Protein AF-A0A9Q0NGU9-F1 (afdb_monomer_lite)

Structure (mmCIF, N/CA/C/O backbone):
data_AF-A0A9Q0NGU9-F1
#
_entry.id   AF-A0A9Q0NGU9-F1
#
loop_
_atom_site.group_PDB
_atom_site.id
_atom_site.type_symbol
_atom_site.label_atom_id
_atom_site.label_alt_id
_atom_site.label_comp_id
_atom_site.label_asym_id
_atom_site.label_entity_id
_atom_site.label_seq_id
_atom_site.pdbx_PDB_ins_code
_atom_site.Cartn_x
_atom_site.Cartn_y
_atom_site.Cartn_z
_atom_site.occupancy
_atom_site.B_iso_or_equiv
_atom_site.auth_seq_id
_atom_site.auth_comp_id
_atom_site.auth_asym_id
_atom_site.auth_atom_id
_atom_site.pdbx_PDB_model_num
ATOM 1 N N . MET A 1 1 ? -22.681 -22.198 -25.451 1.00 46.09 1 MET A N 1
ATOM 2 C CA . MET A 1 1 ? -22.386 -21.420 -26.680 1.00 46.09 1 MET A CA 1
ATOM 3 C C . MET A 1 1 ? -23.652 -20.900 -27.349 1.00 46.09 1 MET A C 1
ATOM 5 O O . MET A 1 1 ? -23.731 -19.697 -27.531 1.00 46.09 1 MET A O 1
ATOM 9 N N . GLN A 1 2 ? -24.654 -21.738 -27.660 1.00 40.50 2 GLN A N 1
ATOM 10 C CA . GLN A 1 2 ? -25.951 -21.240 -28.163 1.00 40.50 2 GLN A CA 1
ATOM 11 C C . GLN A 1 2 ? -26.695 -20.353 -27.147 1.00 40.50 2 GLN A C 1
ATOM 13 O O . GLN A 1 2 ? -27.311 -19.376 -27.547 1.00 40.50 2 GLN A O 1
ATOM 18 N N . GLU A 1 3 ? -26.565 -20.626 -25.846 1.00 44.28 3 GLU A N 1
ATOM 19 C CA . GLU A 1 3 ? -27.176 -19.805 -24.784 1.00 44.28 3 GLU A CA 1
ATOM 20 C C . GLU A 1 3 ? -26.419 -18.503 -24.468 1.00 44.28 3 GLU A C 1
ATOM 22 O O . GLU A 1 3 ? -27.002 -17.581 -23.911 1.00 44.28 3 GLU A O 1
ATOM 27 N N . SER A 1 4 ? -25.127 -18.405 -24.807 1.00 54.16 4 SER A N 1
ATOM 28 C CA . SER A 1 4 ? -24.261 -17.293 -24.380 1.00 54.16 4 SER A CA 1
ATOM 29 C C . SER A 1 4 ? -24.007 -16.238 -25.459 1.00 54.16 4 SER A C 1
ATOM 31 O O . SER A 1 4 ? -23.442 -15.196 -25.155 1.00 54.16 4 SER A O 1
ATOM 33 N N . GLY A 1 5 ? -24.340 -16.505 -26.727 1.00 57.91 5 GLY A N 1
ATOM 34 C CA . GLY A 1 5 ? -24.099 -15.587 -27.853 1.00 57.91 5 GLY A CA 1
ATOM 35 C C . GLY A 1 5 ? -22.622 -15.343 -28.222 1.00 57.91 5 GLY A C 1
ATOM 36 O O . GLY A 1 5 ? -22.349 -14.724 -29.247 1.00 57.91 5 GLY A O 1
ATOM 37 N N . CYS A 1 6 ? -21.665 -15.834 -27.427 1.00 54.31 6 CYS A N 1
ATOM 38 C CA . CYS A 1 6 ? -20.228 -15.698 -27.678 1.00 54.31 6 CYS A CA 1
ATOM 39 C C . CYS A 1 6 ? -19.717 -16.714 -28.714 1.00 54.31 6 CYS A C 1
ATOM 41 O O . CYS A 1 6 ? -19.937 -17.923 -28.575 1.00 54.31 6 CYS A O 1
ATOM 43 N N . ASN A 1 7 ? -18.967 -16.228 -29.707 1.00 62.22 7 ASN A N 1
ATOM 44 C CA . ASN A 1 7 ? -18.248 -17.058 -30.676 1.00 62.22 7 ASN A CA 1
ATOM 45 C C . ASN A 1 7 ? -16.872 -17.453 -30.113 1.00 62.22 7 ASN A C 1
ATOM 47 O O . ASN A 1 7 ? -16.167 -16.608 -29.574 1.00 62.22 7 ASN A O 1
ATOM 51 N N . LEU A 1 8 ? -16.489 -18.730 -30.243 1.00 65.06 8 LEU A N 1
ATOM 52 C CA . LEU A 1 8 ? -15.233 -19.277 -29.694 1.00 65.06 8 LEU A CA 1
ATOM 53 C C . LEU A 1 8 ? -13.982 -18.740 -30.414 1.00 65.06 8 LEU A C 1
ATOM 55 O O . LEU A 1 8 ? -12.884 -18.754 -29.868 1.00 65.06 8 LEU A O 1
ATOM 59 N N . GLU A 1 9 ? -14.154 -18.338 -31.671 1.00 75.38 9 GLU A N 1
ATOM 60 C CA . GLU A 1 9 ? -13.113 -17.900 -32.596 1.00 75.38 9 GLU A CA 1
ATOM 61 C C . GLU A 1 9 ? -13.674 -16.748 -33.439 1.00 75.38 9 GLU A C 1
ATOM 63 O O . GLU A 1 9 ? -14.888 -16.656 -33.664 1.00 75.38 9 GLU A O 1
ATOM 68 N N . HIS A 1 10 ? -12.796 -15.881 -33.942 1.00 82.94 10 HIS A N 1
ATOM 69 C CA . HIS A 1 10 ? -13.198 -14.856 -34.900 1.00 82.94 10 HIS A CA 1
ATOM 70 C C . HIS A 1 10 ? -13.767 -15.515 -36.177 1.00 82.94 10 HIS A C 1
ATOM 72 O O . HIS A 1 10 ? -13.196 -16.505 -36.643 1.00 82.94 10 HIS A O 1
ATOM 78 N N . PRO A 1 11 ? -14.824 -14.976 -36.820 1.00 84.06 11 PRO A N 1
ATOM 79 C CA . PRO A 1 11 ? -15.431 -15.599 -38.002 1.00 84.06 11 PRO A CA 1
ATOM 80 C C . PRO A 1 11 ? -14.443 -15.905 -39.139 1.00 84.06 11 PRO A C 1
ATOM 82 O O . PRO A 1 11 ? -14.571 -16.929 -39.811 1.00 84.06 11 PRO A O 1
ATOM 85 N N . PHE A 1 12 ? -13.436 -15.048 -39.346 1.00 86.00 12 PHE A N 1
ATOM 86 C CA . PHE A 1 12 ? -12.368 -15.299 -40.325 1.00 86.00 12 PHE A CA 1
ATOM 87 C C . PHE A 1 12 ? -11.402 -16.403 -39.889 1.00 86.00 12 PHE A C 1
ATOM 89 O O . PHE A 1 12 ? -10.999 -17.200 -40.728 1.00 86.00 12 PHE A O 1
ATOM 96 N N . ALA A 1 13 ? -11.103 -16.525 -38.593 1.00 85.88 13 ALA A N 1
ATOM 97 C CA . ALA A 1 13 ? -10.278 -17.608 -38.060 1.00 85.88 13 ALA A CA 1
ATOM 98 C C . ALA A 1 13 ? -10.989 -18.967 -38.159 1.00 85.88 13 ALA A C 1
ATOM 100 O O . ALA A 1 13 ? -10.369 -19.967 -38.518 1.00 85.88 13 ALA A O 1
ATOM 101 N N . THR A 1 14 ? -12.310 -19.003 -37.947 1.00 85.81 14 THR A N 1
ATOM 102 C CA . THR A 1 14 ? -13.115 -20.219 -38.139 1.00 85.81 14 THR A CA 1
ATOM 103 C C . THR A 1 14 ? -13.104 -20.674 -39.597 1.00 85.81 14 THR A C 1
ATOM 105 O O . THR A 1 14 ? -12.897 -21.858 -39.872 1.00 85.81 14 THR A O 1
ATOM 108 N N . LYS A 1 15 ? -13.283 -19.741 -40.542 1.00 88.50 15 LYS A N 1
ATOM 109 C CA . LYS A 1 15 ? -13.199 -20.037 -41.981 1.00 88.50 15 LYS A CA 1
ATOM 110 C C . LYS A 1 15 ? -11.786 -20.454 -42.385 1.00 88.50 15 LYS A C 1
ATOM 112 O O . LYS A 1 15 ? -11.634 -21.449 -43.086 1.00 88.50 15 LYS A O 1
ATOM 117 N N . PHE A 1 16 ? -10.763 -19.763 -41.888 1.00 90.50 16 PHE A N 1
ATOM 118 C CA . PHE A 1 16 ? -9.361 -20.110 -42.106 1.00 90.50 16 PHE A CA 1
ATOM 119 C C . PHE A 1 16 ? -9.051 -21.539 -41.639 1.00 90.50 16 PHE A C 1
ATOM 121 O O . PHE A 1 16 ? -8.619 -22.355 -42.452 1.00 90.50 16 PHE A O 1
ATOM 128 N N . ARG A 1 17 ? -9.376 -21.899 -40.385 1.00 88.19 17 ARG A N 1
ATOM 129 C CA . ARG A 1 17 ? -9.207 -23.273 -39.879 1.00 88.19 17 ARG A CA 1
ATOM 130 C C . ARG A 1 17 ? -9.962 -24.280 -40.738 1.00 88.19 17 ARG A C 1
ATOM 132 O O . ARG A 1 17 ? -9.414 -25.330 -41.058 1.00 88.19 17 ARG A O 1
ATOM 139 N N . HIS A 1 18 ? -11.210 -23.985 -41.096 1.00 89.06 18 HIS A N 1
ATOM 140 C CA . HIS A 1 18 ? -12.007 -24.887 -41.922 1.00 89.06 18 HIS A CA 1
ATOM 141 C C . HIS A 1 18 ? -11.322 -25.170 -43.267 1.00 89.06 18 HIS A C 1
ATOM 143 O O . HIS A 1 18 ? -11.208 -26.329 -43.656 1.00 89.06 18 HIS A O 1
ATOM 149 N N . HIS A 1 19 ? -10.801 -24.138 -43.937 1.00 91.81 19 HIS A N 1
ATOM 150 C CA . HIS A 1 19 ? -10.110 -24.289 -45.217 1.00 91.81 19 HIS A CA 1
ATOM 151 C C . HIS A 1 19 ? -8.754 -24.993 -45.097 1.00 91.81 19 HIS A C 1
ATOM 153 O O . HIS A 1 19 ? -8.458 -25.835 -45.942 1.00 91.81 19 HIS A O 1
ATOM 159 N N . VAL A 1 20 ? -7.976 -24.743 -44.037 1.00 90.69 20 VAL A N 1
ATOM 160 C CA . VAL A 1 20 ? -6.721 -25.479 -43.787 1.00 90.69 20 VAL A CA 1
ATOM 161 C C . VAL A 1 20 ? -6.994 -26.959 -43.512 1.00 90.69 20 VAL A C 1
ATOM 163 O O . VAL A 1 20 ? -6.337 -27.825 -44.083 1.00 90.69 20 VAL A O 1
ATOM 166 N N . MET A 1 21 ? -8.010 -27.278 -42.707 1.00 89.12 21 MET A N 1
ATOM 167 C CA . MET A 1 21 ? -8.384 -28.670 -42.427 1.00 89.12 21 MET A CA 1
ATOM 168 C C . MET A 1 21 ? -8.962 -29.373 -43.667 1.00 89.12 21 MET A C 1
ATOM 170 O O . MET A 1 21 ? -8.678 -30.551 -43.896 1.00 89.12 21 MET A O 1
ATOM 174 N N . ALA A 1 22 ? -9.715 -28.652 -44.506 1.00 88.69 22 ALA A N 1
ATOM 175 C CA . ALA A 1 22 ? -10.231 -29.155 -45.780 1.00 88.69 22 ALA A CA 1
ATOM 176 C C . ALA A 1 22 ? -9.141 -29.301 -46.864 1.00 88.69 22 ALA A C 1
ATOM 178 O O . ALA A 1 22 ? -9.297 -30.119 -47.771 1.00 88.69 22 ALA A O 1
ATOM 179 N N . GLY A 1 23 ? -8.018 -28.583 -46.750 1.00 87.06 23 GLY A N 1
ATOM 180 C CA . GLY A 1 23 ? -6.944 -28.554 -47.751 1.00 87.06 23 GLY A CA 1
ATOM 181 C C . GLY A 1 23 ? -7.208 -27.611 -48.928 1.00 87.06 23 GLY A C 1
ATOM 182 O O . GLY A 1 23 ? -6.648 -27.800 -50.004 1.00 87.06 23 GLY A O 1
ATOM 183 N N . ASP A 1 24 ? -8.080 -26.613 -48.757 1.00 90.50 24 ASP A N 1
ATOM 184 C CA . ASP A 1 24 ? -8.319 -25.565 -49.757 1.00 90.50 24 ASP A CA 1
ATOM 185 C C . ASP A 1 24 ? -7.318 -24.421 -49.545 1.00 90.50 24 ASP A C 1
ATOM 187 O O . ASP A 1 24 ? -7.611 -23.401 -48.914 1.00 90.50 24 ASP A O 1
ATOM 191 N N . TRP A 1 25 ? -6.099 -24.622 -50.049 1.00 91.06 25 TRP A N 1
ATOM 192 C CA . TRP A 1 25 ? -4.962 -23.727 -49.820 1.00 91.06 25 TRP A CA 1
ATOM 193 C C . TRP A 1 25 ? -5.155 -22.327 -50.412 1.00 91.06 25 TRP A C 1
ATOM 195 O O . TRP A 1 25 ? -4.664 -21.348 -49.856 1.00 91.06 25 TRP A O 1
ATOM 205 N N . THR A 1 26 ? -5.906 -22.209 -51.510 1.00 88.38 26 THR A N 1
ATOM 206 C CA . THR A 1 26 ? -6.222 -20.919 -52.139 1.00 88.38 26 THR A CA 1
ATOM 207 C C . THR A 1 26 ? -7.123 -20.056 -51.265 1.00 88.38 26 THR A C 1
ATOM 209 O O . THR A 1 26 ? -6.852 -18.870 -51.079 1.00 88.38 26 THR A O 1
ATOM 212 N N . LYS A 1 27 ? -8.172 -20.644 -50.676 1.00 89.38 27 LYS A N 1
ATOM 213 C CA . LYS A 1 27 ? -9.037 -19.915 -49.739 1.00 89.38 27 LYS A CA 1
ATOM 214 C C . LYS A 1 27 ? -8.357 -19.703 -48.390 1.00 89.38 27 LYS A C 1
ATOM 216 O O . LYS A 1 27 ? -8.601 -18.681 -47.755 1.00 89.38 27 LYS A O 1
ATOM 221 N N . ALA A 1 28 ? -7.489 -20.625 -47.968 1.00 90.50 28 ALA A N 1
ATOM 222 C CA . ALA A 1 28 ? -6.679 -20.450 -46.768 1.00 90.50 28 ALA A CA 1
ATOM 223 C C . ALA A 1 28 ? -5.731 -19.240 -46.885 1.00 90.50 28 ALA A C 1
ATOM 225 O O . ALA A 1 28 ? -5.693 -18.441 -45.954 1.00 90.50 28 ALA A O 1
ATOM 226 N N . ASP A 1 29 ? -5.041 -19.037 -48.018 1.00 89.88 29 ASP A N 1
ATOM 227 C CA . ASP A 1 29 ? -4.191 -17.844 -48.222 1.00 89.88 29 ASP A CA 1
ATOM 228 C C . ASP A 1 29 ? -5.018 -16.549 -48.245 1.00 89.88 29 ASP A C 1
ATOM 230 O O . ASP A 1 29 ? -4.626 -15.564 -47.625 1.00 89.88 29 ASP A O 1
ATOM 234 N N . HIS A 1 30 ? -6.203 -16.555 -48.868 1.00 91.12 30 HIS A N 1
ATOM 235 C CA . HIS A 1 30 ? -7.101 -15.394 -48.843 1.00 91.12 30 HIS A CA 1
ATOM 236 C C . HIS A 1 30 ? -7.504 -15.010 -47.410 1.00 91.12 30 HIS A C 1
ATOM 238 O O . HIS A 1 30 ? -7.351 -13.859 -47.012 1.00 91.12 30 HIS A O 1
ATOM 244 N N . TYR A 1 31 ? -7.953 -15.972 -46.598 1.00 89.00 31 TYR A N 1
ATOM 245 C CA . TYR A 1 31 ? -8.304 -15.684 -45.205 1.00 89.00 31 TYR A CA 1
ATOM 246 C C . TYR A 1 31 ? -7.084 -15.391 -44.319 1.00 89.00 31 TYR A C 1
ATOM 248 O O . TYR A 1 31 ? -7.238 -14.693 -43.321 1.00 89.00 31 TYR A O 1
ATOM 256 N N . LEU A 1 32 ? -5.878 -15.850 -44.676 1.00 88.25 32 LEU A N 1
ATOM 257 C CA . LEU A 1 32 ? -4.644 -15.423 -44.010 1.00 88.25 32 LEU A CA 1
ATOM 258 C C . LEU A 1 32 ? -4.360 -13.932 -44.260 1.00 88.25 32 LEU A C 1
ATOM 260 O O . LEU A 1 32 ? -3.956 -13.234 -43.333 1.00 88.25 32 LEU A O 1
ATOM 264 N N . GLN A 1 33 ? -4.602 -13.433 -45.476 1.00 87.19 33 GLN A N 1
ATOM 265 C CA . GLN A 1 33 ? -4.463 -12.006 -45.800 1.00 87.19 33 GLN A CA 1
ATOM 266 C C . GLN A 1 33 ? -5.472 -11.151 -45.016 1.00 87.19 33 GLN A C 1
ATOM 268 O O . GLN A 1 33 ? -5.101 -10.120 -44.463 1.00 87.19 33 GLN A O 1
ATOM 273 N N . GLU A 1 34 ? -6.713 -11.619 -44.872 1.00 87.69 34 GLU A N 1
ATOM 274 C CA . GLU A 1 34 ? -7.736 -10.955 -44.045 1.00 87.69 34 GLU A CA 1
ATOM 275 C C . GLU A 1 34 ? -7.397 -10.969 -42.541 1.00 87.69 34 GLU A C 1
ATOM 277 O O . GLU A 1 34 ? -7.790 -10.070 -41.798 1.00 87.69 34 GLU A O 1
ATOM 282 N N . LEU A 1 35 ? -6.649 -11.976 -42.073 1.00 86.19 35 LEU A N 1
ATOM 283 C CA . LEU A 1 35 ? -6.177 -12.075 -40.686 1.00 86.19 35 LEU A CA 1
ATOM 284 C C . LEU A 1 35 ? -4.886 -11.285 -40.428 1.00 86.19 35 LEU A C 1
ATOM 286 O O . LEU A 1 35 ? -4.569 -11.017 -39.271 1.00 86.19 35 LEU A O 1
ATOM 290 N N . GLN A 1 36 ? -4.164 -10.865 -41.470 1.00 83.25 36 GLN A N 1
ATOM 291 C CA . GLN A 1 36 ? -2.899 -10.135 -41.377 1.00 83.25 36 GLN A CA 1
ATOM 292 C C . GLN A 1 36 ? -2.913 -8.901 -40.449 1.00 83.25 36 GLN A C 1
ATOM 294 O O . GLN A 1 36 ? -1.958 -8.761 -39.682 1.00 83.25 36 GLN A O 1
ATOM 299 N N . PRO A 1 37 ? -3.945 -8.026 -40.430 1.00 81.81 37 PRO A N 1
ATOM 300 C CA . PRO A 1 37 ? -3.982 -6.894 -39.497 1.00 81.81 37 PRO A CA 1
ATOM 301 C C . PRO A 1 37 ? -4.124 -7.307 -38.022 1.00 81.81 37 PRO A C 1
ATOM 303 O O . PRO A 1 37 ? -3.936 -6.475 -37.141 1.00 81.81 37 PRO A O 1
ATOM 306 N N . MET A 1 38 ? -4.457 -8.572 -37.745 1.00 81.44 38 MET A N 1
ATOM 307 C CA . MET A 1 38 ? -4.648 -9.118 -36.399 1.00 81.44 38 MET A CA 1
ATOM 308 C C . MET A 1 38 ? -3.454 -9.960 -35.910 1.00 81.44 38 MET A C 1
ATOM 310 O O . MET A 1 38 ? -3.497 -10.465 -34.790 1.00 81.44 38 MET A O 1
ATOM 314 N N . VAL A 1 39 ? -2.413 -10.142 -36.733 1.00 81.06 39 VAL A N 1
ATOM 315 C CA . VAL A 1 39 ? -1.198 -10.905 -36.395 1.00 81.06 39 VAL A CA 1
ATOM 316 C C . VAL A 1 39 ? -0.128 -9.962 -35.846 1.00 81.06 39 VAL A C 1
ATOM 318 O O . VAL A 1 39 ? 0.182 -8.933 -36.449 1.00 81.06 39 VAL A O 1
ATOM 321 N N . GLU A 1 40 ? 0.481 -10.325 -34.718 1.00 69.81 40 GLU A N 1
ATOM 322 C CA . GLU A 1 40 ? 1.567 -9.550 -34.117 1.00 69.81 40 GLU A CA 1
ATOM 323 C C . GLU A 1 40 ? 2.872 -9.728 -34.918 1.00 69.81 40 GLU A C 1
ATOM 325 O O . GLU A 1 40 ? 3.523 -10.774 -34.890 1.00 69.81 40 GLU A O 1
ATOM 330 N N . GLY A 1 41 ? 3.258 -8.680 -35.654 1.00 73.38 41 GLY A N 1
ATOM 331 C CA . GLY A 1 41 ? 4.533 -8.588 -36.371 1.00 73.38 41 GLY A CA 1
ATOM 332 C C . GLY A 1 41 ? 4.500 -9.071 -37.829 1.00 73.38 41 GLY A C 1
ATOM 333 O O . GLY A 1 41 ? 3.949 -10.116 -38.171 1.00 73.38 41 GLY A O 1
ATOM 334 N N . LYS A 1 42 ? 5.171 -8.322 -38.721 1.00 76.50 42 LYS A N 1
ATOM 335 C CA . LYS A 1 42 ? 5.285 -8.671 -40.155 1.00 76.50 42 LYS A CA 1
ATOM 336 C C . LYS A 1 42 ? 5.975 -10.019 -40.391 1.00 76.50 42 LYS A C 1
ATOM 338 O O . LYS A 1 42 ? 5.623 -10.720 -41.333 1.00 76.50 42 LYS A O 1
ATOM 343 N N . GLN A 1 43 ? 6.931 -10.386 -39.540 1.00 80.88 43 GLN A N 1
ATOM 344 C CA . GLN A 1 43 ? 7.712 -11.617 -39.682 1.00 80.88 43 GLN A CA 1
ATOM 345 C C . GLN A 1 43 ? 6.886 -12.871 -39.351 1.00 80.88 43 GLN A C 1
ATOM 347 O O . GLN A 1 43 ? 6.993 -13.872 -40.053 1.00 80.88 43 GLN A O 1
ATOM 352 N N . SER A 1 44 ? 5.977 -12.780 -38.376 1.00 82.94 44 SER A N 1
ATOM 353 C CA . SER A 1 44 ? 5.014 -13.835 -38.031 1.00 82.94 44 SER A CA 1
ATOM 354 C C . SER A 1 44 ? 4.055 -14.132 -39.188 1.00 82.94 44 SER A C 1
ATOM 356 O O . SER A 1 44 ? 3.802 -15.287 -39.510 1.00 82.94 44 SER A O 1
ATOM 358 N N . SER A 1 45 ? 3.572 -13.092 -39.879 1.00 84.50 45 SER A N 1
ATOM 359 C CA . SER A 1 45 ? 2.712 -13.246 -41.062 1.00 84.50 45 SER A CA 1
ATOM 360 C C . SER A 1 45 ? 3.435 -13.940 -42.228 1.00 84.50 45 SER A C 1
ATOM 362 O O . SER A 1 45 ? 2.838 -14.777 -42.909 1.00 84.50 45 SER A O 1
ATOM 364 N N . ILE A 1 46 ? 4.723 -13.637 -42.431 1.00 86.62 46 ILE A N 1
ATOM 365 C CA . ILE A 1 46 ? 5.557 -14.280 -43.459 1.00 86.62 46 ILE A CA 1
ATOM 366 C C . ILE A 1 46 ? 5.808 -15.755 -43.113 1.00 86.62 46 ILE A C 1
ATOM 368 O O . ILE A 1 46 ? 5.662 -16.609 -43.985 1.00 86.62 46 ILE A O 1
ATOM 372 N N . GLU A 1 47 ? 6.109 -16.072 -41.850 1.00 88.94 47 GLU A N 1
ATOM 373 C CA . GLU A 1 47 ? 6.278 -17.455 -41.377 1.00 88.94 47 GLU A CA 1
ATOM 374 C C . GLU A 1 47 ? 4.981 -18.265 -41.531 1.00 88.94 47 GLU A C 1
ATOM 376 O O . GLU A 1 47 ? 5.000 -19.365 -42.075 1.00 88.94 47 GLU A O 1
ATOM 381 N N . MET A 1 48 ? 3.823 -17.712 -41.151 1.00 89.56 48 MET A N 1
ATOM 382 C CA . MET A 1 48 ? 2.530 -18.386 -41.338 1.00 89.56 48 MET A CA 1
ATOM 383 C C . MET A 1 48 ? 2.250 -18.705 -42.811 1.00 89.56 48 MET A C 1
ATOM 385 O O . MET A 1 48 ? 1.782 -19.800 -43.135 1.00 89.56 48 MET A O 1
ATOM 389 N N . LYS A 1 49 ? 2.563 -17.767 -43.713 1.00 91.00 49 LYS A N 1
ATOM 390 C CA . LYS A 1 49 ? 2.427 -17.985 -45.155 1.00 91.00 49 LYS A CA 1
ATOM 391 C C . LYS A 1 49 ? 3.398 -19.055 -45.652 1.00 91.00 49 LYS A C 1
ATOM 393 O O . LYS A 1 49 ? 2.998 -19.922 -46.424 1.00 91.00 49 LYS A O 1
ATOM 398 N N . PHE A 1 50 ? 4.640 -19.035 -45.173 1.00 92.38 50 PHE A N 1
ATOM 399 C CA . PHE A 1 50 ? 5.641 -20.048 -45.495 1.00 92.38 50 PHE A CA 1
ATOM 400 C C . PHE A 1 50 ? 5.167 -21.458 -45.107 1.00 92.38 50 PHE A C 1
ATOM 402 O O . PHE A 1 50 ? 5.208 -22.359 -45.940 1.00 92.38 50 PHE A O 1
ATOM 409 N N . LEU A 1 51 ? 4.630 -21.637 -43.896 1.00 92.00 51 LEU A N 1
ATOM 410 C CA . LEU A 1 51 ? 4.143 -22.933 -43.406 1.00 92.00 51 LEU A CA 1
ATOM 411 C C . LEU A 1 51 ? 2.937 -23.469 -44.195 1.00 92.00 51 LEU A C 1
ATOM 413 O O . LEU A 1 51 ? 2.862 -24.668 -44.467 1.00 92.00 51 LEU A O 1
ATOM 417 N N . LEU A 1 52 ? 2.002 -22.599 -44.600 1.00 92.44 52 LEU A N 1
ATOM 418 C CA . LEU A 1 52 ? 0.883 -22.993 -45.469 1.00 92.44 52 LEU A CA 1
ATOM 419 C C . LEU A 1 52 ? 1.369 -23.464 -46.842 1.00 92.44 52 LEU A C 1
ATOM 421 O O . LEU A 1 52 ? 0.890 -24.473 -47.362 1.00 92.44 52 LEU A O 1
ATOM 425 N N . LEU A 1 53 ? 2.312 -22.731 -47.435 1.00 92.50 53 LEU A N 1
ATOM 426 C CA . LEU A 1 53 ? 2.854 -23.049 -48.752 1.00 92.50 53 LEU A CA 1
ATOM 427 C C . LEU A 1 53 ? 3.748 -24.293 -48.728 1.00 92.50 53 LEU A C 1
ATOM 429 O O . LEU A 1 53 ? 3.718 -25.068 -49.682 1.00 92.50 53 LEU A O 1
ATOM 433 N N . GLU A 1 54 ? 4.488 -24.520 -47.639 1.00 91.81 54 GLU A N 1
ATOM 434 C CA . GLU A 1 54 ? 5.247 -25.753 -47.407 1.00 91.81 54 GLU A CA 1
ATOM 435 C C . GLU A 1 54 ? 4.310 -26.969 -47.406 1.00 91.81 54 GLU A C 1
ATOM 437 O O . GLU A 1 54 ? 4.552 -27.935 -48.130 1.00 91.81 54 GLU A O 1
ATOM 442 N N . GLN A 1 55 ? 3.191 -26.904 -46.678 1.00 91.75 55 GLN A N 1
ATOM 443 C CA . GLN A 1 55 ? 2.212 -27.992 -46.671 1.00 91.75 55 GLN A CA 1
ATOM 444 C C . GLN A 1 55 ? 1.536 -28.174 -48.044 1.00 91.75 55 GLN A C 1
ATOM 446 O O . GLN A 1 55 ? 1.406 -29.304 -48.510 1.00 91.75 55 GLN A O 1
ATOM 451 N N . LYS A 1 56 ? 1.157 -27.084 -48.730 1.00 92.56 56 LYS A N 1
ATOM 452 C CA . LYS A 1 56 ? 0.603 -27.121 -50.101 1.00 92.56 56 LYS A CA 1
ATOM 453 C C . LYS A 1 56 ? 1.565 -27.799 -51.086 1.00 92.56 56 LYS A C 1
ATOM 455 O O . LYS A 1 56 ? 1.133 -28.579 -51.932 1.00 92.56 56 LYS A O 1
ATOM 460 N N . TYR A 1 57 ? 2.863 -27.517 -50.970 1.00 92.12 57 TYR A N 1
ATOM 461 C CA . TYR A 1 57 ? 3.912 -28.125 -51.788 1.00 92.12 57 TYR A CA 1
ATOM 462 C C . TYR A 1 57 ? 4.032 -29.636 -51.546 1.00 92.12 57 TYR A C 1
ATOM 464 O O . TYR A 1 57 ? 4.036 -30.408 -52.507 1.00 92.12 57 TYR A O 1
ATOM 472 N N . LEU A 1 58 ? 4.078 -30.062 -50.279 1.00 90.94 58 LEU A N 1
ATOM 473 C CA . LEU A 1 58 ? 4.171 -31.481 -49.917 1.00 90.94 58 LEU A CA 1
ATOM 474 C C . LEU A 1 58 ? 2.937 -32.274 -50.374 1.00 90.94 58 LEU A C 1
ATOM 476 O O . LEU A 1 58 ? 3.086 -33.365 -50.921 1.00 90.94 58 LEU A O 1
ATOM 480 N N . GLU A 1 59 ? 1.733 -31.707 -50.240 1.00 91.38 59 GLU A N 1
ATOM 481 C CA . GLU A 1 59 ? 0.501 -32.359 -50.704 1.00 91.38 59 GLU A CA 1
ATOM 482 C C . GLU A 1 59 ? 0.437 -32.492 -52.239 1.00 91.38 59 GLU A C 1
ATOM 484 O O . GLU A 1 59 ? -0.039 -33.511 -52.736 1.00 91.38 59 GLU A O 1
ATOM 489 N N . TYR A 1 60 ? 0.962 -31.529 -53.012 1.00 90.88 60 TYR A N 1
ATOM 490 C CA . TYR A 1 60 ? 1.042 -31.659 -54.477 1.00 90.88 60 TYR A CA 1
ATOM 491 C C . TYR A 1 60 ? 2.076 -32.683 -54.951 1.00 90.88 60 TYR A C 1
ATOM 493 O O . TYR A 1 60 ? 1.844 -33.352 -55.962 1.00 90.88 60 TYR A O 1
ATOM 501 N N . LEU A 1 61 ? 3.198 -32.821 -54.242 1.00 88.50 61 LEU A N 1
ATOM 502 C CA . LEU A 1 61 ? 4.171 -33.874 -54.535 1.00 88.50 61 LEU A CA 1
ATOM 503 C C . LEU A 1 61 ? 3.586 -35.266 -54.270 1.00 88.50 61 LEU A C 1
ATOM 505 O O . LEU A 1 61 ? 3.776 -36.166 -55.086 1.00 88.50 61 LEU A O 1
ATOM 509 N N . GLU A 1 62 ? 2.837 -35.435 -53.180 1.00 88.88 62 GLU A N 1
ATOM 510 C CA . GLU A 1 62 ? 2.173 -36.703 -52.866 1.00 88.88 62 GLU A CA 1
ATOM 511 C C . GLU A 1 62 ? 1.050 -37.049 -53.860 1.00 88.88 62 GLU A C 1
ATOM 513 O O . GLU A 1 62 ? 0.951 -38.196 -54.295 1.00 88.88 62 GLU A O 1
ATOM 518 N N . ASP A 1 63 ? 0.272 -36.057 -54.313 1.00 87.94 63 ASP A N 1
ATOM 519 C CA . ASP A 1 63 ? -0.766 -36.220 -55.347 1.00 87.94 63 ASP A CA 1
ATOM 520 C C . ASP A 1 63 ? -0.190 -36.462 -56.765 1.00 87.94 63 ASP A C 1
ATOM 522 O O . ASP A 1 63 ? -0.933 -36.470 -57.748 1.00 87.94 63 ASP A O 1
ATOM 526 N N . SER A 1 64 ? 1.129 -36.664 -56.901 1.00 84.19 64 SER A N 1
ATOM 527 C CA . SER A 1 64 ? 1.826 -36.881 -58.179 1.00 84.19 64 SER A CA 1
ATOM 528 C C . SER A 1 64 ? 1.676 -35.719 -59.175 1.00 84.19 64 SER A C 1
ATOM 530 O O . SER A 1 64 ? 1.626 -35.923 -60.390 1.00 84.19 64 SER A O 1
ATOM 532 N N . ARG A 1 65 ? 1.637 -34.475 -58.673 1.00 88.50 65 ARG A N 1
ATOM 533 C CA . ARG A 1 65 ? 1.537 -33.232 -59.463 1.00 88.50 65 ARG A CA 1
ATOM 534 C C . ARG A 1 65 ? 2.822 -32.385 -59.364 1.00 88.50 65 ARG A C 1
ATOM 536 O O . ARG A 1 65 ? 2.810 -31.293 -58.791 1.00 88.50 65 ARG A O 1
ATOM 543 N N . PRO A 1 66 ? 3.950 -32.831 -59.949 1.00 85.25 66 PRO A N 1
ATOM 544 C CA . PRO A 1 66 ? 5.253 -32.181 -59.770 1.00 85.25 66 PRO A CA 1
ATOM 545 C C . PRO A 1 66 ? 5.351 -30.795 -60.427 1.00 85.25 66 PRO A C 1
ATOM 547 O O . PRO A 1 66 ? 6.072 -29.931 -59.935 1.00 85.25 66 PRO A O 1
ATOM 550 N N . LEU A 1 67 ? 4.614 -30.549 -61.518 1.00 86.44 67 LEU A N 1
ATOM 551 C CA . LEU A 1 67 ? 4.599 -29.242 -62.189 1.00 86.44 67 LEU A CA 1
ATOM 552 C C . LEU A 1 67 ? 3.953 -28.159 -61.315 1.00 86.44 67 LEU A C 1
ATOM 554 O O . LEU A 1 67 ? 4.460 -27.040 -61.241 1.00 86.44 67 LEU A O 1
ATOM 558 N N . ASP A 1 68 ? 2.876 -28.508 -60.610 1.00 88.12 68 ASP A N 1
ATOM 559 C CA . ASP A 1 68 ? 2.192 -27.600 -59.689 1.00 88.12 68 ASP A CA 1
ATOM 560 C C . ASP A 1 68 ? 3.022 -27.365 -58.420 1.00 88.12 68 ASP A C 1
ATOM 562 O O . ASP A 1 68 ? 3.129 -26.233 -57.949 1.00 88.12 68 ASP A O 1
ATOM 566 N N . ALA A 1 69 ? 3.687 -28.404 -57.906 1.00 88.25 69 ALA A N 1
ATOM 567 C CA . ALA A 1 69 ? 4.630 -28.275 -56.796 1.00 88.25 69 ALA A CA 1
ATOM 568 C C . ALA A 1 69 ? 5.811 -27.347 -57.152 1.00 88.25 69 ALA A C 1
ATOM 570 O O . ALA A 1 69 ? 6.152 -26.443 -56.386 1.00 88.25 69 ALA A O 1
ATOM 571 N N . LEU A 1 70 ? 6.392 -27.496 -58.349 1.00 89.50 70 LEU A N 1
ATOM 572 C CA . LEU A 1 70 ? 7.458 -26.616 -58.837 1.00 89.50 70 LEU A CA 1
ATOM 573 C C . LEU A 1 70 ? 6.980 -25.164 -58.999 1.00 89.50 70 LEU A C 1
ATOM 575 O O . LEU A 1 70 ? 7.733 -24.231 -58.708 1.00 89.50 70 LEU A O 1
ATOM 579 N N . HIS A 1 71 ? 5.729 -24.961 -59.419 1.00 90.38 71 HIS A N 1
ATOM 580 C CA . HIS A 1 71 ? 5.124 -23.633 -59.481 1.00 90.38 71 HIS A CA 1
ATOM 581 C C . HIS A 1 71 ? 5.062 -22.974 -58.094 1.00 90.38 71 HIS A C 1
ATOM 583 O O . HIS A 1 71 ? 5.504 -21.834 -57.950 1.00 90.38 71 HIS A O 1
ATOM 589 N N . VAL A 1 72 ? 4.600 -23.698 -57.065 1.00 90.50 72 VAL A N 1
ATOM 590 C CA . VAL A 1 72 ? 4.551 -23.203 -55.675 1.00 90.50 72 VAL A CA 1
ATOM 591 C C . VAL A 1 72 ? 5.954 -22.878 -55.157 1.00 90.50 72 VAL A C 1
ATOM 593 O O . VAL A 1 72 ? 6.176 -21.804 -54.599 1.00 90.50 72 VAL A O 1
ATOM 596 N N . LEU A 1 73 ? 6.933 -23.756 -55.395 1.00 90.00 73 LEU A N 1
ATOM 597 C CA . LEU A 1 73 ? 8.310 -23.548 -54.941 1.00 90.00 73 LEU A CA 1
ATOM 598 C C . LEU A 1 73 ? 8.935 -22.284 -55.559 1.00 90.00 73 LEU A C 1
ATOM 600 O O . LEU A 1 73 ? 9.522 -21.463 -54.849 1.00 90.00 73 LEU A O 1
ATOM 604 N N . ARG A 1 74 ? 8.787 -22.101 -56.877 1.00 88.62 74 ARG A N 1
ATOM 605 C CA . ARG A 1 74 ? 9.431 -21.012 -57.626 1.00 88.62 74 ARG A CA 1
ATOM 606 C C . ARG A 1 74 ? 8.716 -19.669 -57.482 1.00 88.62 74 ARG A C 1
ATOM 608 O O . ARG A 1 74 ? 9.387 -18.653 -57.330 1.00 88.62 74 ARG A O 1
ATOM 615 N N . ASN A 1 75 ? 7.386 -19.661 -57.556 1.00 88.06 75 ASN A N 1
ATOM 616 C CA . ASN A 1 75 ? 6.605 -18.428 -57.684 1.00 88.06 75 ASN A CA 1
ATOM 617 C C . ASN A 1 75 ? 5.940 -17.986 -56.378 1.00 88.06 75 ASN A C 1
ATOM 619 O O . ASN A 1 75 ? 5.572 -16.821 -56.270 1.00 88.06 75 ASN A O 1
ATOM 623 N N . GLU A 1 76 ? 5.784 -18.880 -55.396 1.00 88.44 76 GLU A N 1
ATOM 624 C CA . GLU A 1 76 ? 5.119 -18.560 -54.126 1.00 88.44 76 GLU A CA 1
ATOM 625 C C . GLU A 1 76 ? 6.096 -18.610 -52.933 1.00 88.44 76 GLU A C 1
ATOM 627 O O . GLU A 1 76 ? 6.138 -17.657 -52.160 1.00 88.44 76 GLU A O 1
ATOM 632 N N . LEU A 1 77 ? 6.929 -19.656 -52.800 1.00 88.88 77 LEU A N 1
ATOM 633 C CA . LEU A 1 77 ? 7.873 -19.823 -51.675 1.00 88.88 77 LEU A CA 1
ATOM 634 C C . LEU A 1 77 ? 9.165 -19.003 -51.823 1.00 88.88 77 LEU A C 1
ATOM 636 O O . LEU A 1 77 ? 9.548 -18.282 -50.905 1.00 88.88 77 LEU A O 1
ATOM 640 N N . THR A 1 78 ? 9.846 -19.090 -52.970 1.00 86.75 78 THR A N 1
ATOM 641 C CA . THR A 1 78 ? 11.138 -18.402 -53.191 1.00 86.75 78 THR A CA 1
ATOM 642 C C . THR A 1 78 ? 11.053 -16.866 -53.052 1.00 86.75 78 THR A C 1
ATOM 644 O O . THR A 1 78 ? 11.963 -16.281 -52.458 1.00 86.75 78 THR A O 1
ATOM 647 N N . PRO A 1 79 ? 9.981 -16.181 -53.512 1.00 90.31 79 PRO A N 1
ATOM 648 C CA . PRO A 1 79 ? 9.850 -14.729 -53.356 1.00 90.31 79 PRO A CA 1
ATOM 649 C C . PRO A 1 79 ? 9.691 -14.238 -51.911 1.00 90.31 79 PRO A C 1
ATOM 651 O O . PRO A 1 79 ? 9.878 -13.049 -51.671 1.00 90.31 79 PRO A O 1
ATOM 654 N N . LEU A 1 80 ? 9.376 -15.116 -50.947 1.00 84.94 80 LEU A N 1
ATOM 655 C CA . LEU A 1 80 ? 9.250 -14.729 -49.536 1.00 84.94 80 LEU A CA 1
ATOM 656 C C . LEU A 1 80 ? 10.598 -14.381 -48.884 1.00 84.94 80 LEU A C 1
ATOM 658 O O . LEU A 1 80 ? 10.594 -13.762 -47.825 1.00 84.94 80 LEU A O 1
ATOM 662 N N . GLN A 1 81 ? 11.731 -14.777 -49.488 1.00 84.75 81 GLN A N 1
ATOM 663 C CA . GLN A 1 81 ? 13.096 -14.565 -48.967 1.00 84.75 81 GLN A CA 1
ATOM 664 C C . GLN A 1 81 ? 13.277 -14.970 -47.491 1.00 84.75 81 GLN A C 1
ATOM 666 O O . GLN A 1 81 ? 14.121 -14.433 -46.777 1.00 84.75 81 GLN A O 1
ATOM 671 N N . HIS A 1 82 ? 12.488 -15.941 -47.033 1.00 85.25 82 HIS A N 1
ATOM 672 C CA . HIS A 1 82 ? 12.423 -16.369 -45.642 1.00 85.25 82 HIS A CA 1
ATOM 673 C C . HIS A 1 82 ? 12.796 -17.847 -45.532 1.00 85.25 82 HIS A C 1
ATOM 675 O O . HIS A 1 82 ? 12.374 -18.654 -46.358 1.00 85.25 82 HIS A O 1
ATOM 681 N N . ASN A 1 83 ? 13.622 -18.194 -44.540 1.00 83.44 83 ASN A N 1
ATOM 682 C CA . ASN A 1 83 ? 14.135 -19.551 -44.310 1.00 83.44 83 ASN A CA 1
ATOM 683 C C . ASN A 1 83 ? 14.724 -20.230 -45.573 1.00 83.44 83 ASN A C 1
ATOM 685 O O . ASN A 1 83 ? 14.341 -21.335 -45.968 1.00 83.44 83 ASN A O 1
ATOM 689 N N . THR A 1 84 ? 15.693 -19.567 -46.215 1.00 85.06 84 THR A N 1
ATOM 690 C CA . THR A 1 84 ? 16.363 -20.073 -47.427 1.00 85.06 84 THR A CA 1
ATOM 691 C C . THR A 1 84 ? 16.981 -21.474 -47.280 1.00 85.06 84 THR A C 1
ATOM 693 O O . THR A 1 84 ? 16.851 -22.249 -48.233 1.00 85.06 84 THR A O 1
ATOM 696 N N . PRO A 1 85 ? 17.554 -21.896 -46.124 1.00 86.81 85 PRO A N 1
ATOM 697 C CA . PRO A 1 85 ? 18.051 -23.265 -45.966 1.00 86.81 85 PRO A CA 1
ATOM 698 C C . PRO A 1 85 ? 16.942 -24.311 -46.116 1.00 86.81 85 PRO A C 1
ATOM 700 O O . PRO A 1 85 ? 17.156 -25.361 -46.722 1.00 86.81 85 PRO A O 1
ATOM 703 N N . ARG A 1 86 ? 15.734 -24.017 -45.620 1.00 89.25 86 ARG A N 1
ATOM 704 C CA . ARG A 1 86 ? 14.589 -24.923 -45.736 1.00 89.25 86 ARG A CA 1
ATOM 705 C C . ARG A 1 86 ? 14.068 -25.012 -47.169 1.00 89.25 86 ARG A C 1
ATOM 707 O O . ARG A 1 86 ? 13.749 -26.107 -47.617 1.00 89.25 86 ARG A O 1
ATOM 714 N N . VAL A 1 87 ? 14.053 -23.912 -47.924 1.00 89.50 87 VAL A N 1
ATOM 715 C CA . VAL A 1 87 ? 13.679 -23.924 -49.356 1.00 89.50 87 VAL A CA 1
ATOM 716 C C . VAL A 1 87 ? 14.626 -24.812 -50.176 1.00 89.50 87 VAL A C 1
ATOM 718 O O . VAL A 1 87 ? 14.169 -25.573 -51.030 1.00 89.50 87 VAL A O 1
ATOM 721 N N . HIS A 1 88 ? 15.931 -24.784 -49.880 1.00 87.00 88 HIS A N 1
ATOM 722 C CA . HIS A 1 88 ? 16.905 -25.689 -50.503 1.00 87.00 88 HIS A CA 1
ATOM 723 C C . HIS A 1 88 ? 16.675 -27.162 -50.138 1.00 87.00 88 HIS A C 1
ATOM 725 O O . HIS A 1 88 ? 16.887 -28.040 -50.970 1.00 87.00 88 HIS A O 1
ATOM 731 N N . GLN A 1 89 ? 16.209 -27.456 -48.921 1.00 87.44 89 GLN A N 1
ATOM 732 C CA . GLN A 1 89 ? 15.799 -28.817 -48.565 1.00 87.44 89 GLN A CA 1
ATOM 733 C C . GLN A 1 89 ? 14.542 -29.242 -49.333 1.00 87.44 89 GLN A C 1
ATOM 735 O O . GLN A 1 89 ? 14.504 -30.349 -49.865 1.00 87.44 89 GLN A O 1
ATOM 740 N N . LEU A 1 90 ? 13.541 -28.364 -49.454 1.00 88.31 90 LEU A N 1
ATOM 741 C CA . LEU A 1 90 ? 12.297 -28.662 -50.170 1.00 88.31 90 LEU A CA 1
ATOM 742 C C . LEU A 1 90 ? 12.540 -28.982 -51.650 1.00 88.31 90 LEU A C 1
ATOM 744 O O . LEU A 1 90 ? 11.912 -29.901 -52.174 1.00 88.31 90 LEU A O 1
ATOM 748 N N . SER A 1 91 ? 13.480 -28.301 -52.317 1.00 87.00 91 SER A N 1
ATOM 749 C CA . SER A 1 91 ? 13.822 -28.601 -53.716 1.00 87.00 91 SER A CA 1
ATOM 750 C C . SER A 1 91 ? 14.394 -30.011 -53.902 1.00 87.00 91 SER A C 1
ATOM 752 O O . SER A 1 91 ? 14.155 -30.632 -54.938 1.00 87.00 91 SER A O 1
ATOM 754 N N . SER A 1 92 ? 15.076 -30.562 -52.889 1.00 87.19 92 SER A N 1
ATOM 755 C CA . SER A 1 92 ? 15.598 -31.935 -52.929 1.00 87.19 92 SER A CA 1
ATOM 756 C C . SER A 1 92 ? 14.492 -33.001 -52.962 1.00 87.19 92 SER A C 1
ATOM 758 O O . SER A 1 92 ? 14.706 -34.092 -53.491 1.00 87.19 92 SER A O 1
ATOM 760 N N . TYR A 1 93 ? 13.288 -32.677 -52.470 1.00 87.25 93 TYR A N 1
ATOM 761 C CA . TYR A 1 93 ? 12.147 -33.599 -52.418 1.00 87.25 93 TYR A CA 1
ATOM 762 C C . TYR A 1 93 ? 11.469 -33.828 -53.778 1.00 87.25 93 TYR A C 1
ATOM 764 O O . TYR A 1 93 ? 10.749 -34.807 -53.940 1.00 87.25 93 TYR A O 1
ATOM 772 N N . MET A 1 94 ? 11.762 -33.005 -54.792 1.00 83.00 94 MET A N 1
ATOM 773 C CA . MET A 1 94 ? 11.327 -33.248 -56.179 1.00 83.00 94 MET A CA 1
ATOM 774 C C . MET A 1 94 ? 11.927 -34.528 -56.780 1.00 83.00 94 MET A C 1
ATOM 776 O O . MET A 1 94 ? 11.395 -35.057 -57.750 1.00 83.00 94 MET A O 1
ATOM 780 N N . MET A 1 95 ? 13.040 -35.013 -56.219 1.00 80.88 95 MET A N 1
ATOM 781 C CA . MET A 1 95 ? 13.751 -36.209 -56.686 1.00 80.88 95 MET A CA 1
ATOM 782 C C . MET A 1 95 ? 13.278 -37.496 -55.989 1.00 80.88 95 MET A C 1
ATOM 784 O O . MET A 1 95 ? 13.869 -38.557 -56.198 1.00 80.88 95 MET A O 1
ATOM 788 N N . CYS A 1 96 ? 12.257 -37.417 -55.128 1.00 80.31 96 CYS A N 1
ATOM 789 C CA . CYS A 1 96 ? 11.664 -38.584 -54.477 1.00 80.31 96 CYS A CA 1
ATOM 790 C C . CYS A 1 96 ? 10.926 -39.457 -55.504 1.00 80.31 96 CYS A C 1
ATOM 792 O O . CYS A 1 96 ? 10.206 -38.958 -56.365 1.00 80.31 96 CYS A O 1
ATOM 794 N N . SER A 1 97 ? 11.114 -40.775 -55.408 1.00 74.81 97 SER A N 1
ATOM 795 C CA . SER A 1 97 ? 10.601 -41.739 -56.398 1.00 74.81 97 SER A CA 1
ATOM 796 C C . SER A 1 97 ? 9.183 -42.245 -56.103 1.00 74.81 97 SER A C 1
ATOM 798 O O . SER A 1 97 ? 8.482 -42.673 -57.017 1.00 74.81 97 SER A O 1
ATOM 800 N N . ASN A 1 98 ? 8.749 -42.193 -54.842 1.00 81.06 98 ASN A N 1
ATOM 801 C CA . ASN A 1 98 ? 7.419 -42.592 -54.383 1.00 81.06 98 ASN A CA 1
ATOM 802 C C . ASN A 1 98 ? 7.002 -41.779 -53.136 1.00 81.06 98 ASN A C 1
ATOM 804 O O . ASN A 1 98 ? 7.824 -41.096 -52.519 1.00 81.06 98 ASN A O 1
ATOM 808 N N . SER A 1 99 ? 5.717 -41.840 -52.767 1.00 81.94 99 SER A N 1
ATOM 809 C CA . SER A 1 99 ? 5.159 -41.105 -51.617 1.00 81.94 99 SER A CA 1
ATOM 810 C C . SER A 1 99 ? 5.773 -41.530 -50.275 1.00 81.94 99 SER A C 1
ATOM 812 O O . SER A 1 99 ? 5.987 -40.689 -49.406 1.00 81.94 99 SER A O 1
ATOM 814 N N . GLU A 1 100 ? 6.151 -42.801 -50.118 1.00 81.75 100 GLU A N 1
ATOM 815 C CA . GLU A 1 100 ? 6.816 -43.297 -48.903 1.00 81.75 100 GLU A CA 1
ATOM 816 C C . GLU A 1 100 ? 8.239 -42.733 -48.713 1.00 81.75 100 GLU A C 1
ATOM 818 O O . GLU A 1 100 ? 8.644 -42.434 -47.586 1.00 81.75 100 GLU A O 1
ATOM 823 N N . ASP A 1 101 ? 9.008 -42.556 -49.795 1.00 84.38 101 ASP A N 1
ATOM 824 C CA . ASP A 1 101 ? 10.333 -41.916 -49.762 1.00 84.38 101 ASP A CA 1
ATOM 825 C C . ASP A 1 101 ? 10.207 -40.424 -49.409 1.00 84.38 101 ASP A C 1
ATOM 827 O O . ASP A 1 101 ? 11.025 -39.897 -48.652 1.00 84.38 101 ASP A O 1
ATOM 831 N N . LEU A 1 102 ? 9.133 -39.758 -49.855 1.00 86.19 102 LEU A N 1
ATOM 832 C CA . LEU A 1 102 ? 8.816 -38.383 -49.456 1.00 86.19 102 LEU A CA 1
ATOM 833 C C . LEU A 1 102 ? 8.526 -38.278 -47.950 1.00 86.19 102 LEU A C 1
ATOM 835 O O . LEU A 1 102 ? 9.137 -37.451 -47.273 1.00 86.19 102 LEU A O 1
ATOM 839 N N . HIS A 1 103 ? 7.649 -39.127 -47.402 1.00 87.56 103 HIS A N 1
ATOM 840 C CA . HIS A 1 103 ? 7.306 -39.118 -45.968 1.00 87.56 103 HIS A CA 1
ATOM 841 C C . HIS A 1 103 ? 8.540 -39.318 -45.083 1.00 87.56 103 HIS A C 1
ATOM 843 O O . HIS A 1 103 ? 8.732 -38.607 -44.092 1.00 87.56 103 HIS A O 1
ATOM 849 N N . ARG A 1 104 ? 9.420 -40.248 -45.476 1.00 84.25 104 ARG A N 1
ATOM 850 C CA . ARG A 1 104 ? 10.650 -40.566 -44.743 1.00 84.25 104 ARG A CA 1
ATOM 851 C C . ARG A 1 104 ? 11.654 -39.414 -44.762 1.00 84.25 104 ARG A C 1
ATOM 853 O O . ARG A 1 104 ? 12.198 -39.085 -43.712 1.00 84.25 104 ARG A O 1
ATOM 860 N N . ARG A 1 105 ? 11.901 -38.801 -45.926 1.00 83.88 105 ARG A N 1
ATOM 861 C CA . ARG A 1 105 ? 12.879 -37.703 -46.072 1.00 83.88 105 ARG A CA 1
ATOM 862 C C . ARG A 1 105 ? 12.388 -36.370 -45.515 1.00 83.88 105 ARG A C 1
ATOM 864 O O . ARG A 1 105 ? 13.205 -35.559 -45.084 1.00 83.88 105 ARG A O 1
ATOM 871 N N . ALA A 1 106 ? 11.079 -36.133 -45.540 1.00 81.69 106 ALA A N 1
ATOM 872 C CA . ALA A 1 106 ? 10.474 -34.914 -45.015 1.00 81.69 106 ALA A CA 1
ATOM 873 C C . ALA A 1 106 ? 10.117 -35.002 -43.521 1.00 81.69 106 ALA A C 1
ATOM 875 O O . ALA A 1 106 ? 9.746 -33.982 -42.941 1.00 81.69 106 ALA A O 1
ATOM 876 N N . HIS A 1 107 ? 10.220 -36.186 -42.899 1.00 83.81 107 HIS A N 1
ATOM 877 C CA . HIS A 1 107 ? 9.679 -36.467 -41.561 1.00 83.81 107 HIS A CA 1
ATOM 878 C C . HIS A 1 107 ? 8.218 -36.002 -41.425 1.00 83.81 107 HIS A C 1
ATOM 880 O O . HIS A 1 107 ? 7.822 -35.368 -40.445 1.00 83.81 107 HIS A O 1
ATOM 886 N N . TRP A 1 108 ? 7.422 -36.297 -42.452 1.00 87.56 108 TRP A N 1
ATOM 887 C CA . TRP A 1 108 ? 6.053 -35.819 -42.615 1.00 87.56 108 TRP A CA 1
ATOM 888 C C . TRP A 1 108 ? 5.100 -37.008 -42.727 1.00 87.56 108 TRP A C 1
ATOM 890 O O . TRP A 1 108 ? 5.369 -37.952 -43.459 1.00 87.56 108 TRP A O 1
ATOM 900 N N . GLU A 1 109 ? 3.985 -36.965 -41.996 1.00 79.94 109 GLU A N 1
ATOM 901 C CA . GLU A 1 109 ? 3.050 -38.095 -41.824 1.00 79.94 109 GLU A CA 1
ATOM 902 C C . GLU A 1 109 ? 2.094 -38.311 -43.012 1.00 79.94 109 GLU A C 1
ATOM 904 O O . GLU A 1 109 ? 1.144 -39.085 -42.905 1.00 79.94 109 GLU A O 1
ATOM 909 N N . GLY A 1 110 ? 2.327 -37.612 -44.125 1.00 83.50 110 GLY A N 1
ATOM 910 C CA . GLY A 1 110 ? 1.483 -37.645 -45.316 1.00 83.50 110 GLY A CA 1
ATOM 911 C C . GLY A 1 110 ? 0.259 -36.734 -45.248 1.00 83.50 110 GLY A C 1
ATOM 912 O O . GLY A 1 110 ? -0.070 -36.133 -44.216 1.00 83.50 110 GLY A O 1
ATOM 913 N N . LYS A 1 111 ? -0.432 -36.604 -46.380 1.00 87.00 111 LYS A N 1
ATOM 914 C CA . LYS A 1 111 ? -1.662 -35.828 -46.538 1.00 87.00 111 LYS A CA 1
ATOM 915 C C . LYS A 1 111 ? -2.773 -36.435 -45.695 1.00 87.00 111 LYS A C 1
ATOM 917 O O . LYS A 1 111 ? -3.218 -37.559 -45.914 1.00 87.00 111 LYS A O 1
ATOM 922 N N . GLY A 1 112 ? -3.278 -35.659 -44.742 1.00 85.75 112 GLY A N 1
ATOM 923 C CA . GLY A 1 112 ? -4.372 -36.110 -43.896 1.00 85.75 112 GLY A CA 1
ATOM 924 C C . GLY A 1 112 ? -4.641 -35.198 -42.712 1.00 85.75 112 GLY A C 1
ATOM 925 O O . GLY A 1 112 ? -4.008 -34.161 -42.517 1.00 85.75 112 GLY A O 1
ATOM 926 N N . THR A 1 113 ? -5.604 -35.602 -41.888 1.00 84.62 113 THR A N 1
ATOM 927 C CA . THR A 1 113 ? -6.054 -34.817 -40.734 1.00 84.62 113 THR A CA 1
ATOM 928 C C . THR A 1 113 ? -4.942 -34.610 -39.707 1.00 84.62 113 THR A C 1
ATOM 930 O O . THR A 1 113 ? -4.870 -33.545 -39.106 1.00 84.62 113 THR A O 1
ATOM 933 N N . LEU A 1 114 ? -4.048 -35.586 -39.520 1.00 84.69 114 LEU A N 1
ATOM 934 C CA . LEU A 1 114 ? -2.941 -35.515 -38.559 1.00 84.69 114 LEU A CA 1
ATOM 935 C C . LEU A 1 114 ? -1.906 -34.442 -38.935 1.00 84.69 114 LEU A C 1
ATOM 937 O O . LEU A 1 114 ? -1.599 -33.580 -38.107 1.00 84.69 114 LEU A O 1
ATOM 941 N N . SER A 1 115 ? -1.436 -34.425 -40.188 1.00 88.75 115 SER A N 1
ATOM 942 C CA . SER A 1 115 ? -0.479 -33.418 -40.667 1.00 88.75 115 SER A CA 1
ATOM 943 C C . SER A 1 115 ? -1.088 -32.015 -40.687 1.00 88.75 115 SER A C 1
ATOM 945 O O . SER A 1 115 ? -0.459 -31.066 -40.218 1.00 88.75 115 SER A O 1
ATOM 947 N N . ARG A 1 116 ? -2.355 -31.886 -41.105 1.00 90.75 116 ARG A N 1
ATOM 948 C CA . ARG A 1 116 ? -3.094 -30.611 -41.077 1.00 90.75 116 ARG A CA 1
ATOM 949 C C . ARG A 1 116 ? -3.382 -30.113 -39.657 1.00 90.75 116 ARG A C 1
ATOM 951 O O . ARG A 1 116 ? -3.331 -28.910 -39.424 1.00 90.75 116 ARG A O 1
ATOM 958 N N . THR A 1 117 ? -3.609 -31.009 -38.692 1.00 86.75 117 THR A N 1
ATOM 959 C CA . THR A 1 117 ? -3.768 -30.635 -37.273 1.00 86.75 117 THR A CA 1
ATOM 960 C C . THR A 1 117 ? -2.452 -30.110 -36.698 1.00 86.75 117 THR A C 1
ATOM 962 O O . THR A 1 117 ? -2.451 -29.057 -36.074 1.00 86.75 117 THR A O 1
ATOM 965 N N . ARG A 1 118 ? -1.311 -30.762 -36.978 1.00 86.38 118 ARG A N 1
ATOM 966 C CA . ARG A 1 118 ? 0.011 -30.251 -36.563 1.00 86.38 118 ARG A CA 1
ATOM 967 C C . ARG A 1 118 ? 0.351 -28.905 -37.192 1.00 86.38 118 ARG A C 1
ATOM 969 O O . ARG A 1 118 ? 0.916 -28.043 -36.524 1.00 86.38 118 ARG A O 1
ATOM 976 N N . LEU A 1 119 ? 0.014 -28.726 -38.470 1.00 89.69 119 LEU A N 1
ATOM 977 C CA . LEU A 1 119 ? 0.151 -27.435 -39.137 1.00 89.69 119 LEU A CA 1
ATOM 978 C C . LEU A 1 119 ? -0.690 -26.371 -38.425 1.00 89.69 119 LEU A C 1
ATOM 980 O O . LEU A 1 119 ? -0.179 -25.294 -38.136 1.00 89.69 119 LEU A O 1
ATOM 984 N N . MET A 1 120 ? -1.949 -26.675 -38.100 1.00 88.00 120 MET A N 1
ATOM 985 C CA . MET A 1 120 ? -2.817 -25.746 -37.377 1.00 88.00 120 MET A CA 1
ATOM 986 C C . MET A 1 120 ? -2.298 -25.414 -35.978 1.00 88.00 120 MET A C 1
ATOM 988 O O . MET A 1 120 ? -2.327 -24.241 -35.616 1.00 88.00 120 MET A O 1
ATOM 992 N N . ASP A 1 121 ? -1.770 -26.387 -35.232 1.00 85.12 121 ASP A N 1
ATOM 993 C CA . ASP A 1 121 ? -1.169 -26.149 -33.914 1.00 85.12 121 ASP A CA 1
ATOM 994 C C . ASP A 1 121 ? 0.009 -25.161 -34.010 1.00 85.12 121 ASP A C 1
ATOM 996 O O . ASP A 1 121 ? 0.132 -24.265 -33.176 1.00 85.12 121 ASP A O 1
ATOM 1000 N N . ARG A 1 122 ? 0.842 -25.270 -35.059 1.00 86.00 122 ARG A N 1
ATOM 1001 C CA . ARG A 1 122 ? 1.934 -24.317 -35.334 1.00 86.00 122 ARG A CA 1
ATOM 1002 C C . ARG A 1 122 ? 1.425 -22.957 -35.809 1.00 86.00 122 ARG A C 1
ATOM 1004 O O . ARG A 1 122 ? 1.947 -21.937 -35.392 1.00 86.00 122 ARG A O 1
ATOM 1011 N N . LEU A 1 123 ? 0.413 -22.907 -36.674 1.00 87.38 123 LEU A N 1
ATOM 1012 C CA . LEU A 1 123 ? -0.146 -21.637 -37.156 1.00 87.38 123 LEU A CA 1
ATOM 1013 C C . LEU A 1 123 ? -0.820 -20.845 -36.027 1.00 87.38 123 LEU A C 1
ATOM 1015 O O . LEU A 1 123 ? -0.758 -19.619 -36.003 1.00 87.38 123 LEU A O 1
ATOM 1019 N N . GLN A 1 124 ? -1.430 -21.542 -35.070 1.00 83.94 124 GLN A N 1
ATOM 1020 C CA . GLN A 1 124 ? -2.103 -20.937 -33.925 1.00 83.94 124 GLN A CA 1
ATOM 1021 C C . GLN A 1 124 ? -1.159 -20.248 -32.942 1.00 83.94 124 GLN A C 1
ATOM 1023 O O . GLN A 1 124 ? -1.607 -19.331 -32.263 1.00 83.94 124 GLN A O 1
ATOM 1028 N N . THR A 1 125 ? 0.125 -20.621 -32.864 1.00 81.25 125 THR A N 1
ATOM 1029 C CA . THR A 1 125 ? 1.072 -19.935 -31.963 1.00 81.25 125 THR A CA 1
ATOM 1030 C C . THR A 1 125 ? 1.351 -18.494 -32.380 1.00 81.25 125 THR A C 1
ATOM 1032 O O . THR A 1 125 ? 1.772 -17.697 -31.551 1.00 81.25 125 THR A O 1
ATOM 1035 N N . TYR A 1 126 ? 1.117 -18.161 -33.652 1.00 84.12 126 TYR A N 1
ATOM 1036 C CA . TYR A 1 126 ? 1.285 -16.810 -34.196 1.00 84.12 126 TYR A CA 1
ATOM 1037 C C . TYR A 1 126 ? 0.002 -15.972 -34.131 1.00 84.12 126 TYR A C 1
ATOM 1039 O O . TYR A 1 126 ? 0.040 -14.769 -34.385 1.00 84.12 126 TYR A O 1
ATOM 1047 N N . LEU A 1 127 ? -1.139 -16.596 -33.817 1.00 83.44 127 LEU A N 1
ATOM 1048 C CA . LEU A 1 127 ? -2.416 -15.908 -33.673 1.00 83.44 127 LEU A CA 1
ATOM 1049 C C . LEU A 1 127 ? -2.656 -15.566 -32.199 1.00 83.44 127 LEU A C 1
ATOM 1051 O O . LEU A 1 127 ? -2.490 -16.427 -31.332 1.00 83.44 127 LEU A O 1
ATOM 1055 N N . PRO A 1 128 ? -3.101 -14.339 -31.883 1.00 78.12 128 PRO A N 1
ATOM 1056 C CA . PRO A 1 128 ? -3.448 -14.000 -30.514 1.00 78.12 128 PRO A CA 1
ATOM 1057 C C . PRO A 1 128 ? -4.656 -14.829 -30.056 1.00 78.12 128 PRO A C 1
ATOM 1059 O O . PRO A 1 128 ? -5.569 -15.128 -30.833 1.00 78.12 128 PRO A O 1
ATOM 1062 N N . ALA A 1 129 ? -4.706 -15.145 -28.758 1.00 71.00 129 ALA A N 1
ATOM 1063 C CA . ALA A 1 129 ? -5.773 -15.960 -28.165 1.00 71.00 129 ALA A CA 1
ATOM 1064 C C . ALA A 1 129 ? -7.184 -15.351 -28.325 1.00 71.00 129 ALA A C 1
ATOM 1066 O O . ALA A 1 129 ? -8.179 -16.051 -28.157 1.00 71.00 129 ALA A O 1
ATOM 1067 N N . THR A 1 130 ? -7.268 -14.057 -28.654 1.00 73.94 130 THR A N 1
ATOM 1068 C CA . THR A 1 130 ? -8.498 -13.324 -28.992 1.00 73.94 130 THR A CA 1
ATOM 1069 C C . THR A 1 130 ? -9.062 -13.686 -30.367 1.00 73.94 130 THR A C 1
ATOM 1071 O O . THR A 1 130 ? -10.263 -13.558 -30.586 1.00 73.94 130 THR A O 1
ATOM 1074 N N . VAL A 1 131 ? -8.213 -14.119 -31.302 1.00 82.38 131 VAL A N 1
ATOM 1075 C CA . VAL A 1 131 ? -8.595 -14.502 -32.669 1.00 82.38 131 VAL A CA 1
ATOM 1076 C C . VAL A 1 131 ? -8.878 -15.998 -32.735 1.00 82.38 131 VAL A C 1
ATOM 1078 O O . VAL A 1 131 ? -9.885 -16.410 -33.320 1.00 82.38 131 VAL A O 1
ATOM 1081 N N . MET A 1 132 ? -8.013 -16.806 -32.114 1.00 81.62 132 MET A N 1
ATOM 1082 C CA . MET A 1 132 ? -8.147 -18.257 -32.073 1.00 81.62 132 MET A CA 1
ATOM 1083 C C . MET A 1 132 ? -7.589 -18.829 -30.766 1.00 81.62 132 MET A C 1
ATOM 1085 O O . MET A 1 132 ? -6.428 -18.610 -30.429 1.00 81.62 132 MET A O 1
ATOM 1089 N N . LEU A 1 133 ? -8.408 -19.583 -30.028 1.00 71.75 133 LEU A N 1
ATOM 1090 C CA . LEU A 1 133 ? -7.974 -20.214 -28.782 1.00 71.75 133 LEU A CA 1
ATOM 1091 C C . LEU A 1 133 ? -7.021 -21.395 -29.060 1.00 71.75 133 LEU A C 1
ATOM 1093 O O . LEU A 1 133 ? -7.373 -22.274 -29.850 1.00 71.75 133 LEU A O 1
ATOM 1097 N N . PRO A 1 134 ? -5.861 -21.477 -28.378 1.00 66.88 134 PRO A N 1
ATOM 1098 C CA . PRO A 1 134 ? -4.942 -22.601 -28.533 1.00 66.88 134 PRO A CA 1
ATOM 1099 C C . PRO A 1 134 ? -5.560 -23.929 -28.060 1.00 66.88 134 PRO A C 1
ATOM 1101 O O . PRO A 1 134 ? -6.328 -23.951 -27.087 1.00 66.88 134 PRO A O 1
ATOM 1104 N N . PRO A 1 135 ? -5.191 -25.072 -28.658 1.00 68.69 135 PRO A N 1
ATOM 1105 C CA . PRO A 1 135 ? -5.607 -26.385 -28.197 1.00 68.69 135 PRO A CA 1
ATOM 1106 C C . PRO A 1 135 ? -5.096 -26.618 -26.779 1.00 68.69 135 PRO A C 1
ATOM 1108 O O . PRO A 1 135 ? -4.004 -26.197 -26.401 1.00 68.69 135 PRO A O 1
ATOM 1111 N N . ARG A 1 136 ? -5.899 -27.318 -25.970 1.00 72.00 136 ARG A N 1
ATOM 1112 C CA . ARG A 1 136 ? -5.564 -27.643 -24.571 1.00 72.00 136 ARG A CA 1
ATOM 1113 C C . ARG A 1 136 ? -5.285 -26.402 -23.707 1.00 72.00 136 ARG A C 1
ATOM 1115 O O . ARG A 1 136 ? -4.615 -26.529 -22.684 1.00 72.00 136 ARG A O 1
ATOM 1122 N N . ARG A 1 137 ? -5.856 -25.234 -24.051 1.00 75.50 137 ARG A N 1
ATOM 1123 C CA . ARG A 1 137 ? -5.679 -23.970 -23.311 1.00 75.50 137 ARG A CA 1
ATOM 1124 C C . ARG A 1 137 ? -5.902 -24.115 -21.811 1.00 75.50 137 ARG A C 1
ATOM 1126 O O . ARG A 1 137 ? -5.117 -23.570 -21.053 1.00 75.50 137 ARG A O 1
ATOM 1133 N N . LEU A 1 138 ? -6.908 -24.881 -21.382 1.00 78.88 138 LEU A N 1
ATOM 1134 C CA . LEU A 1 138 ? -7.137 -25.143 -19.959 1.00 78.88 138 LEU A CA 1
ATOM 1135 C C . LEU A 1 138 ? -5.929 -25.826 -19.307 1.00 78.88 138 LEU A C 1
ATOM 1137 O O . LEU A 1 138 ? -5.454 -25.360 -18.285 1.00 78.88 138 LEU A O 1
ATOM 1141 N N . ARG A 1 139 ? -5.377 -26.879 -19.921 1.00 80.31 139 ARG A N 1
ATOM 1142 C CA . ARG A 1 139 ? -4.175 -27.550 -19.406 1.00 80.31 139 ARG A CA 1
ATOM 1143 C C . ARG A 1 139 ? -2.983 -26.596 -19.368 1.00 80.31 139 ARG A C 1
ATOM 1145 O O . ARG A 1 139 ? -2.227 -26.635 -18.408 1.00 80.31 139 ARG A O 1
ATOM 1152 N N . THR A 1 140 ? -2.828 -25.738 -20.374 1.00 78.12 140 THR A N 1
ATOM 1153 C CA . THR A 1 140 ? -1.774 -24.714 -20.392 1.00 78.12 140 THR A CA 1
ATOM 1154 C C . THR A 1 140 ? -1.968 -23.682 -19.283 1.00 78.12 140 THR A C 1
ATOM 1156 O O . THR A 1 140 ? -1.010 -23.362 -18.600 1.00 78.12 140 THR A O 1
ATOM 1159 N N . LEU A 1 141 ? -3.197 -23.212 -19.050 1.00 80.06 141 LEU A N 1
ATOM 1160 C CA . LEU A 1 141 ? -3.520 -22.277 -17.968 1.00 80.06 141 LEU A CA 1
ATOM 1161 C C . LEU A 1 141 ? -3.300 -22.903 -16.588 1.00 80.06 141 LEU A C 1
ATOM 1163 O O . LEU A 1 141 ? -2.775 -22.244 -15.702 1.00 80.06 141 LEU A O 1
ATOM 1167 N N . LEU A 1 142 ? -3.665 -24.176 -16.412 1.00 82.62 142 LEU A N 1
ATOM 1168 C CA . LEU A 1 142 ? -3.412 -24.908 -15.171 1.00 82.62 142 LEU A CA 1
ATOM 1169 C C . LEU A 1 142 ? -1.905 -25.089 -14.945 1.00 82.62 142 LEU A C 1
ATOM 1171 O O . LEU A 1 142 ? -1.442 -24.888 -13.831 1.00 82.62 142 LEU A O 1
ATOM 1175 N N . LYS A 1 143 ? -1.128 -25.392 -15.996 1.00 78.88 143 LYS A N 1
ATOM 1176 C CA . LYS A 1 143 ? 0.340 -25.454 -15.907 1.00 78.88 143 LYS A CA 1
ATOM 1177 C C . LYS A 1 143 ? 0.930 -24.099 -15.530 1.00 78.88 143 LYS A C 1
ATOM 1179 O O . LYS A 1 143 ? 1.687 -24.035 -14.578 1.00 78.88 143 LYS A O 1
ATOM 1184 N N . GLN A 1 144 ? 0.499 -23.027 -16.195 1.00 81.44 144 GLN A N 1
ATOM 1185 C CA . GLN A 1 144 ? 0.911 -21.657 -15.880 1.00 81.44 144 GLN A CA 1
ATOM 1186 C C . GLN A 1 144 ? 0.545 -21.262 -14.445 1.00 81.44 144 GLN A C 1
ATOM 1188 O O . GLN A 1 144 ? 1.315 -20.579 -13.784 1.00 81.44 144 GLN A O 1
ATOM 1193 N N . ALA A 1 145 ? -0.613 -21.694 -13.938 1.00 82.56 145 ALA A N 1
ATOM 1194 C CA . ALA A 1 145 ? -1.013 -21.441 -12.558 1.00 82.56 145 ALA A CA 1
ATOM 1195 C C . ALA A 1 145 ? -0.122 -22.190 -11.553 1.00 82.56 145 ALA A C 1
ATOM 1197 O O . ALA A 1 145 ? 0.293 -21.592 -10.563 1.00 82.56 145 ALA A O 1
ATOM 1198 N N . VAL A 1 146 ? 0.213 -23.457 -11.825 1.00 82.00 146 VAL A N 1
ATOM 1199 C CA . VAL A 1 146 ? 1.157 -24.237 -11.004 1.00 82.00 146 VAL A CA 1
ATOM 1200 C C . VAL A 1 146 ? 2.559 -23.628 -11.054 1.00 82.00 146 VAL A C 1
ATOM 1202 O O . VAL A 1 146 ? 3.174 -23.454 -10.008 1.00 82.00 146 VAL A O 1
ATOM 1205 N N . GLU A 1 147 ? 3.035 -23.240 -12.239 1.00 77.12 147 GLU A N 1
ATOM 1206 C CA . GLU A 1 147 ? 4.307 -22.533 -12.426 1.00 77.12 147 GLU A CA 1
ATOM 1207 C C . GLU A 1 147 ? 4.312 -21.230 -11.615 1.00 77.12 147 GLU A C 1
ATOM 1209 O O . GLU A 1 147 ? 5.192 -21.030 -10.790 1.00 77.12 147 GLU A O 1
ATOM 1214 N N . LEU A 1 148 ? 3.280 -20.390 -11.723 1.00 80.12 148 LEU A N 1
ATOM 1215 C CA . LEU A 1 148 ? 3.170 -19.151 -10.943 1.00 80.12 148 LEU A CA 1
ATOM 1216 C C . LEU A 1 148 ? 3.130 -19.387 -9.424 1.00 80.12 148 LEU A C 1
ATOM 1218 O O . LEU A 1 148 ? 3.665 -18.578 -8.665 1.00 80.12 148 LEU A O 1
ATOM 1222 N N . GLN A 1 149 ? 2.485 -20.459 -8.956 1.00 80.00 149 GLN A N 1
ATOM 1223 C CA . GLN A 1 149 ? 2.489 -20.819 -7.534 1.00 80.00 149 GLN A CA 1
ATOM 1224 C C . GLN A 1 149 ? 3.880 -21.275 -7.075 1.00 80.00 149 GLN A C 1
ATOM 1226 O O . GLN A 1 149 ? 4.365 -20.817 -6.040 1.00 80.00 149 GLN A O 1
ATOM 1231 N N . ALA A 1 150 ? 4.550 -22.106 -7.872 1.00 73.19 150 ALA A N 1
ATOM 1232 C CA . ALA A 1 150 ? 5.928 -22.529 -7.650 1.00 73.19 150 ALA A CA 1
ATOM 1233 C C . ALA A 1 150 ? 6.900 -21.332 -7.628 1.00 73.19 150 ALA A C 1
ATOM 1235 O O . ALA A 1 150 ? 7.763 -21.246 -6.759 1.00 73.19 150 ALA A O 1
ATOM 1236 N N . GLU A 1 151 ? 6.706 -20.356 -8.514 1.00 69.88 151 GLU A N 1
ATOM 1237 C CA . GLU A 1 151 ? 7.509 -19.134 -8.591 1.00 69.88 151 GLU A CA 1
ATOM 1238 C C . GLU A 1 151 ? 7.322 -18.189 -7.399 1.00 69.88 151 GLU A C 1
ATOM 1240 O O . GLU A 1 151 ? 8.253 -17.480 -7.010 1.00 69.88 151 GLU A O 1
ATOM 1245 N N . LYS A 1 152 ? 6.120 -18.150 -6.817 1.00 73.69 152 LYS A N 1
ATOM 1246 C CA . LYS A 1 152 ? 5.827 -17.332 -5.630 1.00 73.69 152 LYS A CA 1
ATOM 1247 C C . LYS A 1 152 ? 6.340 -17.960 -4.339 1.00 73.69 152 LYS A C 1
ATOM 1249 O O . LYS A 1 152 ? 6.533 -17.241 -3.352 1.00 73.69 152 LYS A O 1
ATOM 1254 N N . CYS A 1 153 ? 6.566 -19.269 -4.345 1.00 76.06 153 CYS A N 1
ATOM 1255 C CA . CYS A 1 153 ? 7.034 -20.004 -3.187 1.00 76.06 153 CYS A CA 1
ATOM 1256 C C . CYS A 1 153 ? 8.476 -19.579 -2.805 1.00 76.06 153 CYS A C 1
ATOM 1258 O O . CYS A 1 153 ? 9.384 -19.670 -3.636 1.00 76.06 153 CYS A O 1
ATOM 1260 N N . PRO A 1 154 ? 8.721 -19.122 -1.556 1.00 71.38 154 PRO A N 1
ATOM 1261 C CA . PRO A 1 154 ? 10.014 -18.556 -1.146 1.00 71.38 154 PRO A CA 1
ATOM 1262 C C . PRO A 1 154 ? 11.192 -19.541 -1.158 1.00 71.38 154 PRO A C 1
ATOM 1264 O O . PRO A 1 154 ? 12.330 -19.132 -1.364 1.00 71.38 154 PRO A O 1
ATOM 1267 N N . CYS A 1 155 ? 10.922 -20.826 -0.915 1.00 68.88 155 CYS A N 1
ATOM 1268 C CA . CYS A 1 155 ? 11.932 -21.882 -0.762 1.00 68.88 155 CYS A CA 1
ATOM 1269 C C . CYS A 1 155 ? 11.799 -22.977 -1.833 1.00 68.88 155 CYS A C 1
ATOM 1271 O O . CYS A 1 155 ? 12.241 -24.106 -1.635 1.00 68.88 155 CYS A O 1
ATOM 1273 N N . HIS A 1 156 ? 11.111 -22.681 -2.939 1.00 69.12 156 HIS A N 1
ATOM 1274 C CA . HIS A 1 156 ? 11.013 -23.615 -4.058 1.00 69.12 156 HIS A CA 1
ATOM 1275 C C . HIS A 1 156 ? 12.375 -23.776 -4.747 1.00 69.12 156 HIS A C 1
ATOM 1277 O O . HIS A 1 156 ? 13.145 -22.823 -4.735 1.00 69.12 156 HIS A O 1
ATOM 1283 N N . ASP A 1 157 ? 12.630 -24.950 -5.345 1.00 62.81 157 ASP A N 1
ATOM 1284 C CA . ASP A 1 157 ? 13.897 -25.365 -5.998 1.00 62.81 157 ASP A CA 1
ATOM 1285 C C . ASP A 1 157 ? 14.927 -26.111 -5.117 1.00 62.81 157 ASP A C 1
ATOM 1287 O O . ASP A 1 157 ? 16.116 -26.171 -5.423 1.00 62.81 157 ASP A O 1
ATOM 1291 N N . MET A 1 158 ? 14.461 -26.752 -4.039 1.00 60.69 158 MET A N 1
ATOM 1292 C CA . MET A 1 158 ? 15.238 -27.721 -3.254 1.00 60.69 158 MET A CA 1
ATOM 1293 C C . MET A 1 158 ? 14.645 -29.125 -3.458 1.00 60.69 158 MET A C 1
ATOM 1295 O O . MET A 1 158 ? 13.765 -29.555 -2.721 1.00 60.69 158 MET A O 1
ATOM 1299 N N . ALA A 1 159 ? 15.092 -29.812 -4.515 1.00 52.06 159 ALA A N 1
ATOM 1300 C CA . ALA A 1 159 ? 14.855 -31.237 -4.814 1.00 52.06 159 ALA A CA 1
ATOM 1301 C C . ALA A 1 159 ? 13.409 -31.735 -5.093 1.00 52.06 159 ALA A C 1
ATOM 1303 O O . ALA A 1 159 ? 13.224 -32.940 -5.269 1.00 52.06 159 ALA A O 1
ATOM 1304 N N . TRP A 1 160 ? 12.387 -30.872 -5.184 1.00 58.94 160 TRP A N 1
ATOM 1305 C CA . TRP A 1 160 ? 10.995 -31.288 -5.452 1.00 58.94 160 TRP A CA 1
ATOM 1306 C C . TRP A 1 160 ? 10.499 -30.899 -6.852 1.00 58.94 160 TRP A C 1
ATOM 1308 O O . TRP A 1 160 ? 10.467 -29.717 -7.189 1.00 58.94 160 TRP A O 1
ATOM 1318 N N . GLU A 1 161 ? 10.028 -31.875 -7.636 1.00 58.03 161 GLU A N 1
ATOM 1319 C CA . GLU A 1 161 ? 9.351 -31.621 -8.916 1.00 58.03 161 GLU A CA 1
ATOM 1320 C C . GLU A 1 161 ? 7.884 -31.203 -8.704 1.00 58.03 161 GLU A C 1
ATOM 1322 O O . GLU A 1 161 ? 7.057 -31.974 -8.203 1.00 58.03 161 GLU A O 1
ATOM 1327 N N . THR A 1 162 ? 7.538 -29.983 -9.119 1.00 63.94 162 THR A N 1
ATOM 1328 C CA . THR A 1 162 ? 6.163 -29.468 -9.131 1.00 63.94 162 THR A CA 1
ATOM 1329 C C . THR A 1 162 ? 5.481 -29.800 -10.454 1.00 63.94 162 THR A C 1
ATOM 1331 O O . THR A 1 162 ? 5.770 -29.228 -11.500 1.00 63.94 162 THR A O 1
ATOM 1334 N N . HIS A 1 163 ? 4.522 -30.725 -10.402 1.00 65.62 163 HIS A N 1
ATOM 1335 C CA . HIS A 1 163 ? 3.663 -31.071 -11.537 1.00 65.62 163 HIS A CA 1
ATOM 1336 C C . HIS A 1 163 ? 2.195 -30.819 -11.204 1.00 65.62 163 HIS A C 1
ATOM 1338 O O . HIS A 1 163 ? 1.805 -30.787 -10.038 1.00 65.62 163 HIS A O 1
ATOM 1344 N N . ILE A 1 164 ? 1.370 -30.706 -12.250 1.00 73.00 164 ILE A N 1
ATOM 1345 C CA . ILE A 1 164 ? -0.091 -30.536 -12.144 1.00 73.00 164 ILE A CA 1
ATOM 1346 C C . ILE A 1 164 ? -0.753 -31.609 -11.266 1.00 73.00 164 ILE A C 1
ATOM 1348 O O . ILE A 1 164 ? -1.776 -31.337 -10.650 1.00 73.00 164 ILE A O 1
ATOM 1352 N N . ASP A 1 165 ? -0.163 -32.804 -11.211 1.00 73.50 165 ASP A N 1
ATOM 1353 C CA . ASP A 1 165 ? -0.705 -33.947 -10.474 1.00 73.50 165 ASP A CA 1
ATOM 1354 C C . ASP A 1 165 ? -0.350 -33.907 -8.973 1.00 73.50 165 ASP A C 1
ATOM 1356 O O . ASP A 1 165 ? -1.018 -34.553 -8.168 1.00 73.50 165 ASP A O 1
ATOM 1360 N N . ASN A 1 166 ? 0.664 -33.120 -8.585 1.00 72.44 166 ASN A N 1
ATOM 1361 C CA . ASN A 1 166 ? 1.211 -33.074 -7.222 1.00 72.44 166 ASN A CA 1
ATOM 1362 C C . ASN A 1 166 ? 0.889 -31.769 -6.474 1.00 72.44 166 ASN A C 1
ATOM 1364 O O . ASN A 1 166 ? 1.068 -31.705 -5.259 1.00 72.44 166 ASN A O 1
ATOM 1368 N N . VAL A 1 167 ? 0.441 -30.723 -7.178 1.00 72.94 167 VAL A N 1
ATOM 1369 C CA . VAL A 1 167 ? 0.176 -29.396 -6.603 1.00 72.94 167 VAL A CA 1
ATOM 1370 C C . VAL A 1 167 ? -1.321 -29.113 -6.591 1.00 72.94 167 VAL A C 1
ATOM 1372 O O . VAL A 1 167 ? -2.003 -29.165 -7.615 1.00 72.94 167 VAL A O 1
ATOM 1375 N N . CYS A 1 168 ? -1.841 -28.774 -5.415 1.00 75.81 168 CYS A N 1
ATOM 1376 C CA . CYS A 1 168 ? -3.231 -28.379 -5.257 1.00 75.81 168 CYS A CA 1
ATOM 1377 C C . CYS A 1 168 ? -3.416 -26.912 -5.665 1.00 75.81 168 CYS A C 1
ATOM 1379 O O . CYS A 1 168 ? -2.973 -26.019 -4.958 1.00 75.81 168 CYS A O 1
ATOM 1381 N N . LEU A 1 169 ? -4.148 -26.645 -6.747 1.00 77.88 169 LEU A N 1
ATOM 1382 C CA . LEU A 1 169 ? -4.456 -25.274 -7.187 1.00 77.88 169 LEU A CA 1
ATOM 1383 C C . LEU A 1 169 ? -5.394 -24.496 -6.243 1.00 77.88 169 LEU A C 1
ATOM 1385 O O . LEU A 1 169 ? -5.566 -23.292 -6.413 1.00 77.88 169 LEU A O 1
ATOM 1389 N N . LEU A 1 170 ? -6.034 -25.166 -5.277 1.00 77.12 170 LEU A N 1
ATOM 1390 C CA . LEU A 1 170 ? -6.934 -24.527 -4.305 1.00 77.12 170 LEU A CA 1
ATOM 1391 C C . LEU A 1 170 ? -6.183 -23.880 -3.132 1.00 77.12 170 LEU A C 1
ATOM 1393 O O . LEU A 1 170 ? -6.764 -23.076 -2.407 1.00 77.12 170 LEU A O 1
ATOM 1397 N N . THR A 1 171 ? -4.914 -24.232 -2.935 1.00 75.81 171 THR A N 1
ATOM 1398 C CA . THR A 1 171 ? -4.062 -23.734 -1.850 1.00 75.81 171 THR A CA 1
ATOM 1399 C C . THR A 1 171 ? -2.742 -23.258 -2.431 1.00 75.81 171 THR A C 1
ATOM 1401 O O . THR A 1 171 ? -2.200 -23.911 -3.316 1.00 75.81 171 THR A O 1
ATOM 1404 N N . ASP A 1 172 ? -2.197 -22.148 -1.943 1.00 77.06 172 ASP A N 1
ATOM 1405 C CA . ASP A 1 172 ? -0.901 -21.681 -2.434 1.00 77.06 172 ASP A CA 1
ATOM 1406 C C . ASP A 1 172 ? 0.208 -22.686 -2.093 1.00 77.06 172 ASP A C 1
ATOM 1408 O O . ASP A 1 172 ? 0.344 -23.123 -0.948 1.00 77.06 172 ASP A O 1
ATOM 1412 N N . HIS A 1 173 ? 0.992 -23.060 -3.108 1.00 77.62 173 HIS A N 1
ATOM 1413 C CA . HIS A 1 173 ? 2.136 -23.954 -2.951 1.00 77.62 173 HIS A CA 1
ATOM 1414 C C . HIS A 1 173 ? 3.179 -23.312 -2.033 1.00 77.62 173 HIS A C 1
ATOM 1416 O O . HIS A 1 173 ? 3.676 -22.222 -2.322 1.00 77.62 173 HIS A O 1
ATOM 1422 N N . ASN A 1 174 ? 3.530 -23.991 -0.941 1.00 74.50 174 ASN A N 1
ATOM 1423 C CA . ASN A 1 174 ? 4.557 -23.531 -0.015 1.00 74.50 174 ASN A CA 1
ATOM 1424 C C . ASN A 1 174 ? 5.468 -24.694 0.394 1.00 74.50 174 ASN A C 1
ATOM 1426 O O . ASN A 1 174 ? 5.023 -25.677 0.983 1.00 74.50 174 ASN A O 1
ATOM 1430 N N . CYS A 1 175 ? 6.748 -24.568 0.066 1.00 73.12 175 CYS A N 1
ATOM 1431 C CA . CYS A 1 175 ? 7.801 -25.514 0.408 1.00 73.12 175 CYS A CA 1
ATOM 1432 C C . CYS A 1 175 ? 8.223 -25.354 1.876 1.00 73.12 175 CYS A C 1
ATOM 1434 O O . CYS A 1 175 ? 8.311 -24.228 2.372 1.00 73.12 175 CYS A O 1
ATOM 1436 N N . SER A 1 176 ? 8.538 -26.457 2.562 1.00 70.12 176 SER A N 1
ATOM 1437 C CA . SER A 1 176 ? 9.098 -26.369 3.915 1.00 70.12 176 SER A CA 1
ATOM 1438 C C . SER A 1 176 ? 10.554 -25.889 3.884 1.00 70.12 176 SER A C 1
ATOM 1440 O O . SER A 1 176 ? 11.287 -26.115 2.921 1.00 70.12 176 SER A O 1
ATOM 1442 N N . GLN A 1 177 ? 10.976 -25.206 4.951 1.00 71.38 177 GLN A N 1
ATOM 1443 C CA . GLN A 1 177 ? 12.356 -24.728 5.122 1.00 71.38 177 GLN A CA 1
ATOM 1444 C C . GLN A 1 177 ? 13.302 -25.815 5.650 1.00 71.38 177 GLN A C 1
ATOM 1446 O O . GLN A 1 177 ? 14.494 -25.562 5.806 1.00 71.38 177 GLN A O 1
ATOM 1451 N N . ASP A 1 178 ? 12.792 -27.013 5.941 1.00 69.50 178 ASP A N 1
ATOM 1452 C CA . ASP A 1 178 ? 13.541 -28.041 6.670 1.00 69.50 178 ASP A CA 1
ATOM 1453 C C . ASP A 1 178 ? 14.766 -28.530 5.889 1.00 69.50 178 ASP A C 1
ATOM 1455 O O . ASP A 1 178 ? 15.792 -28.831 6.491 1.00 69.50 178 ASP A O 1
ATOM 1459 N N . GLY A 1 179 ? 14.686 -28.528 4.553 1.00 69.62 179 GLY A N 1
ATOM 1460 C CA . GLY A 1 179 ? 15.784 -28.880 3.650 1.00 69.62 179 GLY A CA 1
ATOM 1461 C C . GLY A 1 179 ? 16.774 -27.747 3.335 1.00 69.62 179 GLY A C 1
ATOM 1462 O O . GLY A 1 179 ? 17.716 -27.981 2.583 1.00 69.62 179 GLY A O 1
ATOM 1463 N N . PHE A 1 180 ? 16.574 -26.528 3.852 1.00 82.19 180 PHE A N 1
ATOM 1464 C CA . PHE A 1 180 ? 17.346 -25.334 3.471 1.00 82.19 180 PHE A CA 1
ATOM 1465 C C . PHE A 1 180 ? 18.623 -25.152 4.320 1.00 82.19 180 PHE A C 1
ATOM 1467 O O . PHE A 1 180 ? 18.553 -25.389 5.527 1.00 82.19 180 PHE A O 1
ATOM 1474 N N . PRO A 1 181 ? 19.774 -24.705 3.762 1.00 86.81 181 PRO A N 1
ATOM 1475 C CA . PRO A 1 181 ? 21.041 -24.583 4.492 1.00 86.81 181 PRO A CA 1
ATOM 1476 C C . PRO A 1 181 ? 21.058 -23.390 5.459 1.00 86.81 181 PRO A C 1
ATOM 1478 O O . PRO A 1 181 ? 21.713 -22.380 5.216 1.00 86.81 181 PRO A O 1
ATOM 1481 N N . ILE A 1 182 ? 20.316 -23.495 6.564 1.00 87.62 182 ILE A N 1
ATOM 1482 C CA . ILE A 1 182 ? 20.205 -22.446 7.590 1.00 87.62 182 ILE A CA 1
ATOM 1483 C C . ILE A 1 182 ? 20.929 -22.772 8.896 1.00 87.62 182 ILE A C 1
ATOM 1485 O O . ILE A 1 182 ? 21.198 -21.865 9.682 1.00 87.62 182 ILE A O 1
ATOM 1489 N N . GLN A 1 183 ? 21.214 -24.047 9.170 1.00 88.44 183 GLN A N 1
ATOM 1490 C CA . GLN A 1 183 ? 21.822 -24.471 10.429 1.00 88.44 183 GLN A CA 1
ATOM 1491 C C . GLN A 1 183 ? 23.327 -24.693 10.241 1.00 88.44 183 GLN A C 1
ATOM 1493 O O . GLN A 1 183 ? 23.709 -25.384 9.297 1.00 88.44 183 GLN A O 1
ATOM 1498 N N . PRO A 1 184 ? 24.198 -24.170 11.124 1.00 90.44 184 PRO A N 1
ATOM 1499 C CA . PRO A 1 184 ? 25.615 -24.506 11.081 1.00 90.44 184 PRO A CA 1
ATOM 1500 C C . PRO A 1 184 ? 25.790 -25.967 11.518 1.00 90.44 184 PRO A C 1
ATOM 1502 O O . PRO A 1 184 ? 25.591 -26.297 12.687 1.00 90.44 184 PRO A O 1
ATOM 1505 N N . LEU A 1 185 ? 26.130 -26.847 10.575 1.00 90.50 185 LEU A N 1
ATOM 1506 C CA . LEU A 1 185 ? 26.383 -28.268 10.824 1.00 90.50 185 LEU A CA 1
ATOM 1507 C C . LEU A 1 185 ? 27.786 -28.497 11.390 1.00 90.50 185 LEU A C 1
ATOM 1509 O O . LEU A 1 185 ? 27.969 -29.334 12.272 1.00 90.50 185 LEU A O 1
ATOM 1513 N N . GLN A 1 186 ? 28.779 -27.762 10.882 1.00 93.31 186 GLN A N 1
ATOM 1514 C CA . GLN A 1 186 ? 30.172 -27.865 11.316 1.00 93.31 186 GLN A CA 1
ATOM 1515 C C . GLN A 1 186 ? 30.861 -26.500 11.316 1.00 93.31 186 GLN A C 1
ATOM 1517 O O . GLN A 1 186 ? 30.588 -25.646 10.471 1.00 93.31 186 GLN A O 1
ATOM 1522 N N . VAL A 1 187 ? 31.794 -26.326 12.253 1.00 95.38 187 VAL A N 1
ATOM 1523 C CA . VAL A 1 187 ? 32.722 -25.193 12.311 1.00 95.38 187 VAL A CA 1
ATOM 1524 C C . VAL A 1 187 ? 34.133 -25.758 12.194 1.00 95.38 187 VAL A C 1
ATOM 1526 O O . VAL A 1 187 ? 34.545 -26.566 13.021 1.00 95.38 187 VAL A O 1
ATOM 1529 N N . LEU A 1 188 ? 34.850 -25.365 11.148 1.00 95.25 188 LEU A N 1
ATOM 1530 C CA . LEU A 1 188 ? 36.224 -25.770 10.874 1.00 95.25 188 LEU A CA 1
ATOM 1531 C C . LEU A 1 188 ? 37.142 -24.658 11.385 1.00 95.25 188 LEU A C 1
ATOM 1533 O O . LEU A 1 188 ? 37.188 -23.583 10.794 1.00 95.25 188 LEU A O 1
ATOM 1537 N N . SER A 1 189 ? 37.847 -24.898 12.487 1.00 92.56 189 SER A N 1
ATOM 1538 C CA . SER A 1 189 ? 38.767 -23.943 13.135 1.00 92.56 189 SER A CA 1
ATOM 1539 C C . SER A 1 189 ? 40.226 -24.359 12.950 1.00 92.56 189 SER A C 1
ATOM 1541 O O . SER A 1 189 ? 41.033 -24.348 13.873 1.00 92.56 189 SER A O 1
ATOM 1543 N N . GLU A 1 190 ? 40.501 -24.871 11.765 1.00 88.62 190 GLU A N 1
ATOM 1544 C CA . GLU A 1 190 ? 41.725 -25.575 11.425 1.00 88.62 190 GLU A CA 1
ATOM 1545 C C . GLU A 1 190 ? 42.831 -24.603 10.973 1.00 88.62 190 GLU A C 1
ATOM 1547 O O . GLU A 1 190 ? 44.007 -24.866 11.206 1.00 88.62 190 GLU A O 1
ATOM 1552 N N . HIS A 1 191 ? 42.467 -23.468 10.370 1.00 93.12 191 HIS A N 1
ATOM 1553 C CA . HIS A 1 191 ? 43.398 -22.393 10.020 1.00 93.12 191 HIS A CA 1
ATOM 1554 C C . HIS A 1 191 ? 43.866 -21.613 11.255 1.00 93.12 191 HIS A C 1
ATOM 1556 O O . HIS A 1 191 ? 43.137 -21.481 12.237 1.00 93.12 191 HIS A O 1
ATOM 1562 N N . CYS A 1 192 ? 45.088 -21.080 11.192 1.00 90.81 192 CYS A N 1
ATOM 1563 C CA . CYS A 1 192 ? 45.692 -20.334 12.303 1.00 90.81 192 CYS A CA 1
ATOM 1564 C C . CYS A 1 192 ? 45.455 -18.815 12.224 1.00 90.81 192 CYS A C 1
ATOM 1566 O O . CYS A 1 192 ? 45.768 -18.106 13.180 1.00 90.81 192 CYS A O 1
ATOM 1568 N N . ASP A 1 193 ? 44.937 -18.317 11.099 1.00 93.62 193 ASP A N 1
ATOM 1569 C CA . ASP A 1 193 ? 44.669 -16.898 10.839 1.00 93.62 193 ASP A CA 1
ATOM 1570 C C . ASP A 1 193 ? 43.415 -16.741 9.946 1.00 93.62 193 ASP A C 1
ATOM 1572 O O . ASP A 1 193 ? 42.768 -17.724 9.580 1.00 93.62 193 ASP A O 1
ATOM 1576 N N . GLU A 1 194 ? 43.063 -15.501 9.603 1.00 95.69 194 GLU A N 1
ATOM 1577 C CA . GLU A 1 194 ? 41.915 -15.094 8.781 1.00 95.69 194 GLU A CA 1
ATOM 1578 C C . GLU A 1 194 ? 41.736 -15.971 7.527 1.00 95.69 194 GLU A C 1
ATOM 1580 O O . GLU A 1 194 ? 42.689 -16.218 6.780 1.00 95.69 194 GLU A O 1
ATOM 1585 N N . VAL A 1 195 ? 40.507 -16.438 7.271 1.00 97.25 195 VAL A N 1
ATOM 1586 C CA . VAL A 1 195 ? 40.173 -17.199 6.058 1.00 97.25 195 VAL A CA 1
ATOM 1587 C C . VAL A 1 195 ? 39.463 -16.272 5.077 1.00 97.25 195 VAL A C 1
ATOM 1589 O O . VAL A 1 195 ? 38.360 -15.782 5.335 1.00 97.25 195 VAL A O 1
ATOM 1592 N N . TRP A 1 196 ? 40.094 -16.027 3.933 1.00 95.69 196 TRP A N 1
ATOM 1593 C CA . TRP A 1 196 ? 39.618 -15.038 2.964 1.00 95.69 196 TRP A CA 1
ATOM 1594 C C . TRP A 1 196 ? 38.759 -15.644 1.858 1.00 95.69 196 TRP A C 1
ATOM 1596 O O . TRP A 1 196 ? 37.844 -14.986 1.366 1.00 95.69 196 TRP A O 1
ATOM 1606 N N . TYR A 1 197 ? 38.995 -16.905 1.487 1.00 96.50 197 TYR A N 1
ATOM 1607 C CA . TYR A 1 197 ? 38.295 -17.520 0.361 1.00 96.50 197 TYR A CA 1
ATOM 1608 C C . TYR A 1 197 ? 37.935 -18.982 0.617 1.00 96.50 197 TYR A C 1
ATOM 1610 O O . TYR A 1 197 ? 38.704 -19.731 1.219 1.00 96.50 197 TYR A O 1
ATOM 1618 N N . CYS A 1 198 ? 36.778 -19.414 0.115 1.00 97.00 198 CYS A N 1
ATOM 1619 C CA . CYS A 1 198 ? 36.399 -20.822 0.075 1.00 97.00 198 CYS A CA 1
ATOM 1620 C C . CYS A 1 198 ? 35.647 -21.152 -1.219 1.00 97.00 198 CYS A C 1
ATOM 1622 O O . CYS A 1 198 ? 34.881 -20.333 -1.722 1.00 97.00 198 CYS A O 1
ATOM 1624 N N . LYS A 1 199 ? 35.868 -22.345 -1.782 1.00 96.88 199 LYS A N 1
ATOM 1625 C CA . LYS A 1 199 ? 35.166 -22.788 -2.996 1.00 96.88 199 LYS A CA 1
ATOM 1626 C C . LYS A 1 199 ? 34.987 -24.298 -3.035 1.00 96.88 199 LYS A C 1
ATOM 1628 O O . LYS A 1 199 ? 35.964 -25.042 -2.897 1.00 96.88 199 LYS A O 1
ATOM 1633 N N . PHE A 1 200 ? 33.754 -24.744 -3.263 1.00 97.06 200 PHE A N 1
ATOM 1634 C CA . PHE A 1 200 ? 33.484 -26.139 -3.606 1.00 97.06 200 PHE A CA 1
ATOM 1635 C C . PHE A 1 200 ? 34.008 -26.462 -5.008 1.00 97.06 200 PHE A C 1
ATOM 1637 O O . PHE A 1 200 ? 34.009 -25.605 -5.896 1.00 97.06 200 PHE A O 1
ATOM 1644 N N . SER A 1 201 ? 34.451 -27.700 -5.200 1.00 95.62 201 SER A N 1
ATOM 1645 C CA . SER A 1 201 ? 34.786 -28.236 -6.516 1.00 95.62 201 SER A CA 1
ATOM 1646 C C . SER A 1 201 ? 33.528 -28.413 -7.382 1.00 95.62 201 SER A C 1
ATOM 1648 O O . SER A 1 201 ? 32.435 -28.600 -6.840 1.00 95.62 201 SER A O 1
ATOM 1650 N N . PRO A 1 202 ? 33.649 -28.382 -8.724 1.00 93.56 202 PRO A N 1
ATOM 1651 C CA . PRO A 1 202 ? 32.526 -28.614 -9.636 1.00 93.56 202 PRO A CA 1
ATOM 1652 C C . PRO A 1 202 ? 31.802 -29.952 -9.432 1.00 93.56 202 PRO A C 1
ATOM 1654 O O . PRO A 1 202 ? 30.588 -30.013 -9.598 1.00 93.56 202 PRO A O 1
ATOM 1657 N N . ASP A 1 203 ? 32.516 -31.007 -9.022 1.00 92.38 203 ASP A N 1
ATOM 1658 C CA . ASP A 1 203 ? 31.930 -32.304 -8.645 1.00 92.38 203 ASP A CA 1
ATOM 1659 C C . ASP A 1 203 ? 31.192 -32.283 -7.285 1.00 92.38 203 ASP A C 1
ATOM 1661 O O . ASP A 1 203 ? 30.521 -33.250 -6.923 1.00 92.38 203 ASP A O 1
ATOM 1665 N N . GLY A 1 204 ? 31.305 -31.191 -6.520 1.00 92.62 204 GLY A N 1
ATOM 1666 C CA . GLY A 1 204 ? 30.711 -31.005 -5.197 1.00 92.62 204 GLY A CA 1
ATOM 1667 C C . GLY A 1 204 ? 31.308 -31.877 -4.088 1.00 92.62 204 GLY A C 1
ATOM 1668 O O . GLY A 1 204 ? 30.784 -31.863 -2.973 1.00 92.62 204 GLY A O 1
ATOM 1669 N N . LEU A 1 205 ? 32.372 -32.637 -4.367 1.00 95.19 205 LEU A N 1
ATOM 1670 C CA . LEU A 1 205 ? 32.962 -33.611 -3.442 1.00 95.19 205 LEU A CA 1
ATOM 1671 C C . LEU A 1 205 ? 34.157 -33.068 -2.654 1.00 95.19 205 LEU A C 1
ATOM 1673 O O . LEU A 1 205 ? 34.599 -33.719 -1.710 1.00 95.19 205 LEU A O 1
ATOM 1677 N N . LYS A 1 206 ? 34.685 -31.894 -3.008 1.00 95.50 206 LYS A N 1
ATOM 1678 C CA . LYS A 1 206 ? 35.826 -31.267 -2.333 1.00 95.50 206 LYS A CA 1
ATOM 1679 C C . LYS A 1 206 ? 35.531 -29.804 -2.010 1.00 95.50 206 LYS A C 1
ATOM 1681 O O . LYS A 1 206 ? 34.792 -29.126 -2.722 1.00 95.50 206 LYS A O 1
ATOM 1686 N N . LEU A 1 207 ? 36.132 -29.300 -0.939 1.00 97.19 207 LEU A N 1
ATOM 1687 C CA . LEU A 1 207 ? 36.115 -27.886 -0.559 1.00 97.19 207 LEU A CA 1
ATOM 1688 C C . LEU A 1 207 ? 37.556 -27.406 -0.386 1.00 97.19 207 LEU A C 1
ATOM 1690 O O . LEU A 1 207 ? 38.313 -28.022 0.359 1.00 97.19 207 LEU A O 1
ATOM 1694 N N . ALA A 1 208 ? 37.921 -26.314 -1.054 1.00 97.00 208 ALA A N 1
ATOM 1695 C CA . ALA A 1 208 ? 39.200 -25.634 -0.857 1.00 97.00 208 ALA A CA 1
ATOM 1696 C C . ALA A 1 208 ? 38.996 -24.347 -0.052 1.00 97.00 208 ALA A C 1
ATOM 1698 O O . ALA A 1 208 ? 38.050 -23.602 -0.320 1.00 97.00 208 ALA A O 1
ATOM 1699 N N . THR A 1 209 ? 39.886 -24.074 0.901 1.00 97.19 209 THR A N 1
ATOM 1700 C CA . THR A 1 209 ? 39.875 -22.859 1.728 1.00 97.19 209 THR A CA 1
ATOM 1701 C C . THR A 1 209 ? 41.255 -22.213 1.724 1.00 97.19 209 THR A C 1
ATOM 1703 O O . THR A 1 209 ? 42.251 -22.896 1.945 1.00 97.19 209 THR A O 1
ATOM 1706 N N . GLY A 1 210 ? 41.317 -20.912 1.445 1.00 96.12 210 GLY A N 1
ATOM 1707 C CA . GLY A 1 210 ? 42.548 -20.122 1.417 1.00 96.12 210 GLY A CA 1
ATOM 1708 C C . GLY A 1 210 ? 42.593 -19.135 2.577 1.00 96.12 210 GLY A C 1
ATOM 1709 O O . GLY A 1 210 ? 41.606 -18.441 2.841 1.00 96.12 210 GLY A O 1
ATOM 1710 N N . SER A 1 211 ? 43.729 -19.087 3.269 1.00 96.31 211 SER A N 1
ATOM 1711 C CA . SER A 1 211 ? 43.918 -18.261 4.459 1.00 96.31 211 SER A CA 1
ATOM 1712 C C . SER A 1 211 ? 45.147 -17.362 4.352 1.00 96.31 211 SER A C 1
ATOM 1714 O O . SER A 1 211 ? 46.089 -17.595 3.587 1.00 96.31 211 SER A O 1
ATOM 1716 N N . LYS A 1 212 ? 45.130 -16.319 5.178 1.00 95.44 212 LYS A N 1
ATOM 1717 C CA . LYS A 1 212 ? 46.268 -15.456 5.473 1.00 95.44 212 LYS A CA 1
ATOM 1718 C C . LYS A 1 212 ? 47.455 -16.207 6.083 1.00 95.44 212 LYS A C 1
ATOM 1720 O O . LYS A 1 212 ? 48.584 -15.750 5.926 1.00 95.44 212 LYS A O 1
ATOM 1725 N N . ASP A 1 213 ? 47.228 -17.383 6.677 1.00 93.50 213 ASP A N 1
ATOM 1726 C CA . ASP A 1 213 ? 48.273 -18.269 7.215 1.00 93.50 213 ASP A CA 1
ATOM 1727 C C . ASP A 1 213 ? 49.181 -18.914 6.144 1.00 93.50 213 ASP A C 1
ATOM 1729 O O . ASP A 1 213 ? 50.022 -19.752 6.469 1.00 93.50 213 ASP A O 1
ATOM 1733 N N . MET A 1 214 ? 49.040 -18.499 4.877 1.00 93.44 214 MET A N 1
ATOM 1734 C CA . MET A 1 214 ? 49.813 -18.960 3.717 1.00 93.44 214 MET A CA 1
ATOM 1735 C C . MET A 1 214 ? 49.550 -20.425 3.339 1.00 93.44 214 MET A C 1
ATOM 1737 O O . MET A 1 214 ? 50.306 -21.012 2.563 1.00 93.44 214 MET A O 1
ATOM 1741 N N . SER A 1 215 ? 48.475 -21.026 3.853 1.00 93.44 215 SER A N 1
ATOM 1742 C CA . SER A 1 215 ? 48.072 -22.388 3.511 1.00 93.44 215 SER A CA 1
ATOM 1743 C C . SER A 1 215 ? 46.749 -22.422 2.747 1.00 93.44 215 SER A C 1
ATOM 1745 O O . SER A 1 215 ? 45.862 -21.577 2.919 1.00 93.44 215 SER A O 1
ATOM 1747 N N . VAL A 1 216 ? 46.605 -23.444 1.903 1.00 95.44 216 VAL A N 1
ATOM 1748 C CA . VAL A 1 216 ? 45.304 -23.859 1.367 1.00 95.44 216 VAL A CA 1
ATOM 1749 C C . VAL A 1 216 ? 44.936 -25.191 1.985 1.00 95.44 216 VAL A C 1
ATOM 1751 O O . VAL A 1 216 ? 45.699 -26.149 1.891 1.00 95.44 216 VAL A O 1
ATOM 1754 N N . ARG A 1 217 ? 43.752 -25.294 2.582 1.00 95.12 217 ARG A N 1
ATOM 1755 C CA . ARG A 1 217 ? 43.252 -26.569 3.103 1.00 95.12 217 ARG A CA 1
ATOM 1756 C C . ARG A 1 217 ? 42.198 -27.152 2.179 1.00 95.12 217 ARG A C 1
ATOM 1758 O O . ARG A 1 217 ? 41.313 -26.450 1.696 1.00 95.12 217 ARG A O 1
ATOM 1765 N N . ILE A 1 218 ? 42.313 -28.454 1.941 1.00 96.06 218 ILE A N 1
ATOM 1766 C CA . ILE A 1 218 ? 41.375 -29.248 1.153 1.00 96.06 218 ILE A CA 1
ATOM 1767 C C . ILE A 1 218 ? 40.597 -30.154 2.098 1.00 96.06 218 ILE A C 1
ATOM 1769 O O . ILE A 1 218 ? 41.185 -30.831 2.947 1.00 96.06 218 ILE A O 1
ATOM 1773 N N . TYR A 1 219 ? 39.282 -30.197 1.918 1.00 95.75 219 TYR A N 1
ATOM 1774 C CA . TYR A 1 219 ? 38.367 -31.051 2.662 1.00 95.75 219 TYR A CA 1
ATOM 1775 C C . TYR A 1 219 ? 37.598 -31.958 1.703 1.00 95.75 219 TYR A C 1
ATOM 1777 O O . TYR A 1 219 ? 37.155 -31.503 0.650 1.00 95.75 219 TYR A O 1
ATOM 1785 N N . ASP A 1 220 ? 37.406 -33.214 2.095 1.00 94.69 220 ASP A N 1
ATOM 1786 C CA . ASP A 1 220 ? 36.511 -34.152 1.419 1.00 94.69 220 ASP A CA 1
ATOM 1787 C C . ASP A 1 220 ? 35.081 -33.961 1.951 1.00 94.69 220 ASP A C 1
ATOM 1789 O O . ASP A 1 220 ? 34.857 -33.921 3.165 1.00 94.69 220 ASP A O 1
ATOM 1793 N N . VAL A 1 221 ? 34.107 -33.846 1.049 1.00 95.56 221 VAL A N 1
ATOM 1794 C CA . VAL A 1 221 ? 32.681 -33.672 1.353 1.00 95.56 221 VAL A CA 1
ATOM 1795 C C . VAL A 1 221 ? 32.000 -35.041 1.372 1.00 95.56 221 VAL A C 1
ATOM 1797 O O . VAL A 1 221 ? 32.053 -35.785 0.397 1.00 95.56 221 VAL A O 1
ATOM 1800 N N . ASP A 1 222 ? 31.328 -35.371 2.475 1.00 91.88 222 ASP A N 1
ATOM 1801 C CA . ASP A 1 222 ? 30.443 -36.531 2.593 1.00 91.88 222 ASP A CA 1
ATOM 1802 C C . ASP A 1 222 ? 28.998 -36.088 2.296 1.00 91.88 222 ASP A C 1
ATOM 1804 O O . ASP A 1 222 ? 28.352 -35.477 3.158 1.00 91.88 222 ASP A O 1
ATOM 1808 N N . PRO A 1 223 ? 28.466 -36.379 1.096 1.00 84.88 223 PRO A N 1
ATOM 1809 C CA . PRO A 1 223 ? 27.154 -35.896 0.685 1.00 84.88 223 PRO A CA 1
ATOM 1810 C C . PRO A 1 223 ? 25.994 -36.567 1.420 1.00 84.88 223 PRO A C 1
ATOM 1812 O O . PRO A 1 223 ? 24.913 -35.992 1.494 1.00 84.88 223 PRO A O 1
ATOM 1815 N N . GLN A 1 224 ? 26.191 -37.765 1.985 1.00 83.94 224 GLN A N 1
ATOM 1816 C CA . GLN A 1 224 ? 25.135 -38.437 2.746 1.00 83.94 224 GLN A CA 1
ATOM 1817 C C . GLN A 1 224 ? 24.966 -37.811 4.126 1.00 83.94 224 GLN A C 1
ATOM 1819 O O . GLN A 1 224 ? 23.848 -37.683 4.620 1.00 83.94 224 GLN A O 1
ATOM 1824 N N . LYS A 1 225 ? 26.081 -37.431 4.755 1.00 83.94 225 LYS A N 1
ATOM 1825 C CA . LYS A 1 225 ? 26.080 -36.829 6.093 1.00 83.94 225 LYS A CA 1
ATOM 1826 C C . LYS A 1 225 ? 26.017 -35.307 6.073 1.00 83.94 225 LYS A C 1
ATOM 1828 O O . LYS A 1 225 ? 25.805 -34.719 7.127 1.00 83.94 225 LYS A O 1
ATOM 1833 N N . LEU A 1 226 ? 26.195 -34.686 4.904 1.00 86.38 226 LEU A N 1
ATOM 1834 C CA . LEU A 1 226 ? 26.321 -33.234 4.741 1.00 86.38 226 LEU A CA 1
ATOM 1835 C C . LEU A 1 226 ? 27.443 -32.654 5.621 1.00 86.38 226 LEU A C 1
ATOM 1837 O O . LEU A 1 226 ? 27.331 -31.565 6.176 1.00 86.38 226 LEU A O 1
ATOM 1841 N N . THR A 1 227 ? 28.534 -33.408 5.762 1.00 89.38 227 THR A N 1
ATOM 1842 C CA . THR A 1 227 ? 29.703 -33.038 6.573 1.00 89.38 227 THR A CA 1
ATOM 1843 C C . THR A 1 227 ? 30.960 -33.048 5.726 1.00 89.38 227 THR A C 1
ATOM 1845 O O . THR A 1 227 ? 31.063 -33.839 4.794 1.00 89.38 227 THR A O 1
ATOM 1848 N N . VAL A 1 228 ? 31.952 -32.253 6.098 1.00 93.12 228 VAL A N 1
ATOM 1849 C CA . VAL A 1 228 ? 33.278 -32.244 5.485 1.00 93.12 228 VAL A CA 1
ATOM 1850 C C . VAL A 1 228 ? 34.332 -32.784 6.451 1.00 93.12 228 VAL A C 1
ATOM 1852 O O . VAL A 1 228 ? 34.188 -32.695 7.675 1.00 93.12 228 VAL A O 1
ATOM 1855 N N . LYS A 1 229 ? 35.393 -33.373 5.900 1.00 92.38 229 LYS A N 1
ATOM 1856 C CA . LYS A 1 229 ? 36.543 -33.895 6.648 1.00 92.38 229 LYS A CA 1
ATOM 1857 C C . LYS A 1 229 ? 37.841 -33.338 6.077 1.00 92.38 229 LYS A C 1
ATOM 1859 O O . LYS A 1 229 ? 37.959 -33.264 4.858 1.00 92.38 229 LYS A O 1
ATOM 1864 N N . PRO A 1 230 ? 38.818 -32.961 6.918 1.00 91.88 230 PRO A N 1
ATOM 1865 C CA . PRO A 1 230 ? 40.098 -32.473 6.425 1.00 91.88 230 PRO A CA 1
ATOM 1866 C C . PRO A 1 230 ? 40.799 -33.579 5.633 1.00 91.88 230 PRO A C 1
ATOM 1868 O O . PRO A 1 230 ? 40.963 -34.693 6.128 1.00 91.88 230 PRO A O 1
ATOM 1871 N N . ARG A 1 231 ? 41.200 -33.258 4.401 1.00 91.06 231 ARG A N 1
ATOM 1872 C CA . ARG A 1 231 ? 41.984 -34.138 3.532 1.00 91.06 231 ARG A CA 1
ATOM 1873 C C . ARG A 1 231 ? 43.464 -33.793 3.640 1.00 91.06 231 ARG A C 1
ATOM 1875 O O . ARG A 1 231 ? 44.276 -34.652 3.975 1.00 91.06 231 ARG A O 1
ATOM 1882 N N . ARG A 1 232 ? 43.823 -32.534 3.354 1.00 87.50 232 ARG A N 1
ATOM 1883 C CA . ARG A 1 232 ? 45.227 -32.107 3.267 1.00 87.50 232 ARG A CA 1
ATOM 1884 C C . ARG A 1 232 ? 45.412 -30.597 3.443 1.00 87.50 232 ARG A C 1
ATOM 1886 O O . ARG A 1 232 ? 44.534 -29.822 3.078 1.00 87.50 232 ARG A O 1
ATOM 1893 N N . SER A 1 233 ? 46.584 -30.210 3.953 1.00 90.56 233 SER A N 1
ATOM 1894 C CA . SER A 1 233 ? 47.123 -28.842 3.937 1.00 90.56 233 SER A CA 1
ATOM 1895 C C . SER A 1 233 ? 48.154 -28.710 2.807 1.00 90.56 233 SER A C 1
ATOM 1897 O O . SER A 1 233 ? 49.076 -29.530 2.715 1.00 90.56 233 SER A O 1
ATOM 1899 N N . LEU A 1 234 ? 47.961 -27.729 1.926 1.00 91.69 234 LEU A N 1
ATOM 1900 C CA . LEU A 1 234 ? 48.880 -27.336 0.861 1.00 91.69 234 LEU A CA 1
ATOM 1901 C C . LEU A 1 234 ? 49.714 -26.158 1.374 1.00 91.69 234 LEU A C 1
ATOM 1903 O O . LEU A 1 234 ? 49.192 -25.070 1.621 1.00 91.69 234 LEU A O 1
ATOM 1907 N N . GLU A 1 235 ? 51.005 -26.407 1.561 1.00 86.06 235 GLU A N 1
ATOM 1908 C CA . GLU A 1 235 ? 51.962 -25.488 2.182 1.00 86.06 235 GLU A CA 1
ATOM 1909 C C . GLU A 1 235 ? 53.118 -25.190 1.217 1.00 86.06 235 GLU A C 1
ATOM 1911 O O . GLU A 1 235 ? 53.355 -25.935 0.263 1.00 86.06 235 GLU A O 1
ATOM 1916 N N . GLY A 1 236 ? 53.856 -24.106 1.471 1.00 79.31 236 GLY A N 1
ATOM 1917 C CA . GLY A 1 236 ? 54.972 -23.656 0.625 1.00 79.31 236 GLY A CA 1
ATOM 1918 C C . GLY A 1 236 ? 54.703 -22.365 -0.153 1.00 79.31 236 GLY A C 1
ATOM 1919 O O . GLY A 1 236 ? 55.553 -21.938 -0.936 1.00 79.31 236 GLY A O 1
ATOM 1920 N N . HIS A 1 237 ? 53.553 -21.725 0.072 1.00 88.56 237 HIS A N 1
ATOM 1921 C CA . HIS A 1 237 ? 53.260 -20.390 -0.443 1.00 88.56 237 HIS A CA 1
ATOM 1922 C C . HIS A 1 237 ? 53.973 -19.317 0.387 1.00 88.56 237 HIS A C 1
ATOM 1924 O O . HIS A 1 237 ? 54.134 -19.449 1.596 1.00 88.56 237 HIS A O 1
ATOM 1930 N N . THR A 1 238 ? 54.428 -18.252 -0.273 1.00 86.44 238 THR A N 1
ATOM 1931 C CA . THR A 1 238 ? 55.195 -17.168 0.372 1.00 86.44 238 THR A CA 1
ATOM 1932 C C . THR A 1 238 ? 54.303 -16.050 0.920 1.00 86.44 238 THR A C 1
ATOM 1934 O O . THR A 1 238 ? 54.725 -15.292 1.787 1.00 86.44 238 THR A O 1
ATOM 1937 N N . TYR A 1 239 ? 53.070 -15.950 0.424 1.00 90.50 239 TYR A N 1
ATOM 1938 C CA . TYR A 1 239 ? 52.099 -14.916 0.775 1.00 90.50 239 TYR A CA 1
ATOM 1939 C C . TYR A 1 239 ? 50.767 -15.558 1.170 1.00 90.50 239 TYR A C 1
ATOM 1941 O O . TYR A 1 239 ? 50.504 -16.713 0.830 1.00 90.50 239 TYR A O 1
ATOM 1949 N N . GLY A 1 240 ? 49.922 -14.797 1.871 1.00 92.12 240 GLY A N 1
ATOM 1950 C CA . GLY A 1 240 ? 48.557 -15.215 2.193 1.00 92.12 240 GLY A CA 1
ATOM 1951 C C . GLY A 1 240 ? 47.732 -15.480 0.931 1.00 92.12 240 GLY A C 1
ATOM 1952 O O . GLY A 1 240 ? 47.926 -14.826 -0.098 1.00 92.12 240 GLY A O 1
ATOM 1953 N N . ILE A 1 241 ? 46.814 -16.440 1.009 1.00 95.31 241 ILE A N 1
ATOM 1954 C CA . ILE A 1 241 ? 46.026 -16.895 -0.138 1.00 95.31 241 ILE A CA 1
ATOM 1955 C C . ILE A 1 241 ? 44.731 -16.103 -0.228 1.00 95.31 241 ILE A C 1
ATOM 1957 O O . ILE A 1 241 ? 43.868 -16.221 0.641 1.00 95.31 241 ILE A O 1
ATOM 1961 N N . SER A 1 242 ? 44.584 -15.317 -1.294 1.00 92.75 242 SER A N 1
ATOM 1962 C CA . SER A 1 242 ? 43.415 -14.453 -1.490 1.00 92.75 242 SER A CA 1
ATOM 1963 C C . SER A 1 242 ? 42.325 -15.102 -2.345 1.00 92.75 242 SER A C 1
ATOM 1965 O O . SER A 1 242 ? 41.150 -14.781 -2.182 1.00 92.75 242 SER A O 1
ATOM 1967 N N . PHE A 1 243 ? 42.691 -16.030 -3.238 1.00 94.50 243 PHE A N 1
ATOM 1968 C CA . PHE A 1 243 ? 41.760 -16.585 -4.215 1.00 94.50 243 PHE A CA 1
ATOM 1969 C C . PHE A 1 243 ? 42.142 -18.008 -4.638 1.00 94.50 243 PHE A C 1
ATOM 1971 O O . PHE A 1 243 ? 43.320 -18.329 -4.820 1.00 94.50 243 PHE A O 1
ATOM 1978 N N . VAL A 1 244 ? 41.132 -18.861 -4.838 1.00 95.88 244 VAL A N 1
ATOM 1979 C CA . VAL A 1 244 ? 41.302 -20.215 -5.387 1.00 95.88 244 VAL A CA 1
ATOM 1980 C C . VAL A 1 244 ? 40.263 -20.515 -6.469 1.00 95.88 244 VAL A C 1
ATOM 1982 O O . VAL A 1 244 ? 39.095 -20.141 -6.344 1.00 95.88 244 VAL A O 1
ATOM 1985 N N . ALA A 1 245 ? 40.670 -21.229 -7.521 1.00 95.38 245 ALA A N 1
ATOM 1986 C CA . ALA A 1 245 ? 39.783 -21.656 -8.604 1.00 95.38 245 ALA A CA 1
ATOM 1987 C C . ALA A 1 245 ? 39.998 -23.127 -8.962 1.00 95.38 245 ALA A C 1
ATOM 1989 O O . ALA A 1 245 ? 41.115 -23.556 -9.244 1.00 95.38 245 ALA A O 1
ATOM 1990 N N . TRP A 1 246 ? 38.908 -23.891 -8.980 1.00 95.94 246 TRP A N 1
ATOM 1991 C CA . TRP A 1 246 ? 38.902 -25.289 -9.401 1.00 95.94 246 TRP A CA 1
ATOM 1992 C C . TRP A 1 246 ? 38.834 -25.412 -10.918 1.00 95.94 246 TRP A C 1
ATOM 1994 O O . TRP A 1 246 ? 38.098 -24.669 -11.571 1.00 95.94 246 TRP A O 1
ATOM 2004 N N . SER A 1 247 ? 39.544 -26.394 -11.466 1.00 94.69 247 SER A N 1
ATOM 2005 C CA . SER A 1 247 ? 39.342 -26.817 -12.848 1.00 94.69 247 SER A CA 1
ATOM 2006 C C . SER A 1 247 ? 37.972 -27.483 -13.025 1.00 94.69 247 SER A C 1
ATOM 2008 O O . SER A 1 247 ? 37.460 -28.092 -12.080 1.00 94.69 247 SER A O 1
ATOM 2010 N N . PRO A 1 248 ? 37.376 -27.435 -14.233 1.00 92.12 248 PRO A N 1
ATOM 2011 C CA . PRO A 1 248 ? 36.086 -28.072 -14.515 1.00 92.12 248 PRO A CA 1
ATOM 2012 C C . PRO A 1 248 ? 36.057 -29.577 -14.206 1.00 92.12 248 PRO A C 1
ATOM 2014 O O . PRO A 1 248 ? 35.021 -30.110 -13.820 1.00 92.12 248 PRO A O 1
ATOM 2017 N N . ASP A 1 249 ? 37.200 -30.260 -14.327 1.00 91.69 249 ASP A N 1
ATOM 2018 C CA . ASP A 1 249 ? 37.356 -31.684 -14.010 1.00 91.69 249 ASP A CA 1
ATOM 2019 C C . ASP A 1 249 ? 37.567 -31.978 -12.510 1.00 91.69 249 ASP A C 1
ATOM 2021 O O . ASP A 1 249 ? 37.662 -33.142 -12.129 1.00 91.69 249 ASP A O 1
ATOM 2025 N N . SER A 1 250 ? 37.611 -30.953 -11.649 1.00 94.12 250 SER A N 1
ATOM 2026 C CA . SER A 1 250 ? 37.801 -31.059 -10.189 1.00 94.12 250 SER A CA 1
ATOM 2027 C C . SER A 1 250 ? 39.124 -31.704 -9.734 1.00 94.12 250 SER A C 1
ATOM 2029 O O . SER A 1 250 ? 39.233 -32.134 -8.578 1.00 94.12 250 SER A O 1
ATOM 2031 N N . LYS A 1 251 ? 40.129 -31.774 -10.620 1.00 92.06 251 LYS A N 1
ATOM 2032 C CA . LYS A 1 251 ? 41.451 -32.369 -10.339 1.00 92.06 251 LYS A CA 1
ATOM 2033 C C . LYS A 1 251 ? 42.537 -31.345 -10.051 1.00 92.06 251 LYS A C 1
ATOM 2035 O O . LYS A 1 251 ? 43.459 -31.623 -9.286 1.00 92.06 251 LYS A O 1
ATOM 2040 N N . HIS A 1 252 ? 42.430 -30.172 -10.662 1.00 93.00 252 HIS A N 1
ATOM 2041 C CA . HIS A 1 252 ? 43.425 -29.120 -10.575 1.00 93.00 252 HIS A CA 1
ATOM 2042 C C . HIS A 1 252 ? 42.878 -27.921 -9.805 1.00 93.00 252 HIS A C 1
ATOM 2044 O O . HIS A 1 252 ? 41.687 -27.602 -9.864 1.00 93.00 252 HIS A O 1
ATOM 2050 N N . LEU A 1 253 ? 43.767 -27.242 -9.088 1.00 94.94 253 LEU A N 1
ATOM 2051 C CA . LEU A 1 253 ? 43.444 -26.044 -8.327 1.00 94.94 253 LEU A CA 1
ATOM 2052 C C . LEU A 1 253 ? 44.453 -24.944 -8.647 1.00 94.94 253 LEU A C 1
ATOM 2054 O O . LEU A 1 253 ? 45.659 -25.137 -8.485 1.00 94.94 253 LEU A O 1
ATOM 2058 N N . LEU A 1 254 ? 43.951 -23.789 -9.080 1.00 95.00 254 LEU A N 1
ATOM 2059 C CA . LEU A 1 254 ? 44.728 -22.557 -9.161 1.00 95.00 254 LEU A CA 1
ATOM 2060 C C . LEU A 1 254 ? 44.667 -21.862 -7.811 1.00 95.00 254 LEU A C 1
ATOM 2062 O O . LEU A 1 254 ? 43.583 -21.660 -7.259 1.00 95.00 254 LEU A O 1
ATOM 2066 N N . VAL A 1 255 ? 45.831 -21.486 -7.302 1.00 95.00 255 VAL A N 1
ATOM 2067 C CA . VAL A 1 255 ? 45.992 -20.816 -6.016 1.00 95.00 255 VAL A CA 1
ATOM 2068 C C . VAL A 1 255 ? 46.729 -19.504 -6.249 1.00 95.00 255 VAL A C 1
ATOM 2070 O O . VAL A 1 255 ? 47.856 -19.505 -6.750 1.00 95.00 255 VAL A O 1
ATOM 2073 N N . CYS A 1 256 ? 46.072 -18.401 -5.892 1.00 93.44 256 CYS A N 1
ATOM 2074 C CA . CYS A 1 256 ? 46.563 -17.041 -6.083 1.00 93.44 256 CYS A CA 1
ATOM 2075 C C . CYS A 1 256 ? 46.790 -16.361 -4.726 1.00 93.44 256 CYS A C 1
ATOM 2077 O O . CYS A 1 256 ? 45.961 -16.458 -3.811 1.00 93.44 256 CYS A O 1
ATOM 2079 N N . GLY A 1 257 ? 47.923 -15.671 -4.594 1.00 89.69 257 GLY A N 1
ATOM 2080 C CA . GLY A 1 257 ? 48.250 -14.886 -3.406 1.00 89.69 257 GLY A CA 1
ATOM 2081 C C . GLY A 1 257 ? 47.541 -13.530 -3.377 1.00 89.69 257 GLY A C 1
ATOM 2082 O O . GLY A 1 257 ? 46.658 -13.245 -4.184 1.00 89.69 257 GLY A O 1
ATOM 2083 N N . THR A 1 258 ? 47.911 -12.670 -2.433 1.00 89.69 258 THR A N 1
ATOM 2084 C CA . THR A 1 258 ? 47.471 -11.263 -2.405 1.00 89.69 258 THR A CA 1
ATOM 2085 C C . THR A 1 258 ? 48.055 -10.458 -3.576 1.00 89.69 258 THR A C 1
ATOM 2087 O O . THR A 1 258 ? 48.899 -10.940 -4.325 1.00 89.69 258 THR A O 1
ATOM 2090 N N . GLU A 1 259 ? 47.674 -9.185 -3.711 1.00 84.56 259 GLU A N 1
ATOM 2091 C CA . GLU A 1 259 ? 48.202 -8.256 -4.732 1.00 84.56 259 GLU A CA 1
ATOM 2092 C C . GLU A 1 259 ? 49.725 -8.008 -4.667 1.00 84.56 259 GLU A C 1
ATOM 2094 O O . GLU A 1 259 ? 50.296 -7.314 -5.514 1.00 84.56 259 GLU A O 1
ATOM 2099 N N . GLU A 1 260 ? 50.392 -8.505 -3.629 1.00 83.94 260 GLU A N 1
ATOM 2100 C CA . GLU A 1 260 ? 51.847 -8.464 -3.469 1.00 83.94 260 GLU A CA 1
ATOM 2101 C C . GLU A 1 260 ? 52.531 -9.732 -3.985 1.00 83.94 260 GLU A C 1
ATOM 2103 O O . GLU A 1 260 ? 53.753 -9.756 -4.102 1.00 83.94 260 GLU A O 1
ATOM 2108 N N . SER A 1 261 ? 51.760 -10.772 -4.306 1.00 86.69 261 SER A N 1
ATOM 2109 C CA . SER A 1 261 ? 52.281 -12.038 -4.794 1.00 86.69 261 SER A CA 1
ATOM 2110 C C . SER A 1 261 ? 52.391 -12.033 -6.326 1.00 86.69 261 SER A C 1
ATOM 2112 O O . SER A 1 261 ? 51.371 -11.901 -7.011 1.00 86.69 261 SER A O 1
ATOM 2114 N N . PRO A 1 262 ? 53.601 -12.224 -6.882 1.00 85.75 262 PRO A N 1
ATOM 2115 C CA . PRO A 1 262 ? 53.787 -12.431 -8.319 1.00 85.75 262 PRO A CA 1
ATOM 2116 C C . PRO A 1 262 ? 53.545 -13.892 -8.732 1.00 85.75 262 PRO A C 1
ATOM 2118 O O . PRO A 1 262 ? 53.539 -14.213 -9.920 1.00 85.75 262 PRO A O 1
ATOM 2121 N N . ASP A 1 263 ? 53.386 -14.784 -7.751 1.00 89.50 263 ASP A N 1
ATOM 2122 C CA . ASP A 1 263 ? 53.374 -16.225 -7.944 1.00 89.50 263 ASP A CA 1
ATOM 2123 C C . ASP A 1 263 ? 51.939 -16.765 -7.995 1.00 89.50 263 ASP A C 1
ATOM 2125 O O . ASP A 1 263 ? 51.142 -16.549 -7.080 1.00 89.50 263 ASP A O 1
ATOM 2129 N N . LEU A 1 264 ? 51.647 -17.564 -9.019 1.00 91.94 264 LEU A N 1
ATOM 2130 C CA . LEU A 1 264 ? 50.445 -18.387 -9.110 1.00 91.94 264 LEU A CA 1
ATOM 2131 C C . LEU A 1 264 ? 50.842 -19.864 -9.090 1.00 91.94 264 LEU A C 1
ATOM 2133 O O . LEU A 1 264 ? 51.755 -20.293 -9.800 1.00 91.94 264 LEU A O 1
ATOM 2137 N N . PHE A 1 265 ? 50.154 -20.657 -8.274 1.00 93.38 265 PHE A N 1
ATOM 2138 C CA . PHE A 1 265 ? 50.440 -22.082 -8.124 1.00 93.38 265 PHE A CA 1
ATOM 2139 C C . PHE A 1 265 ? 49.338 -22.924 -8.751 1.00 93.38 265 PHE A C 1
ATOM 2141 O O . PHE A 1 265 ? 48.153 -22.699 -8.502 1.00 93.38 265 PHE A O 1
ATOM 2148 N N . ILE A 1 266 ? 49.745 -23.931 -9.520 1.00 94.25 266 ILE A N 1
ATOM 2149 C CA . ILE A 1 266 ? 48.860 -24.949 -10.080 1.00 94.25 266 ILE A CA 1
ATOM 2150 C C . ILE A 1 266 ? 49.106 -26.247 -9.320 1.00 94.25 266 ILE A C 1
ATOM 2152 O O . ILE A 1 266 ? 50.194 -26.824 -9.386 1.00 94.25 266 ILE A O 1
ATOM 2156 N N . TRP A 1 267 ? 48.091 -26.714 -8.606 1.00 93.25 267 TRP A N 1
ATOM 2157 C CA . TRP A 1 267 ? 48.139 -27.959 -7.848 1.00 93.25 267 TRP A CA 1
ATOM 2158 C C . TRP A 1 267 ? 47.349 -29.053 -8.546 1.00 93.25 267 TRP A C 1
ATOM 2160 O O . TRP A 1 267 ? 46.243 -28.808 -9.025 1.00 93.25 267 TRP A O 1
ATOM 2170 N N . ASN A 1 268 ? 47.889 -30.269 -8.539 1.00 91.69 268 ASN A N 1
ATOM 2171 C CA . ASN A 1 268 ? 47.114 -31.478 -8.783 1.00 91.69 268 ASN A CA 1
ATOM 2172 C C . ASN A 1 268 ? 46.687 -32.052 -7.428 1.00 91.69 268 ASN A C 1
ATOM 2174 O O . ASN A 1 268 ? 47.529 -32.385 -6.591 1.00 91.69 268 ASN A O 1
ATOM 2178 N N . ILE A 1 269 ? 45.378 -32.131 -7.207 1.00 90.44 269 ILE A N 1
ATOM 2179 C CA . ILE A 1 269 ? 44.792 -32.549 -5.931 1.00 90.44 269 ILE A CA 1
ATOM 2180 C C . ILE A 1 269 ? 44.788 -34.074 -5.777 1.00 90.44 269 ILE A C 1
ATOM 2182 O O . ILE A 1 269 ? 44.886 -34.565 -4.654 1.00 90.44 269 ILE A O 1
ATOM 2186 N N . ASP A 1 270 ? 44.726 -34.821 -6.881 1.00 85.75 270 ASP A N 1
ATOM 2187 C CA . ASP A 1 270 ? 44.761 -36.286 -6.852 1.00 85.75 270 ASP A CA 1
ATOM 2188 C C . ASP A 1 270 ? 46.190 -36.802 -6.610 1.00 85.75 270 ASP A C 1
ATOM 2190 O O . ASP A 1 270 ? 46.390 -37.762 -5.868 1.00 85.75 270 ASP A O 1
ATOM 2194 N N . GLU A 1 271 ? 47.189 -36.150 -7.215 1.00 83.25 271 GLU A N 1
ATOM 2195 C CA . GLU A 1 271 ? 48.613 -36.492 -7.058 1.00 83.25 271 GLU A CA 1
ATOM 2196 C C . GLU A 1 271 ? 49.287 -35.804 -5.861 1.00 83.25 271 GLU A C 1
ATOM 2198 O O . GLU A 1 271 ? 50.433 -36.122 -5.533 1.00 83.25 271 GLU A O 1
ATOM 2203 N N . GLU A 1 272 ? 48.586 -34.865 -5.223 1.00 77.69 272 GLU A N 1
ATOM 2204 C CA . GLU A 1 272 ? 49.024 -34.102 -4.047 1.00 77.69 272 GLU A CA 1
ATOM 2205 C C . GLU A 1 272 ? 50.356 -33.356 -4.248 1.00 77.69 272 GLU A C 1
ATOM 2207 O O . GLU A 1 272 ? 51.190 -33.260 -3.343 1.00 77.69 272 GLU A O 1
ATOM 2212 N N . LYS A 1 273 ? 50.574 -32.813 -5.452 1.00 84.44 273 LYS A N 1
ATOM 2213 C CA . LYS A 1 273 ? 51.811 -32.111 -5.825 1.00 84.44 273 LYS A CA 1
ATOM 2214 C C . LYS A 1 273 ? 51.537 -30.797 -6.544 1.00 84.44 273 LYS A C 1
ATOM 2216 O O . LYS A 1 273 ? 50.559 -30.659 -7.282 1.00 84.44 273 LYS A O 1
ATOM 2221 N N . VAL A 1 274 ? 52.459 -29.851 -6.365 1.00 88.38 274 VAL A N 1
ATOM 2222 C CA . VAL A 1 274 ? 52.557 -28.670 -7.227 1.00 88.38 274 VAL A CA 1
ATOM 2223 C C . VAL A 1 274 ? 52.966 -29.153 -8.612 1.00 88.38 274 VAL A C 1
ATOM 2225 O O . VAL A 1 274 ? 54.020 -29.771 -8.758 1.00 88.38 274 VAL A O 1
ATOM 2228 N N . LEU A 1 275 ? 52.142 -28.874 -9.618 1.00 87.62 275 LEU A N 1
ATOM 2229 C CA . LEU A 1 275 ? 52.505 -29.106 -11.012 1.00 87.62 275 LEU A CA 1
ATOM 2230 C C . LEU A 1 275 ? 53.442 -28.007 -11.493 1.00 87.62 275 LEU A C 1
ATOM 2232 O O . LEU A 1 275 ? 54.514 -28.282 -12.024 1.00 87.62 275 LEU A O 1
ATOM 2236 N N . VAL A 1 276 ? 53.023 -26.756 -11.297 1.00 88.88 276 VAL A N 1
ATOM 2237 C CA . VAL A 1 276 ? 53.715 -25.588 -11.831 1.00 88.88 276 VAL A CA 1
ATOM 2238 C C . VAL A 1 276 ? 53.598 -24.422 -10.858 1.00 88.88 276 VAL A C 1
ATOM 2240 O O . VAL A 1 276 ? 52.525 -24.146 -10.317 1.00 88.88 276 VAL A O 1
ATOM 2243 N N . LYS A 1 277 ? 54.718 -23.722 -10.669 1.00 90.44 277 LYS A N 1
ATOM 2244 C CA . LYS A 1 277 ? 54.771 -22.381 -10.090 1.00 90.44 277 LYS A CA 1
ATOM 2245 C C . LYS A 1 277 ? 55.001 -21.397 -11.237 1.00 90.44 277 LYS A C 1
ATOM 2247 O O . LYS A 1 277 ? 56.052 -21.446 -11.872 1.00 90.44 277 LYS A O 1
ATOM 2252 N N . MET A 1 278 ? 54.017 -20.550 -11.514 1.00 87.44 278 MET A N 1
ATOM 2253 C CA . MET A 1 278 ? 54.068 -19.543 -12.571 1.00 87.44 278 MET A CA 1
ATOM 2254 C C . MET A 1 278 ? 54.386 -18.173 -11.973 1.00 87.44 278 MET A C 1
ATOM 2256 O O . MET A 1 278 ? 53.740 -17.751 -11.018 1.00 87.44 278 MET A O 1
ATOM 2260 N N . SER A 1 279 ? 55.338 -17.470 -12.582 1.00 85.38 279 SER A N 1
ATOM 2261 C CA . SER A 1 279 ? 55.653 -16.065 -12.308 1.00 85.38 279 SER A CA 1
ATOM 2262 C C . SER A 1 279 ? 56.181 -15.431 -13.594 1.00 85.38 279 SER A C 1
ATOM 2264 O O . SER A 1 279 ? 57.105 -15.989 -14.191 1.00 85.38 279 SER A O 1
ATOM 2266 N N . ASN A 1 280 ? 55.622 -14.299 -14.030 1.00 81.00 280 ASN A N 1
ATOM 2267 C CA . ASN A 1 280 ? 56.072 -13.627 -15.256 1.00 81.00 280 ASN A CA 1
ATOM 2268 C C . ASN A 1 280 ? 57.085 -12.508 -14.967 1.00 81.00 280 ASN A C 1
ATOM 2270 O O . ASN A 1 280 ? 58.222 -12.553 -15.430 1.00 81.00 280 ASN A O 1
ATOM 2274 N N . SER A 1 281 ? 56.684 -11.527 -14.158 1.00 81.56 281 SER A N 1
ATOM 2275 C CA . SER A 1 281 ? 57.510 -10.393 -13.740 1.00 81.56 281 SER A CA 1
ATOM 2276 C C . SER A 1 281 ? 57.343 -10.152 -12.237 1.00 81.56 281 SER A C 1
ATOM 2278 O O . SER A 1 281 ? 56.239 -10.337 -11.726 1.00 81.56 281 SER A O 1
ATOM 2280 N N . PRO A 1 282 ? 58.388 -9.705 -11.514 1.00 77.94 282 PRO A N 1
ATOM 2281 C CA . PRO A 1 282 ? 58.251 -9.291 -10.115 1.00 77.94 282 PRO A CA 1
ATOM 2282 C C . PRO A 1 282 ? 57.325 -8.076 -9.922 1.00 77.94 282 PRO A C 1
ATOM 2284 O O . PRO A 1 282 ? 56.859 -7.852 -8.809 1.00 77.94 282 PRO A O 1
ATOM 2287 N N . ASP A 1 283 ? 57.054 -7.311 -10.986 1.00 79.06 283 ASP A N 1
ATOM 2288 C CA . ASP A 1 283 ? 56.143 -6.157 -10.962 1.00 79.06 283 ASP A CA 1
ATOM 2289 C C . ASP A 1 283 ? 54.681 -6.521 -11.299 1.00 79.06 283 ASP A C 1
ATOM 2291 O O . ASP A 1 283 ? 53.795 -5.669 -11.183 1.00 79.06 283 ASP A O 1
ATOM 2295 N N . ASP A 1 284 ? 54.412 -7.767 -11.705 1.00 83.81 284 ASP A N 1
ATOM 2296 C CA . ASP A 1 284 ? 53.057 -8.267 -11.961 1.00 83.81 284 ASP A CA 1
ATOM 2297 C C . ASP A 1 284 ? 52.443 -8.865 -10.686 1.00 83.81 284 ASP A C 1
ATOM 2299 O O . ASP A 1 284 ? 53.146 -9.417 -9.840 1.00 83.81 284 ASP A O 1
ATOM 2303 N N . SER A 1 285 ? 51.114 -8.815 -10.563 1.00 86.62 285 SER A N 1
ATOM 2304 C CA . SER A 1 285 ? 50.370 -9.569 -9.554 1.00 86.62 285 SER A CA 1
ATOM 2305 C C . SER A 1 285 ? 49.339 -10.490 -10.197 1.00 86.62 285 SER A C 1
ATOM 2307 O O . SER A 1 285 ? 48.502 -10.069 -10.994 1.00 86.62 285 SER A O 1
ATOM 2309 N N . LEU A 1 286 ? 49.388 -11.774 -9.837 1.00 89.81 286 LEU A N 1
ATOM 2310 C CA . LEU A 1 286 ? 48.461 -12.806 -10.311 1.00 89.81 286 LEU A CA 1
ATOM 2311 C C . LEU A 1 286 ? 47.469 -13.144 -9.192 1.00 89.81 286 LEU A C 1
ATOM 2313 O O . LEU A 1 286 ? 47.510 -14.226 -8.614 1.00 89.81 286 LEU A O 1
ATOM 2317 N N . ALA A 1 287 ? 46.614 -12.178 -8.845 1.00 89.62 287 ALA A N 1
ATOM 2318 C CA . ALA A 1 287 ? 45.701 -12.273 -7.701 1.00 89.62 287 ALA A CA 1
ATOM 2319 C C . ALA A 1 287 ? 44.375 -12.989 -8.027 1.00 89.62 287 ALA A C 1
ATOM 2321 O O . ALA A 1 287 ? 43.740 -13.552 -7.138 1.00 89.62 287 ALA A O 1
ATOM 2322 N N . TYR A 1 288 ? 43.958 -12.995 -9.294 1.00 91.94 288 TYR A N 1
ATOM 2323 C CA . TYR A 1 288 ? 42.709 -13.602 -9.749 1.00 91.94 288 TYR A CA 1
ATOM 2324 C C . TYR A 1 288 ? 42.968 -14.534 -10.921 1.00 91.94 288 TYR A C 1
ATOM 2326 O O . TYR A 1 288 ? 43.772 -14.222 -11.800 1.00 91.94 288 TYR A O 1
ATOM 2334 N N . ALA A 1 289 ? 42.238 -15.648 -10.972 1.00 93.88 289 ALA A N 1
ATOM 2335 C CA . ALA A 1 289 ? 42.321 -16.580 -12.084 1.00 93.88 289 ALA A CA 1
ATOM 2336 C C . ALA A 1 289 ? 40.988 -17.278 -12.369 1.00 93.88 289 ALA A C 1
ATOM 2338 O O . ALA A 1 289 ? 40.172 -17.473 -11.470 1.00 93.88 289 ALA A O 1
ATOM 2339 N N . ALA A 1 290 ? 40.768 -17.682 -13.618 1.00 94.38 290 ALA A N 1
ATOM 2340 C CA . ALA A 1 290 ? 39.583 -18.439 -14.016 1.00 94.38 290 ALA A CA 1
ATOM 2341 C C . ALA A 1 290 ? 39.912 -19.441 -15.126 1.00 94.38 290 ALA A C 1
ATOM 2343 O O . ALA A 1 290 ? 40.588 -19.105 -16.098 1.00 94.38 290 ALA A O 1
ATOM 2344 N N . PHE A 1 291 ? 39.409 -20.666 -14.996 1.00 94.69 291 PHE A N 1
ATOM 2345 C CA . PHE A 1 291 ? 39.537 -21.692 -16.027 1.00 94.69 291 PHE A CA 1
ATOM 2346 C C . PHE A 1 291 ? 38.580 -21.459 -17.191 1.00 94.69 291 PHE A C 1
ATOM 2348 O O . PHE A 1 291 ? 37.461 -20.987 -16.994 1.00 94.69 291 PHE A O 1
ATOM 2355 N N . ASN A 1 292 ? 38.996 -21.872 -18.389 1.00 92.19 292 ASN A N 1
ATOM 2356 C CA . ASN A 1 292 ? 38.064 -22.093 -19.486 1.00 92.19 292 ASN A CA 1
ATOM 2357 C C . ASN A 1 292 ? 37.179 -23.318 -19.198 1.00 92.19 292 ASN A C 1
ATOM 2359 O O . ASN A 1 292 ? 37.514 -24.175 -18.377 1.00 92.19 292 ASN A O 1
ATOM 2363 N N . LYS A 1 293 ? 36.051 -23.434 -19.900 1.00 88.00 293 LYS A N 1
ATOM 2364 C CA . LYS A 1 293 ? 35.079 -24.514 -19.688 1.00 88.00 293 LYS A CA 1
ATOM 2365 C C . LYS A 1 293 ? 35.645 -25.901 -20.003 1.00 88.00 293 LYS A C 1
ATOM 2367 O O . LYS A 1 293 ? 35.238 -26.876 -19.378 1.00 88.00 293 LYS A O 1
ATOM 2372 N N . ASP A 1 294 ? 36.609 -25.975 -20.921 1.00 86.81 294 ASP A N 1
ATOM 2373 C CA . ASP A 1 294 ? 37.263 -27.232 -21.312 1.00 86.81 294 ASP A CA 1
ATOM 2374 C C . ASP A 1 294 ? 38.380 -27.660 -20.338 1.00 86.81 294 ASP A C 1
ATOM 2376 O O . ASP A 1 294 ? 38.881 -28.777 -20.428 1.00 86.81 294 ASP A O 1
ATOM 2380 N N . GLY A 1 295 ? 38.800 -26.784 -19.418 1.00 87.38 295 GLY A N 1
ATOM 2381 C CA . GLY A 1 295 ? 39.872 -27.033 -18.447 1.00 87.38 295 GLY A CA 1
ATOM 2382 C C . GLY A 1 295 ? 41.296 -27.037 -19.019 1.00 87.38 295 GLY A C 1
ATOM 2383 O O . GLY A 1 295 ? 42.244 -27.305 -18.289 1.00 87.38 295 GLY A O 1
ATOM 2384 N N . THR A 1 296 ? 41.476 -26.740 -20.306 1.00 88.56 296 THR A N 1
ATOM 2385 C CA . THR A 1 296 ? 42.784 -26.748 -20.984 1.00 88.56 296 THR A CA 1
ATOM 2386 C C . THR A 1 296 ? 43.594 -25.472 -20.763 1.00 88.56 296 THR A C 1
ATOM 2388 O O . THR A 1 296 ? 44.822 -25.499 -20.836 1.00 88.56 296 THR A O 1
ATOM 2391 N N . LYS A 1 297 ? 42.908 -24.341 -20.571 1.00 91.75 297 LYS A N 1
ATOM 2392 C CA . LYS A 1 297 ? 43.496 -23.004 -20.445 1.00 91.75 297 LYS A CA 1
ATOM 2393 C C . LYS A 1 297 ? 42.890 -22.277 -19.254 1.00 91.75 297 LYS A C 1
ATOM 2395 O O . LYS A 1 297 ? 41.776 -22.573 -18.826 1.00 91.75 297 LYS A O 1
ATOM 2400 N N . PHE A 1 298 ? 43.592 -21.276 -18.759 1.00 93.81 298 PHE A N 1
ATOM 2401 C CA . PHE A 1 298 ? 43.064 -20.360 -17.762 1.00 93.81 298 PHE A CA 1
ATOM 2402 C C . PHE A 1 298 ? 43.537 -18.941 -18.037 1.00 93.81 298 PHE A C 1
ATOM 2404 O O . PHE A 1 298 ? 44.499 -18.719 -18.770 1.00 93.81 298 PHE A O 1
ATOM 2411 N N . VAL A 1 299 ? 42.839 -17.981 -17.448 1.00 93.50 299 VAL A N 1
ATOM 2412 C CA . VAL A 1 299 ? 43.281 -16.590 -17.389 1.00 93.50 299 VAL A CA 1
ATOM 2413 C C . VAL A 1 299 ? 43.768 -16.259 -15.996 1.00 93.50 299 VAL A C 1
ATOM 2415 O O . VAL A 1 299 ? 43.206 -16.767 -15.027 1.00 93.50 299 VAL A O 1
ATOM 2418 N N . ALA A 1 300 ? 44.785 -15.410 -15.900 1.00 92.62 300 ALA A N 1
ATOM 2419 C CA . ALA A 1 300 ? 45.307 -14.908 -14.638 1.00 92.62 300 ALA A CA 1
ATOM 2420 C C . ALA A 1 300 ? 45.682 -13.426 -14.745 1.00 92.62 300 ALA A C 1
ATOM 2422 O O . ALA A 1 300 ? 46.180 -12.983 -15.778 1.00 92.62 300 ALA A O 1
ATOM 2423 N N . GLY A 1 301 ? 45.449 -12.657 -13.684 1.00 91.50 301 GLY A N 1
ATOM 2424 C CA . GLY A 1 301 ? 45.797 -11.237 -13.632 1.00 91.50 301 GLY A CA 1
ATOM 2425 C C . GLY A 1 301 ? 45.491 -10.600 -12.280 1.00 91.50 301 GLY A C 1
ATOM 2426 O O . GLY A 1 301 ? 44.954 -11.244 -11.377 1.00 91.50 301 GLY A O 1
ATOM 2427 N N . GLY A 1 302 ? 45.818 -9.319 -12.140 1.00 89.31 302 GLY A N 1
ATOM 2428 C CA . GLY A 1 302 ? 45.625 -8.576 -10.899 1.00 89.31 302 GLY A CA 1
ATOM 2429 C C . GLY A 1 302 ? 45.681 -7.065 -11.092 1.00 89.31 302 GLY A C 1
ATOM 2430 O O . GLY A 1 302 ? 45.559 -6.544 -12.202 1.00 89.31 302 GLY A O 1
ATOM 2431 N N . GLN A 1 303 ? 45.847 -6.342 -9.984 1.00 85.19 303 GLN A N 1
ATOM 2432 C CA . GLN A 1 303 ? 45.895 -4.876 -9.990 1.00 85.19 303 GLN A CA 1
ATOM 2433 C C . GLN A 1 303 ? 47.247 -4.306 -10.437 1.00 85.19 303 GLN A C 1
ATOM 2435 O O . GLN A 1 303 ? 47.333 -3.125 -10.788 1.00 85.19 303 GLN A O 1
ATOM 2440 N N . LYS A 1 304 ? 48.301 -5.128 -10.420 1.00 80.44 304 LYS A N 1
ATOM 2441 C CA . LYS A 1 304 ? 49.636 -4.777 -10.898 1.00 80.44 304 LYS A CA 1
ATOM 2442 C C . LYS A 1 304 ? 49.922 -5.621 -12.136 1.00 80.44 304 LYS A C 1
ATOM 2444 O O . LYS A 1 304 ? 49.802 -6.839 -12.086 1.00 80.44 304 LYS A O 1
ATOM 2449 N N . GLY A 1 305 ? 50.272 -4.973 -13.241 1.00 79.19 305 GLY A N 1
ATOM 2450 C CA . GLY A 1 305 ? 50.667 -5.676 -14.459 1.00 79.19 305 GLY A CA 1
ATOM 2451 C C . GLY A 1 305 ? 49.546 -5.931 -15.463 1.00 79.19 305 GLY A C 1
ATOM 2452 O O . GLY A 1 305 ? 48.566 -5.186 -15.536 1.00 79.19 305 GLY A O 1
ATOM 2453 N N . GLN A 1 306 ? 49.769 -6.944 -16.295 1.00 86.44 306 GLN A N 1
ATOM 2454 C CA . GLN A 1 306 ? 48.901 -7.359 -17.400 1.00 86.44 306 GLN A CA 1
ATOM 2455 C C . GLN A 1 306 ? 48.052 -8.570 -16.995 1.00 86.44 306 GLN A C 1
ATOM 2457 O O . GLN A 1 306 ? 48.342 -9.232 -15.997 1.00 86.44 306 GLN A O 1
ATOM 2462 N N . PHE A 1 307 ? 47.022 -8.890 -17.783 1.00 89.44 307 PHE A N 1
ATOM 2463 C CA . PHE A 1 307 ? 46.341 -10.181 -17.659 1.00 89.44 307 PHE A CA 1
ATOM 2464 C C . PHE A 1 307 ? 46.757 -11.131 -18.785 1.00 89.44 307 PHE A C 1
ATOM 2466 O O . PHE A 1 307 ? 46.910 -10.727 -19.939 1.00 89.44 307 PHE A O 1
ATOM 2473 N N . TYR A 1 308 ? 46.943 -12.398 -18.424 1.00 90.88 308 TYR A N 1
ATOM 2474 C CA . TYR A 1 308 ? 47.547 -13.444 -19.244 1.00 90.88 308 TYR A CA 1
ATOM 2475 C C . TYR A 1 308 ? 46.562 -14.583 -19.495 1.00 90.88 308 TYR A C 1
ATOM 2477 O O . TYR A 1 308 ? 45.781 -14.942 -18.613 1.00 90.88 308 TYR A O 1
ATOM 2485 N N . VAL A 1 309 ? 46.640 -15.186 -20.681 1.00 92.00 309 VAL A N 1
ATOM 2486 C CA . VAL A 1 309 ? 46.008 -16.474 -20.996 1.00 92.00 309 VAL A CA 1
ATOM 2487 C C . VAL A 1 309 ? 47.090 -17.533 -21.023 1.00 92.00 309 VAL A C 1
ATOM 2489 O O . VAL A 1 309 ? 48.016 -17.452 -21.829 1.00 92.00 309 VAL A O 1
ATOM 2492 N N . CYS A 1 310 ? 46.948 -18.550 -20.185 1.00 92.31 310 CYS A N 1
ATOM 2493 C CA . CYS A 1 310 ? 47.962 -19.571 -19.981 1.00 92.31 310 CYS A CA 1
ATOM 2494 C C . CYS A 1 310 ? 47.390 -20.979 -20.146 1.00 92.31 310 CYS A C 1
ATOM 2496 O O . CYS A 1 310 ? 46.178 -21.196 -20.057 1.00 92.31 310 CYS A O 1
ATOM 2498 N N . ASP A 1 311 ? 48.271 -21.946 -20.374 1.00 91.56 311 ASP A N 1
ATOM 2499 C CA . ASP A 1 311 ? 47.948 -23.366 -20.268 1.00 91.56 311 ASP A CA 1
ATOM 2500 C C . ASP A 1 311 ? 48.314 -23.941 -18.888 1.00 91.56 311 ASP A C 1
ATOM 2502 O O . ASP A 1 311 ? 48.992 -23.312 -18.074 1.00 91.56 311 ASP A O 1
ATOM 2506 N N . LEU A 1 312 ? 47.889 -25.181 -18.632 1.00 88.50 312 LEU A N 1
ATOM 2507 C CA . LEU A 1 312 ? 48.220 -25.922 -17.408 1.00 88.50 312 LEU A CA 1
ATOM 2508 C C . LEU A 1 312 ? 49.726 -26.189 -17.221 1.00 88.50 312 LEU A C 1
ATOM 2510 O O . LEU A 1 312 ? 50.145 -26.504 -16.110 1.00 88.50 312 LEU A O 1
ATOM 2514 N N . SER A 1 313 ? 50.539 -26.074 -18.279 1.00 87.56 313 SER A N 1
ATOM 2515 C CA . SER A 1 313 ? 52.001 -26.203 -18.190 1.00 87.56 313 SER A CA 1
ATOM 2516 C C . SER A 1 313 ? 52.679 -24.926 -17.684 1.00 87.56 313 SER A C 1
ATOM 2518 O O . SER A 1 313 ? 53.872 -24.934 -17.389 1.00 87.56 313 SER A O 1
ATOM 2520 N N . GLY A 1 314 ? 51.912 -23.843 -17.545 1.00 82.38 314 GLY A N 1
ATOM 2521 C CA . GLY A 1 314 ? 52.391 -22.528 -17.150 1.00 82.38 314 GLY A CA 1
ATOM 2522 C C . GLY A 1 314 ? 52.903 -21.676 -18.307 1.00 82.38 314 GLY A C 1
ATOM 2523 O O . GLY A 1 314 ? 53.497 -20.626 -18.069 1.00 82.38 314 GLY A O 1
ATOM 2524 N N . THR A 1 315 ? 52.680 -22.099 -19.550 1.00 89.00 315 THR A N 1
ATOM 2525 C CA . THR A 1 315 ? 53.084 -21.352 -20.740 1.00 89.00 315 THR A CA 1
ATOM 2526 C C . THR A 1 315 ? 52.058 -20.260 -21.035 1.00 89.00 315 THR A C 1
ATOM 2528 O O . THR A 1 315 ? 50.858 -20.527 -21.122 1.00 89.00 315 THR A O 1
ATOM 2531 N N . ILE A 1 316 ? 52.530 -19.023 -21.209 1.00 90.38 316 ILE A N 1
ATOM 2532 C CA . ILE A 1 316 ? 51.701 -17.872 -21.585 1.00 90.38 316 ILE A CA 1
ATOM 2533 C C . ILE A 1 316 ? 51.460 -17.912 -23.100 1.00 90.38 316 ILE A C 1
ATOM 2535 O O . ILE A 1 316 ? 52.407 -17.944 -23.885 1.00 90.38 316 ILE A O 1
ATOM 2539 N N . HIS A 1 317 ? 50.194 -17.909 -23.513 1.00 87.56 317 HIS A N 1
ATOM 2540 C CA . HIS A 1 317 ? 49.788 -17.902 -24.920 1.00 87.56 317 HIS A CA 1
ATOM 2541 C C . HIS A 1 317 ? 49.543 -16.498 -25.465 1.00 87.56 317 HIS A C 1
ATOM 2543 O O . HIS A 1 317 ? 49.953 -16.202 -26.585 1.00 87.56 317 HIS A O 1
ATOM 2549 N N . ASP A 1 318 ? 48.836 -15.668 -24.703 1.00 87.44 318 ASP A N 1
ATOM 2550 C CA . ASP A 1 318 ? 48.511 -14.295 -25.085 1.00 87.44 318 ASP A CA 1
ATOM 2551 C C . ASP A 1 318 ? 48.429 -13.424 -23.829 1.00 87.44 318 ASP A C 1
ATOM 2553 O O . ASP A 1 318 ? 48.235 -13.930 -22.716 1.00 87.44 318 ASP A O 1
ATOM 2557 N N . SER A 1 319 ? 48.581 -12.119 -24.010 1.00 89.25 319 SER A N 1
ATOM 2558 C CA . SER A 1 319 ? 48.507 -11.129 -22.939 1.00 89.25 319 SER A CA 1
ATOM 2559 C C . SER A 1 319 ? 47.751 -9.896 -23.407 1.00 89.25 319 SER A C 1
ATOM 2561 O O . SER A 1 319 ? 47.653 -9.611 -24.603 1.00 89.25 319 SER A O 1
ATOM 2563 N N . TRP A 1 320 ? 47.203 -9.157 -22.450 1.00 88.81 320 TRP A N 1
ATOM 2564 C CA . TRP A 1 320 ? 46.563 -7.882 -22.726 1.00 88.81 320 TRP A CA 1
ATOM 2565 C C . TRP A 1 320 ? 47.151 -6.789 -21.838 1.00 88.81 320 TRP A C 1
ATOM 2567 O O . TRP A 1 320 ? 47.053 -6.817 -20.606 1.00 88.81 320 TRP A O 1
ATOM 2577 N N . ASP A 1 321 ? 47.766 -5.809 -22.489 1.00 84.06 321 ASP A N 1
ATOM 2578 C CA . ASP A 1 321 ? 48.594 -4.815 -21.821 1.00 84.06 321 ASP A CA 1
ATOM 2579 C C . ASP A 1 321 ? 47.754 -3.700 -21.176 1.00 84.06 321 ASP A C 1
ATOM 2581 O O . ASP A 1 321 ? 46.818 -3.168 -21.775 1.00 84.06 321 ASP A O 1
ATOM 2585 N N . GLY A 1 322 ? 48.136 -3.285 -19.962 1.00 74.94 322 GLY A N 1
ATOM 2586 C CA . GLY A 1 322 ? 47.645 -2.053 -19.329 1.00 74.94 322 GLY A CA 1
ATOM 2587 C C . GLY A 1 322 ? 46.274 -2.131 -18.648 1.00 74.94 322 GLY A C 1
ATOM 2588 O O . GLY A 1 322 ? 45.770 -1.098 -18.207 1.00 74.94 322 GLY A O 1
ATOM 2589 N N . VAL A 1 323 ? 45.680 -3.320 -18.530 1.00 80.19 323 VAL A N 1
ATOM 2590 C CA . VAL A 1 323 ? 44.377 -3.523 -17.877 1.00 80.19 323 VAL A CA 1
ATOM 2591 C C . VAL A 1 323 ? 44.580 -4.070 -16.466 1.00 80.19 323 VAL A C 1
ATOM 2593 O O . VAL A 1 323 ? 45.153 -5.140 -16.287 1.00 80.19 323 VAL A O 1
ATOM 2596 N N . ARG A 1 324 ? 44.077 -3.340 -15.465 1.00 88.62 324 ARG A N 1
ATOM 2597 C CA . ARG A 1 324 ? 44.146 -3.722 -14.048 1.00 88.62 324 ARG A CA 1
ATOM 2598 C C . ARG A 1 324 ? 42.836 -4.366 -13.637 1.00 88.62 324 ARG A C 1
ATOM 2600 O O . ARG A 1 324 ? 41.788 -3.736 -13.759 1.00 88.62 324 ARG A O 1
ATOM 2607 N N . VAL A 1 325 ? 42.892 -5.596 -13.144 1.00 91.00 325 VAL A N 1
ATOM 2608 C CA . VAL A 1 325 ? 41.688 -6.403 -12.916 1.00 91.00 325 VAL A CA 1
ATOM 2609 C C . VAL A 1 325 ? 41.476 -6.716 -11.438 1.00 91.00 325 VAL A C 1
ATOM 2611 O O . VAL A 1 325 ? 42.410 -7.075 -10.724 1.00 91.00 325 VAL A O 1
ATOM 2614 N N . ASN A 1 326 ? 40.221 -6.601 -10.999 1.00 88.38 326 ASN A N 1
ATOM 2615 C CA . ASN A 1 326 ? 39.769 -6.958 -9.646 1.00 88.38 326 ASN A CA 1
ATOM 2616 C C . ASN A 1 326 ? 39.059 -8.320 -9.598 1.00 88.38 326 ASN A C 1
ATOM 2618 O O . ASN A 1 326 ? 38.795 -8.852 -8.527 1.00 88.38 326 ASN A O 1
ATOM 2622 N N . ALA A 1 327 ? 38.670 -8.857 -10.754 1.00 91.12 327 ALA A N 1
ATOM 2623 C CA . ALA A 1 327 ? 38.065 -10.174 -10.892 1.00 91.12 327 ALA A CA 1
ATOM 2624 C C . ALA A 1 327 ? 38.070 -10.588 -12.368 1.00 91.12 327 ALA A C 1
ATOM 2626 O O . ALA A 1 327 ? 38.020 -9.736 -13.263 1.00 91.12 327 ALA A O 1
ATOM 2627 N N . LEU A 1 328 ? 38.099 -11.898 -12.607 1.00 94.06 328 LEU A N 1
ATOM 2628 C CA . LEU A 1 328 ? 38.120 -12.511 -13.932 1.00 94.06 328 LEU A CA 1
ATOM 2629 C C . LEU A 1 328 ? 37.093 -13.643 -14.007 1.00 94.06 328 LEU A C 1
ATOM 2631 O O . LEU A 1 328 ? 36.924 -14.397 -13.048 1.00 94.06 328 LEU A O 1
ATOM 2635 N N . ALA A 1 329 ? 36.449 -13.791 -15.162 1.00 93.75 329 ALA A N 1
ATOM 2636 C CA . ALA A 1 329 ? 35.614 -14.940 -15.489 1.00 93.75 329 ALA A CA 1
ATOM 2637 C C . ALA A 1 329 ? 35.785 -15.314 -16.964 1.00 93.75 329 ALA A C 1
ATOM 2639 O O . ALA A 1 329 ? 35.736 -14.456 -17.844 1.00 93.75 329 ALA A O 1
ATOM 2640 N N . PHE A 1 330 ? 35.974 -16.600 -17.243 1.00 92.12 330 PHE A N 1
ATOM 2641 C CA . PHE A 1 330 ? 36.026 -17.113 -18.609 1.00 92.12 330 PHE A CA 1
ATOM 2642 C C . PHE A 1 330 ? 34.603 -17.402 -19.091 1.00 92.12 330 PHE A C 1
ATOM 2644 O O . PHE A 1 330 ? 33.840 -18.040 -18.364 1.00 92.12 330 PHE A O 1
ATOM 2651 N N . ARG A 1 331 ? 34.239 -16.959 -20.298 1.00 91.00 331 ARG A N 1
ATOM 2652 C CA . ARG A 1 331 ? 32.942 -17.311 -20.881 1.00 91.00 331 ARG A CA 1
ATOM 2653 C C . ARG A 1 331 ? 32.927 -18.761 -21.356 1.00 91.00 331 ARG A C 1
ATOM 2655 O O . ARG A 1 331 ? 33.939 -19.343 -21.746 1.00 91.00 331 ARG A O 1
ATOM 2662 N N . SER A 1 332 ? 31.731 -19.327 -21.378 1.00 86.94 332 SER A N 1
ATOM 2663 C CA . SER A 1 332 ? 31.409 -20.666 -21.866 1.00 86.94 332 SER A CA 1
ATOM 2664 C C . SER A 1 332 ? 31.697 -20.888 -23.354 1.00 86.94 332 SER A C 1
ATOM 2666 O O . SER A 1 332 ? 31.710 -22.038 -23.792 1.00 86.94 332 SER A O 1
ATOM 2668 N N . ASP A 1 333 ? 31.949 -19.823 -24.121 1.00 86.44 333 ASP A N 1
ATOM 2669 C CA . ASP A 1 333 ? 32.393 -19.894 -25.515 1.00 86.44 333 ASP A CA 1
ATOM 2670 C C . ASP A 1 333 ? 33.884 -20.246 -25.671 1.00 86.44 333 ASP A C 1
ATOM 2672 O O . ASP A 1 333 ? 34.328 -20.500 -26.792 1.00 86.44 333 ASP A O 1
ATOM 2676 N N . ASN A 1 334 ? 34.643 -20.279 -24.566 1.00 85.56 334 ASN A N 1
ATOM 2677 C CA . ASN A 1 334 ? 36.089 -20.518 -24.500 1.00 85.56 334 ASN A CA 1
ATOM 2678 C C . ASN A 1 334 ? 36.952 -19.538 -25.312 1.00 85.56 334 ASN A C 1
ATOM 2680 O O . ASN A 1 334 ? 38.138 -19.800 -25.525 1.00 85.56 334 ASN A O 1
ATOM 2684 N N . LYS A 1 335 ? 36.391 -18.404 -25.735 1.00 84.69 335 LYS A N 1
ATOM 2685 C CA . LYS A 1 335 ? 37.073 -17.391 -26.556 1.00 84.69 335 LYS A CA 1
ATOM 2686 C C . LYS A 1 335 ? 37.164 -16.047 -25.863 1.00 84.69 335 LYS A C 1
ATOM 2688 O O . LYS A 1 335 ? 38.163 -15.343 -26.018 1.00 84.69 335 LYS A O 1
ATOM 2693 N N . SER A 1 336 ? 36.123 -15.711 -25.113 1.00 90.50 336 SER A N 1
ATOM 2694 C CA . SER A 1 336 ? 35.979 -14.410 -24.492 1.00 90.50 336 SER A CA 1
ATOM 2695 C C . SER A 1 336 ? 36.137 -14.485 -22.980 1.00 90.50 336 SER A C 1
ATOM 2697 O O . SER A 1 336 ? 35.768 -15.458 -22.316 1.00 90.50 336 SER A O 1
ATOM 2699 N N . VAL A 1 337 ? 36.692 -13.415 -22.424 1.00 93.00 337 VAL A N 1
ATOM 2700 C CA . VAL A 1 337 ? 36.979 -13.277 -20.998 1.00 93.00 337 VAL A CA 1
ATOM 2701 C C . VAL A 1 337 ? 36.338 -12.002 -20.486 1.00 93.00 337 VAL A C 1
ATOM 2703 O O . VAL A 1 337 ? 36.477 -10.937 -21.082 1.00 93.00 337 VAL A O 1
ATOM 2706 N N . LEU A 1 338 ? 35.629 -12.113 -19.370 1.00 94.38 338 LEU A N 1
ATOM 2707 C CA . LEU A 1 338 ? 35.070 -10.986 -18.645 1.00 94.38 338 LEU A CA 1
ATOM 2708 C C . LEU A 1 338 ? 36.061 -10.553 -17.570 1.00 94.38 338 LEU A C 1
ATOM 2710 O O . LEU A 1 338 ? 36.485 -11.367 -16.748 1.00 94.38 338 LEU A O 1
ATOM 2714 N N . ALA A 1 339 ? 36.401 -9.269 -17.555 1.00 94.06 339 ALA A N 1
ATOM 2715 C CA . ALA A 1 339 ? 37.265 -8.691 -16.538 1.00 94.06 339 ALA A CA 1
ATOM 2716 C C . ALA A 1 339 ? 36.628 -7.442 -15.928 1.00 94.06 339 ALA A C 1
ATOM 2718 O O . ALA A 1 339 ? 36.119 -6.576 -16.648 1.00 94.06 339 ALA A O 1
ATOM 2719 N N . ALA A 1 340 ? 36.665 -7.358 -14.597 1.00 93.50 340 ALA A N 1
ATOM 2720 C CA . ALA A 1 340 ? 36.260 -6.167 -13.861 1.00 93.50 340 ALA A CA 1
ATOM 2721 C C . ALA A 1 340 ? 37.460 -5.232 -13.692 1.00 93.50 340 ALA A C 1
ATOM 2723 O O . ALA A 1 340 ? 38.447 -5.606 -13.059 1.00 93.50 340 ALA A O 1
ATOM 2724 N N . ASP A 1 341 ? 37.361 -4.029 -14.249 1.00 87.50 341 ASP A N 1
ATOM 2725 C CA . ASP A 1 341 ? 38.411 -3.010 -14.222 1.00 87.50 341 ASP A CA 1
ATOM 2726 C C . ASP A 1 341 ? 38.242 -2.060 -13.022 1.00 87.50 341 ASP A C 1
ATOM 2728 O O . ASP A 1 341 ? 37.140 -1.814 -12.518 1.00 87.50 341 ASP A O 1
ATOM 2732 N N . THR A 1 342 ? 39.348 -1.443 -12.618 1.00 84.62 342 THR A N 1
ATOM 2733 C CA . THR A 1 342 ? 39.444 -0.370 -11.616 1.00 84.62 342 THR A CA 1
ATOM 2734 C C . THR A 1 342 ? 38.573 0.857 -11.923 1.00 84.62 342 THR A C 1
ATOM 2736 O O . THR A 1 342 ? 38.277 1.638 -11.019 1.00 84.62 342 THR A O 1
ATOM 2739 N N . LEU A 1 343 ? 38.108 1.006 -13.171 1.00 87.56 343 LEU A N 1
ATOM 2740 C CA . LEU A 1 343 ? 37.198 2.062 -13.637 1.00 87.56 343 LEU A CA 1
ATOM 2741 C C . LEU A 1 343 ? 35.699 1.725 -13.489 1.00 87.56 343 LEU A C 1
ATOM 2743 O O . LEU A 1 343 ? 34.858 2.357 -14.136 1.00 87.56 343 LEU A O 1
ATOM 2747 N N . TYR A 1 344 ? 35.363 0.735 -12.655 1.00 90.94 344 TYR A N 1
ATOM 2748 C CA . TYR A 1 344 ? 33.987 0.357 -12.284 1.00 90.94 344 TYR A CA 1
ATOM 2749 C C . TYR A 1 344 ? 33.206 -0.265 -13.451 1.00 90.94 344 TYR A C 1
ATOM 2751 O O . TYR A 1 344 ? 32.007 -0.040 -13.622 1.00 90.94 344 TYR A O 1
ATOM 2759 N N . ARG A 1 345 ? 33.905 -1.022 -14.302 1.00 93.00 345 ARG A N 1
ATOM 2760 C CA . ARG A 1 345 ? 33.348 -1.611 -15.529 1.00 93.00 345 ARG A CA 1
ATOM 2761 C C . ARG A 1 345 ? 33.605 -3.101 -15.569 1.00 93.00 345 ARG A C 1
ATOM 2763 O O . ARG A 1 345 ? 34.666 -3.533 -15.130 1.00 93.00 345 ARG A O 1
ATOM 2770 N N . ILE A 1 346 ? 32.695 -3.850 -16.183 1.00 94.88 346 ILE A N 1
ATOM 2771 C CA . ILE A 1 346 ? 32.978 -5.212 -16.645 1.00 94.88 346 ILE A CA 1
ATOM 2772 C C . ILE A 1 346 ? 33.053 -5.187 -18.166 1.00 94.88 346 ILE A C 1
ATOM 2774 O O . ILE A 1 346 ? 32.090 -4.824 -18.854 1.00 94.88 346 ILE A O 1
ATOM 2778 N N . ARG A 1 347 ? 34.222 -5.566 -18.677 1.00 93.38 347 ARG A N 1
ATOM 2779 C CA . ARG A 1 347 ? 34.532 -5.613 -20.103 1.00 93.38 347 ARG A CA 1
ATOM 2780 C C . ARG A 1 347 ? 34.713 -7.047 -20.566 1.00 93.38 347 ARG A C 1
ATOM 2782 O O . ARG A 1 347 ? 35.230 -7.881 -19.831 1.00 93.38 347 ARG A O 1
ATOM 2789 N N . GLU A 1 348 ? 34.287 -7.295 -21.792 1.00 93.44 348 GLU A N 1
ATOM 2790 C CA . GLU A 1 348 ? 34.523 -8.529 -22.521 1.00 93.44 348 GLU A CA 1
ATOM 2791 C C . GLU A 1 348 ? 35.728 -8.354 -23.443 1.00 93.44 348 GLU A C 1
ATOM 2793 O O . GLU A 1 348 ? 35.781 -7.409 -24.233 1.00 93.44 348 GLU A O 1
ATOM 2798 N N . TYR A 1 349 ? 36.675 -9.277 -23.340 1.00 92.38 349 TYR A N 1
ATOM 2799 C CA . TYR A 1 349 ? 37.900 -9.329 -24.120 1.00 92.38 349 TYR A CA 1
ATOM 2800 C C . TYR A 1 349 ? 37.902 -10.602 -24.953 1.00 92.38 349 TYR A C 1
ATOM 2802 O O . TYR A 1 349 ? 37.879 -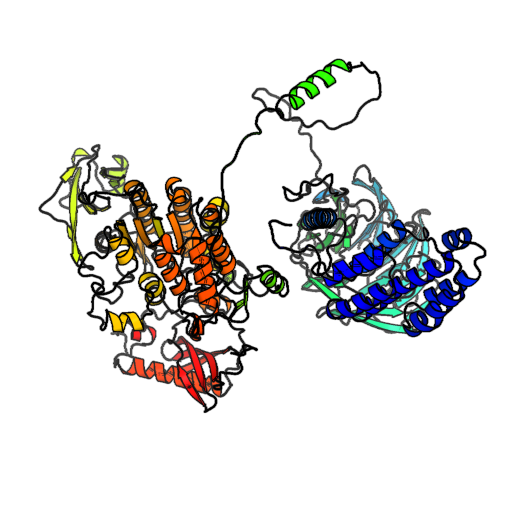11.702 -24.404 1.00 92.38 349 TYR A O 1
ATOM 2810 N N . SER A 1 350 ? 37.941 -10.449 -26.274 1.00 91.44 350 SER A N 1
ATOM 2811 C CA . SER A 1 350 ? 38.095 -11.562 -27.209 1.00 91.44 350 SER A CA 1
ATOM 2812 C C . SER A 1 350 ? 39.535 -11.601 -27.702 1.00 91.44 350 SER A C 1
ATOM 2814 O O . SER A 1 350 ? 39.982 -10.681 -28.394 1.00 91.44 350 SER A O 1
ATOM 2816 N N . PHE A 1 351 ? 40.256 -12.667 -27.357 1.00 84.75 351 PHE A N 1
ATOM 2817 C CA . PHE A 1 351 ? 41.662 -12.849 -27.730 1.00 84.75 351 PHE A CA 1
ATOM 2818 C C . PHE A 1 351 ? 41.840 -13.196 -29.210 1.00 84.75 351 PHE A C 1
ATOM 2820 O O . PHE A 1 351 ? 42.766 -12.700 -29.847 1.00 84.75 351 PHE A O 1
ATOM 2827 N N . ASP A 1 352 ? 40.898 -13.942 -29.796 1.00 83.94 352 ASP A N 1
ATOM 2828 C CA . ASP A 1 352 ? 40.937 -14.320 -31.215 1.00 83.94 352 ASP A CA 1
ATOM 2829 C C . ASP A 1 352 ? 40.846 -13.095 -32.141 1.00 83.94 352 ASP A C 1
ATOM 2831 O O . ASP A 1 352 ? 41.551 -12.998 -33.146 1.00 83.94 352 ASP A O 1
ATOM 2835 N N . THR A 1 353 ? 39.952 -12.155 -31.816 1.00 84.38 353 THR A N 1
ATOM 2836 C CA . THR A 1 353 ? 39.684 -10.961 -32.636 1.00 84.38 353 THR A CA 1
ATOM 2837 C C . THR A 1 353 ? 40.412 -9.712 -32.148 1.00 84.38 353 THR A C 1
ATOM 2839 O O . THR A 1 353 ? 40.376 -8.693 -32.837 1.00 84.38 353 THR A O 1
ATOM 2842 N N . ARG A 1 354 ? 41.054 -9.767 -30.972 1.00 84.94 354 ARG A N 1
ATOM 2843 C CA . ARG A 1 354 ? 41.646 -8.620 -30.258 1.00 84.94 354 ARG A CA 1
ATOM 2844 C C . ARG A 1 354 ? 40.692 -7.432 -30.122 1.00 84.94 354 ARG A C 1
ATOM 2846 O O . ARG A 1 354 ? 41.069 -6.273 -30.284 1.00 84.94 354 ARG A O 1
ATOM 2853 N N . THR A 1 355 ? 39.430 -7.732 -29.828 1.00 87.81 355 THR A N 1
ATOM 2854 C CA . THR A 1 355 ? 38.383 -6.729 -29.604 1.00 87.81 355 THR A CA 1
ATOM 2855 C C . THR A 1 355 ? 37.992 -6.684 -28.137 1.00 87.81 355 THR A C 1
ATOM 2857 O O . THR A 1 355 ? 37.812 -7.731 -27.517 1.00 87.81 355 THR A O 1
ATOM 2860 N N . GLU A 1 356 ? 37.789 -5.476 -27.617 1.00 88.62 356 GLU A N 1
ATOM 2861 C CA . GLU A 1 356 ? 37.237 -5.242 -26.283 1.00 88.62 356 GLU A CA 1
ATOM 2862 C C . GLU A 1 356 ? 35.863 -4.567 -26.369 1.00 88.62 356 GLU A C 1
ATOM 2864 O O . GLU A 1 356 ? 35.641 -3.665 -27.183 1.00 88.62 356 GLU A O 1
ATOM 2869 N N . GLN A 1 357 ? 34.930 -4.987 -25.517 1.00 89.50 357 GLN A N 1
ATOM 2870 C CA . GLN A 1 357 ? 33.593 -4.410 -25.445 1.00 89.50 357 GLN A CA 1
ATOM 2871 C C . GLN A 1 357 ? 33.182 -4.151 -23.999 1.00 89.50 357 GLN A C 1
ATOM 2873 O O . GLN A 1 357 ? 33.352 -4.988 -23.120 1.00 89.50 357 GLN A O 1
ATOM 2878 N N . ASN A 1 358 ? 32.579 -2.988 -23.748 1.00 91.50 358 ASN A N 1
ATOM 2879 C CA . ASN A 1 358 ? 31.954 -2.720 -22.458 1.00 91.50 358 ASN A CA 1
ATOM 2880 C C . ASN A 1 358 ? 30.595 -3.429 -22.353 1.00 91.50 358 ASN A C 1
ATOM 2882 O O . ASN A 1 358 ? 29.737 -3.263 -23.234 1.00 91.50 358 ASN A O 1
ATOM 2886 N N . ILE A 1 359 ? 30.401 -4.193 -21.277 1.00 92.88 359 ILE A N 1
ATOM 2887 C CA . ILE A 1 359 ? 29.153 -4.919 -21.007 1.00 92.88 359 ILE A CA 1
ATOM 2888 C C . ILE A 1 359 ? 28.396 -4.252 -19.862 1.00 92.88 359 ILE A C 1
ATOM 2890 O O . ILE A 1 359 ? 27.237 -3.892 -20.044 1.00 92.88 359 ILE A O 1
ATOM 2894 N N . VAL A 1 360 ? 29.067 -4.020 -18.729 1.00 94.56 360 VAL A N 1
ATOM 2895 C CA . VAL A 1 360 ? 28.466 -3.427 -17.525 1.00 94.56 360 VAL A CA 1
ATOM 2896 C C . VAL A 1 360 ? 29.235 -2.179 -17.104 1.00 94.56 360 VAL A C 1
ATOM 2898 O O . VAL A 1 360 ? 30.466 -2.174 -17.095 1.00 94.56 360 VAL A O 1
ATOM 2901 N N . GLN A 1 361 ? 28.504 -1.134 -16.715 1.00 92.50 361 GLN A N 1
ATOM 2902 C CA . GLN A 1 361 ? 29.047 0.076 -16.103 1.00 92.50 361 GLN A CA 1
ATOM 2903 C C . GLN A 1 361 ? 28.339 0.318 -14.770 1.00 92.50 361 GLN A C 1
ATOM 2905 O O . GLN A 1 361 ? 27.134 0.557 -14.749 1.00 92.50 361 GLN A O 1
ATOM 2910 N N . GLU A 1 362 ? 29.102 0.290 -13.682 1.00 92.62 362 GLU A N 1
ATOM 2911 C CA . GLU A 1 362 ? 28.630 0.609 -12.336 1.00 92.62 362 GLU A CA 1
ATOM 2912 C C . GLU A 1 362 ? 29.037 2.030 -11.927 1.00 92.62 362 GLU A C 1
ATOM 2914 O O . GLU A 1 362 ? 29.970 2.620 -12.483 1.00 92.62 362 GLU A O 1
ATOM 2919 N N . GLU A 1 363 ? 28.316 2.587 -10.952 1.00 88.75 363 GLU A N 1
ATOM 2920 C CA . GLU A 1 363 ? 28.584 3.926 -10.399 1.00 88.75 363 GLU A CA 1
ATOM 2921 C C . GLU A 1 363 ? 29.686 3.911 -9.329 1.00 88.75 363 GLU A C 1
ATOM 2923 O O . GLU A 1 363 ? 30.337 4.925 -9.073 1.00 88.75 363 GLU A O 1
ATOM 2928 N N . HIS A 1 364 ? 29.903 2.753 -8.707 1.00 91.19 364 HIS A N 1
ATOM 2929 C CA . HIS A 1 364 ? 30.807 2.564 -7.578 1.00 91.19 364 HIS A CA 1
ATOM 2930 C C . HIS A 1 364 ? 31.794 1.410 -7.837 1.00 91.19 364 HIS A C 1
ATOM 2932 O O . HIS A 1 364 ? 31.528 0.552 -8.682 1.00 91.19 364 HIS A O 1
ATOM 2938 N N . PRO A 1 365 ? 32.928 1.353 -7.107 1.00 91.56 365 PRO A N 1
ATOM 2939 C CA . PRO A 1 365 ? 33.937 0.314 -7.289 1.00 91.56 365 PRO A CA 1
ATOM 2940 C C . PRO A 1 365 ? 33.399 -1.114 -7.179 1.00 91.56 365 PRO A C 1
ATOM 2942 O O . PRO A 1 365 ? 32.786 -1.480 -6.175 1.00 91.56 365 PRO A O 1
ATOM 2945 N N . ILE A 1 366 ? 33.707 -1.925 -8.193 1.00 93.56 366 ILE A N 1
ATOM 2946 C CA . ILE A 1 366 ? 33.440 -3.364 -8.212 1.00 93.56 366 ILE A CA 1
ATOM 2947 C C . ILE A 1 366 ? 34.543 -4.064 -7.414 1.00 93.56 366 ILE A C 1
ATOM 2949 O O . ILE A 1 366 ? 35.721 -3.979 -7.775 1.00 93.56 366 ILE A O 1
ATOM 2953 N N . GLN A 1 367 ? 34.159 -4.739 -6.330 1.00 90.81 367 GLN A N 1
ATOM 2954 C CA . GLN A 1 367 ? 35.078 -5.505 -5.485 1.00 90.81 367 GLN A CA 1
ATOM 2955 C C . GLN A 1 367 ? 35.293 -6.913 -6.036 1.00 90.81 367 GLN A C 1
ATOM 2957 O O . GLN A 1 367 ? 36.419 -7.388 -6.119 1.00 90.81 367 GLN A O 1
ATOM 2962 N N . SER A 1 368 ? 34.211 -7.577 -6.432 1.00 92.81 368 SER A N 1
ATOM 2963 C CA . SER A 1 368 ? 34.255 -8.878 -7.089 1.00 92.81 368 SER A CA 1
ATOM 2964 C C . SER A 1 368 ? 32.987 -9.089 -7.912 1.00 92.81 368 SER A C 1
ATOM 2966 O O . SER A 1 368 ? 31.987 -8.389 -7.727 1.00 92.81 368 SER A O 1
ATOM 2968 N N . PHE A 1 369 ? 33.014 -10.057 -8.825 1.00 95.69 369 PHE A N 1
ATOM 2969 C CA . PHE A 1 369 ? 31.803 -10.532 -9.479 1.00 95.69 369 PHE A CA 1
ATOM 2970 C C . PHE A 1 369 ? 31.850 -12.044 -9.692 1.00 95.69 369 PHE A C 1
ATOM 2972 O O . PHE A 1 369 ? 32.914 -12.661 -9.656 1.00 95.69 369 PHE A O 1
ATOM 2979 N N . THR A 1 370 ? 30.685 -12.650 -9.888 1.00 94.81 370 THR A N 1
ATOM 2980 C CA . THR A 1 370 ? 30.525 -14.066 -10.233 1.00 94.81 370 THR A CA 1
ATOM 2981 C C . THR A 1 370 ? 29.467 -14.193 -11.316 1.00 94.81 370 THR A C 1
ATOM 2983 O O . THR A 1 370 ? 28.433 -13.531 -11.255 1.00 94.81 370 THR A O 1
ATOM 2986 N N . VAL A 1 371 ? 29.732 -15.030 -12.315 1.00 95.06 371 VAL A N 1
ATOM 2987 C CA . VAL A 1 371 ? 28.819 -15.303 -13.431 1.00 95.06 371 VAL A CA 1
ATOM 2988 C C . VAL A 1 371 ? 28.119 -16.632 -13.179 1.00 95.06 371 VAL A C 1
ATOM 2990 O O . VAL A 1 371 ? 28.711 -17.548 -12.607 1.00 95.06 371 VAL A O 1
ATOM 2993 N N . ASN A 1 372 ? 26.851 -16.710 -13.560 1.00 93.19 372 ASN A N 1
ATOM 2994 C CA . ASN A 1 372 ? 26.061 -17.925 -13.439 1.00 93.19 372 ASN A CA 1
ATOM 2995 C C . ASN A 1 372 ? 26.462 -18.967 -14.499 1.00 93.19 372 ASN A C 1
ATOM 2997 O O . ASN A 1 372 ? 27.046 -18.637 -15.530 1.00 93.19 372 ASN A O 1
ATOM 3001 N N . SER A 1 373 ? 26.099 -20.228 -14.286 1.00 88.44 373 SER A N 1
ATOM 3002 C CA . SER A 1 373 ? 26.434 -21.343 -15.186 1.00 88.44 373 SER A CA 1
ATOM 3003 C C . SER A 1 373 ? 25.944 -21.178 -16.638 1.00 88.44 373 SER A C 1
ATOM 3005 O O . SER A 1 373 ? 26.511 -21.771 -17.561 1.00 88.44 373 SER A O 1
ATOM 3007 N N . ALA A 1 374 ? 24.897 -20.370 -16.846 1.00 88.00 374 ALA A N 1
ATOM 3008 C CA . ALA A 1 374 ? 24.307 -20.077 -18.151 1.00 88.00 374 ALA A CA 1
ATOM 3009 C C . ALA A 1 374 ? 24.919 -18.857 -18.867 1.00 88.00 374 ALA A C 1
ATOM 3011 O O . ALA A 1 374 ? 24.423 -18.492 -19.933 1.00 88.00 374 ALA A O 1
ATOM 3012 N N . ASP A 1 375 ? 25.957 -18.217 -18.311 1.00 90.25 375 ASP A N 1
ATOM 3013 C CA . ASP A 1 375 ? 26.650 -17.065 -18.915 1.00 90.25 375 ASP A CA 1
ATOM 3014 C C . ASP A 1 375 ? 25.771 -15.825 -19.168 1.00 90.25 375 ASP A C 1
ATOM 3016 O O . ASP A 1 375 ? 26.105 -14.951 -19.975 1.00 90.25 375 ASP A O 1
ATOM 3020 N N . ARG A 1 376 ? 24.631 -15.735 -18.480 1.00 92.56 376 ARG A N 1
ATOM 3021 C CA . ARG A 1 376 ? 23.639 -14.673 -18.680 1.00 92.56 376 ARG A CA 1
ATOM 3022 C C . ARG A 1 376 ? 23.599 -13.690 -17.524 1.00 92.56 376 ARG A C 1
ATOM 3024 O O . ARG A 1 376 ? 23.443 -12.497 -17.752 1.00 92.56 376 ARG A O 1
ATOM 3031 N N . LEU A 1 377 ? 23.711 -14.178 -16.295 1.00 95.12 377 LEU A N 1
ATOM 3032 C CA . LEU A 1 377 ? 23.563 -13.374 -15.089 1.00 95.12 377 LEU A CA 1
ATOM 3033 C C . LEU A 1 377 ? 24.911 -13.193 -14.403 1.00 95.12 377 LEU A C 1
ATOM 3035 O O . LEU A 1 377 ? 25.667 -14.151 -14.246 1.00 95.12 377 LEU A O 1
ATOM 3039 N N . ALA A 1 378 ? 25.179 -11.976 -13.940 1.00 95.75 378 ALA A N 1
ATOM 3040 C CA . ALA A 1 378 ? 26.336 -11.667 -13.112 1.00 95.75 378 ALA A CA 1
ATOM 3041 C C . ALA A 1 378 ? 25.902 -11.069 -11.772 1.00 95.75 378 ALA A C 1
ATOM 3043 O O . ALA A 1 378 ? 25.115 -10.122 -11.737 1.00 95.75 378 ALA A O 1
ATOM 3044 N N . LEU A 1 379 ? 26.443 -11.604 -10.678 1.00 96.50 379 LEU A N 1
ATOM 3045 C CA . LEU A 1 379 ? 26.403 -10.987 -9.354 1.00 96.50 379 LEU A CA 1
ATOM 3046 C C . LEU A 1 379 ? 27.639 -10.127 -9.181 1.00 96.50 379 LEU A C 1
ATOM 3048 O O . LEU A 1 379 ? 28.751 -10.621 -9.338 1.00 96.50 379 LEU A O 1
ATOM 3052 N N . ILE A 1 380 ? 27.442 -8.864 -8.836 1.00 95.62 380 ILE A N 1
ATOM 3053 C CA . ILE A 1 380 ? 28.495 -7.870 -8.679 1.00 95.62 380 ILE A CA 1
ATOM 3054 C C . ILE A 1 380 ? 28.430 -7.349 -7.248 1.00 95.62 380 ILE A C 1
ATOM 3056 O O . ILE A 1 380 ? 27.402 -6.824 -6.824 1.00 95.62 380 ILE A O 1
ATOM 3060 N N . ASN A 1 381 ? 29.530 -7.483 -6.512 1.00 94.88 381 ASN A N 1
ATOM 3061 C CA . ASN A 1 381 ? 29.675 -6.894 -5.188 1.00 94.88 381 ASN A CA 1
ATOM 3062 C C . ASN A 1 381 ? 30.242 -5.488 -5.347 1.00 94.88 381 ASN A C 1
ATOM 3064 O O . ASN A 1 381 ? 31.368 -5.300 -5.824 1.00 94.88 381 ASN A O 1
ATOM 3068 N N . VAL A 1 382 ? 29.419 -4.504 -5.001 1.00 93.12 382 VAL A N 1
ATOM 3069 C CA . VAL A 1 382 ? 29.676 -3.090 -5.234 1.00 93.12 382 VAL A CA 1
ATOM 3070 C C . VAL A 1 382 ? 29.926 -2.406 -3.899 1.00 93.12 382 VAL A C 1
ATOM 3072 O O . VAL A 1 382 ? 29.083 -2.405 -2.995 1.00 93.12 382 VAL A O 1
ATOM 3075 N N . LYS A 1 383 ? 31.085 -1.754 -3.803 1.00 89.69 383 LYS A N 1
ATOM 3076 C CA . LYS A 1 383 ? 31.516 -1.039 -2.603 1.00 89.69 383 LYS A CA 1
ATOM 3077 C C . LYS A 1 383 ? 30.432 -0.055 -2.138 1.00 89.69 383 LYS A C 1
ATOM 3079 O O . LYS A 1 383 ? 29.984 0.782 -2.921 1.00 89.69 383 LYS A O 1
ATOM 3084 N N . SER A 1 384 ? 30.030 -0.143 -0.870 1.00 83.38 384 SER A N 1
ATOM 3085 C CA . SER A 1 384 ? 29.000 0.693 -0.223 1.00 83.38 384 SER A CA 1
ATOM 3086 C C . SER A 1 384 ? 27.548 0.522 -0.700 1.00 83.38 384 SER A C 1
ATOM 3088 O O . SER A 1 384 ? 26.666 1.119 -0.087 1.00 83.38 384 SER A O 1
ATOM 3090 N N . GLN A 1 385 ? 27.271 -0.263 -1.748 1.00 86.06 385 GLN A N 1
ATOM 3091 C CA . GLN A 1 385 ? 25.911 -0.463 -2.287 1.00 86.06 385 GLN A CA 1
ATOM 3092 C C . GLN A 1 385 ? 25.386 -1.897 -2.110 1.00 86.06 385 GLN A C 1
ATOM 3094 O O . GLN A 1 385 ? 24.177 -2.111 -2.177 1.00 86.06 385 GLN A O 1
ATOM 3099 N N . GLY A 1 386 ? 26.267 -2.868 -1.844 1.00 90.88 386 GLY A N 1
ATOM 3100 C CA . GLY A 1 386 ? 25.892 -4.267 -1.635 1.00 90.88 386 GLY A CA 1
ATOM 3101 C C . GLY A 1 386 ? 25.984 -5.103 -2.913 1.00 90.88 386 GLY A C 1
ATOM 3102 O O . GLY A 1 386 ? 26.844 -4.871 -3.760 1.00 90.88 386 GLY A O 1
ATOM 3103 N N . VAL A 1 387 ? 25.108 -6.104 -3.050 1.00 95.44 387 VAL A N 1
ATOM 3104 C CA . VAL A 1 387 ? 25.136 -7.045 -4.184 1.00 95.44 387 VAL A CA 1
ATOM 3105 C C . VAL A 1 387 ? 24.144 -6.618 -5.265 1.00 95.44 387 VAL A C 1
ATOM 3107 O O . VAL A 1 387 ? 22.941 -6.514 -5.017 1.00 95.44 387 VAL A O 1
ATOM 3110 N N . HIS A 1 388 ? 24.629 -6.409 -6.484 1.00 96.00 388 HIS A N 1
ATOM 3111 C CA . HIS A 1 388 ? 23.825 -6.124 -7.670 1.00 96.00 388 HIS A CA 1
ATOM 3112 C C . HIS A 1 388 ? 23.777 -7.341 -8.598 1.00 96.00 388 HIS A C 1
ATOM 3114 O O . HIS A 1 388 ? 24.757 -8.068 -8.727 1.00 96.00 388 HIS A O 1
ATOM 3120 N N . MET A 1 389 ? 22.652 -7.547 -9.282 1.00 96.31 389 MET A N 1
ATOM 3121 C CA . MET A 1 389 ? 22.500 -8.582 -10.303 1.00 96.31 389 MET A CA 1
ATOM 3122 C C . MET A 1 389 ? 22.236 -7.961 -11.670 1.00 96.31 389 MET A C 1
ATOM 3124 O O . MET A 1 389 ? 21.264 -7.222 -11.836 1.00 96.31 389 MET A O 1
ATOM 3128 N N . TRP A 1 390 ? 23.060 -8.323 -12.648 1.00 96.25 390 TRP A N 1
ATOM 3129 C CA . TRP A 1 390 ? 22.999 -7.836 -14.025 1.00 96.25 390 TRP A CA 1
ATOM 3130 C C . TRP A 1 390 ? 22.680 -8.948 -15.015 1.00 96.25 390 TRP A C 1
ATOM 3132 O O . TRP A 1 390 ? 23.156 -10.071 -14.854 1.00 96.25 390 TRP A O 1
ATOM 3142 N N . ASP A 1 391 ? 21.929 -8.606 -16.063 1.00 94.62 391 ASP A N 1
ATOM 3143 C CA . ASP A 1 391 ? 21.862 -9.396 -17.292 1.00 94.62 391 ASP A CA 1
ATOM 3144 C C . ASP A 1 391 ? 23.002 -8.950 -18.219 1.00 94.62 391 ASP A C 1
ATOM 3146 O O . ASP A 1 391 ? 23.067 -7.789 -18.629 1.00 94.62 391 ASP A O 1
ATOM 3150 N N . LEU A 1 392 ? 23.918 -9.862 -18.536 1.00 92.25 392 LEU A N 1
ATOM 3151 C CA . LEU A 1 392 ? 25.063 -9.610 -19.409 1.00 92.25 392 LEU A CA 1
ATOM 3152 C C . LEU A 1 392 ? 24.663 -9.517 -20.887 1.00 92.25 392 LEU A C 1
ATOM 3154 O O . LEU A 1 392 ? 25.340 -8.838 -21.659 1.00 92.25 392 LEU A O 1
ATOM 3158 N N . GLN A 1 393 ? 23.575 -10.180 -21.289 1.00 89.88 393 GLN A N 1
ATOM 3159 C CA . GLN A 1 393 ? 23.086 -10.168 -22.665 1.00 89.88 393 GLN A CA 1
ATOM 3160 C C . GLN A 1 393 ? 22.291 -8.892 -22.947 1.00 89.88 393 GLN A C 1
ATOM 3162 O O . GLN A 1 393 ? 22.572 -8.196 -23.925 1.00 89.88 393 GLN A O 1
ATOM 3167 N N . ASP A 1 394 ? 21.346 -8.565 -22.063 1.00 88.25 394 ASP A N 1
ATOM 3168 C CA . ASP A 1 394 ? 20.498 -7.371 -22.187 1.00 88.25 394 ASP A CA 1
ATOM 3169 C C . ASP A 1 394 ? 21.189 -6.096 -21.665 1.00 88.25 394 ASP A C 1
ATOM 3171 O O . ASP A 1 394 ? 20.713 -4.983 -21.899 1.00 88.25 394 ASP A O 1
ATOM 3175 N N . LYS A 1 395 ? 22.339 -6.248 -20.991 1.00 91.81 395 LYS A N 1
ATOM 3176 C CA . LYS A 1 395 ? 23.165 -5.171 -20.417 1.00 91.81 395 LYS A CA 1
ATOM 3177 C C . LYS A 1 395 ? 22.393 -4.273 -19.454 1.00 91.81 395 LYS A C 1
ATOM 3179 O O . LYS A 1 395 ? 22.570 -3.054 -19.439 1.00 91.81 395 LYS A O 1
ATOM 3184 N N . CYS A 1 396 ? 21.521 -4.874 -18.652 1.00 92.19 396 CYS A N 1
ATOM 3185 C CA . CYS A 1 396 ? 20.656 -4.157 -17.729 1.00 92.19 396 CYS A CA 1
ATOM 3186 C C . CYS A 1 396 ? 20.828 -4.658 -16.295 1.00 92.19 396 CYS A C 1
ATOM 3188 O O . CYS A 1 396 ? 21.036 -5.846 -16.034 1.00 92.19 396 CYS A O 1
ATOM 3190 N N . LEU A 1 397 ? 20.732 -3.725 -15.350 1.00 94.00 397 LEU A N 1
ATOM 3191 C CA . LEU A 1 397 ? 20.624 -4.053 -13.940 1.00 94.00 397 LEU A CA 1
ATOM 3192 C C . LEU A 1 397 ? 19.241 -4.662 -13.698 1.00 94.00 397 LEU A C 1
ATOM 3194 O O . LEU A 1 397 ? 18.225 -4.003 -13.913 1.00 94.00 397 LEU A O 1
ATOM 3198 N N . ILE A 1 398 ? 19.208 -5.904 -13.225 1.00 92.88 398 ILE A N 1
ATOM 3199 C CA . ILE A 1 398 ? 17.963 -6.600 -12.908 1.00 92.88 398 ILE A CA 1
ATOM 3200 C C . ILE A 1 398 ? 17.511 -6.242 -11.494 1.00 92.88 398 ILE A C 1
ATOM 3202 O O . ILE A 1 398 ? 16.339 -5.938 -11.289 1.00 92.88 398 ILE A O 1
ATOM 3206 N N . ARG A 1 399 ? 18.418 -6.328 -10.508 1.00 92.75 399 ARG A N 1
ATOM 3207 C CA . ARG A 1 399 ? 18.075 -6.237 -9.077 1.00 92.75 399 ARG A CA 1
ATOM 3208 C C . ARG A 1 399 ? 19.238 -5.760 -8.210 1.00 92.75 399 ARG A C 1
ATOM 3210 O O . ARG A 1 399 ? 20.398 -6.018 -8.524 1.00 92.75 399 ARG A O 1
ATOM 3217 N N . LYS A 1 400 ? 18.900 -5.142 -7.075 1.00 94.25 400 LYS A N 1
ATOM 3218 C CA . LYS A 1 400 ? 19.822 -4.819 -5.975 1.00 94.25 400 LYS A CA 1
ATOM 3219 C C . LYS A 1 400 ? 19.364 -5.545 -4.711 1.00 94.25 400 LYS A C 1
ATOM 3221 O O . LYS A 1 400 ? 18.216 -5.387 -4.300 1.00 94.25 400 LYS A O 1
ATOM 3226 N N . PHE A 1 401 ? 20.233 -6.351 -4.112 1.00 94.31 401 PHE A N 1
ATOM 3227 C CA . PHE A 1 401 ? 19.909 -7.116 -2.911 1.00 94.31 401 PHE A CA 1
ATOM 3228 C C . PHE A 1 401 ? 20.180 -6.291 -1.655 1.00 94.31 401 PHE A C 1
ATOM 3230 O O . PHE A 1 401 ? 21.270 -5.751 -1.469 1.00 94.31 401 PHE A O 1
ATOM 3237 N N . GLN A 1 402 ? 19.175 -6.198 -0.785 1.00 88.94 402 GLN A N 1
ATOM 3238 C CA . GLN A 1 402 ? 19.226 -5.352 0.403 1.00 88.94 402 GLN A CA 1
ATOM 3239 C C . GLN A 1 402 ? 19.693 -6.129 1.639 1.00 88.94 402 GLN A C 1
ATOM 3241 O O . GLN A 1 402 ? 19.482 -7.338 1.761 1.00 88.94 402 GLN A O 1
ATOM 3246 N N . GLY A 1 403 ? 20.278 -5.405 2.597 1.00 84.94 403 GLY A N 1
ATOM 3247 C CA . GLY A 1 403 ? 20.594 -5.900 3.940 1.00 84.94 403 GLY A CA 1
ATOM 3248 C C . GLY A 1 403 ? 22.066 -6.219 4.197 1.00 84.94 403 GLY A C 1
ATOM 3249 O O . GLY A 1 403 ? 22.447 -6.251 5.362 1.00 84.94 403 GLY A O 1
ATOM 3250 N N . VAL A 1 404 ? 22.891 -6.398 3.160 1.00 91.62 404 VAL A N 1
ATOM 3251 C CA . VAL A 1 404 ? 24.344 -6.583 3.328 1.00 91.62 404 VAL A CA 1
ATOM 3252 C C . VAL A 1 404 ? 25.065 -5.279 3.617 1.00 91.62 404 VAL A C 1
ATOM 3254 O O . VAL A 1 404 ? 24.753 -4.241 3.033 1.00 91.62 404 VAL A O 1
ATOM 3257 N N . THR A 1 405 ? 26.092 -5.356 4.457 1.00 88.31 405 THR A N 1
ATOM 3258 C CA . THR A 1 405 ? 27.050 -4.272 4.660 1.00 88.31 405 THR A CA 1
ATOM 3259 C C . THR A 1 405 ? 28.357 -4.610 3.946 1.00 88.31 405 THR A C 1
ATOM 3261 O O . THR A 1 405 ? 28.988 -5.632 4.207 1.00 88.31 405 THR A O 1
ATOM 3264 N N . GLN A 1 406 ? 28.751 -3.745 3.010 1.00 86.69 406 GLN A N 1
ATOM 3265 C CA . GLN A 1 406 ? 30.007 -3.836 2.262 1.00 86.69 406 GLN A CA 1
ATOM 3266 C C . GLN A 1 406 ? 30.683 -2.469 2.313 1.00 86.69 406 GLN A C 1
ATOM 3268 O O . GLN A 1 406 ? 30.085 -1.488 1.867 1.00 86.69 406 GLN A O 1
ATOM 3273 N N . SER A 1 407 ? 31.896 -2.375 2.856 1.00 83.31 407 SER A N 1
ATOM 3274 C CA . SER A 1 407 ? 32.610 -1.102 2.967 1.00 83.31 407 SER A CA 1
ATOM 3275 C C . SER A 1 407 ? 33.997 -1.165 2.344 1.00 83.31 407 SER A C 1
ATOM 3277 O O . SER A 1 407 ? 34.238 -0.488 1.349 1.00 83.31 407 SER A O 1
ATOM 3279 N N . LEU A 1 408 ? 34.916 -1.959 2.881 1.00 85.88 408 LEU A N 1
ATOM 3280 C CA . LEU A 1 408 ? 36.318 -1.983 2.465 1.00 85.88 408 LEU A CA 1
ATOM 3281 C C . LEU A 1 408 ? 36.785 -3.388 2.103 1.00 85.88 408 LEU A C 1
ATOM 3283 O O . LEU A 1 408 ? 37.661 -3.508 1.249 1.00 85.88 408 LEU A O 1
ATOM 3287 N N . LEU A 1 409 ? 36.203 -4.422 2.708 1.00 88.19 409 LEU A N 1
ATOM 3288 C CA . LEU A 1 409 ? 36.628 -5.802 2.512 1.00 88.19 409 LEU A CA 1
ATOM 3289 C C . LEU A 1 409 ? 36.065 -6.365 1.207 1.00 88.19 409 LEU A C 1
ATOM 3291 O O . LEU A 1 409 ? 34.928 -6.075 0.831 1.00 88.19 409 LEU A O 1
ATOM 3295 N N . THR A 1 410 ? 36.869 -7.167 0.508 1.00 89.44 410 THR A N 1
ATOM 3296 C CA . THR A 1 410 ? 36.441 -7.848 -0.716 1.00 89.44 410 THR A CA 1
ATOM 3297 C C . THR A 1 410 ? 35.567 -9.031 -0.343 1.00 89.44 410 THR A C 1
ATOM 3299 O O . THR A 1 410 ? 36.057 -10.050 0.137 1.00 89.44 410 THR A O 1
ATOM 3302 N N . ILE A 1 411 ? 34.266 -8.897 -0.583 1.00 94.56 411 ILE A N 1
ATOM 3303 C CA . ILE A 1 411 ? 33.319 -9.990 -0.379 1.00 94.56 411 ILE A CA 1
ATOM 3304 C C . ILE A 1 411 ? 33.141 -10.750 -1.689 1.00 94.56 411 ILE A C 1
ATOM 3306 O O . ILE A 1 411 ? 33.088 -10.137 -2.757 1.00 94.56 411 ILE A O 1
ATOM 3310 N N . HIS A 1 412 ? 32.995 -12.069 -1.622 1.00 95.31 412 HIS A N 1
ATOM 3311 C CA . HIS A 1 412 ? 32.672 -12.946 -2.744 1.00 95.31 412 HIS A CA 1
ATOM 3312 C C . HIS A 1 412 ? 31.311 -13.615 -2.534 1.00 95.31 412 HIS A C 1
ATOM 3314 O O . HIS A 1 412 ? 31.136 -14.437 -1.631 1.00 95.31 412 HIS A O 1
ATOM 3320 N N . SER A 1 413 ? 30.358 -13.241 -3.388 1.00 96.38 413 SER A N 1
ATOM 3321 C CA . SER A 1 413 ? 28.995 -13.786 -3.427 1.00 96.38 413 SER A CA 1
ATOM 3322 C C . SER A 1 413 ? 28.892 -14.918 -4.444 1.00 96.38 413 SER A C 1
ATOM 3324 O O . SER A 1 413 ? 29.649 -14.952 -5.413 1.00 96.38 413 SER A O 1
ATOM 3326 N N . CYS A 1 414 ? 27.928 -15.819 -4.268 1.00 95.19 414 CYS A N 1
ATOM 3327 C CA . CYS A 1 414 ? 27.691 -16.922 -5.196 1.00 95.19 414 CYS A CA 1
ATOM 3328 C C . CYS A 1 414 ? 26.205 -17.118 -5.513 1.00 95.19 414 CYS A C 1
ATOM 3330 O O . CYS A 1 414 ? 25.320 -16.733 -4.744 1.00 95.19 414 CYS A O 1
ATOM 3332 N N . PHE A 1 415 ? 25.952 -17.744 -6.661 1.00 94.94 415 PHE A N 1
ATOM 3333 C CA . PHE A 1 415 ? 24.664 -18.348 -6.976 1.00 94.94 415 PHE A CA 1
ATOM 3334 C C . PHE A 1 415 ? 24.548 -19.726 -6.310 1.00 94.94 415 PHE A C 1
ATOM 3336 O O . PHE A 1 415 ? 25.557 -20.390 -6.063 1.00 94.94 415 PHE A O 1
ATOM 3343 N N . GLY A 1 416 ? 23.322 -20.160 -6.030 1.00 88.75 416 GLY A N 1
ATOM 3344 C CA . GLY A 1 416 ? 23.049 -21.443 -5.389 1.00 88.75 416 GLY A CA 1
ATOM 3345 C C . GLY A 1 416 ? 21.630 -21.958 -5.618 1.00 88.75 416 GLY A C 1
ATOM 3346 O O . GLY A 1 416 ? 20.781 -21.256 -6.165 1.00 88.75 416 GLY A O 1
ATOM 3347 N N . GLY A 1 417 ? 21.368 -23.197 -5.202 1.00 85.00 417 GLY A N 1
ATOM 3348 C CA . GLY A 1 417 ? 20.141 -23.931 -5.551 1.00 85.00 417 GLY A CA 1
ATOM 3349 C C . GLY A 1 417 ? 20.293 -24.799 -6.805 1.00 85.00 417 GLY A C 1
ATOM 3350 O O . GLY A 1 417 ? 21.308 -24.723 -7.492 1.00 85.00 417 GLY A O 1
ATOM 3351 N N . VAL A 1 418 ? 19.284 -25.625 -7.107 1.00 79.38 418 VAL A N 1
ATOM 3352 C CA . VAL A 1 418 ? 19.312 -26.574 -8.244 1.00 79.38 418 VAL A CA 1
ATOM 3353 C C . VAL A 1 418 ? 19.429 -25.848 -9.591 1.00 79.38 418 VAL A C 1
ATOM 3355 O O . VAL A 1 418 ? 20.154 -26.306 -10.467 1.00 79.38 418 VAL A O 1
ATOM 3358 N N . ASN A 1 419 ? 18.760 -24.701 -9.741 1.00 79.94 419 ASN A N 1
ATOM 3359 C CA . ASN A 1 419 ? 18.792 -23.876 -10.951 1.00 79.94 419 ASN A CA 1
ATOM 3360 C C . ASN A 1 419 ? 19.410 -22.487 -10.712 1.00 79.94 419 ASN A C 1
ATOM 3362 O O . ASN A 1 419 ? 19.001 -21.519 -11.355 1.00 79.94 419 ASN A O 1
ATOM 3366 N N . GLU A 1 420 ? 20.337 -22.356 -9.752 1.00 87.75 420 GLU A N 1
ATOM 3367 C CA . GLU A 1 420 ? 20.931 -21.056 -9.373 1.00 87.75 420 GLU A CA 1
ATOM 3368 C C . GLU A 1 420 ? 19.862 -20.010 -8.983 1.00 87.75 420 GLU A C 1
ATOM 3370 O O . GLU A 1 420 ? 20.003 -18.805 -9.192 1.00 87.75 420 GLU A O 1
ATOM 3375 N N . SER A 1 421 ? 18.750 -20.485 -8.419 1.00 87.44 421 SER A N 1
ATOM 3376 C CA . SER A 1 421 ? 17.582 -19.685 -8.047 1.00 87.44 421 SER A CA 1
ATOM 3377 C C . SER A 1 421 ? 17.762 -18.898 -6.745 1.00 87.44 421 SER A C 1
ATOM 3379 O O . SER A 1 421 ? 16.919 -18.056 -6.410 1.00 87.44 421 SER A O 1
ATOM 3381 N N . PHE A 1 422 ? 18.862 -19.129 -6.031 1.00 91.38 422 PHE A N 1
ATOM 3382 C CA . PHE A 1 422 ? 19.251 -18.424 -4.821 1.00 91.38 422 PHE A CA 1
ATOM 3383 C C . PHE A 1 422 ? 20.583 -17.702 -5.001 1.00 91.38 422 PHE A C 1
ATOM 3385 O O . PHE A 1 422 ? 21.420 -18.050 -5.832 1.00 91.38 422 PHE A O 1
ATOM 3392 N N . VAL A 1 423 ? 20.770 -16.682 -4.177 1.00 94.69 423 VAL A N 1
ATOM 3393 C CA . VAL A 1 423 ? 21.996 -15.896 -4.080 1.00 94.69 423 VAL A CA 1
ATOM 3394 C C . VAL A 1 423 ? 22.445 -15.938 -2.630 1.00 94.69 423 VAL A C 1
ATOM 3396 O O . VAL A 1 423 ? 21.610 -15.794 -1.737 1.00 94.69 423 VAL A O 1
ATOM 3399 N N . ALA A 1 424 ? 23.739 -16.118 -2.385 1.00 95.56 424 ALA A N 1
ATOM 3400 C CA . ALA A 1 424 ? 24.318 -16.038 -1.052 1.00 95.56 424 ALA A CA 1
ATOM 3401 C C . ALA A 1 424 ? 25.517 -15.086 -1.028 1.00 95.56 424 ALA A C 1
ATOM 3403 O O . ALA A 1 424 ? 26.333 -15.072 -1.950 1.00 95.56 424 ALA A O 1
ATOM 3404 N N . SER A 1 425 ? 25.629 -14.301 0.041 1.00 96.81 425 SER A N 1
ATOM 3405 C CA . SER A 1 425 ? 26.715 -13.340 0.247 1.00 96.81 425 SER A CA 1
ATOM 3406 C C . SER A 1 425 ? 27.149 -13.330 1.701 1.00 96.81 425 SER A C 1
ATOM 3408 O O . SER A 1 425 ? 26.320 -13.396 2.612 1.00 96.81 425 SER A O 1
ATOM 3410 N N . GLY A 1 426 ? 28.453 -13.176 1.909 1.00 95.19 426 GLY A N 1
ATOM 3411 C CA . GLY A 1 426 ? 28.995 -12.729 3.186 1.00 95.19 426 GLY A CA 1
ATOM 3412 C C . GLY A 1 426 ? 28.708 -11.244 3.415 1.00 95.19 426 GLY A C 1
ATOM 3413 O O . GLY A 1 426 ? 28.210 -10.546 2.524 1.00 95.19 426 GLY A O 1
ATOM 3414 N N . SER A 1 427 ? 28.994 -10.762 4.615 1.00 95.62 427 SER A N 1
ATOM 3415 C CA . SER A 1 427 ? 28.777 -9.374 5.006 1.00 95.62 427 SER A CA 1
ATOM 3416 C C . SER A 1 427 ? 29.758 -8.981 6.107 1.00 95.62 427 SER A C 1
ATOM 3418 O O . SER A 1 427 ? 30.222 -9.820 6.890 1.00 95.62 427 SER A O 1
ATOM 3420 N N . GLU A 1 428 ? 30.084 -7.691 6.169 1.00 94.62 428 GLU A N 1
ATOM 3421 C CA . GLU A 1 428 ? 30.989 -7.145 7.184 1.00 94.62 428 GLU A CA 1
ATOM 3422 C C . GLU A 1 428 ? 30.356 -7.104 8.586 1.00 94.62 428 GLU A C 1
ATOM 3424 O O . GLU A 1 428 ? 31.060 -7.023 9.588 1.00 94.62 428 GLU A O 1
ATOM 3429 N N . ASP A 1 429 ? 29.031 -7.236 8.686 1.00 93.12 429 ASP A N 1
ATOM 3430 C CA . ASP A 1 429 ? 28.296 -7.405 9.951 1.00 93.12 429 ASP A CA 1
ATOM 3431 C C . ASP A 1 429 ? 28.409 -8.819 10.567 1.00 93.12 429 ASP A C 1
ATOM 3433 O O . ASP A 1 429 ? 27.668 -9.142 11.497 1.00 93.12 429 ASP A O 1
ATOM 3437 N N . CYS A 1 430 ? 29.340 -9.646 10.074 1.00 94.62 430 CYS A N 1
ATOM 3438 C CA . CYS A 1 430 ? 29.623 -11.015 10.533 1.00 94.62 430 CYS A CA 1
ATOM 3439 C C . CYS A 1 430 ? 28.531 -12.052 10.197 1.00 94.62 430 CYS A C 1
ATOM 3441 O O . CYS A 1 430 ? 28.509 -13.143 10.775 1.00 94.62 430 CYS A O 1
ATOM 3443 N N . LYS A 1 431 ? 27.616 -11.743 9.269 1.00 95.69 431 LYS A N 1
ATOM 3444 C CA . LYS A 1 431 ? 26.505 -12.632 8.886 1.00 95.69 431 LYS A CA 1
ATOM 3445 C C . LYS A 1 431 ? 26.620 -13.129 7.449 1.00 95.69 431 LYS A C 1
ATOM 3447 O O . LYS A 1 431 ? 27.279 -12.525 6.606 1.00 95.69 431 LYS A O 1
ATOM 3452 N N . VAL A 1 432 ? 25.925 -14.231 7.167 1.00 96.69 432 VAL A N 1
ATOM 3453 C CA . VAL A 1 432 ? 25.679 -14.711 5.799 1.00 96.69 432 VAL A CA 1
ATOM 3454 C C . VAL A 1 432 ? 24.237 -14.408 5.432 1.00 96.69 432 VAL A C 1
ATOM 3456 O O . VAL A 1 432 ? 23.312 -14.751 6.166 1.00 96.69 432 VAL A O 1
ATOM 3459 N N . TYR A 1 433 ? 24.037 -13.783 4.284 1.00 96.19 433 TYR A N 1
ATOM 3460 C CA . TYR A 1 433 ? 22.723 -13.456 3.757 1.00 96.19 433 TYR A CA 1
ATOM 3461 C C . TYR A 1 433 ? 22.398 -14.365 2.577 1.00 96.19 433 TYR A C 1
ATOM 3463 O O . TYR A 1 433 ? 23.250 -14.603 1.722 1.00 96.19 433 TYR A O 1
ATOM 3471 N N . ILE A 1 434 ? 21.161 -14.861 2.536 1.00 94.12 434 ILE A N 1
ATOM 3472 C CA . ILE A 1 434 ? 20.638 -15.656 1.423 1.00 94.12 434 ILE A CA 1
ATOM 3473 C C . ILE A 1 434 ? 19.371 -14.994 0.894 1.00 94.12 434 ILE A C 1
ATOM 3475 O O . ILE A 1 434 ? 18.465 -14.686 1.668 1.00 94.12 434 ILE A O 1
ATOM 3479 N N . TRP A 1 435 ? 19.277 -14.834 -0.422 1.00 93.00 435 TRP A N 1
ATOM 3480 C CA . TRP A 1 435 ? 18.105 -14.322 -1.129 1.00 93.00 435 TRP A CA 1
ATOM 3481 C C . TRP A 1 435 ? 17.604 -15.347 -2.130 1.00 93.00 435 TRP A C 1
ATOM 3483 O O . TRP A 1 435 ? 18.369 -16.135 -2.681 1.00 93.00 435 TRP A O 1
ATOM 3493 N N . GLN A 1 436 ? 16.313 -15.271 -2.428 1.00 89.50 436 GLN A N 1
ATOM 3494 C CA . GLN A 1 436 ? 15.793 -15.813 -3.675 1.00 89.50 436 GLN A CA 1
ATOM 3495 C C . GLN A 1 436 ? 16.135 -14.824 -4.795 1.00 89.50 436 GLN A C 1
ATOM 3497 O O . GLN A 1 436 ? 15.910 -13.627 -4.631 1.00 89.50 436 GLN A O 1
ATOM 3502 N N . ILE A 1 437 ? 16.594 -15.296 -5.956 1.00 88.88 437 ILE A N 1
ATOM 3503 C CA . ILE A 1 437 ? 17.046 -14.456 -7.085 1.00 88.88 437 ILE A CA 1
ATOM 3504 C C . ILE A 1 437 ? 15.986 -13.447 -7.572 1.00 88.88 437 ILE A C 1
ATOM 3506 O O . ILE A 1 437 ? 16.288 -12.452 -8.231 1.00 88.88 437 ILE A O 1
ATOM 3510 N N . ARG A 1 438 ? 14.714 -13.702 -7.242 1.00 85.06 438 ARG A N 1
ATOM 3511 C CA . ARG A 1 438 ? 13.548 -12.889 -7.607 1.00 85.06 438 ARG A CA 1
ATOM 3512 C C . ARG A 1 438 ? 13.139 -11.863 -6.543 1.00 85.06 438 ARG A C 1
ATOM 3514 O O . ARG A 1 438 ? 12.258 -11.051 -6.812 1.00 85.06 438 ARG A O 1
ATOM 3521 N N . ARG A 1 439 ? 13.724 -11.898 -5.346 1.00 84.69 439 ARG A N 1
ATOM 3522 C CA . ARG A 1 439 ? 13.362 -11.041 -4.207 1.00 84.69 439 ARG A CA 1
ATOM 3523 C C . ARG A 1 439 ? 14.541 -10.152 -3.830 1.00 84.69 439 ARG A C 1
ATOM 3525 O O . ARG A 1 439 ? 15.680 -10.592 -3.862 1.00 84.69 439 ARG A O 1
ATOM 3532 N N . GLU A 1 440 ? 14.259 -8.906 -3.469 1.00 87.75 440 GLU A N 1
ATOM 3533 C CA . GLU A 1 440 ? 15.293 -7.957 -3.025 1.00 87.75 440 GLU A CA 1
ATOM 3534 C C . GLU A 1 440 ? 15.624 -8.114 -1.535 1.00 87.75 440 GLU A C 1
ATOM 3536 O O . GLU A 1 440 ? 16.750 -7.854 -1.112 1.00 87.75 440 GLU A O 1
ATOM 3541 N N . GLU A 1 441 ? 14.656 -8.575 -0.742 1.00 88.00 441 GLU A N 1
ATOM 3542 C CA . GLU A 1 441 ? 14.814 -8.809 0.693 1.00 88.00 441 GLU A CA 1
ATOM 3543 C C . GLU A 1 441 ? 15.421 -10.192 0.984 1.00 88.00 441 GLU A C 1
ATOM 3545 O O . GLU A 1 441 ? 15.100 -11.165 0.289 1.00 88.00 441 GLU A O 1
ATOM 3550 N N . PRO A 1 442 ? 16.281 -10.306 2.014 1.00 91.44 442 PRO A N 1
ATOM 3551 C CA . PRO A 1 442 ? 16.919 -11.568 2.365 1.00 91.44 442 PRO A CA 1
ATOM 3552 C C . PRO A 1 442 ? 15.897 -12.574 2.895 1.00 91.44 442 PRO A C 1
ATOM 3554 O O . PRO A 1 442 ? 15.107 -12.272 3.787 1.00 91.44 442 PRO A O 1
ATOM 3557 N N . LEU A 1 443 ? 15.960 -13.797 2.368 1.00 89.50 443 LEU A N 1
ATOM 3558 C CA . LEU A 1 443 ? 15.180 -14.945 2.825 1.00 89.50 443 LEU A CA 1
ATOM 3559 C C . LEU A 1 443 ? 15.676 -15.439 4.189 1.00 89.50 443 LEU A C 1
ATOM 3561 O O . LEU A 1 443 ? 14.872 -15.781 5.053 1.00 89.50 443 LEU A O 1
ATOM 3565 N N . ALA A 1 444 ? 16.998 -15.481 4.375 1.00 88.94 444 ALA A N 1
ATOM 3566 C CA . ALA A 1 444 ? 17.627 -15.925 5.610 1.00 88.94 444 ALA A CA 1
ATOM 3567 C C . ALA A 1 444 ? 18.852 -15.070 5.950 1.00 88.94 444 ALA A C 1
ATOM 3569 O O . ALA A 1 444 ? 19.586 -14.623 5.065 1.00 88.94 444 ALA A O 1
ATOM 3570 N N . LYS A 1 445 ? 19.064 -14.871 7.254 1.00 94.06 445 LYS A N 1
ATOM 3571 C CA . LYS A 1 445 ? 20.258 -14.249 7.834 1.00 94.06 445 LYS A CA 1
ATOM 3572 C C . LYS A 1 445 ? 20.888 -15.269 8.772 1.00 94.06 445 LYS A C 1
ATOM 3574 O O . LYS A 1 445 ? 20.299 -15.590 9.802 1.00 94.06 445 LYS A O 1
ATOM 3579 N N . LEU A 1 446 ? 22.027 -15.824 8.381 1.00 94.38 446 LEU A N 1
ATOM 3580 C CA . LEU A 1 446 ? 22.714 -16.853 9.145 1.00 94.38 446 LEU A CA 1
ATOM 3581 C C . LEU A 1 446 ? 23.729 -16.192 10.069 1.00 94.38 446 LEU A C 1
ATOM 3583 O O . LEU A 1 446 ? 24.606 -15.447 9.627 1.00 94.38 446 LEU A O 1
ATOM 3587 N N . GLU A 1 447 ? 23.587 -16.468 11.359 1.00 92.81 447 GLU A N 1
ATOM 3588 C CA . GLU A 1 447 ? 24.421 -15.899 12.410 1.00 92.81 447 GLU A CA 1
ATOM 3589 C C . GLU A 1 447 ? 25.365 -16.959 12.970 1.00 92.81 447 GLU A C 1
ATOM 3591 O O . GLU A 1 447 ? 25.002 -18.128 13.130 1.00 92.81 447 GLU A O 1
ATOM 3596 N N . GLY A 1 448 ? 26.592 -16.544 13.283 1.00 89.12 448 GLY A N 1
ATOM 3597 C CA . GLY A 1 448 ? 27.522 -17.387 14.019 1.00 89.12 448 GLY A CA 1
ATOM 3598 C C . GLY A 1 448 ? 28.991 -17.021 13.858 1.00 89.12 448 GLY A C 1
ATOM 3599 O O . GLY A 1 448 ? 29.753 -17.242 14.796 1.00 89.12 448 GLY A O 1
ATOM 3600 N N . HIS A 1 449 ? 29.404 -16.468 12.717 1.00 96.06 449 HIS A N 1
ATOM 3601 C CA . HIS A 1 449 ? 30.754 -15.915 12.607 1.00 96.06 449 HIS A CA 1
ATOM 3602 C C . HIS A 1 449 ? 30.930 -14.732 13.564 1.00 96.06 449 HIS A C 1
ATOM 3604 O O . HIS A 1 449 ? 29.978 -14.016 13.874 1.00 96.06 449 HIS A O 1
ATOM 3610 N N . THR A 1 450 ? 32.151 -14.563 14.066 1.00 94.44 450 THR A N 1
ATOM 3611 C CA . THR A 1 450 ? 32.485 -13.519 15.058 1.00 94.44 450 THR A CA 1
ATOM 3612 C C . THR A 1 450 ? 33.193 -12.307 14.455 1.00 94.44 450 THR A C 1
ATOM 3614 O O . THR A 1 450 ? 33.395 -11.306 15.140 1.00 94.44 450 THR A O 1
ATOM 3617 N N . LYS A 1 451 ? 33.547 -12.390 13.172 1.00 95.94 451 LYS A N 1
ATOM 3618 C CA . LYS A 1 451 ? 34.178 -11.339 12.372 1.00 95.94 451 LYS A CA 1
ATOM 3619 C C . LYS A 1 451 ? 33.582 -11.330 10.947 1.00 95.94 451 LYS A C 1
ATOM 3621 O O . LYS A 1 451 ? 32.782 -12.220 10.638 1.00 95.94 451 LYS A O 1
ATOM 3626 N N . PRO A 1 452 ? 33.929 -10.354 10.080 1.00 96.19 452 PRO A N 1
ATOM 3627 C CA . PRO A 1 452 ? 33.423 -10.273 8.710 1.00 96.19 452 PRO A CA 1
ATOM 3628 C C . PRO A 1 452 ? 33.514 -11.585 7.928 1.00 96.19 452 PRO A C 1
ATOM 3630 O O . PRO A 1 452 ? 34.461 -12.360 8.088 1.00 96.19 452 PRO A O 1
ATOM 3633 N N . VAL A 1 453 ? 32.511 -11.837 7.086 1.00 97.31 453 VAL A N 1
ATOM 3634 C CA . VAL A 1 453 ? 32.462 -13.015 6.211 1.00 97.31 453 VAL A CA 1
ATOM 3635 C C . VAL A 1 453 ? 32.896 -12.603 4.807 1.00 97.31 453 VAL A C 1
ATOM 3637 O O . VAL A 1 453 ? 32.158 -11.909 4.108 1.00 97.31 453 VAL A O 1
ATOM 3640 N N . ASN A 1 454 ? 34.079 -13.050 4.390 1.00 95.06 454 ASN A N 1
ATOM 3641 C CA . ASN A 1 454 ? 34.700 -12.643 3.128 1.00 95.06 454 ASN A CA 1
ATOM 3642 C C . ASN A 1 454 ? 34.173 -13.426 1.927 1.00 95.06 454 ASN A C 1
ATOM 3644 O O . ASN A 1 454 ? 34.058 -12.895 0.828 1.00 95.06 454 ASN A O 1
ATOM 3648 N N . CYS A 1 455 ? 33.849 -14.704 2.099 1.00 96.56 455 CYS A N 1
ATOM 3649 C CA . CYS A 1 455 ? 33.493 -15.555 0.971 1.00 96.56 455 CYS A CA 1
ATOM 3650 C C . CYS A 1 455 ? 32.422 -16.561 1.361 1.00 96.56 455 CYS A C 1
ATOM 3652 O O . CYS A 1 455 ? 32.464 -17.144 2.445 1.00 96.56 455 CYS A O 1
ATOM 3654 N N . VAL A 1 456 ? 31.474 -16.773 0.453 1.00 97.44 456 VAL A N 1
ATOM 3655 C CA . VAL A 1 456 ? 30.454 -17.809 0.569 1.00 97.44 456 VAL A CA 1
ATOM 3656 C C . VAL A 1 456 ? 30.453 -18.639 -0.711 1.00 97.44 456 VAL A C 1
ATOM 3658 O O . VAL A 1 456 ? 30.449 -18.086 -1.809 1.00 97.44 456 VAL A O 1
ATOM 3661 N N . SER A 1 457 ? 30.432 -19.965 -0.576 1.00 96.50 457 SER A N 1
ATOM 3662 C CA . SER A 1 457 ? 30.356 -20.905 -1.696 1.00 96.50 457 SER A CA 1
ATOM 3663 C C . SER A 1 457 ? 29.220 -21.889 -1.475 1.00 96.50 457 SER A C 1
ATOM 3665 O O . SER A 1 457 ? 29.230 -22.654 -0.511 1.00 96.50 457 SER A O 1
ATOM 3667 N N . TRP A 1 458 ? 28.265 -21.914 -2.398 1.00 95.12 458 TRP A N 1
ATOM 3668 C CA . TRP A 1 458 ? 27.236 -22.949 -2.450 1.00 95.12 458 TRP A CA 1
ATOM 3669 C C . TRP A 1 458 ? 27.793 -24.202 -3.129 1.00 95.12 458 TRP A C 1
ATOM 3671 O O . TRP A 1 458 ? 28.596 -24.093 -4.058 1.00 95.12 458 TRP A O 1
ATOM 3681 N N . ASN A 1 459 ? 27.413 -25.394 -2.666 1.00 94.25 459 ASN A N 1
ATOM 3682 C CA . ASN A 1 459 ? 27.812 -26.630 -3.332 1.00 94.25 459 ASN A CA 1
ATOM 3683 C C . ASN A 1 459 ? 26.985 -26.838 -4.624 1.00 94.25 459 ASN A C 1
ATOM 3685 O O . ASN A 1 459 ? 25.754 -26.872 -4.539 1.00 94.25 459 ASN A O 1
ATOM 3689 N N . PRO A 1 460 ? 27.627 -26.994 -5.800 1.00 90.06 460 PRO A N 1
ATOM 3690 C CA . PRO A 1 460 ? 26.932 -27.066 -7.088 1.00 90.06 460 PRO A CA 1
ATOM 3691 C C . PRO A 1 460 ? 26.164 -28.378 -7.305 1.00 90.06 460 PRO A C 1
ATOM 3693 O O . PRO A 1 460 ? 25.177 -28.389 -8.034 1.00 90.06 460 PRO A O 1
ATOM 3696 N N . MET A 1 461 ? 26.588 -29.477 -6.671 1.00 89.88 461 MET A N 1
ATOM 3697 C CA . MET A 1 461 ? 25.943 -30.792 -6.810 1.00 89.88 461 MET A CA 1
ATOM 3698 C C . MET A 1 461 ? 24.993 -31.110 -5.654 1.00 89.88 461 MET A C 1
ATOM 3700 O O . MET A 1 461 ? 24.035 -31.863 -5.831 1.00 89.88 461 MET A O 1
ATOM 3704 N N . TYR A 1 462 ? 25.234 -30.530 -4.475 1.00 89.00 462 TYR A N 1
ATOM 3705 C CA . TYR A 1 462 ? 24.448 -30.768 -3.263 1.00 89.00 462 TYR A CA 1
ATOM 3706 C C . TYR A 1 462 ? 23.874 -29.450 -2.715 1.00 89.00 462 TYR A C 1
ATOM 3708 O O . TYR A 1 462 ? 24.439 -28.874 -1.786 1.00 89.00 462 TYR A O 1
ATOM 3716 N N . PRO A 1 463 ? 22.715 -28.978 -3.221 1.00 87.62 463 PRO A N 1
ATOM 3717 C CA . PRO A 1 463 ? 22.141 -27.670 -2.874 1.00 87.62 463 PRO A CA 1
ATOM 3718 C C . PRO A 1 463 ? 21.799 -27.471 -1.392 1.00 87.62 463 PRO A C 1
ATOM 3720 O O . PRO A 1 463 ? 21.575 -26.348 -0.953 1.00 87.62 463 PRO A O 1
ATOM 3723 N N . ALA A 1 464 ? 21.760 -28.540 -0.601 1.00 87.50 464 ALA A N 1
ATOM 3724 C CA . ALA A 1 464 ? 21.561 -28.466 0.841 1.00 87.50 464 ALA A CA 1
ATOM 3725 C C . ALA A 1 464 ? 22.826 -28.049 1.617 1.00 87.50 464 ALA A C 1
ATOM 3727 O O . ALA A 1 464 ? 22.757 -27.956 2.838 1.00 87.50 464 ALA A O 1
ATOM 3728 N N . LEU A 1 465 ? 23.967 -27.831 0.951 1.00 91.50 465 LEU A N 1
ATOM 3729 C CA . LEU A 1 465 ? 25.249 -27.523 1.582 1.00 91.50 465 LEU A CA 1
ATOM 3730 C C . LEU A 1 465 ? 25.787 -26.156 1.128 1.00 91.50 465 LEU A C 1
ATOM 3732 O O . LEU A 1 465 ? 25.933 -25.891 -0.068 1.00 91.50 465 LEU A O 1
ATOM 3736 N N . LEU A 1 466 ? 26.143 -25.312 2.093 1.00 95.19 466 LEU A N 1
ATOM 3737 C CA . LEU A 1 466 ? 26.738 -23.989 1.880 1.00 95.19 466 LEU A CA 1
ATOM 3738 C C . LEU A 1 466 ? 27.964 -23.836 2.786 1.00 95.19 466 LEU A C 1
ATOM 3740 O O . LEU A 1 466 ? 27.928 -24.255 3.938 1.00 95.19 466 LEU A O 1
ATOM 3744 N N . ALA A 1 467 ? 29.040 -23.226 2.297 1.00 97.00 467 ALA A N 1
ATOM 3745 C CA . ALA A 1 467 ? 30.229 -22.917 3.088 1.00 97.00 467 ALA A CA 1
ATOM 3746 C C . ALA A 1 467 ? 30.435 -21.403 3.182 1.00 97.00 467 ALA A C 1
ATOM 3748 O O . ALA A 1 467 ? 30.227 -20.696 2.197 1.00 97.00 467 ALA A O 1
ATOM 3749 N N . SER A 1 468 ? 30.866 -20.909 4.342 1.00 97.81 468 SER A N 1
ATOM 3750 C CA . SER A 1 468 ? 31.270 -19.511 4.534 1.00 97.81 468 SER A CA 1
ATOM 3751 C C . SER A 1 468 ? 32.624 -19.406 5.228 1.00 97.81 468 SER A C 1
ATOM 3753 O O . SER A 1 468 ? 32.877 -20.128 6.190 1.00 97.81 468 SER A O 1
ATOM 3755 N N . ALA A 1 469 ? 33.473 -18.497 4.753 1.00 97.19 469 ALA A N 1
ATOM 3756 C CA . ALA A 1 469 ? 34.803 -18.212 5.287 1.00 97.19 469 ALA A CA 1
ATOM 3757 C C . ALA A 1 469 ? 34.870 -16.799 5.880 1.00 97.19 469 ALA A C 1
ATOM 3759 O O . ALA A 1 469 ? 34.320 -15.854 5.304 1.00 97.19 469 ALA A O 1
ATOM 3760 N N . SER A 1 470 ? 35.542 -16.658 7.023 1.00 97.50 470 SER A N 1
ATOM 3761 C CA . SER A 1 470 ? 35.567 -15.420 7.802 1.00 97.50 470 SER A CA 1
ATOM 3762 C C . SER A 1 470 ? 36.954 -15.083 8.351 1.00 97.50 470 SER A C 1
ATOM 3764 O O . SER A 1 470 ? 37.798 -15.950 8.591 1.00 97.50 470 SER A O 1
ATOM 3766 N N . ASP A 1 471 ? 37.142 -13.796 8.642 1.00 95.88 471 ASP A N 1
ATOM 3767 C CA . ASP A 1 471 ? 38.290 -13.261 9.380 1.00 95.88 471 ASP A CA 1
ATOM 3768 C C . ASP A 1 471 ? 38.408 -13.805 10.818 1.00 95.88 471 ASP A C 1
ATOM 3770 O O . ASP A 1 471 ? 39.404 -13.569 11.510 1.00 95.88 471 ASP A O 1
ATOM 3774 N N . ASP A 1 472 ? 37.395 -14.516 11.324 1.00 95.25 472 ASP A N 1
ATOM 3775 C CA . ASP A 1 472 ? 37.468 -15.177 12.630 1.00 95.25 472 ASP A CA 1
ATOM 3776 C C . ASP A 1 472 ? 38.348 -16.437 12.635 1.00 95.25 472 ASP A C 1
ATOM 3778 O O . ASP A 1 472 ? 38.489 -17.080 13.674 1.00 95.25 472 ASP A O 1
ATOM 3782 N N . GLY A 1 473 ? 38.957 -16.768 11.492 1.00 94.00 473 GLY A N 1
ATOM 3783 C CA . GLY A 1 473 ? 39.820 -17.935 11.323 1.00 94.00 473 GLY A CA 1
ATOM 3784 C C . GLY A 1 473 ? 39.041 -19.234 11.124 1.00 94.00 473 GLY A C 1
ATOM 3785 O O . GLY A 1 473 ? 39.634 -20.312 11.101 1.00 94.00 473 GLY A O 1
ATOM 3786 N N . THR A 1 474 ? 37.712 -19.161 10.979 1.00 96.50 474 THR A N 1
ATOM 3787 C CA . THR A 1 474 ? 36.861 -20.341 10.827 1.00 96.50 474 THR A CA 1
ATOM 3788 C C . THR A 1 474 ? 36.168 -20.403 9.473 1.00 96.50 474 THR A C 1
ATOM 3790 O O . THR A 1 474 ? 35.869 -19.394 8.828 1.00 96.50 474 THR A O 1
ATOM 3793 N N . VAL A 1 475 ? 35.860 -21.632 9.059 1.00 97.25 475 VAL A N 1
ATOM 3794 C CA . VAL A 1 475 ? 34.951 -21.920 7.947 1.00 97.25 475 VAL A CA 1
ATOM 3795 C C . VAL A 1 475 ? 33.734 -22.644 8.495 1.00 97.25 475 VAL A C 1
ATOM 3797 O O . VAL A 1 475 ? 33.863 -23.648 9.194 1.00 97.25 475 VAL A O 1
ATOM 3800 N N . ARG A 1 476 ? 32.536 -22.146 8.195 1.00 96.81 476 ARG A N 1
ATOM 3801 C CA . ARG A 1 476 ? 31.280 -22.767 8.628 1.00 96.81 476 ARG A CA 1
ATOM 3802 C C . ARG A 1 476 ? 30.622 -23.501 7.477 1.00 96.81 476 ARG A C 1
ATOM 3804 O O . ARG A 1 476 ? 30.503 -22.957 6.383 1.00 96.81 476 ARG A O 1
ATOM 3811 N N . ILE A 1 477 ? 30.169 -24.719 7.755 1.00 96.31 477 ILE A N 1
ATOM 3812 C CA . ILE A 1 477 ? 29.351 -25.523 6.848 1.00 96.31 477 ILE A CA 1
ATOM 3813 C C . ILE A 1 477 ? 27.907 -25.445 7.323 1.00 96.31 477 ILE A C 1
ATOM 3815 O O . ILE A 1 477 ? 27.599 -25.825 8.454 1.00 96.31 477 ILE A O 1
ATOM 3819 N N . TRP A 1 478 ? 27.032 -24.952 6.459 1.00 94.19 478 TRP A N 1
ATOM 3820 C CA . TRP A 1 478 ? 25.609 -24.786 6.706 1.00 94.19 478 TRP A CA 1
ATOM 3821 C C . TRP A 1 478 ? 24.816 -25.863 5.977 1.00 94.19 478 TRP A C 1
ATOM 3823 O O . TRP A 1 478 ? 25.130 -26.215 4.837 1.00 94.19 478 TRP A O 1
ATOM 3833 N N . GLY A 1 479 ? 23.769 -26.353 6.630 1.00 89.81 479 GLY A N 1
ATOM 3834 C CA . GLY A 1 479 ? 22.885 -27.370 6.092 1.00 89.81 479 GLY A CA 1
ATOM 3835 C C . GLY A 1 479 ? 21.489 -27.371 6.725 1.00 89.81 479 GLY A C 1
ATOM 3836 O O . GLY A 1 479 ? 21.137 -26.430 7.448 1.00 89.81 479 GLY A O 1
ATOM 3837 N N . PRO A 1 480 ? 20.666 -28.378 6.390 1.00 88.00 480 PRO A N 1
ATOM 3838 C CA . PRO A 1 480 ? 19.267 -28.465 6.795 1.00 88.00 480 PRO A CA 1
ATOM 3839 C C . PRO A 1 480 ? 19.106 -28.644 8.305 1.00 88.00 480 PRO A C 1
ATOM 3841 O O . PRO A 1 480 ? 20.031 -29.069 9.003 1.00 88.00 480 PRO A O 1
ATOM 3844 N N . ARG A 1 481 ? 17.906 -28.348 8.818 1.00 80.44 481 ARG A N 1
ATOM 3845 C CA . ARG A 1 481 ? 17.604 -28.550 10.241 1.00 80.44 481 ARG A CA 1
ATOM 3846 C C . ARG A 1 481 ? 17.630 -30.038 10.575 1.00 80.44 481 ARG A C 1
ATOM 3848 O O . ARG A 1 481 ? 16.897 -30.830 9.990 1.00 80.44 481 ARG A O 1
ATOM 3855 N N . SER A 1 482 ? 18.436 -30.417 11.561 1.00 66.06 482 SER A N 1
ATOM 3856 C CA . SER A 1 482 ? 18.397 -31.778 12.102 1.00 66.06 482 SER A CA 1
ATOM 3857 C C . SER A 1 482 ? 17.152 -31.970 12.980 1.00 66.06 482 SER A C 1
ATOM 3859 O O . SER A 1 482 ? 16.916 -31.209 13.918 1.00 66.06 482 SER A O 1
ATOM 3861 N N . HIS A 1 483 ? 16.350 -33.006 12.709 1.00 45.38 483 HIS A N 1
ATOM 3862 C CA . HIS A 1 483 ? 15.359 -33.490 13.672 1.00 45.38 483 HIS A CA 1
ATOM 3863 C C . HIS A 1 483 ? 16.107 -34.135 14.848 1.00 45.38 483 HIS A C 1
ATOM 3865 O O . HIS A 1 483 ? 16.443 -35.317 14.806 1.00 45.38 483 HIS A O 1
ATOM 3871 N N . GLN A 1 484 ? 16.398 -33.366 15.898 1.00 37.00 484 GLN A N 1
ATOM 3872 C CA . GLN A 1 484 ? 16.849 -33.946 17.159 1.00 37.00 484 GLN A CA 1
ATOM 3873 C C . GLN A 1 484 ? 15.681 -34.692 17.813 1.00 37.00 484 GLN A C 1
ATOM 3875 O O . GLN A 1 484 ? 14.715 -34.094 18.279 1.00 37.00 484 GLN A O 1
ATOM 3880 N N . SER A 1 485 ? 15.784 -36.018 17.855 1.00 30.48 485 SER A N 1
ATOM 3881 C CA . SER A 1 485 ? 15.027 -36.868 18.766 1.00 30.48 485 SER A CA 1
ATOM 3882 C C . SER A 1 485 ? 15.429 -36.532 20.205 1.00 30.48 485 SER A C 1
ATOM 3884 O O . SER A 1 485 ? 16.492 -36.947 20.668 1.00 30.48 485 SER A O 1
ATOM 3886 N N . SER A 1 486 ? 14.597 -35.772 20.912 1.00 29.33 486 SER A N 1
ATOM 3887 C CA . SER A 1 486 ? 14.723 -35.557 22.351 1.00 29.33 486 SER A CA 1
ATOM 3888 C C . SER A 1 486 ? 14.438 -36.867 23.095 1.00 29.33 486 SER A C 1
ATOM 3890 O O . SER A 1 486 ? 13.281 -37.220 23.319 1.00 29.33 486 SER A O 1
ATOM 3892 N N . GLN A 1 487 ? 15.487 -37.597 23.473 1.00 30.81 487 GLN A N 1
ATOM 3893 C CA . GLN A 1 487 ? 15.427 -38.531 24.595 1.00 30.81 487 GLN A CA 1
ATOM 3894 C C . GLN A 1 487 ? 15.660 -37.735 25.883 1.00 30.81 487 GLN A C 1
ATOM 3896 O O . GLN A 1 487 ? 16.790 -37.389 26.214 1.00 30.81 487 GLN A O 1
ATOM 3901 N N . SER A 1 488 ? 14.575 -37.434 26.592 1.00 29.88 488 SER A N 1
ATOM 3902 C CA . SER A 1 488 ? 14.584 -37.132 28.022 1.00 29.88 488 SER A CA 1
ATOM 3903 C C . SER A 1 488 ? 13.735 -38.197 28.714 1.00 29.88 488 SER A C 1
ATOM 3905 O O . SER A 1 488 ? 12.562 -38.362 28.378 1.00 29.88 488 SER A O 1
ATOM 3907 N N . GLU A 1 489 ? 14.359 -38.951 29.614 1.00 31.17 489 GLU A N 1
ATOM 3908 C CA . GLU A 1 489 ? 13.744 -39.980 30.455 1.00 31.17 489 GLU A CA 1
ATOM 3909 C C . GLU A 1 489 ? 12.708 -39.389 31.435 1.00 31.17 489 GLU A C 1
ATOM 3911 O O . GLU A 1 489 ? 12.980 -38.359 32.051 1.00 31.17 489 GLU A O 1
ATOM 3916 N N . SER A 1 490 ? 11.590 -40.125 31.601 1.00 28.36 490 SER A N 1
ATOM 3917 C CA . SER A 1 490 ? 10.654 -40.230 32.759 1.00 28.36 490 SER A CA 1
ATOM 3918 C C . SER A 1 490 ? 9.954 -38.948 33.269 1.00 28.36 490 SER A C 1
ATOM 3920 O O . SER A 1 490 ? 10.612 -37.962 33.564 1.00 28.36 490 SER A O 1
ATOM 3922 N N . ASP A 1 491 ? 8.631 -38.847 33.464 1.00 27.94 491 ASP A N 1
ATOM 3923 C CA . ASP A 1 491 ? 7.586 -39.848 33.728 1.00 27.94 491 ASP A CA 1
ATOM 3924 C C . ASP A 1 491 ? 6.182 -39.387 33.252 1.00 27.94 491 ASP A C 1
ATOM 3926 O O . ASP A 1 491 ? 5.911 -38.204 33.053 1.00 27.94 491 ASP A O 1
ATOM 3930 N N . GLU A 1 492 ? 5.322 -40.395 33.075 1.00 30.66 492 GLU A N 1
ATOM 3931 C CA . GLU A 1 492 ? 3.893 -40.495 32.706 1.00 30.66 492 GLU A CA 1
ATOM 3932 C C . GLU A 1 492 ? 2.949 -39.364 33.229 1.00 30.66 492 GLU A C 1
ATOM 3934 O O . GLU A 1 492 ? 3.207 -38.754 34.255 1.00 30.66 492 GLU A O 1
ATOM 3939 N N . CYS A 1 493 ? 1.772 -39.031 32.669 1.00 25.30 493 CYS A N 1
ATOM 3940 C CA . CYS A 1 493 ? 0.821 -39.815 31.881 1.00 25.30 493 CYS A CA 1
ATOM 3941 C C . CYS A 1 493 ? -0.278 -38.938 31.214 1.00 25.30 493 CYS A C 1
ATOM 3943 O O . CYS A 1 493 ? -0.798 -37.995 31.807 1.00 25.30 493 CYS A O 1
ATOM 3945 N N . SER A 1 494 ? -0.704 -39.378 30.020 1.00 27.00 494 SER A N 1
ATOM 3946 C CA . SER A 1 494 ? -2.062 -39.347 29.429 1.00 27.00 494 SER A CA 1
ATOM 3947 C C . SER A 1 494 ? -2.813 -38.025 29.152 1.00 27.00 494 SER A C 1
ATOM 3949 O O . SER A 1 494 ? -3.518 -37.495 30.006 1.00 27.00 494 SER A O 1
ATOM 3951 N N . SER A 1 495 ? -2.890 -37.635 27.870 1.00 28.42 495 SER A N 1
ATOM 3952 C CA . SER A 1 495 ? -4.125 -37.801 27.064 1.00 28.42 495 SER A CA 1
ATOM 3953 C C . SER A 1 495 ? -3.953 -37.385 25.583 1.00 28.42 495 SER A C 1
ATOM 3955 O O . SER A 1 495 ? -3.938 -36.217 25.223 1.00 28.42 495 SER A O 1
ATOM 3957 N N . CYS A 1 496 ? -3.856 -38.419 24.740 1.00 24.69 496 CYS A N 1
ATOM 3958 C CA . CYS A 1 496 ? -4.327 -38.561 23.353 1.00 24.69 496 CYS A CA 1
ATOM 3959 C C . CYS A 1 496 ? -4.048 -37.459 22.308 1.00 24.69 496 CYS A C 1
ATOM 3961 O O . CYS A 1 496 ? -4.905 -36.637 21.991 1.00 24.69 496 CYS A O 1
ATOM 3963 N N . SER A 1 497 ? -2.923 -37.621 21.608 1.00 26.34 497 SER A N 1
ATOM 3964 C CA . SER A 1 497 ? -2.825 -37.415 20.159 1.00 26.34 497 SER A CA 1
ATOM 3965 C C . SER A 1 497 ? -3.051 -38.746 19.420 1.00 26.34 497 SER A C 1
ATOM 3967 O O . SER A 1 497 ? -2.757 -39.819 19.946 1.00 26.34 497 SER A O 1
ATOM 3969 N N . SER A 1 498 ? -3.560 -38.694 18.188 1.00 26.88 498 SER A N 1
ATOM 3970 C CA . SER A 1 498 ? -3.045 -39.525 17.085 1.00 26.88 498 SER A CA 1
ATOM 3971 C C . SER A 1 498 ? -3.632 -39.081 15.741 1.00 26.88 498 SER A C 1
ATOM 3973 O O . SER A 1 498 ? -4.632 -39.596 15.252 1.00 26.88 498 SER A O 1
ATOM 3975 N N . SER A 1 499 ? -2.951 -38.130 15.107 1.00 24.81 499 SER A N 1
ATOM 3976 C CA . SER A 1 499 ? -2.743 -38.165 13.662 1.00 24.81 499 SER A CA 1
ATOM 3977 C C . SER A 1 499 ? -1.376 -38.816 13.434 1.00 24.81 499 SER A C 1
ATOM 3979 O O . SER A 1 499 ? -0.367 -38.348 13.955 1.00 24.81 499 SER A O 1
ATOM 3981 N N . SER A 1 500 ? -1.332 -39.928 12.703 1.00 27.11 500 SER A N 1
ATOM 3982 C CA . SER A 1 500 ? -0.082 -40.533 12.241 1.00 27.11 500 SER A CA 1
ATOM 3983 C C . SER A 1 500 ? -0.093 -40.628 10.719 1.00 27.11 500 SER A C 1
ATOM 3985 O O . SER A 1 500 ? -0.829 -41.405 10.112 1.00 27.11 500 SER A O 1
ATOM 3987 N N . SER A 1 501 ? 0.740 -39.794 10.102 1.00 25.06 501 SER A N 1
ATOM 3988 C CA . SER A 1 501 ? 1.258 -39.987 8.756 1.00 25.06 501 SER A CA 1
ATOM 3989 C C . SER A 1 501 ? 2.307 -41.103 8.797 1.00 25.06 501 SER A C 1
ATOM 3991 O O . SER A 1 501 ? 3.256 -41.064 9.578 1.00 25.06 501 SER A O 1
ATOM 3993 N N . TRP A 1 502 ? 2.119 -42.122 7.962 1.00 25.52 502 TRP A N 1
ATOM 3994 C CA . TRP A 1 502 ? 3.087 -43.194 7.745 1.00 25.52 502 TRP A CA 1
ATOM 3995 C C . TRP A 1 502 ? 4.017 -42.823 6.586 1.00 25.52 502 TRP A C 1
ATOM 3997 O O . TRP A 1 502 ? 3.540 -42.522 5.494 1.00 25.52 502 TRP A O 1
ATOM 4007 N N . ASN A 1 503 ? 5.331 -42.906 6.808 1.00 22.70 503 ASN A N 1
ATOM 4008 C CA . ASN A 1 503 ? 6.327 -42.998 5.740 1.00 22.70 503 ASN A CA 1
ATOM 4009 C C . ASN A 1 503 ? 6.495 -44.467 5.310 1.00 22.70 503 ASN A C 1
ATOM 4011 O O . ASN A 1 503 ? 6.601 -45.364 6.147 1.00 22.70 503 ASN A O 1
ATOM 4015 N N . MET A 1 504 ? 6.546 -44.689 3.993 1.00 23.28 504 MET A N 1
ATOM 4016 C CA . MET A 1 504 ? 7.024 -45.921 3.347 1.00 23.28 504 MET A CA 1
ATOM 4017 C C . MET A 1 504 ? 8.518 -46.113 3.674 1.00 23.28 504 MET A C 1
ATOM 4019 O O . MET A 1 504 ? 9.243 -45.135 3.779 1.00 23.28 504 MET A O 1
ATOM 4023 N N . THR A 1 505 ? 9.074 -47.303 3.896 1.00 25.02 505 THR A N 1
ATOM 4024 C CA . THR A 1 505 ? 9.157 -48.457 2.988 1.00 25.02 505 THR A CA 1
ATOM 4025 C C . THR A 1 505 ? 9.674 -49.670 3.766 1.00 25.02 505 THR A C 1
ATOM 4027 O O . THR A 1 505 ? 10.731 -49.581 4.389 1.00 25.02 505 THR A O 1
ATOM 4030 N N . THR A 1 506 ? 9.035 -50.838 3.654 1.00 22.50 506 THR A N 1
ATOM 4031 C CA . THR A 1 506 ? 9.741 -52.126 3.777 1.00 22.50 506 THR A CA 1
ATOM 4032 C C . THR A 1 506 ? 8.931 -53.281 3.181 1.00 22.50 506 THR A C 1
ATOM 4034 O O . THR A 1 506 ? 7.769 -53.485 3.502 1.00 22.50 506 THR A O 1
ATOM 4037 N N . MET A 1 507 ? 9.632 -54.068 2.361 1.00 23.33 507 MET A N 1
ATOM 4038 C CA . MET A 1 507 ? 9.424 -55.492 2.067 1.00 23.33 507 MET A CA 1
ATOM 4039 C C . MET A 1 507 ? 8.312 -55.937 1.097 1.00 23.33 507 MET A C 1
ATOM 4041 O O . MET A 1 507 ? 7.134 -56.062 1.413 1.00 23.33 507 MET A O 1
ATOM 4045 N N . TYR A 1 508 ? 8.786 -56.399 -0.063 1.00 25.80 508 TYR A N 1
ATOM 4046 C CA . TYR A 1 508 ? 8.281 -57.588 -0.753 1.00 25.80 508 TYR A CA 1
ATOM 4047 C C . TYR A 1 508 ? 8.076 -58.763 0.229 1.00 25.80 508 TYR A C 1
ATOM 4049 O O . TYR A 1 508 ? 9.059 -59.259 0.780 1.00 25.80 508 TYR A O 1
ATOM 4057 N N . LYS A 1 509 ? 6.837 -59.258 0.373 1.00 26.77 509 LYS A N 1
ATOM 4058 C CA . LYS A 1 509 ? 6.418 -60.669 0.164 1.00 26.77 509 LYS A CA 1
ATOM 4059 C C . LYS A 1 509 ? 5.031 -60.965 0.762 1.00 26.77 509 LYS A C 1
ATOM 4061 O O . LYS A 1 509 ? 4.731 -60.605 1.890 1.00 26.77 509 LYS A O 1
ATOM 4066 N N . ASN A 1 510 ? 4.302 -61.795 0.012 1.00 26.00 510 ASN A N 1
ATOM 4067 C CA . ASN A 1 510 ? 3.176 -62.663 0.383 1.00 26.00 510 ASN A CA 1
ATOM 4068 C C . ASN A 1 510 ? 1.767 -62.055 0.430 1.00 26.00 510 ASN A C 1
ATOM 4070 O O . ASN A 1 510 ? 1.409 -61.248 1.277 1.00 26.00 510 ASN A O 1
ATOM 4074 N N . GLY A 1 511 ? 0.945 -62.525 -0.514 1.00 28.47 511 GLY A N 1
ATOM 4075 C CA . GLY A 1 511 ? -0.418 -62.071 -0.732 1.00 28.47 511 GLY A CA 1
ATOM 4076 C C . GLY A 1 511 ? -1.496 -62.769 0.094 1.00 28.47 511 GLY A C 1
ATOM 4077 O O . GLY A 1 511 ? -1.290 -63.826 0.685 1.00 28.47 511 GLY A O 1
ATOM 4078 N N . LYS A 1 512 ? -2.696 -62.187 0.010 1.00 30.05 512 LYS A N 1
ATOM 4079 C CA . LYS A 1 512 ? -4.001 -62.844 0.143 1.00 30.05 512 LYS A CA 1
ATOM 4080 C C . LYS A 1 512 ? -5.005 -62.106 -0.755 1.00 30.05 512 LYS A C 1
ATOM 4082 O O . LYS A 1 512 ? -5.059 -60.882 -0.760 1.00 30.05 512 LYS A O 1
ATOM 4087 N N . LYS A 1 513 ? -5.753 -62.874 -1.552 1.00 32.97 513 LYS A N 1
ATOM 4088 C CA . LYS A 1 513 ? -6.792 -62.422 -2.494 1.00 32.97 513 LYS A CA 1
ATOM 4089 C C . LYS A 1 513 ? -7.990 -61.814 -1.749 1.00 32.97 513 LYS A C 1
ATOM 4091 O O . LYS A 1 513 ? -8.486 -62.440 -0.818 1.00 32.97 513 LYS A O 1
ATOM 4096 N N . ILE A 1 514 ? -8.515 -60.688 -2.235 1.00 36.41 514 ILE A N 1
ATOM 4097 C CA . ILE A 1 514 ? -9.877 -60.206 -1.940 1.00 36.41 514 ILE A CA 1
ATOM 4098 C C . ILE A 1 514 ? -10.730 -60.463 -3.192 1.00 36.41 514 ILE A C 1
ATOM 4100 O O . ILE A 1 514 ? -10.276 -60.229 -4.312 1.00 36.41 514 ILE A O 1
ATOM 4104 N N . SER A 1 515 ? -11.917 -61.052 -3.016 1.00 43.62 515 SER A N 1
ATOM 4105 C CA . SER A 1 515 ? -12.722 -61.600 -4.117 1.00 43.62 515 SER A CA 1
ATOM 4106 C C . SER A 1 515 ? -13.526 -60.529 -4.866 1.00 43.62 515 SER A C 1
ATOM 4108 O O . SER A 1 515 ? -14.064 -59.602 -4.260 1.00 43.62 515 SER A O 1
ATOM 4110 N N . LEU A 1 516 ? -13.672 -60.735 -6.180 1.00 41.53 516 LEU A N 1
ATOM 4111 C CA . LEU A 1 516 ? -14.395 -59.904 -7.157 1.00 41.53 516 LEU A CA 1
ATOM 4112 C C . LEU A 1 516 ? -15.858 -59.569 -6.780 1.00 41.53 516 LEU A C 1
ATOM 4114 O O . LEU A 1 516 ? -16.460 -58.679 -7.374 1.00 41.53 516 LEU A O 1
ATOM 4118 N N . LEU A 1 517 ? -16.438 -60.269 -5.802 1.00 44.03 517 LEU A N 1
ATOM 4119 C CA . LEU A 1 517 ? -17.844 -60.148 -5.419 1.00 44.03 517 LEU A CA 1
ATOM 4120 C C . LEU A 1 517 ? -18.148 -58.870 -4.612 1.00 44.03 517 LEU A C 1
ATOM 4122 O O . LEU A 1 517 ? -19.259 -58.356 -4.679 1.00 44.03 517 LEU A O 1
ATOM 4126 N N . GLN A 1 518 ? -17.168 -58.318 -3.887 1.00 45.09 518 GLN A N 1
ATOM 4127 C CA . GLN A 1 518 ? -17.372 -57.111 -3.067 1.00 45.09 518 GLN A CA 1
ATOM 4128 C C . GLN A 1 518 ? -17.353 -55.809 -3.883 1.00 45.09 518 GLN A C 1
ATOM 4130 O O . GLN A 1 518 ? -17.961 -54.824 -3.476 1.00 45.09 518 GLN A O 1
ATOM 4135 N N . ILE A 1 519 ? -16.724 -55.810 -5.062 1.00 51.28 519 ILE A N 1
ATOM 4136 C CA . ILE A 1 519 ? -16.643 -54.629 -5.938 1.00 51.28 519 ILE A CA 1
ATOM 4137 C C . ILE A 1 519 ? -17.934 -54.461 -6.760 1.00 51.28 519 ILE A C 1
ATOM 4139 O O . ILE A 1 519 ? -18.377 -53.341 -7.008 1.00 51.28 519 ILE A O 1
ATOM 4143 N N . LEU A 1 520 ? -18.599 -55.564 -7.119 1.00 50.19 520 LEU A N 1
ATOM 4144 C CA . LEU A 1 520 ? -19.839 -55.538 -7.906 1.00 50.19 520 LEU A CA 1
ATOM 4145 C C . LEU A 1 520 ? -21.055 -55.014 -7.123 1.00 50.19 520 LEU A C 1
ATOM 4147 O O . LEU A 1 520 ? -21.932 -54.385 -7.710 1.00 50.19 520 LEU A O 1
ATOM 4151 N N . ILE A 1 521 ? -21.095 -55.205 -5.801 1.00 53.62 521 ILE A N 1
ATOM 4152 C CA . ILE A 1 521 ? -22.215 -54.749 -4.959 1.00 53.62 521 ILE A CA 1
ATOM 4153 C C . ILE A 1 521 ? -22.203 -53.220 -4.793 1.00 53.62 521 ILE A C 1
ATOM 4155 O O . ILE A 1 521 ? -23.257 -52.590 -4.768 1.00 53.62 521 ILE A O 1
ATOM 4159 N N . ILE A 1 522 ? -21.018 -52.605 -4.754 1.00 50.91 522 ILE A N 1
ATOM 4160 C CA . ILE A 1 522 ? -20.872 -51.152 -4.575 1.00 50.91 522 ILE A CA 1
ATOM 4161 C C . ILE A 1 522 ? -21.264 -50.393 -5.854 1.00 50.91 522 ILE A C 1
ATOM 4163 O O . ILE A 1 522 ? -21.876 -49.330 -5.782 1.00 50.91 522 ILE A O 1
ATOM 4167 N N . LEU A 1 523 ? -21.000 -50.969 -7.032 1.00 49.25 523 LEU A N 1
ATOM 4168 C CA . LEU A 1 523 ? -21.366 -50.364 -8.318 1.00 49.25 523 LEU A CA 1
ATOM 4169 C C . LEU A 1 523 ? -22.873 -50.446 -8.621 1.00 49.25 523 LEU A C 1
ATOM 4171 O O . LEU A 1 523 ? -23.410 -49.547 -9.264 1.00 49.25 523 LEU A O 1
ATOM 4175 N N . ALA A 1 524 ? -23.577 -51.464 -8.115 1.00 52.16 524 ALA A N 1
ATOM 4176 C CA . ALA A 1 524 ? -25.022 -51.609 -8.316 1.00 52.16 524 ALA A CA 1
ATOM 4177 C C . ALA A 1 524 ? -25.855 -50.574 -7.530 1.00 52.16 524 ALA A C 1
ATOM 4179 O O . ALA A 1 524 ? -26.914 -50.153 -7.990 1.00 52.16 524 ALA A O 1
ATOM 4180 N N . ILE A 1 525 ? -25.364 -50.121 -6.371 1.00 52.28 525 ILE A N 1
ATOM 4181 C CA . ILE A 1 525 ? -26.074 -49.160 -5.507 1.00 52.28 525 ILE A CA 1
ATOM 4182 C C . ILE A 1 525 ? -26.002 -47.733 -6.076 1.00 52.28 525 ILE A C 1
ATOM 4184 O O . ILE A 1 525 ? -26.950 -46.964 -5.941 1.00 52.28 525 ILE A O 1
ATOM 4188 N N . ILE A 1 526 ? -24.918 -47.396 -6.779 1.00 46.78 526 ILE A N 1
ATOM 4189 C CA . ILE A 1 526 ? -24.712 -46.064 -7.373 1.00 46.78 526 ILE A CA 1
ATOM 4190 C C . ILE A 1 526 ? -25.543 -45.882 -8.657 1.00 46.78 526 ILE A C 1
ATOM 4192 O O . ILE A 1 526 ? -25.931 -44.767 -8.993 1.00 46.78 526 ILE A O 1
ATOM 4196 N N . PHE A 1 527 ? -25.882 -46.972 -9.352 1.00 41.62 527 PHE A N 1
ATOM 4197 C CA . PHE A 1 527 ? -26.669 -46.916 -10.589 1.00 41.62 527 PHE A CA 1
ATOM 4198 C C . PHE A 1 527 ? -28.191 -46.837 -10.351 1.00 41.62 527 PHE A C 1
ATOM 4200 O O . PHE A 1 527 ? -28.933 -46.420 -11.237 1.00 41.62 527 PHE A O 1
ATOM 4207 N N . GLY A 1 528 ? -28.667 -47.201 -9.153 1.00 40.34 528 GLY A N 1
ATOM 4208 C CA . GLY A 1 528 ? -30.096 -47.215 -8.811 1.00 40.34 528 GLY A CA 1
ATOM 4209 C C . GLY A 1 528 ? -30.696 -45.851 -8.449 1.00 40.34 528 GLY A C 1
ATOM 4210 O O . GLY A 1 528 ? -31.909 -45.681 -8.528 1.00 40.34 528 GLY A O 1
ATOM 4211 N N . THR A 1 529 ? -29.881 -44.862 -8.081 1.00 43.00 529 THR A N 1
ATOM 4212 C CA . THR A 1 529 ? -30.363 -43.556 -7.588 1.00 43.00 529 THR A CA 1
ATOM 4213 C C . THR A 1 529 ? -30.473 -42.474 -8.663 1.00 43.00 529 THR A C 1
ATOM 4215 O O . THR A 1 529 ? -31.048 -41.423 -8.402 1.00 43.00 529 THR A O 1
ATOM 4218 N N . VAL A 1 530 ? -29.997 -42.728 -9.887 1.00 38.38 530 VAL A N 1
ATOM 4219 C CA . VAL A 1 530 ? -30.010 -41.750 -10.997 1.00 38.38 530 VAL A CA 1
ATOM 4220 C C . VAL A 1 530 ? -31.237 -41.912 -11.919 1.00 38.38 530 VAL A C 1
ATOM 4222 O O . VAL A 1 530 ? -31.451 -41.107 -12.818 1.00 38.38 530 VAL A O 1
ATOM 4225 N N . LEU A 1 531 ? -32.105 -42.903 -11.676 1.00 36.34 531 LEU A N 1
ATOM 4226 C CA . LEU A 1 531 ? -33.276 -43.212 -12.518 1.00 36.34 531 LEU A CA 1
ATOM 4227 C C . LEU A 1 531 ? -34.641 -42.880 -11.888 1.00 36.34 531 LEU A C 1
ATOM 4229 O O . LEU A 1 531 ? -35.659 -43.438 -12.294 1.00 36.34 531 LEU A O 1
ATOM 4233 N N . TYR A 1 532 ? -34.701 -41.945 -10.939 1.00 33.22 532 TYR A N 1
ATOM 4234 C CA . TYR A 1 532 ? -35.975 -41.392 -10.477 1.00 33.22 532 TYR A CA 1
ATOM 4235 C C . TYR A 1 532 ? -35.998 -39.880 -10.707 1.00 33.22 532 TYR A C 1
ATOM 4237 O O . TYR A 1 532 ? -35.177 -39.152 -10.158 1.00 33.22 532 TYR A O 1
ATOM 4245 N N . THR A 1 533 ? -36.995 -39.437 -11.477 1.00 32.12 533 THR A N 1
ATOM 4246 C CA . THR A 1 533 ? -37.416 -38.049 -11.759 1.00 32.12 533 THR A CA 1
ATOM 4247 C C . THR A 1 533 ? -36.862 -37.376 -13.026 1.00 32.12 533 THR A C 1
ATOM 4249 O O . THR A 1 533 ? -36.074 -36.438 -12.996 1.00 32.12 533 THR A O 1
ATOM 4252 N N . VAL A 1 534 ? -37.408 -37.796 -14.170 1.00 34.03 534 VAL A N 1
ATOM 4253 C CA . VAL A 1 534 ? -37.822 -36.868 -15.237 1.00 34.03 534 VAL A CA 1
ATOM 4254 C C . VAL A 1 534 ? -39.327 -37.068 -15.455 1.00 34.03 534 VAL A C 1
ATOM 4256 O O . VAL A 1 534 ? -39.828 -38.162 -15.193 1.00 34.03 534 VAL A O 1
ATOM 4259 N N . ASP A 1 535 ? -39.971 -36.017 -15.980 1.00 33.41 535 ASP A N 1
ATOM 4260 C CA . ASP A 1 535 ? -41.239 -35.971 -16.740 1.00 33.41 535 ASP A CA 1
ATOM 4261 C C . ASP A 1 535 ? -42.481 -35.488 -15.941 1.00 33.41 535 ASP A C 1
ATOM 4263 O O . ASP A 1 535 ? -42.656 -35.851 -14.784 1.00 33.41 535 ASP A O 1
ATOM 4267 N N . VAL A 1 536 ? -43.389 -34.621 -16.432 1.00 32.38 536 VAL A N 1
ATOM 4268 C CA . VAL A 1 536 ? -43.829 -34.307 -17.812 1.00 32.38 536 VAL A CA 1
ATOM 4269 C C . VAL A 1 536 ? -44.527 -32.910 -17.880 1.00 32.38 536 VAL A C 1
ATOM 4271 O O . VAL A 1 536 ? -45.180 -32.504 -16.918 1.00 32.38 536 VAL A O 1
ATOM 4274 N N . SER A 1 537 ? -44.544 -32.302 -19.088 1.00 28.95 537 SER A N 1
ATOM 4275 C CA . SER A 1 537 ? -45.658 -31.569 -19.787 1.00 28.95 537 SER A CA 1
ATOM 4276 C C . SER A 1 537 ? -46.119 -30.183 -19.297 1.00 28.95 537 SER A C 1
ATOM 4278 O O . SER A 1 537 ? -46.364 -30.017 -18.115 1.00 28.95 537 SER A O 1
ATOM 4280 N N . LEU A 1 538 ? -46.341 -29.115 -20.091 1.00 28.66 538 LEU A N 1
ATOM 4281 C CA . LEU A 1 538 ? -46.721 -28.794 -21.500 1.00 28.66 538 LEU A CA 1
ATOM 4282 C C . LEU A 1 538 ? -47.974 -27.881 -21.458 1.00 28.66 538 LEU A C 1
ATOM 4284 O O . LEU A 1 538 ? -48.822 -28.083 -20.597 1.00 28.66 538 LEU A O 1
ATOM 4288 N N . LEU A 1 539 ? -48.095 -26.988 -22.463 1.00 28.09 539 LEU A N 1
ATOM 4289 C CA . LEU A 1 539 ? -49.208 -26.078 -22.866 1.00 28.09 539 LEU A CA 1
ATOM 4290 C C . LEU A 1 539 ? -48.911 -24.586 -22.585 1.00 28.09 539 LEU A C 1
ATOM 4292 O O . LEU A 1 539 ? -48.558 -24.240 -21.470 1.00 28.09 539 LEU A O 1
ATOM 4296 N N . SER A 1 540 ? -49.055 -23.605 -23.487 1.00 26.39 540 SER A N 1
ATOM 4297 C CA . SER A 1 540 ? -49.357 -23.523 -24.929 1.00 26.39 540 SER A CA 1
ATOM 4298 C C . SER A 1 540 ? -49.201 -22.043 -25.390 1.00 26.39 540 SER A C 1
ATOM 4300 O O . SER A 1 540 ? -49.522 -21.136 -24.631 1.00 26.39 540 SER A O 1
ATOM 4302 N N . LEU A 1 541 ? -48.712 -21.844 -26.626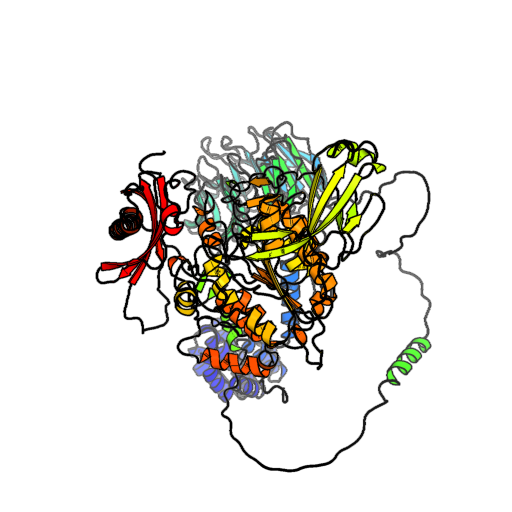 1.00 29.41 541 LEU A N 1
ATOM 4303 C CA . LEU A 1 541 ? -48.515 -20.631 -27.484 1.00 29.41 541 LEU A CA 1
ATOM 4304 C C . LEU A 1 541 ? -49.774 -19.720 -27.702 1.00 29.41 541 LEU A C 1
ATOM 4306 O O . LEU A 1 541 ? -50.821 -20.154 -27.228 1.00 29.41 541 LEU A O 1
ATOM 4310 N N . PRO A 1 542 ? -49.809 -18.597 -28.509 1.00 40.19 542 PRO A N 1
ATOM 4311 C CA . PRO A 1 542 ? -48.794 -17.872 -29.342 1.00 40.19 542 PRO A CA 1
ATOM 4312 C C . PRO A 1 542 ? -48.850 -16.291 -29.418 1.00 40.19 542 PRO A C 1
ATOM 4314 O O . PRO A 1 542 ? -49.837 -15.660 -29.070 1.00 40.19 542 PRO A O 1
ATOM 4317 N N . LYS A 1 543 ? -47.807 -15.701 -30.054 1.00 29.17 543 LYS A N 1
ATOM 4318 C CA . LYS A 1 543 ? -47.715 -14.513 -30.974 1.00 29.17 543 LYS A CA 1
ATOM 4319 C C . LYS A 1 543 ? -48.309 -13.114 -30.632 1.00 29.17 543 LYS A C 1
ATOM 4321 O O . LYS A 1 543 ? -49.517 -12.942 -30.651 1.00 29.17 543 LYS A O 1
ATOM 4326 N N . TYR A 1 544 ? -47.423 -12.097 -30.616 1.00 24.16 544 TYR A N 1
ATOM 4327 C CA . TYR A 1 544 ? -47.362 -10.858 -31.453 1.00 24.16 544 TYR A CA 1
ATOM 4328 C C . TYR A 1 544 ? -46.855 -9.637 -30.657 1.00 24.16 544 TYR A C 1
ATOM 4330 O O . TYR A 1 544 ? -47.584 -9.108 -29.832 1.00 24.16 544 TYR A O 1
ATOM 4338 N N . LEU A 1 545 ? -45.644 -9.150 -30.966 1.00 26.53 545 LEU A N 1
ATOM 4339 C CA . LEU A 1 545 ? -45.332 -7.742 -31.285 1.00 26.53 545 LEU A CA 1
ATOM 4340 C C . LEU A 1 545 ? -43.816 -7.571 -31.436 1.00 26.53 545 LEU A C 1
ATOM 4342 O O . LEU A 1 545 ? -43.032 -7.747 -30.510 1.00 26.53 545 LEU A O 1
ATOM 4346 N N . SER A 1 546 ? -43.424 -7.234 -32.657 1.00 29.42 546 SER A N 1
ATOM 4347 C CA . SER A 1 546 ? -42.119 -6.706 -33.017 1.00 29.42 546 SER A CA 1
ATOM 4348 C C . SER A 1 546 ? -41.874 -5.368 -32.320 1.00 29.42 546 SER A C 1
ATOM 4350 O O . SER A 1 546 ? -42.639 -4.434 -32.546 1.00 29.42 546 SER A O 1
ATOM 4352 N N . PHE A 1 547 ? -40.771 -5.240 -31.587 1.00 25.19 547 PHE A N 1
ATOM 4353 C CA . PHE A 1 547 ? -40.116 -3.951 -31.379 1.00 25.19 547 PHE A CA 1
ATOM 4354 C C . PHE A 1 547 ? -38.603 -4.138 -31.492 1.00 25.19 547 PHE A C 1
ATOM 4356 O O . PHE A 1 547 ? -37.971 -4.806 -30.679 1.00 25.19 547 PHE A O 1
ATOM 4363 N N . ASN A 1 548 ? -38.043 -3.570 -32.561 1.00 27.30 548 ASN A N 1
ATOM 4364 C CA . ASN A 1 548 ? -36.612 -3.373 -32.727 1.00 27.30 548 ASN A CA 1
ATOM 4365 C C . ASN A 1 548 ? -36.113 -2.464 -31.599 1.00 27.30 548 ASN A C 1
ATOM 4367 O O . ASN A 1 548 ? -36.498 -1.297 -31.558 1.00 27.30 548 ASN A O 1
ATOM 4371 N N . PHE A 1 549 ? -35.209 -2.959 -30.757 1.00 26.31 549 PHE A N 1
ATOM 4372 C CA . PHE A 1 549 ? -34.227 -2.102 -30.103 1.00 26.31 549 PHE A CA 1
ATOM 4373 C C . PHE A 1 549 ? -32.843 -2.468 -30.624 1.00 26.31 549 PHE A C 1
ATOM 4375 O O . PHE A 1 549 ? -32.447 -3.630 -30.703 1.00 26.31 549 PHE A O 1
ATOM 4382 N N . THR A 1 550 ? -32.163 -1.434 -31.092 1.00 27.06 550 THR A N 1
ATOM 4383 C CA . THR A 1 550 ? -30.845 -1.457 -31.702 1.00 27.06 550 THR A CA 1
ATOM 4384 C C . THR A 1 550 ? -29.807 -2.084 -30.782 1.00 27.06 550 THR A C 1
ATOM 4386 O O . THR A 1 550 ? -29.723 -1.806 -29.592 1.00 27.06 550 THR A O 1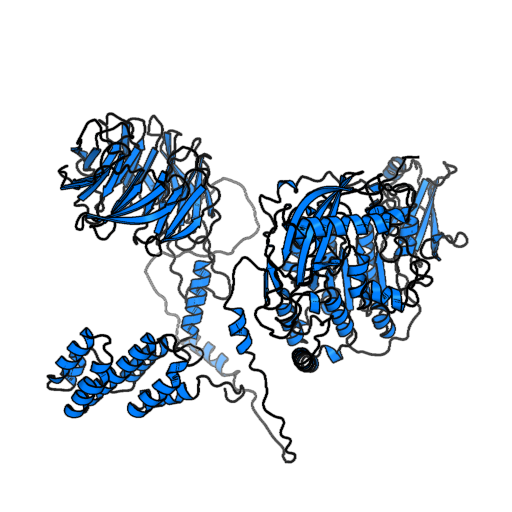
ATOM 4389 N N . LYS A 1 551 ? -29.005 -2.933 -31.411 1.00 30.53 551 LYS A N 1
ATOM 4390 C CA . LYS A 1 551 ? -27.903 -3.720 -30.881 1.00 30.53 551 LYS A CA 1
ATOM 4391 C C . LYS A 1 551 ? -26.745 -2.803 -30.459 1.00 30.53 551 LYS A C 1
ATOM 4393 O O . LYS A 1 551 ? -25.890 -2.487 -31.279 1.00 30.53 551 LYS A O 1
ATOM 4398 N N . THR A 1 552 ? -26.709 -2.405 -29.194 1.00 28.34 552 THR A N 1
ATOM 4399 C CA . THR A 1 552 ? -25.502 -1.902 -28.514 1.00 28.34 552 THR A CA 1
ATOM 4400 C C . THR A 1 552 ? -25.455 -2.481 -27.104 1.00 28.34 552 THR A C 1
ATOM 4402 O O . THR A 1 552 ? -25.539 -1.753 -26.120 1.00 28.34 552 THR A O 1
ATOM 4405 N N . ASP A 1 553 ? -25.367 -3.809 -27.009 1.00 29.11 553 ASP A N 1
ATOM 4406 C CA . ASP A 1 553 ? -24.989 -4.468 -25.761 1.00 29.11 553 ASP A CA 1
ATOM 4407 C C . ASP A 1 553 ? -23.464 -4.512 -25.663 1.00 29.11 553 ASP A C 1
ATOM 4409 O O . ASP A 1 553 ? -22.754 -4.941 -26.575 1.00 29.11 553 ASP A O 1
ATOM 4413 N N . TRP A 1 554 ? -22.987 -3.991 -24.542 1.00 33.16 554 TRP A N 1
ATOM 4414 C CA . TRP A 1 554 ? -21.605 -3.687 -24.230 1.00 33.16 554 TRP A CA 1
ATOM 4415 C C . TRP A 1 554 ? -20.798 -4.962 -23.989 1.00 33.16 554 TRP A C 1
ATOM 4417 O O . TRP A 1 554 ? -21.030 -5.694 -23.024 1.00 33.16 554 TRP A O 1
ATOM 4427 N N . ASN A 1 555 ? -19.801 -5.203 -24.843 1.00 30.91 555 ASN A N 1
ATOM 4428 C CA . ASN A 1 555 ? -18.799 -6.240 -24.627 1.00 30.91 555 ASN A CA 1
ATOM 4429 C C . ASN A 1 555 ? -17.923 -5.871 -23.419 1.00 30.91 555 ASN A C 1
ATOM 4431 O O . ASN A 1 555 ? -16.982 -5.088 -23.511 1.00 30.91 555 ASN A O 1
ATOM 4435 N N . LEU A 1 556 ? -18.201 -6.514 -22.286 1.00 37.28 556 LEU A N 1
ATOM 4436 C CA . LEU A 1 556 ? -17.398 -6.516 -21.054 1.00 37.28 556 LEU A CA 1
ATOM 4437 C C . LEU A 1 556 ? -15.946 -7.028 -21.235 1.00 37.28 556 LEU A C 1
ATOM 4439 O O . LEU A 1 556 ? -15.188 -7.062 -20.265 1.00 37.28 556 LEU A O 1
ATOM 4443 N N . GLU A 1 557 ? -15.551 -7.434 -22.444 1.00 31.22 557 GLU A N 1
ATOM 4444 C CA . GLU A 1 557 ? -14.198 -7.886 -22.794 1.00 31.22 557 GLU A CA 1
ATOM 4445 C C . GLU A 1 557 ? -13.233 -6.744 -23.151 1.00 31.22 557 GLU A C 1
ATOM 4447 O O . GLU A 1 557 ? -12.028 -6.906 -22.952 1.00 31.22 557 GLU A O 1
ATOM 4452 N N . ASP A 1 558 ? -13.722 -5.578 -23.591 1.00 33.91 558 ASP A N 1
ATOM 4453 C CA . ASP A 1 558 ? -12.835 -4.471 -23.991 1.00 33.91 558 ASP A CA 1
ATOM 4454 C C . ASP A 1 558 ? -12.159 -3.770 -22.798 1.00 33.91 558 ASP A C 1
ATOM 4456 O O . ASP A 1 558 ? -11.066 -3.224 -22.937 1.00 33.91 558 ASP A O 1
ATOM 4460 N N . GLU A 1 559 ? -12.719 -3.864 -21.585 1.00 38.34 559 GLU A N 1
ATOM 4461 C CA . GLU A 1 559 ? -12.089 -3.282 -20.388 1.00 38.34 559 GLU A CA 1
ATOM 4462 C C . GLU A 1 559 ? -10.969 -4.147 -19.786 1.00 38.34 559 GLU A C 1
ATOM 4464 O O . GLU A 1 559 ? -10.100 -3.607 -19.101 1.00 38.34 559 GLU A O 1
ATOM 4469 N N . ARG A 1 560 ? -10.922 -5.465 -20.055 1.00 35.06 560 ARG A N 1
ATOM 4470 C CA . ARG A 1 560 ? -9.785 -6.302 -19.612 1.00 35.06 560 ARG A CA 1
ATOM 4471 C C . ARG A 1 560 ? -8.502 -5.935 -20.355 1.00 35.06 560 ARG A C 1
ATOM 4473 O O . ARG A 1 560 ? -7.440 -5.883 -19.743 1.00 35.06 560 ARG A O 1
ATOM 4480 N N . LYS A 1 561 ? -8.613 -5.576 -21.637 1.00 33.62 561 LYS A N 1
ATOM 4481 C CA . LYS A 1 561 ? -7.468 -5.178 -22.471 1.00 33.62 561 LYS A CA 1
ATOM 4482 C C . LYS A 1 561 ? -6.837 -3.845 -22.056 1.00 33.62 561 LYS A C 1
ATOM 4484 O O . LYS A 1 561 ? -5.652 -3.648 -22.291 1.00 33.62 561 LYS A O 1
ATOM 4489 N N . GLN A 1 562 ? -7.587 -2.946 -21.411 1.00 36.16 562 GLN A N 1
ATOM 4490 C CA . GLN A 1 562 ? -7.046 -1.680 -20.892 1.00 36.16 562 GLN A CA 1
ATOM 4491 C C . GLN A 1 562 ? -6.485 -1.773 -19.466 1.00 36.16 562 GLN A C 1
ATOM 4493 O O . GLN A 1 562 ? -5.805 -0.847 -19.033 1.00 36.16 562 GLN A O 1
ATOM 4498 N N . GLN A 1 563 ? -6.749 -2.857 -18.728 1.00 37.31 563 GLN A N 1
ATOM 4499 C CA . GLN A 1 563 ? -6.276 -3.015 -17.347 1.00 37.31 563 GLN A CA 1
ATOM 4500 C C . GLN A 1 563 ? -4.962 -3.794 -17.213 1.00 37.31 563 GLN A C 1
ATOM 4502 O O . GLN A 1 563 ? -4.294 -3.646 -16.193 1.00 37.31 563 GLN A O 1
ATOM 4507 N N . GLU A 1 564 ? -4.567 -4.580 -18.216 1.00 33.09 564 GLU A N 1
ATOM 4508 C CA . GLU A 1 564 ? -3.368 -5.431 -18.137 1.00 33.09 564 GLU A CA 1
ATOM 4509 C C . GLU A 1 564 ? -2.099 -4.803 -18.739 1.00 33.09 564 GLU A C 1
ATOM 4511 O O . GLU A 1 564 ? -1.026 -5.385 -18.611 1.00 33.09 564 GLU A O 1
ATOM 4516 N N . HIS A 1 565 ? -2.177 -3.608 -19.340 1.00 33.75 565 HIS A N 1
ATOM 4517 C CA . HIS A 1 565 ? -1.078 -3.082 -20.163 1.00 33.75 565 HIS A CA 1
ATOM 4518 C C . HIS A 1 565 ? -0.189 -1.982 -19.561 1.00 33.75 565 HIS A C 1
ATOM 4520 O O . HIS A 1 565 ? 0.688 -1.503 -20.270 1.00 33.75 565 HIS A O 1
ATOM 4526 N N . ASP A 1 566 ? -0.354 -1.585 -18.293 1.00 33.62 566 ASP A N 1
ATOM 4527 C CA . ASP A 1 566 ? 0.475 -0.503 -17.723 1.00 33.62 566 ASP A CA 1
ATOM 4528 C C . ASP A 1 566 ? 0.556 -0.573 -16.179 1.00 33.62 566 ASP A C 1
ATOM 4530 O O . ASP A 1 566 ? 0.059 0.296 -15.453 1.00 33.62 566 ASP A O 1
ATOM 4534 N N . TRP A 1 567 ? 1.120 -1.664 -15.644 1.00 37.28 567 TRP A N 1
ATOM 4535 C CA . TRP A 1 567 ? 1.480 -1.752 -14.221 1.00 37.28 567 TRP A CA 1
ATOM 4536 C C . TRP A 1 567 ? 2.937 -1.329 -14.034 1.00 37.28 567 TRP A C 1
ATOM 4538 O O . TRP A 1 567 ? 3.865 -2.130 -14.112 1.00 37.28 567 TRP A O 1
ATOM 4548 N N . ASP A 1 568 ? 3.102 -0.044 -13.760 1.00 38.47 568 ASP A N 1
ATOM 4549 C CA . ASP A 1 568 ? 4.273 0.503 -13.093 1.00 38.47 568 ASP A CA 1
ATOM 4550 C C . ASP A 1 568 ? 3.980 0.475 -11.579 1.00 38.47 568 ASP A C 1
ATOM 4552 O O . ASP A 1 568 ? 2.944 0.989 -11.140 1.00 38.47 568 ASP A O 1
ATOM 4556 N N . SER A 1 569 ? 4.849 -0.136 -10.763 1.00 52.25 569 SER A N 1
ATOM 4557 C CA . SER A 1 569 ? 4.690 -0.219 -9.295 1.00 52.25 569 SER A CA 1
ATOM 4558 C C . SER A 1 569 ? 4.678 1.152 -8.601 1.00 52.25 569 SER A C 1
ATOM 4560 O O . SER A 1 569 ? 4.380 1.254 -7.409 1.00 52.25 569 SER A O 1
ATOM 4562 N N . SER A 1 570 ? 4.939 2.210 -9.369 1.00 69.69 570 SER A N 1
ATOM 4563 C CA . SER A 1 570 ? 5.013 3.606 -8.959 1.00 69.69 570 SER A CA 1
ATOM 4564 C C . SER A 1 570 ? 3.660 4.270 -8.641 1.00 69.69 570 SER A C 1
ATOM 4566 O O . SER A 1 570 ? 3.650 5.260 -7.910 1.00 69.69 570 SER A O 1
ATOM 4568 N N . TYR A 1 571 ? 2.510 3.765 -9.126 1.00 81.38 571 TYR A N 1
ATOM 4569 C CA . TYR A 1 571 ? 1.189 4.414 -8.954 1.00 81.38 571 TYR A CA 1
ATOM 4570 C C . TYR A 1 571 ? 0.073 3.431 -8.548 1.00 81.38 571 TYR A C 1
ATOM 4572 O O . TYR A 1 571 ? -0.118 2.400 -9.191 1.00 81.38 571 TYR A O 1
ATOM 4580 N N . PHE A 1 572 ? -0.743 3.761 -7.532 1.00 83.12 572 PHE A N 1
ATOM 4581 C CA . PHE A 1 572 ? -1.906 2.927 -7.155 1.00 83.12 572 PHE A CA 1
ATOM 4582 C C . PHE A 1 572 ? -3.225 3.364 -7.822 1.00 83.12 572 PHE A C 1
ATOM 4584 O O . PHE A 1 572 ? -4.114 2.531 -8.013 1.00 83.12 572 PHE A O 1
ATOM 4591 N N . VAL A 1 573 ? -3.358 4.641 -8.212 1.00 88.31 573 VAL A N 1
ATOM 4592 C CA . VAL A 1 573 ? -4.359 5.116 -9.186 1.00 88.31 573 VAL A CA 1
ATOM 4593 C C . VAL A 1 573 ? -3.590 5.499 -10.439 1.00 88.31 573 VAL A C 1
ATOM 4595 O O . VAL A 1 573 ? -2.833 6.462 -10.412 1.00 88.31 573 VAL A O 1
ATOM 4598 N N . ASN A 1 574 ? -3.780 4.758 -11.528 1.00 87.12 574 ASN A N 1
ATOM 4599 C CA . ASN A 1 574 ? -3.181 5.057 -12.827 1.00 87.12 574 ASN A CA 1
ATOM 4600 C C . ASN A 1 574 ? -4.292 5.096 -13.880 1.00 87.12 574 ASN A C 1
ATOM 4602 O O . ASN A 1 574 ? -4.713 4.075 -14.418 1.00 87.12 574 ASN A O 1
ATOM 4606 N N . THR A 1 575 ? -4.855 6.279 -14.094 1.00 87.81 575 THR A N 1
ATOM 4607 C CA . THR A 1 575 ? -5.969 6.504 -15.017 1.00 87.81 575 THR A CA 1
ATOM 4608 C C . THR A 1 575 ? -5.669 7.708 -15.897 1.00 87.81 575 THR A C 1
ATOM 4610 O O . THR A 1 575 ? -4.838 8.545 -15.550 1.00 87.81 575 THR A O 1
ATOM 4613 N N . ILE A 1 576 ? -6.365 7.826 -17.028 1.00 84.19 576 ILE A N 1
ATOM 4614 C CA . ILE A 1 576 ? -6.167 8.943 -17.966 1.00 84.19 576 ILE A CA 1
ATOM 4615 C C . ILE A 1 576 ? -6.437 10.293 -17.280 1.00 84.19 576 ILE A C 1
ATOM 4617 O O . ILE A 1 576 ? -5.726 11.261 -17.527 1.00 84.19 576 ILE A O 1
ATOM 4621 N N . GLY A 1 577 ? -7.447 10.361 -16.406 1.00 82.75 577 GLY A N 1
ATOM 4622 C CA . GLY A 1 577 ? -7.801 11.585 -15.686 1.00 82.75 577 GLY A CA 1
ATOM 4623 C C . GLY A 1 577 ? -7.009 11.835 -14.398 1.00 82.75 577 GLY A C 1
ATOM 4624 O O . GLY A 1 577 ? -7.026 12.960 -13.898 1.00 82.75 577 GLY A O 1
ATOM 4625 N N . CYS A 1 578 ? -6.336 10.820 -13.847 1.00 88.62 578 CYS A N 1
ATOM 4626 C CA . CYS A 1 578 ? -5.661 10.919 -12.555 1.00 88.62 578 CYS A CA 1
ATOM 4627 C C . CYS A 1 578 ? -4.549 9.880 -12.367 1.00 88.62 578 CYS A C 1
ATOM 4629 O O . CYS A 1 578 ? -4.797 8.681 -12.540 1.00 88.62 578 CYS A O 1
ATOM 4631 N N . LYS A 1 579 ? -3.366 10.330 -11.926 1.00 87.81 579 LYS A N 1
ATOM 4632 C CA . LYS A 1 579 ? -2.237 9.478 -11.527 1.00 87.81 579 LYS A CA 1
ATOM 4633 C C . LYS A 1 579 ? -1.780 9.802 -10.101 1.00 87.81 579 LYS A C 1
ATOM 4635 O O . LYS A 1 579 ? -1.264 10.888 -9.864 1.00 87.81 579 LYS A O 1
ATOM 4640 N N . MET A 1 580 ? -1.956 8.875 -9.157 1.00 89.06 580 MET A N 1
ATOM 4641 C CA . MET A 1 580 ? -1.536 9.040 -7.755 1.00 89.06 580 MET A CA 1
ATOM 4642 C C . MET A 1 580 ? -0.368 8.106 -7.418 1.00 89.06 580 MET A C 1
ATOM 4644 O O . MET A 1 580 ? -0.520 6.888 -7.591 1.00 89.06 580 MET A O 1
ATOM 4648 N N . PRO A 1 581 ? 0.782 8.638 -6.962 1.00 86.00 581 PRO A N 1
ATOM 4649 C CA . PRO A 1 581 ? 1.950 7.826 -6.654 1.00 86.00 581 PRO A CA 1
ATOM 4650 C C . PRO A 1 581 ? 1.693 6.920 -5.449 1.00 86.00 581 PRO A C 1
ATOM 4652 O O . PRO A 1 581 ? 0.955 7.272 -4.528 1.00 86.00 581 PRO A O 1
ATOM 4655 N N . SER A 1 582 ? 2.318 5.748 -5.459 1.00 85.94 582 SER A N 1
ATOM 4656 C CA . SER A 1 582 ? 2.293 4.805 -4.349 1.00 85.94 582 SER A CA 1
ATOM 4657 C C . SER A 1 582 ? 3.488 5.026 -3.434 1.00 85.94 582 SER A C 1
ATOM 4659 O O . SER A 1 582 ? 4.630 4.998 -3.883 1.00 85.94 582 SER A O 1
ATOM 4661 N N . PHE A 1 583 ? 3.225 5.214 -2.141 1.00 86.75 583 PHE A N 1
ATOM 4662 C CA . PHE A 1 583 ? 4.259 5.265 -1.110 1.00 86.75 583 PHE A CA 1
ATOM 4663 C C . PHE A 1 583 ? 4.221 3.981 -0.276 1.00 86.75 583 PHE A C 1
ATOM 4665 O O . PHE A 1 583 ? 3.128 3.497 0.045 1.00 86.75 583 PHE A O 1
ATOM 4672 N N . PRO A 1 584 ? 5.382 3.423 0.106 1.00 84.38 584 PRO A N 1
ATOM 4673 C CA . PRO A 1 584 ? 5.417 2.320 1.053 1.00 84.38 584 PRO A CA 1
ATOM 4674 C C . PRO A 1 584 ? 4.893 2.784 2.421 1.00 84.38 584 PRO A C 1
ATOM 4676 O O . PRO A 1 584 ? 5.036 3.950 2.798 1.00 84.38 584 PRO A O 1
ATOM 4679 N N . VAL A 1 585 ? 4.285 1.859 3.174 1.00 86.50 585 VAL A N 1
ATOM 4680 C CA . VAL A 1 585 ? 3.735 2.148 4.512 1.00 86.50 585 VAL A CA 1
ATOM 4681 C C . VAL A 1 585 ? 4.836 2.672 5.437 1.00 86.50 585 VAL A C 1
ATOM 4683 O O . VAL A 1 585 ? 4.650 3.717 6.061 1.00 86.50 585 VAL A O 1
ATOM 4686 N N . ASN A 1 586 ? 5.989 1.995 5.444 1.00 84.25 586 ASN A N 1
ATOM 4687 C CA . ASN A 1 586 ? 7.200 2.388 6.160 1.00 84.25 586 ASN A CA 1
ATOM 4688 C C . ASN A 1 586 ? 8.332 2.665 5.163 1.00 84.25 586 ASN A C 1
ATOM 4690 O O . ASN A 1 586 ? 8.453 1.985 4.147 1.00 84.25 586 ASN A O 1
ATOM 4694 N N . SER A 1 587 ? 9.173 3.653 5.459 1.00 81.69 587 SER A N 1
ATOM 4695 C CA . SER A 1 587 ? 10.420 3.897 4.733 1.00 81.69 587 SER A CA 1
ATOM 4696 C C . SER A 1 587 ? 11.441 4.573 5.642 1.00 81.69 587 SER A C 1
ATOM 4698 O O . SER A 1 587 ? 11.063 5.278 6.581 1.00 81.69 587 SER A O 1
ATOM 4700 N N . VAL A 1 588 ? 12.727 4.443 5.304 1.00 80.69 588 VAL A N 1
ATOM 4701 C CA . VAL A 1 588 ? 13.851 5.083 6.020 1.00 80.69 588 VAL A CA 1
ATOM 4702 C C . VAL A 1 588 ? 13.655 6.603 6.164 1.00 80.69 588 VAL A C 1
ATOM 4704 O O . VAL A 1 588 ? 14.049 7.214 7.153 1.00 80.69 588 VAL A O 1
ATOM 4707 N N . HIS A 1 589 ? 12.967 7.235 5.207 1.00 77.44 589 HIS A N 1
ATOM 4708 C CA . HIS A 1 589 ? 12.692 8.675 5.217 1.00 77.44 589 HIS A CA 1
ATOM 4709 C C . HIS A 1 589 ? 11.678 9.089 6.296 1.00 77.44 589 HIS A C 1
ATOM 4711 O O . HIS A 1 589 ? 11.677 10.251 6.721 1.00 77.44 589 HIS A O 1
ATOM 4717 N N . ILE A 1 590 ? 10.816 8.159 6.727 1.00 83.06 590 ILE A N 1
ATOM 4718 C CA . ILE A 1 590 ? 9.746 8.394 7.703 1.00 83.06 590 ILE A CA 1
ATOM 4719 C C . ILE A 1 590 ? 10.164 7.970 9.114 1.00 83.06 590 ILE A C 1
ATOM 4721 O O . ILE A 1 590 ? 9.654 8.541 10.074 1.00 83.06 590 ILE A O 1
ATOM 4725 N N . GLU A 1 591 ? 11.112 7.038 9.262 1.00 83.50 591 GLU A N 1
ATOM 4726 C CA . GLU A 1 591 ? 11.561 6.511 10.566 1.00 83.50 591 GLU A CA 1
ATOM 4727 C C . GLU A 1 591 ? 11.927 7.614 11.568 1.00 83.50 591 GLU A C 1
ATOM 4729 O O . GLU A 1 591 ? 11.570 7.536 12.740 1.00 83.50 591 GLU A O 1
ATOM 4734 N N . LYS A 1 592 ? 12.528 8.717 11.103 1.00 85.62 592 LYS A N 1
ATOM 4735 C CA . LYS A 1 592 ? 12.857 9.882 11.949 1.00 85.62 592 LYS A CA 1
ATOM 4736 C C . LYS A 1 592 ? 11.646 10.554 12.614 1.00 85.62 592 LYS A C 1
ATOM 4738 O O . LYS A 1 592 ? 11.808 11.269 13.599 1.00 85.62 592 LYS A O 1
ATOM 4743 N N . PHE A 1 593 ? 10.445 10.365 12.070 1.00 84.00 593 PHE A N 1
ATOM 4744 C CA . PHE A 1 593 ? 9.189 10.862 12.637 1.00 84.00 593 PHE A CA 1
ATOM 4745 C C . PHE A 1 593 ? 8.491 9.813 13.521 1.00 84.00 593 PHE A C 1
ATOM 4747 O O . PHE A 1 593 ? 7.524 10.139 14.207 1.00 84.00 593 PHE A O 1
ATOM 4754 N N . MET A 1 594 ? 8.982 8.570 13.532 1.00 80.06 594 MET A N 1
ATOM 4755 C CA . MET A 1 594 ? 8.426 7.423 14.254 1.00 80.06 594 MET A CA 1
ATOM 4756 C C . MET A 1 594 ? 9.180 7.195 15.574 1.00 80.06 594 MET A C 1
ATOM 4758 O O . MET A 1 594 ? 9.895 6.214 15.742 1.00 80.06 594 MET A O 1
ATOM 4762 N N . SER A 1 595 ? 9.039 8.124 16.525 1.00 65.81 595 SER A N 1
ATOM 4763 C CA . SER A 1 595 ? 9.578 7.955 17.887 1.00 65.81 595 SER A CA 1
ATOM 4764 C C . SER A 1 595 ? 8.533 7.371 18.842 1.00 65.81 595 SER A C 1
ATOM 4766 O O . SER A 1 595 ? 7.333 7.525 18.631 1.00 65.81 595 SER A O 1
ATOM 4768 N N . VAL A 1 596 ? 8.971 6.705 19.915 1.00 54.88 596 VAL A N 1
ATOM 4769 C CA . VAL A 1 596 ? 8.066 6.127 20.923 1.00 54.88 596 VAL A CA 1
ATOM 4770 C C . VAL A 1 596 ? 7.308 7.249 21.641 1.00 54.88 596 VAL A C 1
ATOM 4772 O O . VAL A 1 596 ? 7.879 8.013 22.424 1.00 54.88 596 VAL A O 1
ATOM 4775 N N . TYR A 1 597 ? 6.008 7.361 21.369 1.00 61.50 597 TYR A N 1
ATOM 4776 C CA . TYR A 1 597 ? 5.127 8.305 22.051 1.00 61.50 597 TYR A CA 1
ATOM 4777 C C . TYR A 1 597 ? 4.953 7.908 23.529 1.00 61.50 597 TYR A C 1
ATOM 4779 O O . TYR A 1 597 ? 4.727 6.746 23.861 1.00 61.50 597 TYR A O 1
ATOM 4787 N N . LYS A 1 598 ? 5.066 8.898 24.423 1.00 56.38 598 LYS A N 1
ATOM 4788 C CA . LYS A 1 598 ? 4.949 8.749 25.887 1.00 56.38 598 LYS A CA 1
ATOM 4789 C C . LYS A 1 598 ? 3.546 8.276 26.320 1.00 56.38 598 LYS A C 1
ATOM 4791 O O . LYS A 1 598 ? 2.575 8.630 25.657 1.00 56.38 598 LYS A O 1
ATOM 4796 N N . PRO A 1 599 ? 3.420 7.555 27.452 1.00 54.34 599 PRO A N 1
ATOM 4797 C CA . PRO A 1 599 ? 2.174 6.912 27.877 1.00 54.34 599 PRO A CA 1
ATOM 4798 C C . PRO A 1 599 ? 0.994 7.890 28.064 1.00 54.34 599 PRO A C 1
ATOM 4800 O O . PRO A 1 599 ? 1.208 9.094 28.262 1.00 54.34 599 PRO A O 1
ATOM 4803 N N . PRO A 1 600 ? -0.251 7.379 27.974 1.00 64.88 600 PRO A N 1
ATOM 4804 C CA . PRO A 1 600 ? -1.473 8.177 27.993 1.00 64.88 600 PRO A CA 1
ATOM 4805 C C . PRO A 1 600 ? -1.672 8.934 29.310 1.00 64.88 600 PRO A C 1
ATOM 4807 O O . PRO A 1 600 ? -1.090 8.619 30.347 1.00 64.88 600 PRO A O 1
ATOM 4810 N N . VAL A 1 601 ? -2.540 9.946 29.265 1.00 73.69 601 VAL A N 1
ATOM 4811 C CA . VAL A 1 601 ? -3.007 10.644 30.465 1.00 73.69 601 VAL A CA 1
ATOM 4812 C C . VAL A 1 601 ? -3.855 9.672 31.285 1.00 73.69 601 VAL A C 1
ATOM 4814 O O . VAL A 1 601 ? -4.880 9.196 30.810 1.00 73.69 601 VAL A O 1
ATOM 4817 N N . GLN A 1 602 ? -3.435 9.381 32.514 1.00 83.69 602 GLN A N 1
ATOM 4818 C CA . GLN A 1 602 ? -4.207 8.540 33.424 1.00 83.69 602 GLN A CA 1
ATOM 4819 C C . GLN A 1 602 ? -5.389 9.341 33.988 1.00 83.69 602 GLN A C 1
ATOM 4821 O O . GLN A 1 602 ? -5.193 10.360 34.662 1.00 83.69 602 GLN A O 1
ATOM 4826 N N . CYS A 1 603 ? -6.614 8.911 33.686 1.00 89.50 603 CYS A N 1
ATOM 4827 C CA . CYS A 1 603 ? -7.837 9.506 34.227 1.00 89.50 603 CYS A CA 1
ATOM 4828 C C . CYS A 1 603 ? -8.059 9.068 35.685 1.00 89.50 603 CYS A C 1
ATOM 4830 O O . CYS A 1 603 ? -7.497 8.068 36.134 1.00 89.50 603 CYS A O 1
ATOM 4832 N N . SER A 1 604 ? -8.831 9.849 36.438 1.00 90.56 604 SER A N 1
ATOM 4833 C CA . SER A 1 604 ? -9.162 9.552 37.838 1.00 90.56 604 SER A CA 1
ATOM 4834 C C . SER A 1 604 ? -10.091 8.329 37.933 1.00 90.56 604 SER A C 1
ATOM 4836 O O . SER A 1 604 ? -10.900 8.101 37.039 1.00 90.56 604 SER A O 1
ATOM 4838 N N . THR A 1 605 ? -10.006 7.540 39.008 1.00 91.25 605 THR A N 1
ATOM 4839 C CA . THR A 1 605 ? -10.791 6.298 39.165 1.00 91.25 605 THR A CA 1
ATOM 4840 C C . THR A 1 605 ? -12.288 6.591 39.355 1.00 91.25 605 THR A C 1
ATOM 4842 O O . THR A 1 605 ? -12.627 7.227 40.350 1.00 91.25 605 THR A O 1
ATOM 4845 N N . PRO A 1 606 ? -13.213 6.131 38.488 1.00 93.00 606 PRO A N 1
ATOM 4846 C CA . PRO A 1 606 ? -14.646 6.406 38.635 1.00 93.00 606 PRO A CA 1
ATOM 4847 C C . PRO A 1 606 ? -15.272 5.635 39.805 1.00 93.00 606 PRO A C 1
ATOM 4849 O O . PRO A 1 606 ? -15.036 4.439 39.966 1.00 93.00 606 PRO A O 1
ATOM 4852 N N . MET A 1 607 ? -16.136 6.296 40.583 1.00 93.62 607 MET A N 1
ATOM 4853 C CA . MET A 1 607 ? -16.869 5.648 41.680 1.00 93.62 607 MET A CA 1
ATOM 4854 C C . MET A 1 607 ? -18.075 4.827 41.203 1.00 93.62 607 MET A C 1
ATOM 4856 O O . MET A 1 607 ? -18.460 3.843 41.839 1.00 93.62 607 MET A O 1
ATOM 4860 N N . THR A 1 608 ? -18.688 5.228 40.088 1.00 94.06 608 THR A N 1
ATOM 4861 C CA . THR A 1 608 ? -19.917 4.611 39.573 1.00 94.06 608 THR A CA 1
ATOM 4862 C C . THR A 1 608 ? -19.700 3.941 38.221 1.00 94.06 608 THR A C 1
ATOM 4864 O O . THR A 1 608 ? -18.877 4.386 37.420 1.00 94.06 608 THR A O 1
ATOM 4867 N N . LYS A 1 609 ? -20.438 2.856 37.968 1.00 92.81 609 LYS A N 1
ATOM 4868 C CA . LYS A 1 609 ? -20.478 2.154 36.677 1.00 92.81 609 LYS A CA 1
ATOM 4869 C C . LYS A 1 609 ? -21.913 1.985 36.207 1.00 92.81 609 LYS A C 1
ATOM 4871 O O . LYS A 1 609 ? -22.853 2.069 36.998 1.00 92.81 609 LYS A O 1
ATOM 4876 N N . THR A 1 610 ? -22.046 1.749 34.909 1.00 93.44 610 THR A N 1
ATOM 4877 C CA . THR A 1 610 ? -23.329 1.559 34.247 1.00 93.44 610 THR A CA 1
ATOM 4878 C C . THR A 1 610 ? -23.289 0.374 33.296 1.00 93.44 610 THR A C 1
ATOM 4880 O O . THR A 1 610 ? -22.237 0.042 32.750 1.00 93.44 610 THR A O 1
ATOM 4883 N N . ASP A 1 611 ? -24.446 -0.248 33.094 1.00 89.94 611 ASP A N 1
ATOM 4884 C CA . ASP A 1 611 ? -24.700 -1.195 32.006 1.00 89.94 611 ASP A CA 1
ATOM 4885 C C . ASP A 1 611 ? -25.689 -0.564 31.002 1.00 89.94 611 ASP A C 1
ATOM 4887 O O . ASP A 1 611 ? -25.685 0.662 30.831 1.00 89.94 611 ASP A O 1
ATOM 4891 N N . SER A 1 612 ? -26.502 -1.366 30.307 1.00 85.38 612 SER A N 1
ATOM 4892 C CA . SER A 1 612 ? -27.507 -0.880 29.358 1.00 85.38 612 SER A CA 1
ATOM 4893 C C . SER A 1 612 ? -28.523 0.085 29.976 1.00 85.38 612 SER A C 1
ATOM 4895 O O . SER A 1 612 ? -28.819 1.082 29.329 1.00 85.38 612 SER A O 1
ATOM 4897 N N . ASN A 1 613 ? -29.024 -0.178 31.193 1.00 88.75 613 ASN A N 1
ATOM 4898 C CA . ASN A 1 613 ? -30.105 0.600 31.832 1.00 88.75 613 ASN A CA 1
ATOM 4899 C C . ASN A 1 613 ? -29.901 0.837 33.338 1.00 88.75 613 ASN A C 1
ATOM 4901 O O . ASN A 1 613 ? -30.730 1.485 33.977 1.00 88.75 613 ASN A O 1
ATOM 4905 N N . ASN A 1 614 ? -28.835 0.306 33.929 1.00 92.12 614 ASN A N 1
ATOM 4906 C CA . ASN A 1 614 ? -28.595 0.354 35.359 1.00 92.12 614 ASN A CA 1
ATOM 4907 C C . ASN A 1 614 ? -27.358 1.177 35.712 1.00 92.12 614 ASN A C 1
ATOM 4909 O O . ASN A 1 614 ? -26.389 1.251 34.956 1.00 92.12 614 ASN A O 1
ATOM 4913 N N . LEU A 1 615 ? -27.387 1.739 36.917 1.00 94.38 615 LEU A N 1
ATOM 4914 C CA . LEU A 1 615 ? -26.324 2.510 37.549 1.00 94.38 615 LEU A CA 1
ATOM 4915 C C . LEU A 1 615 ? -26.079 1.970 38.964 1.00 94.38 615 LEU A C 1
ATOM 4917 O O . LEU A 1 615 ? -27.027 1.685 39.697 1.00 94.38 615 LEU A O 1
ATOM 4921 N N . TRP A 1 616 ? -24.815 1.841 39.367 1.00 94.56 616 TRP A N 1
ATOM 4922 C CA . TRP A 1 616 ? -24.442 1.445 40.730 1.00 94.56 616 TRP A CA 1
ATOM 4923 C C . TRP A 1 616 ? -23.060 1.979 41.137 1.00 94.56 616 TRP A C 1
ATOM 4925 O O . TRP A 1 616 ? -22.284 2.464 40.308 1.00 94.56 616 TRP A O 1
ATOM 4935 N N . ILE A 1 617 ? -22.754 1.889 42.435 1.00 93.75 617 ILE A N 1
ATOM 4936 C CA . ILE A 1 617 ? -21.430 2.191 43.003 1.00 93.75 617 ILE A CA 1
ATOM 4937 C C . ILE A 1 617 ? -20.544 0.956 42.839 1.00 93.75 617 ILE A C 1
ATOM 4939 O O . ILE A 1 617 ? -20.900 -0.115 43.325 1.00 93.75 617 ILE A O 1
ATOM 4943 N N . ALA A 1 618 ? -19.425 1.096 42.131 1.00 92.12 618 ALA A N 1
ATOM 4944 C CA . ALA A 1 618 ? -18.627 -0.040 41.668 1.00 92.12 618 ALA A CA 1
ATOM 4945 C C . ALA A 1 618 ? -17.361 -0.317 42.489 1.00 92.12 618 ALA A C 1
ATOM 4947 O O . ALA A 1 618 ? -16.800 -1.402 42.364 1.00 92.12 618 ALA A O 1
ATOM 4948 N N . LEU A 1 619 ? -16.900 0.658 43.274 1.00 92.31 619 LEU A N 1
ATOM 4949 C CA . LEU A 1 619 ? -15.697 0.541 44.102 1.00 92.31 619 LEU A CA 1
ATOM 4950 C C . LEU A 1 619 ? -15.994 -0.209 45.392 1.00 92.31 619 LEU A C 1
ATOM 4952 O O . LEU A 1 619 ? -17.064 -0.016 45.953 1.00 92.31 619 LEU A O 1
ATOM 4956 N N . ASN A 1 620 ? -15.057 -1.017 45.880 1.00 90.75 620 ASN A N 1
ATOM 4957 C CA . ASN A 1 620 ? -15.185 -1.658 47.190 1.00 90.75 620 ASN A CA 1
ATOM 4958 C C . ASN A 1 620 ? -14.894 -0.672 48.345 1.00 90.75 620 ASN A C 1
ATOM 4960 O O . ASN A 1 620 ? -14.445 0.452 48.121 1.00 90.75 620 ASN A O 1
ATOM 4964 N N . GLU A 1 621 ? -15.118 -1.085 49.598 1.00 89.62 621 GLU A N 1
ATOM 4965 C CA . GLU A 1 621 ? -14.929 -0.203 50.766 1.00 89.62 621 GLU A CA 1
ATOM 4966 C C . GLU A 1 621 ? -13.496 0.346 50.881 1.00 89.62 621 GLU A C 1
ATOM 4968 O O . GLU A 1 621 ? -13.307 1.526 51.167 1.00 89.62 621 GLU A O 1
ATOM 4973 N N . THR A 1 622 ? -12.482 -0.477 50.589 1.00 90.19 622 THR A N 1
ATOM 4974 C CA . THR A 1 622 ? -11.072 -0.051 50.642 1.00 90.19 622 THR A CA 1
ATOM 4975 C C . THR A 1 622 ? -10.714 0.961 49.553 1.00 90.19 622 THR A C 1
ATOM 4977 O O . THR A 1 622 ? -9.949 1.890 49.795 1.00 90.19 622 THR A O 1
ATOM 4980 N N . GLU A 1 623 ? -11.283 0.817 48.358 1.00 91.44 623 GLU A N 1
ATOM 4981 C CA . GLU A 1 623 ? -11.090 1.736 47.235 1.00 91.44 623 GLU A CA 1
ATOM 4982 C C . GLU A 1 623 ? -11.833 3.059 47.460 1.00 91.44 623 GLU A C 1
ATOM 4984 O O . GLU A 1 623 ? -11.327 4.122 47.099 1.00 91.44 623 GLU A O 1
ATOM 4989 N N . LEU A 1 624 ? -13.015 3.009 48.082 1.00 89.44 624 LEU A N 1
ATOM 4990 C CA . LEU A 1 624 ? -13.786 4.193 48.460 1.00 89.44 624 LEU A CA 1
ATOM 4991 C C . LEU A 1 624 ? -13.048 5.051 49.499 1.00 89.44 624 LEU A C 1
ATOM 4993 O O . LEU A 1 624 ? -13.050 6.279 49.379 1.00 89.44 624 LEU A O 1
ATOM 4997 N N . ASP A 1 625 ? -12.372 4.435 50.472 1.00 88.88 625 ASP A N 1
ATOM 4998 C CA . ASP A 1 625 ? -11.500 5.164 51.401 1.00 88.88 625 ASP A CA 1
ATOM 4999 C C . ASP A 1 625 ? -10.261 5.720 50.679 1.00 88.88 625 ASP A C 1
ATOM 5001 O O . ASP A 1 625 ? -9.970 6.912 50.767 1.00 88.88 625 ASP A O 1
ATOM 5005 N N . LEU A 1 626 ? -9.583 4.896 49.870 1.00 91.31 626 LEU A N 1
ATOM 5006 C CA . LEU A 1 626 ? -8.346 5.281 49.181 1.00 91.31 626 LEU A CA 1
ATOM 5007 C C . LEU A 1 626 ? -8.521 6.465 48.215 1.00 91.31 626 LEU A C 1
ATOM 5009 O O . LEU A 1 626 ? -7.694 7.377 48.207 1.00 91.31 626 LEU A O 1
ATOM 5013 N N . PHE A 1 627 ? -9.557 6.438 47.373 1.00 88.81 627 PHE A N 1
ATOM 5014 C CA . PHE A 1 627 ? -9.738 7.435 46.311 1.00 88.81 627 PHE A CA 1
ATOM 5015 C C . PHE A 1 627 ? -10.634 8.609 46.718 1.00 88.81 627 PHE A C 1
ATOM 5017 O O . PHE A 1 627 ? -10.477 9.700 46.170 1.00 88.81 627 PHE A O 1
ATOM 5024 N N . TYR A 1 628 ? -11.562 8.403 47.659 1.00 88.88 628 TYR A N 1
ATOM 5025 C CA . TYR A 1 628 ? -12.599 9.384 48.004 1.00 88.88 628 TYR A CA 1
ATOM 5026 C C . TYR A 1 628 ? -12.706 9.690 49.507 1.00 88.88 628 TYR A C 1
ATOM 5028 O O . TYR A 1 628 ? -13.521 10.530 49.891 1.00 88.88 628 TYR A O 1
ATOM 5036 N N . GLY A 1 629 ? -11.896 9.055 50.363 1.00 86.94 629 GLY A N 1
ATOM 5037 C CA . GLY A 1 629 ? -11.874 9.297 51.810 1.00 86.94 629 GLY A CA 1
ATOM 5038 C C . GLY A 1 629 ? -13.136 8.841 52.549 1.00 86.94 629 GLY A C 1
ATOM 5039 O O . GLY A 1 629 ? -13.457 9.381 53.610 1.00 86.94 629 GLY A O 1
ATOM 5040 N N . VAL A 1 630 ? -13.890 7.893 51.981 1.00 86.75 630 VAL A N 1
ATOM 5041 C CA . VAL A 1 630 ? -15.121 7.356 52.578 1.00 86.75 630 VAL A CA 1
ATOM 5042 C C . VAL A 1 630 ? -14.787 6.144 53.447 1.00 86.75 630 VAL A C 1
ATOM 5044 O O . VAL A 1 630 ? -14.667 5.029 52.952 1.00 86.75 630 VAL A O 1
ATOM 5047 N N . LYS A 1 631 ? -14.685 6.356 54.764 1.00 83.94 631 LYS A N 1
ATOM 5048 C CA . LYS A 1 631 ? -14.328 5.302 55.736 1.00 83.94 631 LYS A CA 1
ATOM 5049 C C . LYS A 1 631 ? -15.461 4.329 56.062 1.00 83.94 631 LYS A C 1
ATOM 5051 O O . LYS A 1 631 ? -15.201 3.203 56.467 1.00 83.94 631 LYS A O 1
ATOM 5056 N N . ASN A 1 632 ? -16.713 4.771 55.945 1.00 84.44 632 ASN A N 1
ATOM 5057 C CA . ASN A 1 632 ? -17.893 3.948 56.196 1.00 84.44 632 ASN A CA 1
ATOM 5058 C C . ASN A 1 632 ? -18.907 4.154 55.069 1.00 84.44 632 ASN A C 1
ATOM 5060 O O . ASN A 1 632 ? -19.407 5.258 54.863 1.00 84.44 632 ASN A O 1
ATOM 5064 N N . VAL A 1 633 ? -19.248 3.081 54.355 1.00 85.50 633 VAL A N 1
ATOM 5065 C CA . VAL A 1 633 ? -20.179 3.124 53.215 1.00 85.50 633 VAL A CA 1
ATOM 5066 C C . VAL A 1 633 ? -21.591 3.572 53.587 1.00 85.50 633 VAL A C 1
ATOM 5068 O O . VAL A 1 633 ? -22.317 4.073 52.733 1.00 85.50 633 VAL A O 1
ATOM 5071 N N . SER A 1 634 ? -21.975 3.450 54.860 1.00 84.62 634 SER A N 1
ATOM 5072 C CA . SER A 1 634 ? -23.270 3.930 55.364 1.00 84.62 634 SER A CA 1
ATOM 5073 C C . SER A 1 634 ? -23.385 5.459 55.325 1.00 84.62 634 SER A C 1
ATOM 5075 O O . SER A 1 634 ? -24.491 5.994 55.324 1.00 84.62 634 SER A O 1
ATOM 5077 N N . GLU A 1 635 ? -22.251 6.164 55.284 1.00 83.56 635 GLU A N 1
ATOM 5078 C CA . GLU A 1 635 ? -22.176 7.627 55.188 1.00 83.56 635 GLU A CA 1
ATOM 5079 C C . GLU A 1 635 ? -22.373 8.130 53.752 1.00 83.56 635 GLU A C 1
ATOM 5081 O O . GLU A 1 635 ? -22.605 9.322 53.542 1.00 83.56 635 GLU A O 1
ATOM 5086 N N . LEU A 1 636 ? -22.281 7.234 52.762 1.00 89.75 636 LEU A N 1
ATOM 5087 C CA . LEU A 1 636 ? -22.301 7.564 51.344 1.00 89.75 636 LEU A CA 1
ATOM 5088 C C . LEU A 1 636 ? -23.731 7.587 50.797 1.00 89.75 636 LEU A C 1
ATOM 5090 O O . LEU A 1 636 ? -24.400 6.557 50.689 1.00 89.75 636 LEU A O 1
ATOM 5094 N N . MET A 1 637 ? -24.173 8.767 50.367 1.00 89.38 637 MET A N 1
ATOM 5095 C CA . MET A 1 637 ? -25.444 8.953 49.671 1.00 89.38 637 MET A CA 1
ATOM 5096 C C . MET A 1 637 ? -25.196 9.481 48.261 1.00 89.38 637 MET A C 1
ATOM 5098 O O . MET A 1 637 ? -24.641 10.570 48.082 1.00 89.38 637 MET A O 1
ATOM 5102 N N . CYS A 1 638 ? -25.645 8.727 47.261 1.00 93.31 638 CYS A N 1
ATOM 5103 C CA . CYS A 1 638 ? -25.599 9.119 45.861 1.00 93.31 638 CYS A CA 1
ATOM 5104 C C . CYS A 1 638 ? -26.998 9.441 45.345 1.00 93.31 638 CYS A C 1
ATOM 5106 O O . CYS A 1 638 ? -27.998 8.848 45.749 1.00 93.31 638 CYS A O 1
ATOM 5108 N N . CYS A 1 639 ? -27.068 10.386 44.420 1.00 93.88 639 CYS A N 1
ATOM 5109 C CA . CYS A 1 639 ? -28.290 10.735 43.719 1.00 93.88 639 CYS A CA 1
ATOM 5110 C C . CYS A 1 639 ? -27.968 11.053 42.266 1.00 93.88 639 CYS A C 1
ATOM 5112 O O . CYS A 1 639 ? -26.881 11.552 41.972 1.00 93.88 639 CYS A O 1
ATOM 5114 N N . PHE A 1 640 ? -28.896 10.756 41.361 1.00 95.25 640 PHE A N 1
ATOM 5115 C CA . PHE A 1 640 ? -28.783 11.183 39.973 1.00 95.25 640 PHE A CA 1
ATOM 5116 C C . PHE A 1 640 ? -29.899 12.156 39.594 1.00 95.25 640 PHE A C 1
ATOM 5118 O O . PHE A 1 640 ? -31.018 12.060 40.105 1.00 95.25 640 PHE A O 1
ATOM 5125 N N . TYR A 1 641 ? -29.573 13.065 38.679 1.00 95.31 641 TYR A N 1
ATOM 5126 C CA . TYR A 1 641 ? -30.447 14.090 38.119 1.00 95.31 641 TYR A CA 1
ATOM 5127 C C . TYR A 1 641 ? -30.485 13.942 36.594 1.00 95.31 641 TYR A C 1
ATOM 5129 O O . TYR A 1 641 ? -29.418 13.874 35.979 1.00 95.31 641 TYR A O 1
ATOM 5137 N N . PRO A 1 642 ? -31.660 13.910 35.948 1.00 94.75 642 PRO A N 1
ATOM 5138 C CA . PRO A 1 642 ? -31.745 13.902 34.492 1.00 94.75 642 PRO A CA 1
ATOM 5139 C C . PRO A 1 642 ? -31.155 15.178 33.896 1.00 94.75 642 PRO A C 1
ATOM 5141 O O . PRO A 1 642 ? -31.390 16.276 34.404 1.00 94.75 642 PRO A O 1
ATOM 5144 N N . LEU A 1 643 ? -30.403 15.040 32.810 1.00 93.69 643 LEU A N 1
ATOM 5145 C CA . LEU A 1 643 ? -29.776 16.158 32.116 1.00 93.69 643 LEU A CA 1
ATOM 5146 C C . LEU A 1 643 ? -30.629 16.581 30.914 1.00 93.69 643 LEU A C 1
ATOM 5148 O O . LEU A 1 643 ? -30.986 15.749 30.083 1.00 93.69 643 LEU A O 1
ATOM 5152 N N . TYR A 1 644 ? -30.913 17.880 30.794 1.00 90.25 644 TYR A N 1
ATOM 5153 C CA . TYR A 1 644 ? -31.674 18.435 29.673 1.00 90.25 644 TYR A CA 1
ATOM 5154 C C . TYR A 1 644 ? -30.855 19.463 28.891 1.00 90.25 644 TYR A C 1
ATOM 5156 O O . TYR A 1 644 ? -30.131 20.293 29.454 1.00 90.25 644 TYR A O 1
ATOM 5164 N N . ARG A 1 645 ? -31.011 19.427 27.567 1.00 91.56 645 ARG A N 1
ATOM 5165 C CA . ARG A 1 645 ? -30.403 20.374 26.629 1.00 91.56 645 ARG A CA 1
ATOM 5166 C C . ARG A 1 645 ? -31.201 21.683 26.617 1.00 91.56 645 ARG A C 1
ATOM 5168 O O . ARG A 1 645 ? -32.367 21.682 26.235 1.00 91.56 645 ARG A O 1
ATOM 5175 N N . GLN A 1 646 ? -30.575 22.799 26.999 1.00 88.06 646 GLN A N 1
ATOM 5176 C CA . GLN A 1 646 ? -31.173 24.142 26.879 1.00 88.06 646 GLN A CA 1
ATOM 5177 C C . GLN A 1 646 ? -30.849 24.767 25.521 1.00 88.06 646 GLN A C 1
ATOM 5179 O O . GLN A 1 646 ? -31.709 25.346 24.864 1.00 88.06 646 GLN A O 1
ATOM 5184 N N . SER A 1 647 ? -29.593 24.642 25.107 1.00 87.31 647 SER A N 1
ATOM 5185 C CA . SER A 1 647 ? -29.076 25.040 23.803 1.00 87.31 647 SER A CA 1
ATOM 5186 C C . SER A 1 647 ? -27.918 24.120 23.433 1.00 87.31 647 SER A C 1
ATOM 5188 O O . SER A 1 647 ? -27.513 23.274 24.231 1.00 87.31 647 SER A O 1
ATOM 5190 N N . ASP A 1 648 ? -27.357 24.287 22.239 1.00 86.81 648 ASP A N 1
ATOM 5191 C CA . ASP A 1 648 ? -26.229 23.462 21.810 1.00 86.81 648 ASP A CA 1
ATOM 5192 C C . ASP A 1 648 ? -24.988 23.617 22.693 1.00 86.81 648 ASP A C 1
ATOM 5194 O O . ASP A 1 648 ? -24.243 22.667 22.881 1.00 86.81 648 ASP A O 1
ATOM 5198 N N . ASP A 1 649 ? -24.784 24.786 23.294 1.00 85.19 649 ASP A N 1
ATOM 5199 C CA . ASP A 1 649 ? -23.593 25.071 24.107 1.00 85.19 649 ASP A CA 1
ATOM 5200 C C . ASP A 1 649 ? -23.853 24.924 25.614 1.00 85.19 649 ASP A C 1
ATOM 5202 O O . ASP A 1 649 ? -22.979 25.189 26.456 1.00 85.19 649 ASP A O 1
ATOM 5206 N N . LYS A 1 650 ? -25.078 24.525 25.986 1.00 88.44 650 LYS A N 1
ATOM 5207 C CA . LYS A 1 650 ? -25.506 24.476 27.380 1.00 88.44 650 LYS A CA 1
ATOM 5208 C C . LYS A 1 650 ? -26.542 23.385 27.656 1.00 88.44 650 LYS A C 1
ATOM 5210 O O . LYS A 1 650 ? -27.693 23.459 27.225 1.00 88.44 650 LYS A O 1
ATOM 5215 N N . SER A 1 651 ? -26.151 22.471 28.536 1.00 92.62 651 SER A N 1
ATOM 5216 C CA . SER A 1 651 ? -27.034 21.501 29.190 1.00 92.62 651 SER A CA 1
ATOM 5217 C C . SER A 1 651 ? -27.028 21.737 30.695 1.00 92.62 651 SER A C 1
ATOM 5219 O O . SER A 1 651 ? -26.025 22.202 31.247 1.00 92.62 651 SER A O 1
ATOM 5221 N N . GLN A 1 652 ? -28.144 21.450 31.361 1.00 91.31 652 GLN A N 1
ATOM 5222 C CA . GLN A 1 652 ? -28.256 21.565 32.815 1.00 91.31 652 GLN A CA 1
ATOM 5223 C C . GLN A 1 652 ? -29.034 20.385 33.408 1.00 91.31 652 GLN A C 1
ATOM 5225 O O . GLN A 1 652 ? -29.961 19.887 32.762 1.00 91.31 652 GLN A O 1
ATOM 5230 N N . PRO A 1 653 ? -28.671 19.937 34.623 1.00 92.00 653 PRO A N 1
ATOM 5231 C CA . PRO A 1 653 ? -29.441 18.932 35.338 1.00 92.00 653 PRO A CA 1
ATOM 5232 C C . PRO A 1 653 ? -30.767 19.526 35.825 1.00 92.00 653 PRO A C 1
ATOM 5234 O O . PRO A 1 653 ? -30.820 20.673 36.276 1.00 92.00 653 PRO A O 1
ATOM 5237 N N . ASP A 1 654 ? -31.833 18.735 35.770 1.00 91.19 654 ASP A N 1
ATOM 5238 C CA . ASP A 1 654 ? -33.111 19.065 36.394 1.00 91.19 654 ASP A CA 1
ATOM 5239 C C . ASP A 1 654 ? -33.065 18.702 37.875 1.00 91.19 654 ASP A C 1
ATOM 5241 O O . ASP A 1 654 ? -33.252 17.553 38.276 1.00 91.19 654 ASP A O 1
ATOM 5245 N N . THR A 1 655 ? -32.816 19.709 38.703 1.00 87.75 655 THR A N 1
ATOM 5246 C CA . THR A 1 655 ? -32.723 19.545 40.155 1.00 87.75 655 THR A CA 1
ATOM 5247 C C . THR A 1 655 ? -34.064 19.233 40.819 1.00 87.75 655 THR A C 1
ATOM 5249 O O . THR A 1 655 ? -34.069 18.865 41.993 1.00 87.75 655 THR A O 1
ATOM 5252 N N . THR A 1 656 ? -35.191 19.340 40.101 1.00 87.94 656 THR A N 1
ATOM 5253 C CA . THR A 1 656 ? -36.520 18.987 40.629 1.00 87.94 656 THR A CA 1
ATOM 5254 C C . THR A 1 656 ? -36.782 17.482 40.600 1.00 87.94 656 THR A C 1
ATOM 5256 O O . THR A 1 656 ? -37.612 16.988 41.363 1.00 87.94 656 THR A O 1
ATOM 5259 N N . LYS A 1 657 ? -36.051 16.741 39.757 1.00 88.44 657 LYS A N 1
ATOM 5260 C CA . LYS A 1 657 ? -36.153 15.287 39.622 1.00 88.44 657 LYS A CA 1
ATOM 5261 C C . LYS A 1 657 ? -34.847 14.648 40.069 1.00 88.44 657 LYS A C 1
ATOM 5263 O O . LYS A 1 657 ? -33.852 14.700 39.355 1.00 88.44 657 LYS A O 1
ATOM 5268 N N . SER A 1 658 ? -34.856 14.004 41.232 1.00 91.44 658 SER A N 1
ATOM 5269 C CA . SER A 1 658 ? -33.713 13.229 41.713 1.00 91.44 658 SER A CA 1
ATOM 5270 C C . SER A 1 658 ? -34.126 11.831 42.142 1.00 91.44 658 SER A C 1
ATOM 5272 O O . SER A 1 658 ? -35.226 11.611 42.645 1.00 91.44 658 SER A O 1
ATOM 5274 N N . THR A 1 659 ? -33.234 10.869 41.933 1.00 93.25 659 THR A N 1
ATOM 5275 C CA . THR A 1 659 ? -33.391 9.505 42.451 1.00 93.25 659 THR A CA 1
ATOM 5276 C C . THR A 1 659 ? -32.153 9.145 43.255 1.00 93.25 659 THR A C 1
ATOM 5278 O O . THR A 1 659 ? -31.032 9.236 42.752 1.00 93.25 659 THR A O 1
ATOM 5281 N N . ASN A 1 660 ? -32.359 8.762 44.514 1.00 92.38 660 ASN A N 1
ATOM 5282 C CA . ASN A 1 660 ? -31.282 8.421 45.438 1.00 92.38 660 ASN A CA 1
ATOM 5283 C C . ASN A 1 660 ? -30.974 6.922 45.379 1.00 92.38 660 ASN A C 1
ATOM 5285 O O . ASN A 1 660 ? -31.879 6.100 45.230 1.00 92.38 660 ASN A O 1
ATOM 5289 N N . PHE A 1 661 ? -29.707 6.567 45.557 1.00 93.44 661 PHE A N 1
ATOM 5290 C CA . PHE A 1 661 ? -29.249 5.188 45.672 1.00 93.44 661 PHE A CA 1
ATOM 5291 C C . PHE A 1 661 ? -28.028 5.104 46.597 1.00 93.44 661 PHE A C 1
ATOM 5293 O O . PHE A 1 661 ? -27.299 6.077 46.800 1.00 93.44 661 PHE A O 1
ATOM 5300 N N . THR A 1 662 ? -27.834 3.934 47.197 1.00 90.94 662 THR A N 1
ATOM 5301 C CA . THR A 1 662 ? -26.808 3.679 48.218 1.00 90.94 662 THR A CA 1
ATOM 5302 C C . THR A 1 662 ? -25.874 2.560 47.776 1.00 90.94 662 THR A C 1
ATOM 5304 O O . THR A 1 662 ? -26.171 1.827 46.831 1.00 90.94 662 THR A O 1
ATOM 5307 N N . TYR A 1 663 ? -24.762 2.397 48.492 1.00 90.56 663 TYR A N 1
ATOM 5308 C CA . TYR A 1 663 ? -23.821 1.300 48.278 1.00 90.56 663 TYR A CA 1
ATOM 5309 C C . TYR A 1 663 ? -24.516 -0.075 48.259 1.00 90.56 663 TYR A C 1
ATOM 5311 O O . TYR A 1 663 ? -25.456 -0.317 49.020 1.00 90.56 663 TYR A O 1
ATOM 5319 N N . GLY A 1 664 ? -24.086 -0.954 47.348 1.00 85.69 664 GLY A N 1
ATOM 5320 C CA . GLY A 1 664 ? -24.644 -2.299 47.159 1.00 85.69 664 GLY A CA 1
ATOM 5321 C C . GLY A 1 664 ? -26.002 -2.373 46.446 1.00 85.69 664 GLY A C 1
ATOM 5322 O O . GLY A 1 664 ? -26.487 -3.476 46.204 1.00 85.69 664 GLY A O 1
ATOM 5323 N N . LYS A 1 665 ? -26.627 -1.238 46.090 1.00 89.75 665 LYS A N 1
ATOM 5324 C CA . LYS A 1 665 ? -27.882 -1.209 45.322 1.00 89.75 665 LYS A CA 1
ATOM 5325 C C . LYS A 1 665 ? -27.656 -0.767 43.881 1.00 89.75 665 LYS A C 1
ATOM 5327 O O . LYS A 1 665 ? -26.963 0.214 43.619 1.00 89.75 665 LYS A O 1
ATOM 5332 N N . THR A 1 666 ? -28.335 -1.454 42.973 1.00 92.12 666 THR A N 1
ATOM 5333 C CA . THR A 1 666 ? -28.414 -1.110 41.553 1.00 92.12 666 THR A CA 1
ATOM 5334 C C . THR A 1 666 ? -29.708 -0.348 41.285 1.00 92.12 666 THR A C 1
ATOM 5336 O O . THR A 1 666 ? -30.772 -0.767 41.743 1.00 92.12 666 THR A O 1
ATOM 5339 N N . VAL A 1 667 ? -29.630 0.774 40.566 1.00 93.62 667 VAL A N 1
ATOM 5340 C CA . VAL A 1 667 ? -30.787 1.612 40.224 1.00 93.62 667 VAL A CA 1
ATOM 5341 C C . VAL A 1 667 ? -30.992 1.671 38.713 1.00 93.62 667 VAL A C 1
ATOM 5343 O O . VAL A 1 667 ? -30.036 1.858 37.964 1.00 93.62 667 VAL A O 1
ATOM 5346 N N . ALA A 1 668 ? -32.239 1.519 38.270 1.00 92.19 668 ALA A N 1
ATOM 5347 C CA . ALA A 1 668 ? -32.610 1.647 36.865 1.00 92.19 668 ALA A CA 1
ATOM 5348 C C . ALA A 1 668 ? -32.742 3.125 36.463 1.00 92.19 668 ALA A C 1
ATOM 5350 O O . ALA A 1 668 ? -33.292 3.938 37.213 1.00 92.19 668 ALA A O 1
ATOM 5351 N N . VAL A 1 669 ? -32.268 3.463 35.267 1.00 91.06 669 VAL A N 1
ATOM 5352 C CA . VAL A 1 669 ? -32.264 4.821 34.720 1.00 91.06 669 VAL A CA 1
ATOM 5353 C C . VAL A 1 669 ? -33.043 4.848 33.406 1.00 91.06 669 VAL A C 1
ATOM 5355 O O . VAL A 1 669 ? -32.678 4.190 32.440 1.00 91.06 669 VAL A O 1
ATOM 5358 N N . ASN A 1 670 ? -34.104 5.657 33.363 1.00 88.81 670 ASN A N 1
ATOM 5359 C CA . ASN A 1 670 ? -34.993 5.793 32.198 1.00 88.81 670 ASN A CA 1
ATOM 5360 C C . ASN A 1 670 ? -34.781 7.114 31.433 1.00 88.81 670 ASN A C 1
ATOM 5362 O O . ASN A 1 670 ? -35.677 7.584 30.735 1.00 88.81 670 ASN A O 1
ATOM 5366 N N . TYR A 1 671 ? -33.623 7.747 31.605 1.00 91.06 671 TYR A N 1
ATOM 5367 C CA . TYR A 1 671 ? -33.268 9.021 30.980 1.00 91.06 671 TYR A CA 1
ATOM 5368 C C . TYR A 1 671 ? -32.041 8.830 30.099 1.00 91.06 671 TYR A C 1
ATOM 5370 O O . TYR A 1 671 ? -31.147 8.082 30.478 1.00 91.06 671 TYR A O 1
ATOM 5378 N N . GLU A 1 672 ? -31.974 9.533 28.966 1.00 91.25 672 GLU A N 1
ATOM 5379 C CA . GLU A 1 672 ? -30.833 9.422 28.045 1.00 91.25 672 GLU A CA 1
ATOM 5380 C C . GLU A 1 672 ? -29.524 9.872 28.693 1.00 91.25 672 GLU A C 1
ATOM 5382 O O . GLU A 1 672 ? -28.502 9.217 28.543 1.00 91.25 672 GLU A O 1
ATOM 5387 N N . PHE A 1 673 ? -29.558 10.951 29.475 1.00 94.94 673 PHE A N 1
ATOM 5388 C CA . PHE A 1 673 ? -28.386 11.489 30.156 1.00 94.94 673 PHE A CA 1
ATOM 5389 C C . PHE A 1 673 ? -28.713 11.802 31.613 1.00 94.94 673 PHE A C 1
ATOM 5391 O O . PHE A 1 673 ? -29.765 12.375 31.914 1.00 94.94 673 PHE A O 1
ATOM 5398 N N . VAL A 1 674 ? -27.796 11.468 32.520 1.00 95.25 674 VAL A N 1
ATOM 5399 C CA . VAL A 1 674 ? -27.918 11.780 33.950 1.00 95.25 674 VAL A CA 1
ATOM 5400 C C . VAL A 1 674 ? -26.612 12.321 34.524 1.00 95.25 674 VAL A C 1
ATOM 5402 O O . VAL A 1 674 ? -25.528 11.859 34.175 1.00 95.25 674 VAL A O 1
ATOM 5405 N N . GLU A 1 675 ? -26.724 13.280 35.439 1.00 95.38 675 GLU A N 1
ATOM 5406 C CA . GLU A 1 675 ? -25.644 13.742 36.313 1.00 95.38 675 GLU A CA 1
ATOM 5407 C C . GLU A 1 675 ? -25.754 13.016 37.657 1.00 95.38 675 GLU A C 1
ATOM 5409 O O . GLU A 1 675 ? -26.787 13.087 38.320 1.00 95.38 675 GLU A O 1
ATOM 5414 N N . VAL A 1 676 ? -24.692 12.337 38.077 1.00 95.12 676 VAL A N 1
ATOM 5415 C CA . VAL A 1 676 ? -24.599 11.637 39.360 1.00 95.12 676 VAL A CA 1
ATOM 5416 C C . VAL A 1 676 ? -23.784 12.474 40.330 1.00 95.12 676 VAL A C 1
ATOM 5418 O O . VAL A 1 676 ? -22.667 12.884 40.020 1.00 95.12 676 VAL A O 1
ATOM 5421 N N . VAL A 1 677 ? -24.325 12.698 41.524 1.00 94.25 677 VAL A N 1
ATOM 5422 C CA . VAL A 1 677 ? -23.683 13.447 42.605 1.00 94.25 677 VAL A CA 1
ATOM 5423 C C . VAL A 1 677 ? -23.730 12.622 43.879 1.00 94.25 677 VAL A C 1
ATOM 5425 O O . VAL A 1 677 ? -24.803 12.191 44.306 1.00 94.25 677 VAL A O 1
ATOM 5428 N N . CYS A 1 678 ? -22.578 12.459 44.522 1.00 93.00 678 CYS A N 1
ATOM 5429 C CA . CYS A 1 678 ? -22.476 11.755 45.793 1.00 93.00 678 CYS A CA 1
ATOM 5430 C C . CYS A 1 678 ? -21.867 12.631 46.884 1.00 93.00 678 CYS A C 1
ATOM 5432 O O . CYS A 1 678 ? -20.981 13.459 46.640 1.00 93.00 678 CYS A O 1
ATOM 5434 N N . ARG A 1 679 ? -22.379 12.446 48.099 1.00 91.69 679 ARG A N 1
ATOM 5435 C CA . ARG A 1 679 ? -21.992 13.177 49.306 1.00 91.69 679 ARG A CA 1
ATOM 5436 C C . ARG A 1 679 ? -21.745 12.177 50.429 1.00 91.69 679 ARG A C 1
ATOM 5438 O O . ARG A 1 679 ? -22.437 11.161 50.498 1.00 91.69 679 ARG A O 1
ATOM 5445 N N . SER A 1 680 ? -20.785 12.486 51.292 1.00 87.12 680 SER A N 1
ATOM 5446 C CA . SER A 1 680 ? -20.565 11.747 52.534 1.00 87.12 680 SER A CA 1
ATOM 5447 C C . SER A 1 680 ? -21.084 12.566 53.712 1.00 87.12 680 SER A C 1
ATOM 5449 O O . SER A 1 680 ? -20.851 13.770 53.754 1.00 87.12 680 SER A O 1
ATOM 5451 N N . SER A 1 681 ? -21.741 11.950 54.696 1.00 80.88 681 SER A N 1
ATOM 5452 C CA . SER A 1 681 ? -22.193 12.664 55.903 1.00 80.88 681 SER A CA 1
ATOM 5453 C C . SER A 1 681 ? -21.050 13.279 56.722 1.00 80.88 681 SER A C 1
ATOM 5455 O O . SER A 1 681 ? -21.285 14.216 57.483 1.00 80.88 681 SER A O 1
ATOM 5457 N N . SER A 1 682 ? -19.817 12.791 56.558 1.00 72.81 682 SER A N 1
ATOM 5458 C CA . SER A 1 682 ? -18.613 13.312 57.220 1.00 72.81 682 SER A CA 1
ATOM 5459 C C . SER A 1 682 ? -18.007 14.555 56.548 1.00 72.81 682 SER A C 1
ATOM 5461 O O . SER A 1 682 ? -17.166 15.221 57.152 1.00 72.81 682 SER A O 1
ATOM 5463 N N . THR A 1 683 ? -18.436 14.923 55.334 1.00 71.31 683 THR A N 1
ATOM 5464 C CA . THR A 1 683 ? -17.943 16.108 54.607 1.00 71.31 683 THR A CA 1
ATOM 5465 C C . THR A 1 683 ? -19.104 16.965 54.102 1.00 71.31 683 THR A C 1
ATOM 5467 O O . THR A 1 683 ? -20.056 16.478 53.506 1.00 71.31 683 THR A O 1
ATOM 5470 N N . SER A 1 684 ? -19.045 18.285 54.292 1.00 69.06 684 SER A N 1
ATOM 5471 C CA . SER A 1 684 ? -20.130 19.200 53.891 1.00 69.06 684 SER A CA 1
ATOM 5472 C C . SER A 1 684 ? -20.229 19.450 52.372 1.00 69.06 684 SER A C 1
ATOM 5474 O O . SER A 1 684 ? -21.023 20.285 51.935 1.00 69.06 684 SER A O 1
ATOM 5476 N N . GLY A 1 685 ? -19.437 18.747 51.552 1.00 80.44 685 GLY A N 1
ATOM 5477 C CA . GLY A 1 685 ? -19.277 18.985 50.115 1.00 80.44 685 GLY A CA 1
ATOM 5478 C C . GLY A 1 685 ? -19.635 17.791 49.225 1.00 80.44 685 GLY A C 1
ATOM 5479 O O . GLY A 1 685 ? -19.896 16.682 49.683 1.00 80.44 685 GLY A O 1
ATOM 5480 N N . ILE A 1 686 ? -19.649 18.032 47.912 1.00 88.31 686 ILE A N 1
ATOM 5481 C CA . ILE A 1 686 ? -19.744 16.973 46.899 1.00 88.31 686 ILE A CA 1
ATOM 5482 C C . ILE A 1 686 ? -18.373 16.305 46.782 1.00 88.31 686 ILE A C 1
ATOM 5484 O O . ILE A 1 686 ? -17.399 16.992 46.477 1.00 88.31 686 ILE A O 1
ATOM 5488 N N . ILE A 1 687 ? -18.317 14.989 46.990 1.00 91.31 687 ILE A N 1
ATOM 5489 C CA . ILE A 1 687 ? -17.071 14.207 46.903 1.00 91.31 687 ILE A CA 1
ATOM 5490 C C . ILE A 1 687 ? -16.894 13.520 45.544 1.00 91.31 687 ILE A C 1
ATOM 5492 O O . ILE A 1 687 ? -15.774 13.223 45.147 1.00 91.31 687 ILE A O 1
ATOM 5496 N N . TYR A 1 688 ? -17.988 13.302 44.809 1.00 92.38 688 TYR A N 1
ATOM 5497 C CA . TYR A 1 688 ? -17.969 12.720 43.469 1.00 92.38 688 TYR A CA 1
ATOM 5498 C C . TYR A 1 688 ? -19.078 13.326 42.612 1.00 92.38 688 TYR A C 1
ATOM 5500 O O . TYR A 1 688 ? -20.217 13.478 43.074 1.00 92.38 688 TYR A O 1
ATOM 5508 N N . LYS A 1 689 ? -18.736 13.674 41.369 1.00 92.88 689 LYS A N 1
ATOM 5509 C CA . LYS A 1 689 ? -19.669 14.208 40.376 1.00 92.88 689 LYS A CA 1
ATOM 5510 C C . LYS A 1 689 ? -19.301 13.735 38.973 1.00 92.88 689 LYS A C 1
ATOM 5512 O O . LYS A 1 689 ? -18.263 14.130 38.448 1.00 92.88 689 LYS A O 1
ATOM 5517 N N . ASP A 1 690 ? -20.180 12.965 38.345 1.00 93.25 690 ASP A N 1
ATOM 5518 C CA . ASP A 1 690 ? -19.947 12.378 37.022 1.00 93.25 690 ASP A CA 1
ATOM 5519 C C . ASP A 1 690 ? -21.227 12.341 36.180 1.00 93.25 690 ASP A C 1
ATOM 5521 O O . ASP A 1 690 ? -22.308 12.624 36.693 1.00 93.25 690 ASP A O 1
ATOM 5525 N N . HIS A 1 691 ? -21.119 12.020 34.892 1.00 94.31 691 HIS A N 1
ATOM 5526 C CA . HIS A 1 691 ? -22.269 11.920 33.993 1.00 94.31 691 HIS A CA 1
ATOM 5527 C C . HIS A 1 691 ? -22.284 10.576 33.275 1.00 94.31 691 HIS A C 1
ATOM 5529 O O . HIS A 1 691 ? -21.242 10.061 32.881 1.00 94.31 691 HIS A O 1
ATOM 5535 N N . HIS A 1 692 ? -23.481 10.036 33.061 1.00 94.31 692 HIS A N 1
ATOM 5536 C CA . HIS A 1 692 ? -23.679 8.773 32.353 1.00 94.31 692 HIS A CA 1
ATOM 5537 C C . HIS A 1 692 ? -24.773 8.900 31.303 1.00 94.31 692 HIS A C 1
ATOM 5539 O O . HIS A 1 692 ? -25.669 9.739 31.427 1.00 94.31 692 HIS A O 1
ATOM 5545 N N . PHE A 1 693 ? -24.694 8.046 30.285 1.00 94.69 693 PHE A N 1
ATOM 5546 C CA . PHE A 1 693 ? -25.666 7.965 29.203 1.00 94.69 693 PHE A CA 1
ATOM 5547 C C . PHE A 1 693 ? -26.332 6.588 29.129 1.00 94.69 693 PHE A C 1
ATOM 5549 O O . PHE A 1 693 ? -25.729 5.562 29.463 1.00 94.69 693 PHE A O 1
ATOM 5556 N N . PHE A 1 694 ? -27.568 6.593 28.643 1.00 94.12 694 PHE A N 1
ATOM 5557 C CA . PHE A 1 694 ? -28.442 5.447 28.412 1.00 94.12 694 PHE A CA 1
ATOM 5558 C C . PHE A 1 694 ? -29.292 5.713 27.164 1.00 94.12 694 PHE A C 1
ATOM 5560 O O . PHE A 1 694 ? -29.333 6.833 26.665 1.00 94.12 694 PHE A O 1
ATOM 5567 N N . PHE A 1 695 ? -30.003 4.703 26.667 1.00 91.06 695 PHE A N 1
ATOM 5568 C CA . PHE A 1 695 ? -30.868 4.854 25.496 1.00 91.06 695 PHE A CA 1
ATOM 5569 C C . PHE A 1 695 ? -32.321 4.530 25.850 1.00 91.06 695 PHE A C 1
ATOM 5571 O O . PHE A 1 695 ? -32.709 3.360 25.867 1.00 91.06 695 PHE A O 1
ATOM 5578 N N . PRO A 1 696 ? -33.156 5.540 26.148 1.00 84.81 696 PRO A N 1
ATOM 5579 C CA . PRO A 1 696 ? -34.576 5.313 26.342 1.00 84.81 696 PRO A CA 1
ATOM 5580 C C . PRO A 1 696 ? -35.270 5.040 24.992 1.00 84.81 696 PRO A C 1
ATOM 5582 O O . PRO A 1 696 ? -34.905 5.623 23.962 1.00 84.81 696 PRO A O 1
ATOM 5585 N N . PRO A 1 697 ? -36.297 4.171 24.964 1.00 76.88 697 PRO A N 1
ATOM 5586 C CA . PRO A 1 697 ? -37.124 3.990 23.779 1.00 76.88 697 PRO A CA 1
ATOM 5587 C C . PRO A 1 697 ? -37.881 5.282 23.447 1.00 76.88 697 PRO A C 1
ATOM 5589 O O . PRO A 1 697 ? -38.510 5.890 24.312 1.00 76.88 697 PRO A O 1
ATOM 5592 N N . LEU A 1 698 ? -37.850 5.680 22.175 1.00 73.06 698 LEU A N 1
ATOM 5593 C CA . LEU A 1 698 ? -38.715 6.738 21.651 1.00 73.06 698 LEU A CA 1
ATOM 5594 C C . LEU A 1 698 ? -40.178 6.262 21.705 1.00 73.06 698 LEU A C 1
ATOM 5596 O O . LEU A 1 698 ? -40.450 5.080 21.479 1.00 73.06 698 LEU A O 1
ATOM 5600 N N . SER A 1 699 ? -41.109 7.173 22.001 1.00 59.91 699 SER A N 1
ATOM 5601 C CA . SER A 1 699 ? -42.555 6.903 22.047 1.00 59.91 699 SER A CA 1
ATOM 5602 C C . SER A 1 699 ? -43.031 6.170 20.784 1.00 59.91 699 SER A C 1
ATOM 5604 O O . SER A 1 699 ? -42.653 6.571 19.683 1.00 59.91 699 SER A O 1
ATOM 5606 N N . GLU A 1 700 ? -43.847 5.120 20.948 1.00 50.09 700 GLU A N 1
ATOM 5607 C CA . GLU A 1 700 ? -44.277 4.189 19.891 1.00 50.09 700 GLU A CA 1
ATOM 5608 C C . GLU A 1 700 ? -44.710 4.886 18.590 1.00 50.09 700 GLU A C 1
ATOM 5610 O O . GLU A 1 700 ? -45.794 5.460 18.489 1.00 50.09 700 GLU A O 1
ATOM 5615 N N . SER A 1 701 ? -43.877 4.787 17.553 1.00 46.78 701 SER A N 1
ATOM 5616 C CA . SER A 1 701 ? -44.326 4.940 16.175 1.00 46.78 701 SER A CA 1
ATOM 5617 C C . SER A 1 701 ? -44.826 3.582 15.683 1.00 46.78 701 SER A C 1
ATOM 5619 O O . SER A 1 701 ? -44.103 2.587 15.705 1.00 46.78 701 SER A O 1
ATOM 5621 N N . ASN A 1 702 ? -46.095 3.538 15.272 1.00 39.97 702 ASN A N 1
ATOM 5622 C CA . ASN A 1 702 ? -46.754 2.366 14.698 1.00 39.97 702 ASN A CA 1
ATOM 5623 C C . ASN A 1 702 ? -45.930 1.800 13.529 1.00 39.97 702 ASN A C 1
ATOM 5625 O O . ASN A 1 702 ? -45.955 2.343 12.423 1.00 39.97 702 ASN A O 1
ATOM 5629 N N . VAL A 1 703 ? -45.204 0.704 13.759 1.00 46.38 703 VAL A N 1
ATOM 5630 C CA . VAL A 1 703 ? -44.432 0.027 12.713 1.00 46.38 703 VAL A CA 1
ATOM 5631 C C . VAL A 1 703 ? -45.389 -0.814 11.868 1.00 46.38 703 VAL A C 1
ATOM 5633 O O . VAL A 1 703 ? -45.830 -1.881 12.291 1.00 46.38 703 VAL A O 1
ATOM 5636 N N . ARG A 1 704 ? -45.704 -0.341 10.658 1.00 40.94 704 ARG A N 1
ATOM 5637 C CA . ARG A 1 704 ? -46.186 -1.190 9.559 1.00 40.94 704 ARG A CA 1
ATOM 5638 C C . ARG A 1 704 ? -45.143 -1.251 8.434 1.00 40.94 704 ARG A C 1
ATOM 5640 O O . ARG A 1 704 ? -44.564 -0.232 8.070 1.00 40.94 704 ARG A O 1
ATOM 5647 N N . ASP A 1 705 ? -44.990 -2.472 7.918 1.00 42.78 705 ASP A N 1
ATOM 5648 C CA . ASP A 1 705 ? -44.405 -2.939 6.648 1.00 42.78 705 ASP A CA 1
ATOM 5649 C C . ASP A 1 705 ? -42.877 -3.020 6.419 1.00 42.78 705 ASP A C 1
ATOM 5651 O O . ASP A 1 705 ? -42.212 -2.095 5.959 1.00 42.78 705 ASP A O 1
ATOM 5655 N N . VAL A 1 706 ? -42.321 -4.205 6.732 1.00 44.81 706 VAL A N 1
ATOM 5656 C CA . VAL A 1 706 ? -42.016 -5.356 5.827 1.00 44.81 706 VAL A CA 1
ATOM 5657 C C . VAL A 1 706 ? -41.273 -5.102 4.490 1.00 44.81 706 VAL A C 1
ATOM 5659 O O . VAL A 1 706 ? -41.232 -5.986 3.643 1.00 44.81 706 VAL A O 1
ATOM 5662 N N . ASN A 1 707 ? -40.567 -3.983 4.307 1.00 53.84 707 ASN A N 1
ATOM 5663 C CA . ASN A 1 707 ? -39.557 -3.872 3.234 1.00 53.84 707 ASN A CA 1
ATOM 5664 C C . ASN A 1 707 ? -38.123 -3.843 3.787 1.00 53.84 707 ASN A C 1
ATOM 5666 O O . ASN A 1 707 ? -37.847 -3.187 4.790 1.00 53.84 707 ASN A O 1
ATOM 5670 N N . TYR A 1 708 ? -37.206 -4.564 3.126 1.00 63.81 708 TYR A N 1
ATOM 5671 C CA . TYR A 1 708 ? -35.783 -4.632 3.480 1.00 63.81 708 TYR A CA 1
ATOM 5672 C C . TYR A 1 708 ? -35.149 -3.234 3.420 1.00 63.81 708 TYR A C 1
ATOM 5674 O O . TYR A 1 708 ? -35.036 -2.639 2.348 1.00 63.81 708 TYR A O 1
ATOM 5682 N N . LYS A 1 709 ? -34.753 -2.710 4.582 1.00 79.56 709 LYS A N 1
ATOM 5683 C CA . LYS A 1 709 ? -34.117 -1.401 4.763 1.00 79.56 709 LYS A CA 1
ATOM 5684 C C . LYS A 1 709 ? -32.669 -1.615 5.213 1.00 79.56 709 LYS A C 1
ATOM 5686 O O . LYS A 1 709 ? -32.488 -2.085 6.339 1.00 79.56 709 LYS A O 1
ATOM 5691 N N . PRO A 1 710 ? -31.647 -1.311 4.390 1.00 89.12 710 PRO A N 1
ATOM 5692 C CA . PRO A 1 710 ? -30.260 -1.446 4.818 1.00 89.12 710 PRO A CA 1
ATOM 5693 C C . PRO A 1 710 ? -29.947 -0.413 5.902 1.00 89.12 710 PRO A C 1
ATOM 5695 O O . PRO A 1 710 ? -30.327 0.752 5.776 1.00 89.12 710 PRO A O 1
ATOM 5698 N N . ASN A 1 711 ? -29.256 -0.839 6.955 1.00 92.94 711 ASN A N 1
ATOM 5699 C CA . ASN A 1 711 ? -28.739 0.045 7.997 1.00 92.94 711 ASN A CA 1
ATOM 5700 C C . ASN A 1 711 ? -27.466 0.741 7.511 1.00 92.94 711 ASN A C 1
ATOM 5702 O O . ASN A 1 711 ? -26.692 0.171 6.738 1.00 92.94 711 ASN A O 1
ATOM 5706 N N . VAL A 1 712 ? -27.210 1.945 8.016 1.00 95.88 712 VAL A N 1
ATOM 5707 C CA . VAL A 1 712 ? -26.003 2.711 7.693 1.00 95.88 712 VAL A CA 1
ATOM 5708 C C . VAL A 1 712 ? -25.315 3.138 8.979 1.00 95.88 712 VAL A C 1
ATOM 5710 O O . VAL A 1 712 ? -25.913 3.792 9.833 1.00 95.88 712 VAL A O 1
ATOM 5713 N N . MET A 1 713 ? -24.040 2.784 9.102 1.00 97.62 713 MET A N 1
ATOM 5714 C CA . MET A 1 713 ? -23.201 3.173 10.227 1.00 97.62 713 MET A CA 1
ATOM 5715 C C . MET A 1 713 ? -21.886 3.749 9.719 1.00 97.62 713 MET A C 1
ATOM 5717 O O . MET A 1 713 ? -21.133 3.066 9.031 1.00 97.62 713 MET A O 1
ATOM 5721 N N . VAL A 1 714 ? -21.612 5.000 10.072 1.00 98.50 714 VAL A N 1
ATOM 5722 C CA . VAL A 1 714 ? -20.360 5.690 9.763 1.00 98.50 714 VAL A CA 1
ATOM 5723 C C . VAL A 1 714 ? -19.596 5.896 11.064 1.00 98.50 714 VAL A C 1
ATOM 5725 O O . VAL A 1 714 ? -20.129 6.500 11.994 1.00 98.50 714 VAL A O 1
ATOM 5728 N N . ILE A 1 715 ? -18.366 5.390 11.129 1.00 98.19 715 ILE A N 1
ATOM 5729 C CA . ILE A 1 715 ? -17.425 5.644 12.221 1.00 98.19 715 ILE A CA 1
ATOM 5730 C C . ILE A 1 715 ? -16.224 6.384 11.640 1.00 98.19 715 ILE A C 1
ATOM 5732 O O . ILE A 1 715 ? -15.478 5.844 10.822 1.00 98.19 715 ILE A O 1
ATOM 5736 N N . GLY A 1 716 ? -16.070 7.638 12.041 1.00 97.56 716 GLY A N 1
ATOM 5737 C CA . GLY A 1 716 ? -15.035 8.528 11.552 1.00 97.56 716 GLY A CA 1
ATOM 5738 C C . GLY A 1 716 ? -13.959 8.831 12.585 1.00 97.56 716 GLY A C 1
ATOM 5739 O O . GLY A 1 716 ? -14.258 8.986 13.772 1.00 97.56 716 GLY A O 1
ATOM 5740 N N . LEU A 1 717 ? -12.716 8.933 12.119 1.00 96.94 717 LEU A N 1
ATOM 5741 C CA . LEU A 1 717 ? -11.567 9.385 12.897 1.00 96.94 717 LEU A CA 1
ATOM 5742 C C . LEU A 1 717 ? -10.963 10.618 12.224 1.00 96.94 717 LEU A C 1
ATOM 5744 O O . LEU A 1 717 ? -10.629 10.575 11.045 1.00 96.94 717 LEU A O 1
ATOM 5748 N N . ASP A 1 718 ? -10.808 11.692 12.984 1.00 94.88 718 ASP A N 1
ATOM 5749 C CA . ASP A 1 718 ? -10.275 12.970 12.507 1.00 94.88 718 ASP A CA 1
ATOM 5750 C C . ASP A 1 718 ? -8.769 12.897 12.218 1.00 94.88 718 ASP A C 1
ATOM 5752 O O . ASP A 1 718 ? -8.029 12.289 12.990 1.00 94.88 718 ASP A O 1
ATOM 5756 N N . SER A 1 719 ? -8.280 13.576 11.180 1.00 94.38 719 SER A N 1
ATOM 5757 C CA . SER A 1 719 ? -6.849 13.874 10.987 1.00 94.38 719 SER A CA 1
ATOM 5758 C C . SER A 1 719 ? -5.927 12.663 10.748 1.00 94.38 719 SER A C 1
ATOM 5760 O O . SER A 1 719 ? -4.705 12.764 10.911 1.00 94.38 719 SER A O 1
ATOM 5762 N N . ILE A 1 720 ? -6.468 11.522 10.307 1.00 96.31 720 ILE A N 1
ATOM 5763 C CA . ILE A 1 720 ? -5.692 10.312 9.996 1.00 96.31 720 ILE A CA 1
ATOM 5764 C C . ILE A 1 720 ? -5.605 10.070 8.480 1.00 96.31 720 ILE A C 1
ATOM 5766 O O . ILE A 1 720 ? -6.601 9.810 7.804 1.00 96.31 720 ILE A O 1
ATOM 5770 N N . SER A 1 721 ? -4.389 10.065 7.930 1.00 96.19 721 SER A N 1
ATOM 5771 C CA . SER A 1 721 ? -4.159 9.646 6.540 1.00 96.19 721 SER A CA 1
ATOM 5772 C C . SER A 1 721 ? -4.295 8.132 6.386 1.00 96.19 721 SER A C 1
ATOM 5774 O O . SER A 1 721 ? -4.119 7.374 7.343 1.00 96.19 721 SER A O 1
ATOM 5776 N N . ARG A 1 722 ? -4.490 7.658 5.152 1.00 95.69 722 ARG A N 1
ATOM 5777 C CA . ARG A 1 722 ? -4.493 6.221 4.859 1.00 95.69 722 ARG A CA 1
ATOM 5778 C C . ARG A 1 722 ? -3.254 5.515 5.406 1.00 95.69 722 ARG A C 1
ATOM 5780 O O . ARG A 1 722 ? -3.376 4.560 6.163 1.00 95.69 722 ARG A O 1
ATOM 5787 N N . LEU A 1 723 ? -2.055 5.976 5.064 1.00 94.25 723 LEU A N 1
ATOM 5788 C CA . LEU A 1 723 ? -0.835 5.297 5.508 1.00 94.25 723 LEU A CA 1
ATOM 5789 C C . LEU A 1 723 ? -0.558 5.495 7.004 1.00 94.25 723 LEU A C 1
ATOM 5791 O O . LEU A 1 723 ? -0.003 4.595 7.628 1.00 94.25 723 LEU A O 1
ATOM 5795 N N . ASN A 1 724 ? -0.974 6.614 7.609 1.00 94.75 724 ASN A N 1
ATOM 5796 C CA . ASN A 1 724 ? -0.896 6.776 9.060 1.00 94.75 724 ASN A CA 1
ATOM 5797 C C . ASN A 1 724 ? -1.783 5.753 9.780 1.00 94.75 724 ASN A C 1
ATOM 5799 O O . ASN A 1 724 ? -1.308 5.152 10.737 1.00 94.75 724 ASN A O 1
ATOM 5803 N N . PHE A 1 725 ? -2.985 5.463 9.273 1.00 97.06 725 PHE A N 1
ATOM 5804 C CA . PHE A 1 725 ? -3.849 4.413 9.821 1.00 97.06 725 PHE A CA 1
ATOM 5805 C C . PHE A 1 725 ? -3.190 3.027 9.748 1.00 97.06 725 PHE A C 1
ATOM 5807 O O . PHE A 1 725 ? -3.144 2.315 10.745 1.00 97.06 725 PHE A O 1
ATOM 5814 N N . HIS A 1 726 ? -2.575 2.678 8.610 1.00 95.62 726 HIS A N 1
ATOM 5815 C CA . HIS A 1 726 ? -1.805 1.429 8.466 1.00 95.62 726 HIS A CA 1
ATOM 5816 C C . HIS A 1 726 ? -0.592 1.343 9.404 1.00 95.62 726 HIS A C 1
ATOM 5818 O O . HIS A 1 726 ? -0.234 0.245 9.824 1.00 95.62 726 HIS A O 1
ATOM 5824 N N . ARG A 1 727 ? 0.038 2.476 9.743 1.00 92.94 727 ARG A N 1
ATOM 5825 C CA . ARG A 1 727 ? 1.193 2.516 10.657 1.00 92.94 727 ARG A CA 1
ATOM 5826 C C . ARG A 1 727 ? 0.798 2.480 12.129 1.00 92.94 727 ARG A C 1
ATOM 5828 O O . ARG A 1 727 ? 1.362 1.698 12.883 1.00 92.94 727 ARG A O 1
ATOM 5835 N N . GLN A 1 728 ? -0.110 3.363 12.532 1.00 93.00 728 GLN A N 1
ATOM 5836 C CA . GLN A 1 728 ? -0.427 3.616 13.938 1.00 93.00 728 GLN A CA 1
ATOM 5837 C C . GLN A 1 728 ? -1.568 2.737 14.444 1.00 93.00 728 GLN A C 1
ATOM 5839 O O . GLN A 1 728 ? -1.639 2.495 15.639 1.00 93.00 728 GLN A O 1
ATOM 5844 N N . MET A 1 729 ? -2.447 2.249 13.563 1.00 95.81 729 MET A N 1
ATOM 5845 C CA . MET A 1 729 ? -3.622 1.457 13.935 1.00 95.81 729 MET A CA 1
ATOM 5846 C C . MET A 1 729 ? -3.658 0.102 13.213 1.00 95.81 729 MET A C 1
ATOM 5848 O O . MET A 1 729 ? -4.640 -0.280 12.567 1.00 95.81 729 MET A O 1
ATOM 5852 N N . ASN A 1 730 ? -2.537 -0.621 13.265 1.00 95.44 730 ASN A N 1
ATOM 5853 C CA . ASN A 1 730 ? -2.346 -1.846 12.494 1.00 95.44 730 ASN A CA 1
ATOM 5854 C C . ASN A 1 730 ? -3.272 -2.997 12.938 1.00 95.44 730 ASN A C 1
ATOM 5856 O O . ASN A 1 730 ? -3.664 -3.810 12.093 1.00 95.44 730 ASN A O 1
ATOM 5860 N N . LYS A 1 731 ? -3.681 -3.057 14.215 1.00 97.69 731 LYS A N 1
ATOM 5861 C CA . LYS A 1 731 ? -4.626 -4.066 14.716 1.00 97.69 731 LYS A CA 1
ATOM 5862 C C . LYS A 1 731 ? -6.006 -3.816 14.127 1.00 97.69 731 LYS A C 1
ATOM 5864 O O . LYS A 1 731 ? -6.609 -4.738 13.577 1.00 97.69 731 LYS A O 1
ATOM 5869 N N . SER A 1 732 ? -6.465 -2.567 14.146 1.00 98.06 732 SER A N 1
ATOM 5870 C CA . SER A 1 732 ? -7.745 -2.163 13.556 1.00 98.06 732 SER A CA 1
ATOM 5871 C C . SER A 1 732 ? -7.777 -2.400 12.045 1.00 98.06 732 SER A C 1
ATOM 5873 O O . SER A 1 732 ? -8.754 -2.939 11.521 1.00 98.06 732 SER A O 1
ATOM 5875 N N . VAL A 1 733 ? -6.685 -2.087 11.337 1.00 98.00 733 VAL A N 1
ATOM 5876 C CA . VAL A 1 733 ? -6.539 -2.398 9.904 1.00 98.00 733 VAL A CA 1
ATOM 5877 C C . VAL A 1 733 ? -6.609 -3.902 9.645 1.00 98.00 733 VAL A C 1
ATOM 5879 O O . VAL A 1 733 ? -7.288 -4.331 8.709 1.00 98.00 733 VAL A O 1
ATOM 5882 N N . SER A 1 734 ? -5.952 -4.715 10.476 1.00 97.50 734 SER A N 1
ATOM 5883 C CA . SER A 1 734 ? -6.007 -6.175 10.366 1.00 97.50 734 SER A CA 1
ATOM 5884 C C . SER A 1 734 ? -7.432 -6.703 10.553 1.00 97.50 734 SER A C 1
ATOM 5886 O O . SER A 1 734 ? -7.881 -7.520 9.751 1.00 97.50 734 SER A O 1
ATOM 5888 N N . VAL A 1 735 ? -8.186 -6.200 11.537 1.00 97.75 735 VAL A N 1
ATOM 5889 C CA . VAL A 1 735 ? -9.604 -6.560 11.727 1.00 97.75 735 VAL A CA 1
ATOM 5890 C C . VAL A 1 735 ? -10.422 -6.204 10.483 1.00 97.75 735 VAL A C 1
ATOM 5892 O O . VAL A 1 735 ? -11.106 -7.065 9.925 1.00 97.75 735 VAL A O 1
ATOM 5895 N N . LEU A 1 736 ? -10.299 -4.974 9.981 1.00 97.50 736 LEU A N 1
ATOM 5896 C CA . LEU A 1 736 ? -11.043 -4.517 8.804 1.00 97.50 736 LEU A CA 1
ATOM 5897 C C . LEU A 1 736 ? -10.744 -5.365 7.561 1.00 97.50 736 LEU A C 1
ATOM 5899 O O . LEU A 1 736 ? -11.668 -5.849 6.909 1.00 97.50 736 LEU A O 1
ATOM 5903 N N . LEU A 1 737 ? -9.470 -5.573 7.226 1.00 96.38 737 LEU A N 1
ATOM 5904 C CA . LEU A 1 737 ? -9.077 -6.257 5.992 1.00 96.38 737 LEU A CA 1
ATOM 5905 C C . LEU A 1 737 ? -9.178 -7.784 6.095 1.00 96.38 737 LEU A C 1
ATOM 5907 O O . LEU A 1 737 ? -9.674 -8.436 5.172 1.00 96.38 737 LEU A O 1
ATOM 5911 N N . ASN A 1 738 ? -8.724 -8.369 7.204 1.00 94.69 738 ASN A N 1
ATOM 5912 C CA . ASN A 1 738 ? -8.598 -9.819 7.330 1.00 94.69 738 ASN A CA 1
ATOM 5913 C C . ASN A 1 738 ? -9.879 -10.469 7.850 1.00 94.69 738 ASN A C 1
ATOM 5915 O O . ASN A 1 738 ? -10.271 -11.503 7.300 1.00 94.69 738 ASN A O 1
ATOM 5919 N N . GLN A 1 739 ? -10.538 -9.873 8.851 1.00 93.38 739 GLN A N 1
ATOM 5920 C CA . GLN A 1 739 ? -11.752 -10.431 9.457 1.00 93.38 739 GLN A CA 1
ATOM 5921 C C . GLN A 1 739 ? -13.017 -9.946 8.740 1.00 93.38 739 GLN A C 1
ATOM 5923 O O . GLN A 1 739 ? -13.811 -10.765 8.283 1.00 93.38 739 GLN A O 1
ATOM 5928 N N . LEU A 1 740 ? -13.182 -8.628 8.580 1.00 92.81 740 LEU A N 1
ATOM 5929 C CA . LEU A 1 740 ? -14.407 -8.028 8.031 1.00 92.81 740 LEU A CA 1
ATOM 5930 C C . LEU A 1 740 ? -14.420 -7.920 6.498 1.00 92.81 740 LEU A C 1
ATOM 5932 O O . LEU A 1 740 ? -15.452 -7.588 5.919 1.00 92.81 740 LEU A O 1
ATOM 5936 N N . LYS A 1 741 ? -13.294 -8.216 5.833 1.00 93.62 741 LYS A N 1
ATOM 5937 C CA . LYS A 1 741 ? -13.127 -8.132 4.368 1.00 93.62 741 LYS A CA 1
ATOM 5938 C C . LYS A 1 741 ? -13.521 -6.762 3.798 1.00 93.62 741 LYS A C 1
ATOM 5940 O O . LYS A 1 741 ? -14.122 -6.668 2.727 1.00 93.62 741 LYS A O 1
ATOM 5945 N N . ALA A 1 742 ? -13.166 -5.701 4.518 1.00 96.75 742 ALA A N 1
ATOM 5946 C CA . ALA A 1 742 ? -13.449 -4.329 4.139 1.00 96.75 742 ALA A CA 1
ATOM 5947 C C . ALA A 1 742 ? -12.827 -3.966 2.783 1.00 96.75 742 ALA A C 1
ATOM 5949 O O . ALA A 1 742 ? -11.699 -4.342 2.451 1.00 96.75 742 ALA A O 1
ATOM 5950 N N . ILE A 1 743 ? -13.561 -3.174 2.010 1.00 97.56 743 ILE A N 1
ATOM 5951 C CA . ILE A 1 743 ? -13.114 -2.620 0.739 1.00 97.56 743 ILE A CA 1
ATOM 5952 C C . ILE A 1 743 ? -12.446 -1.278 1.015 1.00 97.56 743 ILE A C 1
ATOM 5954 O O . ILE A 1 743 ? -13.110 -0.297 1.333 1.00 97.56 743 ILE A O 1
ATOM 5958 N N . GLU A 1 744 ? -11.124 -1.248 0.881 1.00 97.19 744 GLU A N 1
ATOM 5959 C CA . GLU A 1 744 ? -10.327 -0.026 0.977 1.00 97.19 744 GLU A CA 1
ATOM 5960 C C . GLU A 1 744 ? -10.308 0.729 -0.361 1.00 97.19 744 GLU A C 1
ATOM 5962 O O . GLU A 1 744 ? -9.958 0.141 -1.398 1.00 97.19 744 GLU A O 1
ATOM 5967 N N . LEU A 1 745 ? -10.643 2.025 -0.330 1.00 96.31 745 LEU A N 1
ATOM 5968 C CA . LEU A 1 745 ? -10.491 2.940 -1.463 1.00 96.31 745 LEU A CA 1
ATOM 5969 C C . LEU A 1 745 ? -9.142 3.660 -1.397 1.00 96.31 745 LEU A C 1
ATOM 5971 O O . LEU A 1 745 ? -8.926 4.540 -0.569 1.00 96.31 745 LEU A O 1
ATOM 5975 N N . PHE A 1 746 ? -8.233 3.307 -2.303 1.00 93.62 746 PHE A N 1
ATOM 5976 C CA . PHE A 1 746 ? -6.892 3.885 -2.348 1.00 93.62 746 PHE A CA 1
ATOM 5977 C C . PHE A 1 746 ? -6.909 5.332 -2.857 1.00 93.62 746 PHE A C 1
ATOM 5979 O O . PHE A 1 746 ? -6.144 6.157 -2.376 1.00 93.62 746 PHE A O 1
ATOM 5986 N N . GLY A 1 747 ? -7.776 5.642 -3.828 1.00 93.25 747 GLY A N 1
ATOM 5987 C CA . GLY A 1 747 ? -7.864 6.965 -4.458 1.00 93.25 747 GLY A CA 1
ATOM 5988 C C . GLY A 1 747 ? -8.810 7.954 -3.777 1.00 93.25 747 GLY A C 1
ATOM 5989 O O . GLY A 1 747 ? -9.296 8.861 -4.453 1.00 93.25 747 GLY A O 1
ATOM 5990 N N . PHE A 1 748 ? -9.133 7.753 -2.495 1.00 96.94 748 PHE A N 1
ATOM 5991 C CA . PHE A 1 748 ? -9.987 8.663 -1.730 1.00 96.94 748 PHE A CA 1
ATOM 5992 C C . PHE A 1 748 ? -9.214 9.945 -1.388 1.00 96.94 748 PHE A C 1
ATOM 5994 O O . PHE A 1 748 ? -8.192 9.908 -0.705 1.00 96.94 748 PHE A O 1
ATOM 6001 N N . ASN A 1 749 ? -9.669 11.076 -1.929 1.00 96.19 749 ASN A N 1
ATOM 6002 C CA . ASN A 1 749 ? -8.990 12.365 -1.829 1.00 96.19 749 ASN A CA 1
ATOM 6003 C C . ASN A 1 749 ? -9.859 13.376 -1.085 1.00 96.19 749 ASN A C 1
ATOM 6005 O O . ASN A 1 749 ? -11.065 13.489 -1.338 1.00 96.19 749 ASN A O 1
ATOM 6009 N N . LYS A 1 750 ? -9.229 14.174 -0.222 1.00 95.56 750 LYS A N 1
ATOM 6010 C CA . LYS A 1 750 ? -9.910 15.290 0.429 1.00 95.56 750 LYS A CA 1
ATOM 6011 C C . LYS A 1 750 ? -10.278 16.389 -0.573 1.00 95.56 750 LYS A C 1
ATOM 6013 O O . LYS A 1 750 ? -9.700 16.483 -1.655 1.00 95.56 750 LYS A O 1
ATOM 6018 N N . VAL A 1 751 ? -11.249 17.221 -0.235 1.00 94.25 751 VAL A N 1
ATOM 6019 C CA . VAL A 1 751 ? -11.716 18.305 -1.116 1.00 94.25 751 VAL A CA 1
ATOM 6020 C C . VAL A 1 751 ? -11.322 19.688 -0.599 1.00 94.25 751 VAL A C 1
ATOM 6022 O O . VAL A 1 751 ? -11.221 20.617 -1.400 1.00 94.25 751 VAL A O 1
ATOM 6025 N N . GLU A 1 752 ? -11.039 19.822 0.701 1.00 91.69 752 GLU A N 1
ATOM 6026 C CA . GLU A 1 752 ? -10.608 21.080 1.327 1.00 91.69 752 GLU A CA 1
ATOM 6027 C C . GLU A 1 752 ? -9.710 20.844 2.563 1.00 91.69 752 GLU A C 1
ATOM 6029 O O . GLU A 1 752 ? -9.256 19.724 2.793 1.00 91.69 752 GLU A O 1
ATOM 6034 N N . ASP A 1 753 ? -9.397 21.889 3.335 1.00 88.75 753 ASP A N 1
ATOM 6035 C CA . ASP A 1 753 ? -8.387 21.909 4.392 1.00 88.75 753 ASP A CA 1
ATOM 6036 C C . ASP A 1 753 ? -8.745 20.996 5.570 1.00 88.75 753 ASP A C 1
ATOM 6038 O O . ASP A 1 753 ? -8.149 19.931 5.710 1.00 88.75 753 ASP A O 1
ATOM 6042 N N . ASN A 1 754 ? -9.717 21.404 6.391 1.00 89.06 754 ASN A N 1
ATOM 6043 C CA . ASN A 1 754 ? -10.022 20.793 7.689 1.00 89.06 754 ASN A CA 1
ATOM 6044 C C . ASN A 1 754 ? -11.299 19.927 7.673 1.00 89.06 754 ASN A C 1
ATOM 6046 O O . ASN A 1 754 ? -11.876 19.666 6.617 1.00 89.06 754 ASN A O 1
ATOM 6050 N N . THR A 1 755 ? -11.746 19.464 8.838 1.00 93.31 755 THR A N 1
ATOM 6051 C CA . THR A 1 755 ? -12.878 18.536 8.984 1.00 93.31 755 THR A CA 1
ATOM 6052 C C . THR A 1 755 ? -14.192 19.054 8.426 1.00 93.31 755 THR A C 1
ATOM 6054 O O . THR A 1 755 ? -14.860 18.356 7.663 1.00 93.31 755 THR A O 1
ATOM 6057 N N . TYR A 1 756 ? -14.554 20.303 8.727 1.00 92.44 756 TYR A N 1
ATOM 6058 C CA . TYR A 1 756 ? -15.828 20.877 8.293 1.00 92.44 756 TYR A CA 1
ATOM 6059 C C . TYR A 1 756 ? -16.064 20.794 6.773 1.00 92.44 756 TYR A C 1
ATOM 6061 O O . TYR A 1 756 ? -17.010 20.140 6.342 1.00 92.44 756 TYR A O 1
ATOM 6069 N N . PRO A 1 757 ? -15.224 21.389 5.915 1.00 93.12 757 PRO A N 1
ATOM 6070 C CA . PRO A 1 757 ? -15.429 21.387 4.475 1.00 93.12 757 PRO A CA 1
ATOM 6071 C C . PRO A 1 757 ? -15.221 20.019 3.808 1.00 93.12 757 PRO A C 1
ATOM 6073 O O . PRO A 1 757 ? -15.625 19.875 2.658 1.00 93.12 757 PRO A O 1
ATOM 6076 N N . ASN A 1 758 ? -14.636 19.026 4.488 1.00 95.88 758 ASN A N 1
ATOM 6077 C CA . ASN A 1 758 ? -14.554 17.651 3.987 1.00 95.88 758 ASN A CA 1
ATOM 6078 C C . ASN A 1 758 ? -15.795 16.822 4.367 1.00 95.88 758 ASN A C 1
ATOM 6080 O O . ASN A 1 758 ? -16.320 16.090 3.528 1.00 95.88 758 ASN A O 1
ATOM 6084 N N . LEU A 1 759 ? -16.339 16.990 5.578 1.00 96.94 759 LEU A N 1
ATOM 6085 C CA . LEU A 1 759 ? -17.540 16.269 6.021 1.00 96.94 759 LEU A CA 1
ATOM 6086 C C . LEU A 1 759 ? -18.854 16.883 5.544 1.00 96.94 759 LEU A C 1
ATOM 6088 O O . LEU A 1 759 ? -19.811 16.148 5.306 1.00 96.94 759 LEU A O 1
ATOM 6092 N N . ILE A 1 760 ? -18.925 18.199 5.341 1.00 95.62 760 ILE A N 1
ATOM 6093 C CA . ILE A 1 760 ? -20.129 18.840 4.791 1.00 95.62 760 ILE A CA 1
ATOM 6094 C C . ILE A 1 760 ? -20.561 18.223 3.443 1.00 95.62 760 ILE A C 1
ATOM 6096 O O . ILE A 1 760 ? -21.750 17.918 3.307 1.00 95.62 760 ILE A O 1
ATOM 6100 N N . PRO A 1 761 ? -19.651 17.949 2.490 1.00 97.06 761 PRO A N 1
ATOM 6101 C CA . PRO A 1 761 ? -19.958 17.187 1.284 1.00 97.06 761 PRO A CA 1
ATOM 6102 C C . PRO A 1 761 ? -20.558 15.807 1.541 1.00 97.06 761 PRO A C 1
ATOM 6104 O O . PRO A 1 761 ? -21.494 15.439 0.843 1.00 97.06 761 PRO A O 1
ATOM 6107 N N . VAL A 1 762 ? -20.079 15.065 2.548 1.00 97.38 762 VAL A N 1
ATOM 6108 C CA . VAL A 1 762 ? -20.630 13.743 2.918 1.00 97.38 762 VAL A CA 1
ATOM 6109 C C . VAL A 1 762 ? -22.042 13.863 3.477 1.00 97.38 762 VAL A C 1
ATOM 6111 O O . VAL A 1 762 ? -22.859 12.968 3.285 1.00 97.38 762 VAL A O 1
ATOM 6114 N N . LEU A 1 763 ? -22.323 14.950 4.195 1.00 97.44 763 LEU A N 1
ATOM 6115 C CA . LEU A 1 763 ? -23.577 15.128 4.914 1.00 97.44 763 LEU A CA 1
ATOM 6116 C C . LEU A 1 763 ? -24.645 15.856 4.098 1.00 97.44 763 LEU A C 1
ATOM 6118 O O . LEU A 1 763 ? -25.823 15.657 4.362 1.00 97.44 763 LEU A O 1
ATOM 6122 N N . THR A 1 764 ? -24.272 16.685 3.123 1.00 96.69 764 THR A N 1
ATOM 6123 C CA . THR A 1 764 ? -25.225 17.523 2.369 1.00 96.69 764 THR A CA 1
ATOM 6124 C C . THR A 1 764 ? -25.079 17.425 0.851 1.00 96.69 764 THR A C 1
ATOM 6126 O O . THR A 1 764 ? -25.967 17.873 0.132 1.00 96.69 764 THR A O 1
ATOM 6129 N N . GLY A 1 765 ? -23.975 16.869 0.341 1.00 95.50 765 GLY A N 1
ATOM 6130 C CA . GLY A 1 765 ? -23.643 16.893 -1.087 1.00 95.50 765 GLY A CA 1
ATOM 6131 C C . GLY A 1 765 ? -23.161 18.259 -1.595 1.00 95.50 765 GLY A C 1
ATOM 6132 O O . GLY A 1 765 ? -22.816 18.382 -2.774 1.00 95.50 765 GLY A O 1
ATOM 6133 N N . LEU A 1 766 ? -23.105 19.269 -0.720 1.00 95.38 766 LEU A N 1
ATOM 6134 C CA . LEU A 1 766 ? -22.686 20.639 -1.011 1.00 95.38 766 LEU A CA 1
ATOM 6135 C C . LEU A 1 766 ? -21.256 20.898 -0.531 1.00 95.38 766 LEU A C 1
ATOM 6137 O O . LEU A 1 766 ? -20.773 20.250 0.395 1.00 95.38 766 LEU A O 1
ATOM 6141 N N . ASP A 1 767 ? -20.572 21.858 -1.144 1.00 93.25 767 ASP A N 1
ATOM 6142 C CA . ASP A 1 767 ? -19.312 22.385 -0.623 1.00 93.25 767 ASP A CA 1
ATOM 6143 C C . ASP A 1 767 ? -19.526 23.477 0.450 1.00 93.25 767 ASP A C 1
ATOM 6145 O O . ASP A 1 767 ? -20.645 23.911 0.743 1.00 93.25 767 ASP A O 1
ATOM 6149 N N . LYS A 1 768 ? -18.426 23.935 1.064 1.00 89.19 768 LYS A N 1
ATOM 6150 C CA . LYS A 1 768 ? -18.437 24.962 2.122 1.00 89.19 768 LYS A CA 1
ATOM 6151 C C . LYS A 1 768 ? -19.101 26.275 1.691 1.00 89.19 768 LYS A C 1
ATOM 6153 O O . LYS A 1 768 ? -19.690 26.949 2.538 1.00 89.19 768 LYS A O 1
ATOM 6158 N N . LYS A 1 769 ? -18.955 26.673 0.428 1.00 89.31 769 LYS A N 1
ATOM 6159 C CA . LYS A 1 769 ? -19.521 27.917 -0.098 1.00 89.31 769 LYS A CA 1
ATOM 6160 C C . LYS A 1 769 ? -21.006 27.727 -0.392 1.00 89.31 769 LYS A C 1
ATOM 6162 O O . LYS A 1 769 ? -21.818 28.514 0.080 1.00 89.31 769 LYS A O 1
ATOM 6167 N N . GLU A 1 770 ? -21.353 26.637 -1.068 1.00 93.75 770 GLU A N 1
ATOM 6168 C CA . GLU A 1 770 ? -22.726 26.266 -1.412 1.00 93.75 770 GLU A CA 1
ATOM 6169 C C . GLU A 1 770 ? -23.621 26.147 -0.168 1.00 93.75 770 GLU A C 1
ATOM 6171 O O . GLU A 1 770 ? -24.717 26.705 -0.152 1.00 93.75 770 GLU A O 1
ATOM 6176 N N . ILE A 1 771 ? -23.160 25.494 0.909 1.00 91.25 771 ILE A N 1
ATOM 6177 C CA . ILE A 1 771 ? -23.944 25.407 2.157 1.00 91.25 771 ILE A CA 1
ATOM 6178 C C . ILE A 1 771 ? -24.095 26.771 2.851 1.00 91.25 771 ILE A C 1
ATOM 6180 O O . ILE A 1 771 ? -25.130 27.055 3.464 1.00 91.25 771 ILE A O 1
ATOM 6184 N N . GLY A 1 772 ? -23.064 27.619 2.758 1.00 88.38 772 GLY A N 1
ATOM 6185 C CA . GLY A 1 772 ? -23.084 28.976 3.294 1.00 88.38 772 GLY A CA 1
ATOM 6186 C C . GLY A 1 772 ? -24.174 29.800 2.620 1.00 88.38 772 GLY A C 1
ATOM 6187 O O . GLY A 1 772 ? -25.041 30.348 3.297 1.00 88.38 772 GLY A O 1
ATOM 6188 N N . ASP A 1 773 ? -24.195 29.786 1.291 1.00 89.44 773 ASP A N 1
ATOM 6189 C CA . ASP A 1 773 ? -25.192 30.498 0.494 1.00 89.44 773 ASP A CA 1
ATOM 6190 C C . ASP A 1 773 ? -26.606 29.905 0.673 1.00 89.44 773 ASP A C 1
ATOM 6192 O O . ASP A 1 773 ? -27.591 30.644 0.699 1.00 89.44 773 ASP A O 1
ATOM 6196 N N . ALA A 1 774 ? -26.719 28.582 0.849 1.00 89.38 774 ALA A N 1
ATOM 6197 C CA . ALA A 1 774 ? -28.003 27.888 0.946 1.00 89.38 774 ALA A CA 1
ATOM 6198 C C . ALA A 1 774 ? -28.713 28.062 2.301 1.00 89.38 774 ALA A C 1
ATOM 6200 O O . ALA A 1 774 ? -29.905 28.374 2.336 1.00 89.38 774 ALA A O 1
ATOM 6201 N N . CYS A 1 775 ? -28.024 27.829 3.425 1.00 89.50 775 CYS A N 1
ATOM 6202 C CA . CYS A 1 775 ? -28.675 27.775 4.744 1.00 89.50 775 CYS A CA 1
ATOM 6203 C C . CYS A 1 775 ? -27.918 28.486 5.880 1.00 89.50 775 CYS A C 1
ATOM 6205 O O . CYS A 1 775 ? -28.557 28.848 6.880 1.00 89.50 775 CYS A O 1
ATOM 6207 N N . VAL A 1 776 ? -26.616 28.772 5.719 1.00 87.00 776 VAL A N 1
ATOM 6208 C CA . VAL A 1 776 ? -25.759 29.395 6.752 1.00 87.00 776 VAL A CA 1
ATOM 6209 C C . VAL A 1 776 ? -25.063 30.673 6.239 1.00 87.00 776 VAL A C 1
ATOM 6211 O O . VAL A 1 776 ? -23.832 30.726 6.187 1.00 87.00 776 VAL A O 1
ATOM 6214 N N . PRO A 1 777 ? -25.817 31.733 5.882 1.00 81.25 777 PRO A N 1
ATOM 6215 C CA . PRO A 1 777 ? -25.271 32.907 5.186 1.00 81.25 777 PRO A CA 1
ATOM 6216 C C . PRO A 1 777 ? -24.370 33.799 6.052 1.00 81.25 777 PRO A C 1
ATOM 6218 O O . PRO A 1 777 ? -23.714 34.700 5.540 1.00 81.25 777 PRO A O 1
ATOM 6221 N N . ASN A 1 778 ? -24.360 33.609 7.374 1.00 80.19 778 ASN A N 1
ATOM 6222 C CA . ASN A 1 778 ? -23.502 34.353 8.297 1.00 80.19 778 ASN A CA 1
ATOM 6223 C C . ASN A 1 778 ? -23.140 33.512 9.532 1.00 80.19 778 ASN A C 1
ATOM 6225 O O . ASN A 1 778 ? -23.797 32.518 9.830 1.00 80.19 778 ASN A O 1
ATOM 6229 N N . GLU A 1 779 ? -22.136 33.942 10.295 1.00 69.06 779 GLU A N 1
ATOM 6230 C CA . GLU A 1 779 ? -21.606 33.215 11.467 1.00 69.06 779 GLU A CA 1
ATOM 6231 C C . GLU A 1 779 ? -22.615 33.027 12.611 1.00 69.06 779 GLU A C 1
ATOM 6233 O O . GLU A 1 779 ? -22.497 32.105 13.415 1.00 69.06 779 GLU A O 1
ATOM 6238 N N . LYS A 1 780 ? -23.648 33.877 12.676 1.00 76.25 780 LYS A N 1
ATOM 6239 C CA . LYS A 1 780 ? -24.733 33.769 13.665 1.00 76.25 780 LYS A CA 1
ATOM 6240 C C . LYS A 1 780 ? -25.824 32.783 13.247 1.00 76.25 780 LYS A C 1
ATOM 6242 O O . LYS A 1 780 ? -26.699 32.467 14.059 1.00 76.25 780 LYS A O 1
ATOM 6247 N N . SER A 1 781 ? -25.800 32.333 11.993 1.00 85.38 781 SER A N 1
ATOM 6248 C CA . SER A 1 781 ? -26.769 31.386 11.456 1.00 85.38 781 SER A CA 1
ATOM 6249 C C . SER A 1 781 ? -26.605 30.020 12.120 1.00 85.38 781 SER A C 1
ATOM 6251 O O . SER A 1 781 ? -25.515 29.624 12.530 1.00 85.38 781 SER A O 1
ATOM 6253 N N . ARG A 1 782 ? -27.725 29.312 12.245 1.00 89.94 782 ARG A N 1
ATOM 6254 C CA . ARG A 1 782 ? -27.806 27.964 12.816 1.00 89.94 782 ARG A CA 1
ATOM 6255 C C . ARG A 1 782 ? -28.087 26.967 11.697 1.00 89.94 782 ARG A C 1
ATOM 6257 O O . ARG A 1 782 ? -28.619 27.349 10.652 1.00 89.94 782 ARG A O 1
ATOM 6264 N N . PHE A 1 783 ? -27.750 25.705 11.924 1.00 92.88 783 PHE A N 1
ATOM 6265 C CA . PHE A 1 783 ? -27.843 24.654 10.909 1.00 92.88 783 PHE A CA 1
ATOM 6266 C C . PHE A 1 783 ? -29.247 24.045 10.763 1.00 92.88 783 PHE A C 1
ATOM 6268 O O . PHE A 1 783 ? -29.461 23.233 9.874 1.00 92.88 783 PHE A O 1
ATOM 6275 N N . ASP A 1 784 ? -30.233 24.474 11.560 1.00 91.19 784 ASP A N 1
ATOM 6276 C CA . ASP A 1 784 ? -31.604 23.932 11.556 1.00 91.19 784 ASP A CA 1
ATOM 6277 C C . ASP A 1 784 ? -32.347 24.034 10.210 1.00 91.19 784 ASP A C 1
ATOM 6279 O O . ASP A 1 784 ? -33.361 23.370 10.017 1.00 91.19 784 ASP A O 1
ATOM 6283 N N . ARG A 1 785 ? -31.899 24.909 9.298 1.00 90.62 785 ARG A N 1
ATOM 6284 C CA . ARG A 1 785 ? -32.480 25.067 7.949 1.00 90.62 785 ARG A CA 1
ATOM 6285 C C . ARG A 1 785 ? -31.738 24.276 6.873 1.00 90.62 785 ARG A C 1
ATOM 6287 O O . ARG A 1 785 ? -32.136 24.325 5.714 1.00 90.62 785 ARG A O 1
ATOM 6294 N N . CYS A 1 786 ? -30.626 23.641 7.224 1.00 93.06 786 CYS A N 1
ATOM 6295 C CA . CYS A 1 786 ? -29.846 22.849 6.290 1.00 93.06 786 CYS A CA 1
ATOM 6296 C C . CYS A 1 786 ? -30.461 21.456 6.156 1.00 93.06 786 CYS A C 1
ATOM 6298 O O . CYS A 1 786 ? -30.960 20.905 7.132 1.00 93.06 786 CYS A O 1
ATOM 6300 N N . HIS A 1 787 ? -30.400 20.900 4.948 1.00 93.31 787 HIS A N 1
ATOM 6301 C CA . HIS A 1 787 ? -30.853 19.543 4.671 1.00 93.31 787 HIS A CA 1
ATOM 6302 C C . HIS A 1 787 ? -29.664 18.591 4.683 1.00 93.31 787 HIS A C 1
ATOM 6304 O O . HIS A 1 787 ? -28.773 18.684 3.836 1.00 93.31 787 HIS A O 1
ATOM 6310 N N . PHE A 1 788 ? -29.661 17.680 5.645 1.00 96.56 788 PHE A N 1
ATOM 6311 C CA . PHE A 1 788 ? -28.614 16.692 5.835 1.00 96.56 788 PHE A CA 1
ATOM 6312 C C . PHE A 1 788 ? -29.075 15.297 5.411 1.00 96.56 788 PHE A C 1
ATOM 6314 O O . PHE A 1 788 ? -30.264 14.990 5.337 1.00 96.56 788 PHE A O 1
ATOM 6321 N N . ILE A 1 789 ? -28.118 14.405 5.170 1.00 97.25 789 ILE A N 1
ATOM 6322 C CA . ILE A 1 789 ? -28.364 13.022 4.760 1.00 97.25 789 ILE A CA 1
ATOM 6323 C C . ILE A 1 789 ? -29.220 12.271 5.786 1.00 97.25 789 ILE A C 1
ATOM 6325 O O . ILE A 1 789 ? -30.093 11.495 5.406 1.00 97.25 789 ILE A O 1
ATOM 6329 N N . TRP A 1 790 ? -29.053 12.550 7.082 1.00 96.81 790 TRP A N 1
ATOM 6330 C CA . TRP A 1 790 ? -29.895 11.951 8.116 1.00 96.81 790 TRP A CA 1
ATOM 6331 C C . TRP A 1 790 ? -31.352 12.414 8.038 1.00 96.81 790 TRP A C 1
ATOM 6333 O O . TRP A 1 790 ? -32.216 11.649 8.447 1.00 96.81 790 TRP A O 1
ATOM 6343 N N . ASP A 1 791 ? -31.664 13.585 7.472 1.00 95.81 791 ASP A N 1
ATOM 6344 C CA . ASP A 1 791 ? -33.055 14.017 7.277 1.00 95.81 791 ASP A CA 1
ATOM 6345 C C . ASP A 1 791 ? -33.761 13.113 6.259 1.00 95.81 791 ASP A C 1
ATOM 6347 O O . ASP A 1 791 ? -34.914 12.733 6.462 1.00 95.81 791 ASP A O 1
ATOM 6351 N N . ILE A 1 792 ? -33.050 12.679 5.209 1.00 94.81 792 ILE A N 1
ATOM 6352 C CA . ILE A 1 792 ? -33.558 11.709 4.224 1.00 94.81 792 ILE A CA 1
ATOM 6353 C C . ILE A 1 792 ? -33.906 10.392 4.926 1.00 94.81 792 ILE A C 1
ATOM 6355 O O . ILE A 1 792 ? -35.027 9.896 4.812 1.00 94.81 792 ILE A O 1
ATOM 6359 N N . PHE A 1 793 ? -32.978 9.851 5.717 1.00 94.56 793 PHE A N 1
ATOM 6360 C CA . PHE A 1 793 ? -33.217 8.622 6.479 1.00 94.56 793 PHE A CA 1
ATOM 6361 C C . PHE A 1 793 ? -34.328 8.798 7.527 1.00 94.56 793 PHE A C 1
ATOM 6363 O O . PHE A 1 793 ? -35.168 7.910 7.696 1.00 94.56 793 PHE A O 1
ATOM 6370 N N . LYS A 1 794 ? -34.404 9.963 8.179 1.00 92.94 794 LYS A N 1
ATOM 6371 C CA . LYS A 1 794 ? -35.458 10.293 9.142 1.00 92.94 794 LYS A CA 1
ATOM 6372 C C . LYS A 1 794 ? -36.839 10.294 8.490 1.00 92.94 794 LYS A C 1
ATOM 6374 O O . LYS A 1 794 ? -37.763 9.698 9.040 1.00 92.94 794 LYS A O 1
ATOM 6379 N N . HIS A 1 795 ? -36.973 10.891 7.304 1.00 92.06 795 HIS A N 1
ATOM 6380 C CA . HIS A 1 795 ? -38.207 10.863 6.512 1.00 92.06 795 HIS A CA 1
ATOM 6381 C C . HIS A 1 795 ? -38.622 9.442 6.102 1.00 92.06 795 HIS A C 1
ATOM 6383 O O . HIS A 1 795 ? -39.810 9.169 5.946 1.00 92.06 795 HIS A O 1
ATOM 6389 N N . LEU A 1 796 ? -37.663 8.521 5.995 1.00 90.44 796 LEU A N 1
ATOM 6390 C CA . LEU A 1 796 ? -37.888 7.100 5.727 1.00 90.44 796 LEU A CA 1
ATOM 6391 C C . LEU A 1 796 ? -38.099 6.260 7.003 1.00 90.44 796 LEU A C 1
ATOM 6393 O O . LEU A 1 796 ? -38.053 5.026 6.940 1.00 90.44 796 LEU A O 1
ATOM 6397 N N . ASN A 1 797 ? -38.365 6.893 8.151 1.00 89.50 797 ASN A N 1
ATOM 6398 C CA . ASN A 1 797 ? -38.582 6.265 9.461 1.00 89.50 797 ASN A CA 1
ATOM 6399 C C . ASN A 1 797 ? -37.379 5.471 10.003 1.00 89.50 797 ASN A C 1
ATOM 6401 O O . ASN A 1 797 ? -37.565 4.477 10.707 1.00 89.50 797 ASN A O 1
ATOM 6405 N N . TYR A 1 798 ? -36.152 5.884 9.688 1.00 91.94 798 TYR A N 1
ATOM 6406 C CA . TYR A 1 798 ? -34.965 5.384 10.380 1.00 91.94 798 TYR A CA 1
ATOM 6407 C C . TYR A 1 798 ? -34.784 6.107 11.719 1.00 91.94 798 TYR A C 1
ATOM 6409 O O . TYR A 1 798 ? -35.078 7.299 11.835 1.00 91.94 798 TYR A O 1
ATOM 6417 N N . SER A 1 799 ? -34.243 5.402 12.714 1.00 92.69 799 SER A N 1
ATOM 6418 C CA . SER A 1 799 ? -33.669 6.047 13.897 1.00 92.69 799 SER A CA 1
ATOM 6419 C C . SER A 1 799 ? -32.358 6.727 13.514 1.00 92.69 799 SER A C 1
ATOM 6421 O O . SER A 1 799 ? -31.472 6.079 12.949 1.00 92.69 799 SER A O 1
ATOM 6423 N N . THR A 1 800 ? -32.229 8.020 13.803 1.00 96.12 800 THR A N 1
ATOM 6424 C CA . THR A 1 800 ? -31.037 8.796 13.432 1.00 96.12 800 THR A CA 1
ATOM 6425 C C . THR A 1 800 ? -30.164 9.119 14.637 1.00 96.12 800 THR A C 1
ATOM 6427 O O . THR A 1 800 ? -30.663 9.458 15.708 1.00 96.12 800 THR A O 1
ATOM 6430 N N . LEU A 1 801 ? -28.846 9.032 14.469 1.00 97.19 801 LEU A N 1
ATOM 6431 C CA . LEU A 1 801 ? -27.882 9.341 15.522 1.00 97.19 801 LEU A CA 1
ATOM 6432 C C . LEU A 1 801 ? -26.719 10.166 14.976 1.00 97.19 801 LEU A C 1
ATOM 6434 O O . LEU A 1 801 ? -26.143 9.817 13.944 1.00 97.19 801 LEU A O 1
ATOM 6438 N N . PHE A 1 802 ? -26.348 11.211 15.715 1.00 97.50 802 PHE A N 1
ATOM 6439 C CA . PHE A 1 802 ? -25.128 11.982 15.498 1.00 97.50 802 PHE A CA 1
ATOM 6440 C C . PHE A 1 802 ? -24.349 12.105 16.812 1.00 97.50 802 PHE A C 1
ATOM 6442 O O . PHE A 1 802 ? -24.897 12.518 17.839 1.00 97.50 802 PHE A O 1
ATOM 6449 N N . ALA A 1 803 ? -23.076 11.716 16.802 1.00 96.88 803 ALA A N 1
ATOM 6450 C CA . ALA A 1 803 ? -22.254 11.687 18.001 1.00 96.88 803 ALA A CA 1
ATOM 6451 C C . ALA A 1 803 ? -20.813 12.109 17.724 1.00 96.88 803 ALA A C 1
ATOM 6453 O O . ALA A 1 803 ? -20.152 11.547 16.855 1.00 96.88 803 ALA A O 1
ATOM 6454 N N . GLU A 1 804 ? -20.332 13.058 18.524 1.00 95.19 804 GLU A N 1
ATOM 6455 C CA . GLU A 1 804 ? -18.957 13.550 18.516 1.00 95.19 804 GLU A CA 1
ATOM 6456 C C . GLU A 1 804 ? -18.387 13.439 19.931 1.00 95.19 804 GLU A C 1
ATOM 6458 O O . GLU A 1 804 ? -19.085 13.741 20.901 1.00 95.19 804 GLU A O 1
ATOM 6463 N N . ASP A 1 805 ? -17.132 13.016 20.061 1.00 93.25 805 ASP A N 1
ATOM 6464 C CA . ASP A 1 805 ? -16.446 12.895 21.356 1.00 93.25 805 ASP A CA 1
ATOM 6465 C C . ASP A 1 805 ? -15.878 14.229 21.880 1.00 93.25 805 ASP A C 1
ATOM 6467 O O . ASP A 1 805 ? -15.408 14.297 23.014 1.00 93.25 805 ASP A O 1
ATOM 6471 N N . THR A 1 806 ? -15.947 15.301 21.085 1.00 90.25 806 THR A N 1
ATOM 6472 C CA . THR A 1 806 ? -15.525 16.653 21.472 1.00 90.25 806 THR A CA 1
ATOM 6473 C C . THR A 1 806 ? -16.629 17.671 21.186 1.00 90.25 806 THR A C 1
ATOM 6475 O O . THR A 1 806 ? -17.204 17.712 20.101 1.00 90.25 806 THR A O 1
ATOM 6478 N N . ALA A 1 807 ? -16.947 18.522 22.164 1.00 90.31 807 ALA A N 1
ATOM 6479 C CA . ALA A 1 807 ? -17.947 19.576 22.008 1.00 90.31 807 ALA A CA 1
ATOM 6480 C C . ALA A 1 807 ? -17.319 20.924 21.629 1.00 90.31 807 ALA A C 1
ATOM 6482 O O . ALA A 1 807 ? -17.925 21.663 20.844 1.00 90.31 807 ALA A O 1
ATOM 6483 N N . TRP A 1 808 ? -16.123 21.239 22.146 1.00 85.06 808 TRP A N 1
ATOM 6484 C CA . TRP A 1 808 ? -15.390 22.475 21.827 1.00 85.06 808 TRP A CA 1
ATOM 6485 C C . TRP A 1 808 ? -14.887 22.527 20.372 1.00 85.06 808 TRP A C 1
ATOM 6487 O O . TRP A 1 808 ? -14.965 23.583 19.747 1.00 85.06 808 TRP A O 1
ATOM 6497 N N . LEU A 1 809 ? -14.397 21.407 19.826 1.00 86.75 809 LEU A N 1
ATOM 6498 C CA . LEU A 1 809 ? -13.951 21.281 18.424 1.00 86.75 809 LEU A CA 1
ATOM 6499 C C . LEU A 1 809 ? -15.039 20.721 17.490 1.00 86.75 809 LEU A C 1
ATOM 6501 O O . LEU A 1 809 ? -14.749 20.423 16.337 1.00 86.75 809 LEU A O 1
ATOM 6505 N N . GLY A 1 810 ? -16.277 20.582 17.976 1.00 89.00 810 GLY A N 1
ATOM 6506 C CA . GLY A 1 810 ? -17.347 19.905 17.242 1.00 89.00 810 GLY A CA 1
ATOM 6507 C C . GLY A 1 810 ? -17.632 20.532 15.876 1.00 89.00 810 GLY A C 1
ATOM 6508 O O . GLY A 1 810 ? -17.608 21.762 15.718 1.00 89.00 810 GLY A O 1
ATOM 6509 N N . LEU A 1 811 ? -17.961 19.677 14.908 1.00 91.25 811 LEU A N 1
ATOM 6510 C CA . LEU A 1 811 ? -18.135 19.983 13.489 1.00 91.25 811 LEU A CA 1
ATOM 6511 C C . LEU A 1 811 ? -19.014 21.215 13.236 1.00 91.25 811 LEU A C 1
ATOM 6513 O O . LEU A 1 811 ? -18.694 22.060 12.401 1.00 91.25 811 LEU A O 1
ATOM 6517 N N . PHE A 1 812 ? -20.116 21.346 13.975 1.00 91.25 812 PHE A N 1
ATOM 6518 C CA . PHE A 1 812 ? -21.103 22.412 13.777 1.00 91.25 812 PHE A CA 1
ATOM 6519 C C . PHE A 1 812 ? -20.982 23.574 14.769 1.00 91.25 812 PHE A C 1
ATOM 6521 O O . PHE A 1 812 ? -21.723 24.555 14.657 1.00 91.25 812 PHE A O 1
ATOM 6528 N N . ASN A 1 813 ? -20.056 23.492 15.726 1.00 88.00 813 ASN A N 1
ATOM 6529 C CA . ASN A 1 813 ? -20.009 24.383 16.888 1.00 88.00 813 ASN A CA 1
ATOM 6530 C C . ASN A 1 813 ? -18.698 25.156 17.016 1.00 88.00 813 ASN A C 1
ATOM 6532 O O . ASN A 1 813 ? -18.672 26.198 17.671 1.00 88.00 813 ASN A O 1
ATOM 6536 N N . TYR A 1 814 ? -17.624 24.703 16.369 1.00 81.50 814 TYR A N 1
ATOM 6537 C CA . TYR A 1 814 ? -16.367 25.441 16.338 1.00 81.50 814 TYR A CA 1
ATOM 6538 C C . TYR A 1 814 ? -16.555 26.804 15.641 1.00 81.50 814 TYR A C 1
ATOM 6540 O O . TYR A 1 814 ? -16.671 26.888 14.417 1.00 81.50 814 TYR A O 1
ATOM 6548 N N . PHE A 1 815 ? -16.643 27.873 16.446 1.00 74.00 815 PHE A N 1
ATOM 6549 C CA . PHE A 1 815 ? -16.960 29.254 16.036 1.00 74.00 815 PHE A CA 1
ATOM 6550 C C . PHE A 1 815 ? -18.273 29.419 15.248 1.00 74.00 815 PHE A C 1
ATOM 6552 O O . PHE A 1 815 ? -18.437 30.361 14.474 1.00 74.00 815 PHE A O 1
ATOM 6559 N N . ARG A 1 816 ? -19.234 28.513 15.448 1.00 81.12 816 ARG A N 1
ATOM 6560 C CA . ARG A 1 816 ? -20.551 28.547 14.800 1.00 81.12 816 ARG A CA 1
ATOM 6561 C C . ARG A 1 816 ? -21.646 28.262 15.808 1.00 81.12 816 ARG A C 1
ATOM 6563 O O . ARG A 1 816 ? -21.411 27.731 16.885 1.00 81.12 816 ARG A O 1
ATOM 6570 N N . GLY A 1 817 ? -22.873 28.612 15.443 1.00 80.69 817 GLY A N 1
ATOM 6571 C CA . GLY A 1 817 ? -24.002 28.456 16.339 1.00 80.69 817 GLY A CA 1
ATOM 6572 C C . GLY A 1 817 ? -24.556 27.029 16.494 1.00 80.69 817 GLY A C 1
ATOM 6573 O O . GLY A 1 817 ? -25.486 26.842 17.276 1.00 80.69 817 GLY A O 1
ATOM 6574 N N . GLY A 1 818 ? -24.075 26.026 15.763 1.00 90.88 818 GLY A N 1
ATOM 6575 C CA . GLY A 1 818 ? -24.663 24.686 15.830 1.00 90.88 818 GLY A CA 1
ATOM 6576 C C . GLY A 1 818 ? -26.174 24.681 15.571 1.00 90.88 818 GLY A C 1
ATOM 6577 O O . GLY A 1 818 ? -26.660 25.383 14.674 1.00 90.88 818 GLY A O 1
ATOM 6578 N N . PHE A 1 819 ? -26.916 23.920 16.375 1.00 92.50 819 PHE A N 1
ATOM 6579 C CA . PHE A 1 819 ? -28.355 23.705 16.206 1.00 92.50 819 PHE A CA 1
ATOM 6580 C C . PHE A 1 819 ? -29.201 24.317 17.330 1.00 92.50 819 PHE A C 1
ATOM 6582 O O . PHE A 1 819 ? -28.824 24.323 18.503 1.00 92.50 819 PHE A O 1
ATOM 6589 N N . ILE A 1 820 ? -30.404 24.792 17.009 1.00 89.88 820 ILE A N 1
ATOM 6590 C CA . ILE A 1 820 ? -31.410 25.176 18.009 1.00 89.88 820 ILE A CA 1
ATOM 6591 C C . ILE A 1 820 ? -32.171 23.935 18.466 1.00 89.88 820 ILE A C 1
ATOM 6593 O O . ILE A 1 820 ? -32.280 23.684 19.667 1.00 89.88 820 ILE A O 1
ATOM 6597 N N . LYS A 1 821 ? -32.684 23.151 17.520 1.00 91.06 821 LYS A N 1
ATOM 6598 C CA . LYS A 1 821 ? -33.363 21.878 17.764 1.00 91.06 821 LYS A CA 1
ATOM 6599 C C . LYS A 1 821 ? -32.353 20.740 17.753 1.00 91.06 821 LYS A C 1
ATOM 6601 O O . LYS A 1 821 ? -31.274 20.857 17.189 1.00 91.06 821 LYS A O 1
ATOM 6606 N N . GLN A 1 822 ? -32.697 19.634 18.398 1.00 92.19 822 GLN A N 1
ATOM 6607 C CA . GLN A 1 822 ? -31.879 18.432 18.298 1.00 92.19 822 GLN A CA 1
ATOM 6608 C C . GLN A 1 822 ? -31.894 17.928 16.838 1.00 92.19 822 GLN A C 1
ATOM 6610 O O . GLN A 1 822 ? -32.992 17.777 16.297 1.00 92.19 822 GLN A O 1
ATOM 6615 N N . PRO A 1 823 ? -30.731 17.710 16.191 1.00 94.44 823 PRO A N 1
ATOM 6616 C CA . PRO A 1 823 ? -30.674 17.393 14.759 1.00 94.44 823 PRO A CA 1
ATOM 6617 C C . PRO A 1 823 ? -31.068 15.944 14.431 1.00 94.44 823 PRO A C 1
ATOM 6619 O O . PRO A 1 823 ? -31.554 15.665 13.340 1.00 94.44 823 PRO A O 1
ATOM 6622 N N . THR A 1 824 ? -30.876 15.021 15.371 1.00 95.62 824 THR A N 1
ATOM 6623 C CA . THR A 1 824 ? -31.118 13.577 15.220 1.00 95.62 824 THR A CA 1
ATOM 6624 C C . THR A 1 824 ? -31.892 13.030 16.418 1.00 95.62 824 THR A C 1
ATOM 6626 O O . THR A 1 824 ? -32.016 13.716 17.430 1.00 95.62 824 THR A O 1
ATOM 6629 N N . ASP A 1 825 ? -32.420 11.805 16.346 1.00 94.25 825 ASP A N 1
ATOM 6630 C CA . ASP A 1 825 ? -33.137 11.198 17.484 1.00 94.25 825 ASP A CA 1
ATOM 6631 C C . ASP A 1 825 ? -32.255 11.022 18.719 1.00 94.25 825 ASP A C 1
ATOM 6633 O O . ASP A 1 825 ? -32.702 11.269 19.835 1.00 94.25 825 ASP A O 1
ATOM 6637 N N . TYR A 1 826 ? -31.001 10.638 18.495 1.00 95.12 826 TYR A N 1
ATOM 6638 C CA . TYR A 1 826 ? -29.976 10.522 19.525 1.00 95.12 826 TYR A CA 1
ATOM 6639 C C . TYR A 1 826 ? -28.844 11.488 19.209 1.00 95.12 826 TYR A C 1
ATOM 6641 O O . TYR A 1 826 ? -28.348 11.520 18.076 1.00 95.12 826 TYR A O 1
ATOM 6649 N N . TYR A 1 827 ? -28.456 12.300 20.189 1.00 94.75 827 TYR A N 1
ATOM 6650 C CA . TYR A 1 827 ? -27.457 13.346 20.000 1.00 94.75 827 TYR A CA 1
ATOM 6651 C C . TYR A 1 827 ? -26.531 13.421 21.206 1.00 94.75 827 TYR A C 1
ATOM 6653 O O . TYR A 1 827 ? -26.953 13.837 22.279 1.00 94.75 827 TYR A O 1
ATOM 6661 N N . LEU A 1 828 ? -25.260 13.042 21.035 1.00 95.00 828 LEU A N 1
ATOM 6662 C CA . LEU A 1 828 ? -24.312 12.889 22.152 1.00 95.00 828 LEU A CA 1
ATOM 6663 C C . LEU A 1 828 ? -23.870 14.227 22.779 1.00 95.00 828 LEU A C 1
ATOM 6665 O O . LEU A 1 828 ? -23.431 14.275 23.928 1.00 95.00 828 LEU A O 1
ATOM 6669 N N . ARG A 1 829 ? -23.997 15.345 22.061 1.00 93.31 829 ARG A N 1
ATOM 6670 C CA . ARG A 1 829 ? -23.463 16.648 22.491 1.00 93.31 829 ARG A CA 1
ATOM 6671 C C . ARG A 1 829 ? -23.869 17.101 23.907 1.00 93.31 829 ARG A C 1
ATOM 6673 O O . ARG A 1 829 ? -22.993 17.620 24.605 1.00 93.31 829 ARG A O 1
ATOM 6680 N N . PRO A 1 830 ? -25.124 16.938 24.380 1.00 93.81 830 PRO A N 1
ATOM 6681 C CA . PRO A 1 830 ? -25.550 17.470 25.669 1.00 93.81 830 PRO A CA 1
ATOM 6682 C C . PRO A 1 830 ? -24.698 17.007 26.848 1.00 93.81 830 PRO A C 1
ATOM 6684 O O . PRO A 1 830 ? -24.427 17.827 27.727 1.00 93.81 830 PRO A O 1
ATOM 6687 N N . ILE A 1 831 ? -24.261 15.743 26.851 1.00 94.44 831 ILE A N 1
ATOM 6688 C CA . ILE A 1 831 ? -23.410 15.186 27.908 1.00 94.44 831 ILE A CA 1
ATOM 6689 C C . ILE A 1 831 ? -21.939 15.593 27.742 1.00 94.44 831 ILE A C 1
ATOM 6691 O O . ILE A 1 831 ? -21.276 15.898 28.736 1.00 94.44 831 ILE A O 1
ATOM 6695 N N . ILE A 1 832 ? -21.427 15.688 26.511 1.00 94.25 832 ILE A N 1
ATOM 6696 C CA . ILE A 1 832 ? -20.030 16.086 26.257 1.00 94.25 832 ILE A CA 1
ATOM 6697 C C . ILE A 1 832 ? -19.789 17.531 26.702 1.00 94.25 832 ILE A C 1
ATOM 6699 O O . ILE A 1 832 ? -18.822 17.798 27.409 1.00 94.25 832 ILE A O 1
ATOM 6703 N N . VAL A 1 833 ? -20.722 18.449 26.421 1.00 93.25 833 VAL A N 1
ATOM 6704 C CA . VAL A 1 833 ? -20.652 19.854 26.874 1.00 93.25 833 VAL A CA 1
ATOM 6705 C C . VAL A 1 833 ? -20.545 19.971 28.401 1.00 93.25 833 VAL A C 1
ATOM 6707 O O . VAL A 1 833 ? -19.907 20.894 28.917 1.00 93.25 833 VAL A O 1
ATOM 6710 N N . THR A 1 834 ? -21.189 19.069 29.148 1.00 92.69 834 THR A N 1
ATOM 6711 C CA . THR A 1 834 ? -21.101 19.038 30.616 1.00 92.69 834 THR A CA 1
ATOM 6712 C C . THR A 1 834 ? -19.838 18.351 31.115 1.00 92.69 834 THR A C 1
ATOM 6714 O O . THR A 1 834 ? -19.238 18.821 32.082 1.00 92.69 834 THR A O 1
ATOM 6717 N N . LEU A 1 835 ? -19.395 17.287 30.440 1.00 93.44 835 LEU A N 1
ATOM 6718 C CA . LEU A 1 835 ? -18.168 16.572 30.778 1.00 93.44 835 LEU A CA 1
ATOM 6719 C C . LEU A 1 835 ? -16.924 17.429 30.537 1.00 93.44 835 LEU A C 1
ATOM 6721 O O . LEU A 1 835 ? -16.053 17.462 31.397 1.00 93.44 835 LEU A O 1
ATOM 6725 N N . GLU A 1 836 ? -16.857 18.209 29.457 1.00 92.25 836 GLU A N 1
ATOM 6726 C CA . GLU A 1 836 ? -15.738 19.134 29.207 1.00 92.25 836 GLU A CA 1
ATOM 6727 C C . GLU A 1 836 ? -15.570 20.191 30.317 1.00 92.25 836 GLU A C 1
ATOM 6729 O O . GLU A 1 836 ? -14.475 20.712 30.523 1.00 92.25 836 GLU A O 1
ATOM 6734 N N . LYS A 1 837 ? -16.640 20.485 31.070 1.00 90.00 837 LYS A N 1
ATOM 6735 C CA . LYS A 1 837 ? -16.642 21.412 32.218 1.00 90.00 837 LYS A CA 1
ATOM 6736 C C . LYS A 1 837 ? -16.409 20.711 33.565 1.00 90.00 837 LYS A C 1
ATOM 6738 O O . LYS A 1 837 ? -16.389 21.382 34.599 1.00 90.00 837 LYS A O 1
ATOM 6743 N N . ASN A 1 838 ? -16.275 19.383 33.585 1.00 89.56 838 ASN A N 1
ATOM 6744 C CA . ASN A 1 838 ? -15.992 18.620 34.800 1.00 89.56 838 ASN A CA 1
ATOM 6745 C C . ASN A 1 838 ? -14.567 18.925 35.304 1.00 89.56 838 ASN A C 1
ATOM 6747 O O . ASN A 1 838 ? -13.649 19.130 34.516 1.00 89.56 838 ASN A O 1
ATOM 6751 N N . LYS A 1 839 ? -14.374 18.943 36.627 1.00 85.94 839 LYS A N 1
ATOM 6752 C CA . LYS A 1 839 ? -13.074 19.197 37.266 1.00 85.94 839 LYS A CA 1
ATOM 6753 C C . LYS A 1 839 ? -12.036 18.115 36.964 1.00 85.94 839 LYS A C 1
ATOM 6755 O O . LYS A 1 839 ? -10.852 18.423 36.923 1.00 85.94 839 LYS A O 1
ATOM 6760 N N . GLU A 1 840 ? -12.480 16.879 36.752 1.00 88.31 840 GLU A N 1
ATOM 6761 C CA . GLU A 1 840 ? -11.593 15.738 36.478 1.00 88.31 840 GLU A CA 1
ATOM 6762 C C . GLU A 1 840 ? -11.163 15.634 35.010 1.00 88.31 840 GLU A C 1
ATOM 6764 O O . GLU A 1 840 ? -10.291 14.836 34.666 1.00 88.31 840 GLU A O 1
ATOM 6769 N N . THR A 1 841 ? -11.746 16.456 34.137 1.00 90.12 841 THR A N 1
ATOM 6770 C CA . THR A 1 841 ? -11.422 16.485 32.712 1.00 90.12 841 THR A CA 1
ATOM 6771 C C . THR A 1 841 ? -9.993 16.974 32.498 1.00 90.12 841 THR A C 1
ATOM 6773 O O . THR A 1 841 ? -9.585 18.025 32.996 1.00 90.12 841 THR A O 1
ATOM 6776 N N . LYS A 1 842 ? -9.219 16.217 31.714 1.00 90.06 842 LYS A N 1
ATOM 6777 C CA . LYS A 1 842 ? -7.804 16.506 31.437 1.00 90.06 842 LYS A CA 1
ATOM 6778 C C . LYS A 1 842 ? -7.615 16.802 29.958 1.00 90.06 842 LYS A C 1
ATOM 6780 O O . LYS A 1 842 ? -7.916 15.976 29.096 1.00 90.06 842 LYS A O 1
ATOM 6785 N N . ARG A 1 843 ? -7.075 17.987 29.674 1.00 86.75 843 ARG A N 1
ATOM 6786 C CA . ARG A 1 843 ? -6.796 18.482 28.323 1.00 86.75 843 ARG A CA 1
ATOM 6787 C C . ARG A 1 843 ? -5.309 18.372 27.998 1.00 86.75 843 ARG A C 1
ATOM 6789 O O . ARG A 1 843 ? -4.467 18.671 28.843 1.00 86.75 843 ARG A O 1
ATOM 6796 N N . ARG A 1 844 ? -4.982 18.002 26.760 1.00 82.69 844 ARG A N 1
ATOM 6797 C CA . ARG A 1 844 ? -3.620 18.060 26.217 1.00 82.69 844 ARG A CA 1
ATOM 6798 C C . ARG A 1 844 ? -3.683 18.640 24.809 1.00 82.69 844 ARG A C 1
ATOM 6800 O O . ARG A 1 844 ? -4.289 18.046 23.930 1.00 82.69 844 ARG A O 1
ATOM 6807 N N . GLY A 1 845 ? -3.058 19.798 24.604 1.00 80.25 845 GLY A N 1
ATOM 6808 C CA . GLY A 1 845 ? -3.222 20.542 23.354 1.00 80.25 845 GLY A CA 1
ATOM 6809 C C . GLY A 1 845 ? -4.650 21.078 23.212 1.00 80.25 845 GLY A C 1
ATOM 6810 O O . GLY A 1 845 ? -5.178 21.720 24.125 1.00 80.25 845 GLY A O 1
ATOM 6811 N N . ASN A 1 846 ? -5.280 20.815 22.076 1.00 81.62 846 ASN A N 1
ATOM 6812 C CA . ASN A 1 846 ? -6.653 21.199 21.770 1.00 81.62 846 ASN A CA 1
ATOM 6813 C C . ASN A 1 846 ? -7.688 20.163 22.218 1.00 81.62 846 ASN A C 1
ATOM 6815 O O . ASN A 1 846 ? -8.848 20.530 22.385 1.00 81.62 846 ASN A O 1
ATOM 6819 N N . CYS A 1 847 ? -7.271 18.920 22.467 1.00 86.50 847 CYS A N 1
ATOM 6820 C CA . CYS A 1 847 ? -8.174 17.807 22.751 1.00 86.50 847 CYS A CA 1
ATOM 6821 C C . CYS A 1 847 ? -8.269 17.450 24.242 1.00 86.50 847 CYS A C 1
ATOM 6823 O O . CYS A 1 847 ? -7.307 17.579 25.012 1.00 86.50 847 CYS A O 1
ATOM 6825 N N . PHE A 1 848 ? -9.440 16.954 24.647 1.00 89.38 848 PHE A N 1
ATOM 6826 C CA . PHE A 1 848 ? -9.677 16.378 25.968 1.00 89.38 848 PHE A CA 1
ATOM 6827 C C . PHE A 1 848 ? -9.426 14.869 25.917 1.00 89.38 848 PHE A C 1
ATOM 6829 O O . PHE A 1 848 ? -10.131 14.140 25.230 1.00 89.38 848 PHE A O 1
ATOM 6836 N N . LEU A 1 849 ? -8.401 14.404 26.634 1.00 89.38 849 LEU A N 1
ATOM 6837 C CA . LEU A 1 849 ? -8.040 12.980 26.671 1.00 89.38 849 LEU A CA 1
ATOM 6838 C C . LEU A 1 849 ? -8.801 12.234 27.775 1.00 89.38 849 LEU A C 1
ATOM 6840 O O . LEU A 1 849 ? -9.120 11.060 27.625 1.00 89.38 849 LEU A O 1
ATOM 6844 N N . CYS A 1 850 ? -9.133 12.931 28.866 1.00 91.56 850 CYS A N 1
ATOM 6845 C CA . CYS A 1 850 ? -10.071 12.446 29.876 1.00 91.56 850 CYS A CA 1
ATOM 6846 C C . CYS A 1 850 ? -11.307 13.339 29.880 1.00 91.56 850 CYS A C 1
ATOM 6848 O O . CYS A 1 850 ? -11.162 14.552 30.038 1.00 91.56 850 CYS A O 1
ATOM 6850 N N . LEU A 1 851 ? -12.490 12.741 29.762 1.00 91.81 851 LEU A N 1
ATOM 6851 C CA . LEU A 1 851 ? -13.786 13.388 29.948 1.00 91.81 851 LEU A CA 1
ATOM 6852 C C . LEU A 1 851 ? -14.377 12.894 31.268 1.00 91.81 851 LEU A C 1
ATOM 6854 O O . LEU A 1 851 ? -14.807 11.745 31.384 1.00 91.81 851 LEU A O 1
ATOM 6858 N N . GLY A 1 852 ? -14.347 13.751 32.289 1.00 90.44 852 GLY A N 1
ATOM 6859 C CA . GLY A 1 852 ? -14.606 13.327 33.661 1.00 90.44 852 GLY A CA 1
ATOM 6860 C C . GLY A 1 852 ? -13.602 12.255 34.096 1.00 90.44 852 GLY A C 1
ATOM 6861 O O . GLY A 1 852 ? -12.394 12.482 34.082 1.00 90.44 852 GLY A O 1
ATOM 6862 N N . TYR A 1 853 ? -14.104 11.077 34.458 1.00 91.62 853 TYR A N 1
ATOM 6863 C CA . TYR A 1 853 ? -13.301 9.972 34.994 1.00 91.62 853 TYR A CA 1
ATOM 6864 C C . TYR A 1 853 ? -12.896 8.926 33.940 1.00 91.62 853 TYR A C 1
ATOM 6866 O O . TYR A 1 853 ? -12.212 7.958 34.265 1.00 91.62 853 TYR A O 1
ATOM 6874 N N . LYS A 1 854 ? -13.309 9.087 32.677 1.00 90.94 854 LYS A N 1
ATOM 6875 C CA . LYS A 1 854 ? -13.029 8.125 31.598 1.00 90.94 854 LYS A CA 1
ATOM 6876 C C . LYS A 1 854 ? -12.143 8.735 30.519 1.00 90.94 854 LYS A C 1
ATOM 6878 O O . LYS A 1 854 ? -12.168 9.943 30.287 1.00 90.94 854 LYS A O 1
ATOM 6883 N N . ASN A 1 855 ? -11.384 7.880 29.839 1.00 91.94 855 ASN A N 1
ATOM 6884 C CA . ASN A 1 855 ? -10.744 8.228 28.575 1.00 91.94 855 ASN A CA 1
ATOM 6885 C C . ASN A 1 855 ? -11.837 8.578 27.548 1.00 91.94 855 ASN A C 1
ATOM 6887 O O . ASN A 1 855 ? -12.878 7.917 27.505 1.00 91.94 855 ASN A O 1
ATOM 6891 N N . SER A 1 856 ? -11.631 9.630 26.755 1.00 92.75 856 SER A N 1
ATOM 6892 C CA . SER A 1 856 ? -12.644 10.098 25.802 1.00 92.75 856 SER A CA 1
ATOM 6893 C C . SER A 1 856 ? -13.002 9.054 24.742 1.00 92.75 856 SER A C 1
ATOM 6895 O O . SER A 1 856 ? -14.182 8.890 24.435 1.00 92.75 856 SER A O 1
ATOM 6897 N N . PHE A 1 857 ? -12.031 8.278 24.252 1.00 93.38 857 PHE A N 1
ATOM 6898 C CA . PHE A 1 857 ? -12.297 7.219 23.280 1.00 93.38 857 PHE A CA 1
ATOM 6899 C C . PHE A 1 857 ? -12.981 5.999 23.909 1.00 93.38 857 PHE A C 1
ATOM 6901 O O . PHE A 1 857 ? -13.831 5.380 23.274 1.00 93.38 857 PHE A O 1
ATOM 6908 N N . ASP A 1 858 ? -12.684 5.677 25.173 1.00 93.06 858 ASP A N 1
ATOM 6909 C CA . ASP A 1 858 ? -13.398 4.614 25.896 1.00 93.06 858 ASP A CA 1
ATOM 6910 C C . ASP A 1 858 ? -14.876 4.977 26.080 1.00 93.06 858 ASP A C 1
ATOM 6912 O O . ASP A 1 858 ? -15.752 4.141 25.864 1.00 93.06 858 ASP A O 1
ATOM 6916 N N . LEU A 1 859 ? -15.156 6.239 26.424 1.00 93.81 859 LEU A N 1
ATOM 6917 C CA . LEU A 1 859 ? -16.513 6.772 26.531 1.00 93.81 859 LEU A CA 1
ATOM 6918 C C . LEU A 1 859 ? -17.247 6.702 25.183 1.00 93.81 859 LEU A C 1
ATOM 6920 O O . LEU A 1 859 ? -18.400 6.274 25.126 1.00 93.81 859 LEU A O 1
ATOM 6924 N N . PHE A 1 860 ? -16.569 7.081 24.098 1.00 95.44 860 PHE A N 1
ATOM 6925 C CA . PHE A 1 860 ? -17.096 7.017 22.736 1.00 95.44 860 PHE A CA 1
ATOM 6926 C C . PHE A 1 860 ? -17.381 5.574 22.287 1.00 95.44 860 PHE A C 1
ATOM 6928 O O . PHE A 1 860 ? -18.470 5.277 21.794 1.00 95.44 860 PHE A O 1
ATOM 6935 N N . SER A 1 861 ? -16.445 4.653 22.529 1.00 95.75 861 SER A N 1
ATOM 6936 C CA . SER A 1 861 ? -16.610 3.225 22.249 1.00 95.75 861 SER A CA 1
ATOM 6937 C C . SER A 1 861 ? -17.758 2.617 23.057 1.00 95.75 861 SER A C 1
ATOM 6939 O O . SER A 1 861 ? -18.523 1.826 22.514 1.00 95.75 861 SER A O 1
ATOM 6941 N N . GLU A 1 862 ? -17.906 2.986 24.332 1.00 94.31 862 GLU A N 1
ATOM 6942 C CA . GLU A 1 862 ? -19.021 2.542 25.173 1.00 94.31 862 GLU A CA 1
ATOM 6943 C C . GLU A 1 862 ? -20.368 3.050 24.637 1.00 94.31 862 GLU A C 1
ATOM 6945 O O . GLU A 1 862 ? -21.339 2.292 24.614 1.00 94.31 862 GLU A O 1
ATOM 6950 N N . TYR A 1 863 ? -20.431 4.298 24.161 1.00 95.75 863 TYR A N 1
ATOM 6951 C CA . TYR A 1 863 ? -21.642 4.864 23.561 1.00 95.75 863 TYR A CA 1
ATOM 6952 C C . TYR A 1 863 ? -22.074 4.092 22.311 1.00 95.75 863 TYR A C 1
ATOM 6954 O O . TYR A 1 863 ? -23.249 3.739 22.188 1.00 95.75 863 TYR A O 1
ATOM 6962 N N . ILE A 1 864 ? -21.123 3.760 21.428 1.00 95.94 864 ILE A N 1
ATOM 6963 C CA . ILE A 1 864 ? -21.378 2.942 20.233 1.00 95.94 864 ILE A CA 1
ATOM 6964 C C . ILE A 1 864 ? -21.909 1.560 20.630 1.00 95.94 864 ILE A C 1
ATOM 6966 O O . ILE A 1 864 ? -22.961 1.152 20.137 1.00 95.94 864 ILE A O 1
ATOM 6970 N N . SER A 1 865 ? -21.237 0.858 21.547 1.00 94.25 865 SER A N 1
ATOM 6971 C CA . SER A 1 865 ? -21.658 -0.485 21.969 1.00 94.25 865 SER A CA 1
ATOM 6972 C C . SER A 1 865 ? -23.059 -0.481 22.586 1.00 94.25 865 SER A C 1
ATOM 6974 O O . SER A 1 865 ? -23.917 -1.254 22.159 1.00 94.25 865 SER A O 1
ATOM 6976 N N . LYS A 1 866 ? -23.346 0.446 23.514 1.00 93.81 866 LYS A N 1
ATOM 6977 C CA . LYS A 1 866 ? -24.679 0.552 24.132 1.00 93.81 866 LYS A CA 1
ATOM 6978 C C . LYS A 1 866 ? -25.768 0.892 23.114 1.00 93.81 866 LYS A C 1
ATOM 6980 O O . LYS A 1 866 ? -26.870 0.356 23.217 1.00 93.81 866 LYS A O 1
ATOM 6985 N N . PHE A 1 867 ? -25.476 1.746 22.130 1.00 93.62 867 PHE A N 1
ATOM 6986 C CA . PHE A 1 867 ? -26.428 2.066 21.067 1.00 93.62 867 PHE A CA 1
ATOM 6987 C C . PHE A 1 867 ? -26.754 0.834 20.221 1.00 93.62 867 PHE A C 1
ATOM 6989 O O . PHE A 1 867 ? -27.923 0.563 19.957 1.00 93.62 867 PHE A O 1
ATOM 6996 N N . ILE A 1 868 ? -25.734 0.073 19.819 1.00 92.50 868 ILE A N 1
ATOM 6997 C CA . ILE A 1 868 ? -25.892 -1.131 18.993 1.00 92.50 868 ILE A CA 1
ATOM 6998 C C . ILE A 1 868 ? -26.679 -2.211 19.735 1.00 92.50 868 ILE A C 1
ATOM 7000 O O . ILE A 1 868 ? -27.515 -2.890 19.130 1.00 92.50 868 ILE A O 1
ATOM 7004 N N . ASP A 1 869 ? -26.451 -2.361 21.038 1.00 90.25 869 ASP A N 1
ATOM 7005 C CA . ASP A 1 869 ? -27.215 -3.280 21.879 1.00 90.25 869 ASP A CA 1
ATOM 7006 C C . ASP A 1 869 ? -28.688 -2.871 21.953 1.00 90.25 869 ASP A C 1
ATOM 7008 O O . ASP A 1 869 ? -29.567 -3.706 21.710 1.00 90.25 869 ASP A O 1
ATOM 7012 N N . PHE A 1 870 ? -28.941 -1.581 22.192 1.00 90.81 870 PHE A N 1
ATOM 7013 C CA . PHE A 1 870 ? -30.271 -0.990 22.314 1.00 90.81 870 PHE A CA 1
ATOM 7014 C C . PHE A 1 870 ? -31.084 -1.009 21.009 1.00 90.81 870 PHE A C 1
ATOM 7016 O O . PHE A 1 870 ? -32.253 -1.401 21.015 1.00 90.81 870 PHE A O 1
ATOM 7023 N N . ILE A 1 871 ? -30.498 -0.577 19.886 1.00 88.25 871 ILE A N 1
ATOM 7024 C CA . ILE A 1 871 ? -31.234 -0.374 18.627 1.00 88.25 871 ILE A CA 1
ATOM 7025 C C . ILE A 1 871 ? -31.722 -1.700 18.028 1.00 88.25 871 ILE A C 1
ATOM 7027 O O . ILE A 1 871 ? -32.757 -1.755 17.354 1.00 88.25 871 ILE A O 1
ATOM 7031 N N . GLY A 1 872 ? -31.011 -2.792 18.322 1.00 85.31 872 GLY A N 1
ATOM 7032 C CA . GLY A 1 872 ? -31.390 -4.140 17.924 1.00 85.31 872 GLY A CA 1
ATOM 7033 C C . GLY A 1 872 ? -31.479 -4.294 16.406 1.00 85.31 872 GLY A C 1
ATOM 7034 O O . GLY A 1 872 ? -30.482 -4.173 15.703 1.00 85.31 872 GLY A O 1
ATOM 7035 N N . LEU A 1 873 ? -32.680 -4.606 15.912 1.00 83.44 873 LEU A N 1
ATOM 7036 C CA . LEU A 1 873 ? -32.972 -4.806 14.484 1.00 83.44 873 LEU A CA 1
ATOM 7037 C C . LEU A 1 873 ? -33.654 -3.594 13.827 1.00 83.44 873 LEU A C 1
ATOM 7039 O O . LEU A 1 873 ? -34.040 -3.672 12.661 1.00 83.44 873 LEU A O 1
ATOM 7043 N N . LYS A 1 874 ? -33.861 -2.490 14.559 1.00 86.06 874 LYS A N 1
ATOM 7044 C CA . LYS A 1 874 ? -34.516 -1.300 14.003 1.00 86.06 874 LYS A CA 1
ATOM 7045 C C . LYS A 1 874 ? -33.632 -0.657 12.935 1.00 86.06 874 LYS A C 1
ATOM 7047 O O . LYS A 1 874 ? -32.415 -0.582 13.093 1.00 86.06 874 LYS A O 1
ATOM 7052 N N . ALA A 1 875 ? -34.268 -0.169 11.870 1.00 90.25 875 ALA A N 1
ATOM 7053 C CA . ALA A 1 875 ? -33.581 0.540 10.801 1.00 90.25 875 ALA A CA 1
ATOM 7054 C C . ALA A 1 875 ? -32.921 1.817 11.346 1.00 90.25 875 ALA A C 1
ATOM 7056 O O . ALA A 1 875 ? -33.610 2.640 11.957 1.00 90.25 875 ALA A O 1
ATOM 7057 N N . HIS A 1 876 ? -31.614 1.993 11.136 1.00 93.06 876 HIS A N 1
ATOM 7058 C CA . HIS A 1 876 ? -30.890 3.150 11.673 1.00 93.06 876 HIS A CA 1
ATOM 7059 C C . HIS A 1 876 ? -29.859 3.755 10.713 1.00 93.06 876 HIS A C 1
ATOM 7061 O O . HIS A 1 876 ? -29.262 3.065 9.883 1.00 93.06 876 HIS A O 1
ATOM 7067 N N . PHE A 1 877 ? -29.677 5.069 10.851 1.00 96.69 877 PHE A N 1
ATOM 7068 C CA . PHE A 1 877 ? -28.572 5.835 10.283 1.00 96.69 877 PHE A CA 1
ATOM 7069 C C . PHE A 1 877 ? -27.794 6.449 11.446 1.00 96.69 877 PHE A C 1
ATOM 7071 O O . PHE A 1 877 ? -28.334 7.264 12.195 1.00 96.69 877 PHE A O 1
ATOM 7078 N N . SER A 1 878 ? -26.540 6.051 11.621 1.00 97.62 878 SER A N 1
ATOM 7079 C CA . SER A 1 878 ? -25.708 6.513 12.733 1.00 97.62 878 SER A CA 1
ATOM 7080 C C . SER A 1 878 ? -24.379 7.060 12.233 1.00 97.62 878 SER A C 1
ATOM 7082 O O . SER A 1 878 ? -23.657 6.359 11.523 1.00 97.62 878 SER A O 1
ATOM 7084 N N . PHE A 1 879 ? -24.058 8.289 12.633 1.00 98.38 879 PHE A N 1
ATOM 7085 C CA . PHE A 1 879 ? -22.814 8.973 12.302 1.00 98.38 879 PHE A CA 1
ATOM 7086 C C . PHE A 1 879 ? -22.037 9.286 13.584 1.00 98.38 879 PHE A C 1
ATOM 7088 O O . PHE A 1 879 ? -22.462 10.111 14.395 1.00 98.38 879 PHE A O 1
ATOM 7095 N N . PHE A 1 880 ? -20.904 8.612 13.756 1.00 98.25 880 PHE A N 1
ATOM 7096 C CA . PHE A 1 880 ? -20.007 8.745 14.897 1.00 98.25 880 PHE A CA 1
ATOM 7097 C C . PHE A 1 880 ? -18.695 9.383 14.441 1.00 98.25 880 PHE A C 1
ATOM 7099 O O . PHE A 1 880 ? -18.118 8.942 13.447 1.00 98.25 880 PHE A O 1
ATOM 7106 N N . TRP A 1 881 ? -18.199 10.377 15.172 1.00 97.50 881 TRP A N 1
ATOM 7107 C CA . TRP A 1 881 ? -16.947 11.065 14.863 1.00 97.50 881 TRP A CA 1
ATOM 7108 C C . TRP A 1 881 ? -16.079 11.228 16.112 1.00 97.50 881 TRP A C 1
ATOM 7110 O O . TRP A 1 881 ? -16.558 11.700 17.142 1.00 97.50 881 TRP A O 1
ATOM 7120 N N . SER A 1 882 ? -14.811 10.831 16.025 1.00 96.00 882 SER A N 1
ATOM 7121 C CA . SER A 1 882 ? -13.851 10.942 17.125 1.00 96.00 882 SER A CA 1
ATOM 7122 C C . SER A 1 882 ? -12.635 11.773 16.723 1.00 96.00 882 SER A C 1
ATOM 7124 O O . SER A 1 882 ? -11.953 11.439 15.752 1.00 96.00 882 SER A O 1
ATOM 7126 N N . SER A 1 883 ? -12.308 12.784 17.531 1.00 93.31 883 SER A N 1
ATOM 7127 C CA . SER A 1 883 ? -11.167 13.687 17.316 1.00 93.31 883 SER A CA 1
ATOM 7128 C C . SER A 1 883 ? -10.101 13.622 18.414 1.00 93.31 883 SER A C 1
ATOM 7130 O O . SER A 1 883 ? -8.949 13.999 18.180 1.00 93.31 883 SER A O 1
ATOM 7132 N N . SER A 1 884 ? -10.435 13.128 19.613 1.00 90.75 884 SER A N 1
ATOM 7133 C CA . SER A 1 884 ? -9.622 13.368 20.817 1.00 90.75 884 SER A CA 1
ATOM 7134 C C . SER A 1 884 ? -8.179 12.853 20.756 1.00 90.75 884 SER A C 1
ATOM 7136 O O . SER A 1 884 ? -7.279 13.465 21.334 1.00 90.75 884 SER A O 1
ATOM 7138 N N . TYR A 1 885 ? -7.950 11.723 20.082 1.00 90.38 885 TYR A N 1
ATOM 7139 C CA . TYR A 1 885 ? -6.655 11.029 20.046 1.00 90.38 885 TYR A CA 1
ATOM 7140 C C . TYR A 1 885 ? -5.923 11.141 18.708 1.00 90.38 885 TYR A C 1
ATOM 7142 O O . TYR A 1 885 ? -4.867 10.531 18.550 1.00 90.38 885 TYR A O 1
ATOM 7150 N N . SER A 1 886 ? -6.431 11.913 17.751 1.00 90.69 886 SER A N 1
ATOM 7151 C CA . SER A 1 886 ? -5.866 11.967 16.397 1.00 90.69 886 SER A CA 1
ATOM 7152 C C . SER A 1 886 ? -5.657 13.383 15.853 1.00 90.69 886 SER A C 1
ATOM 7154 O O . SER A 1 886 ? -4.736 13.582 15.066 1.00 90.69 886 SER A O 1
ATOM 7156 N N . HIS A 1 887 ? -6.410 14.382 16.329 1.00 89.81 887 HIS A N 1
ATOM 7157 C CA . HIS A 1 887 ? -6.370 15.751 15.793 1.00 89.81 887 HIS A CA 1
ATOM 7158 C C . HIS A 1 887 ? -4.995 16.443 15.924 1.00 89.81 887 HIS A C 1
ATOM 7160 O O . HIS A 1 887 ? -4.498 17.055 14.979 1.00 89.81 887 HIS A O 1
ATOM 7166 N N . ASP A 1 888 ? -4.355 16.373 17.098 1.00 83.94 888 ASP A N 1
ATOM 7167 C CA . ASP A 1 888 ? -3.160 17.189 17.385 1.00 83.94 888 ASP A CA 1
ATOM 7168 C C . ASP A 1 888 ? -1.821 16.482 17.138 1.00 83.94 888 ASP A C 1
ATOM 7170 O O . ASP A 1 888 ? -0.776 17.140 17.079 1.00 83.94 888 ASP A O 1
ATOM 7174 N N . ASN A 1 889 ? -1.799 15.147 17.082 1.00 85.62 889 ASN A N 1
ATOM 7175 C CA . ASN A 1 889 ? -0.549 14.396 17.088 1.00 85.62 889 ASN A CA 1
ATOM 7176 C C . ASN A 1 889 ? -0.573 13.193 16.143 1.00 85.62 889 ASN A C 1
ATOM 7178 O O . ASN A 1 889 ? -1.421 12.317 16.224 1.00 85.62 889 ASN A O 1
ATOM 7182 N N . PHE A 1 890 ? 0.455 13.124 15.299 1.00 87.81 890 PHE A N 1
ATOM 7183 C CA . PHE A 1 890 ? 0.631 12.088 14.283 1.00 87.81 890 PHE A CA 1
ATOM 7184 C C . PHE A 1 890 ? 0.754 10.652 14.834 1.00 87.81 890 PHE A C 1
ATOM 7186 O O . PHE A 1 890 ? 0.477 9.703 14.106 1.00 87.81 890 PHE A O 1
ATOM 7193 N N . LEU A 1 891 ? 1.193 10.475 16.085 1.00 89.19 891 LEU A N 1
ATOM 7194 C CA . LEU A 1 891 ? 1.470 9.167 16.694 1.00 89.19 891 LEU A CA 1
ATOM 7195 C C . LEU A 1 891 ? 0.398 8.727 17.694 1.00 89.19 891 LEU A C 1
ATOM 7197 O O . LEU A 1 891 ? 0.299 7.544 17.994 1.00 89.19 891 LEU A O 1
ATOM 7201 N N . SER A 1 892 ? -0.414 9.643 18.227 1.00 88.12 892 SER A N 1
ATOM 7202 C CA . SER A 1 892 ? -1.404 9.308 19.256 1.00 88.12 892 SER A CA 1
ATOM 7203 C C . SER A 1 892 ? -2.516 8.330 18.840 1.00 88.12 892 SER A C 1
ATOM 7205 O O . SER A 1 892 ? -3.015 7.668 19.754 1.00 88.12 892 SER A O 1
ATOM 7207 N N . PRO A 1 893 ? -2.865 8.127 17.546 1.00 92.31 893 PRO A N 1
ATOM 7208 C CA . PRO A 1 893 ? -3.810 7.075 17.163 1.00 92.31 893 PRO A CA 1
ATOM 7209 C C . PRO A 1 893 ? -3.405 5.670 17.636 1.00 92.31 893 PRO A C 1
ATOM 7211 O O . PRO A 1 893 ? -4.272 4.849 17.921 1.00 92.31 893 PRO A O 1
ATOM 7214 N N . GLN A 1 894 ? -2.106 5.405 17.831 1.00 92.06 894 GLN A N 1
ATOM 7215 C CA . GLN A 1 894 ? -1.632 4.116 18.350 1.00 92.06 894 GLN A CA 1
ATOM 7216 C C . GLN A 1 894 ? -2.137 3.794 19.763 1.00 92.06 894 GLN A C 1
ATOM 7218 O O . GLN A 1 894 ? -2.172 2.635 20.161 1.00 92.06 894 GLN A O 1
ATOM 7223 N N . LEU A 1 895 ? -2.533 4.811 20.536 1.00 89.50 895 LEU A N 1
ATOM 7224 C CA . LEU A 1 895 ? -3.020 4.638 21.907 1.00 89.50 895 LEU A CA 1
ATOM 7225 C C . LEU A 1 895 ? -4.443 4.082 21.966 1.00 89.50 895 LEU A C 1
ATOM 7227 O O . LEU A 1 895 ? -4.840 3.564 23.005 1.00 89.50 895 LEU A O 1
ATOM 7231 N N . ILE A 1 896 ? -5.207 4.226 20.882 1.00 92.69 896 ILE A N 1
ATOM 7232 C CA . ILE A 1 896 ? -6.604 3.788 20.803 1.00 92.69 896 ILE A CA 1
ATOM 7233 C C . ILE A 1 896 ? -6.791 2.580 19.881 1.00 92.69 896 ILE A C 1
ATOM 7235 O O . ILE A 1 896 ? -7.903 2.075 19.780 1.00 92.69 896 ILE A O 1
ATOM 7239 N N . ASP A 1 897 ? -5.730 2.081 19.235 1.00 95.44 897 ASP A N 1
ATOM 7240 C CA . ASP A 1 897 ? -5.814 0.950 18.299 1.00 95.44 897 ASP A CA 1
ATOM 7241 C C . ASP A 1 897 ? -6.339 -0.329 18.964 1.00 95.44 897 ASP A C 1
ATOM 7243 O O . ASP A 1 897 ? -7.190 -1.022 18.409 1.00 95.44 897 ASP A O 1
ATOM 7247 N N . ASP A 1 898 ? -5.905 -0.613 20.195 1.00 95.19 898 ASP A N 1
ATOM 7248 C CA . ASP A 1 898 ? -6.425 -1.744 20.969 1.00 95.19 898 ASP A CA 1
ATOM 7249 C C . ASP A 1 898 ? -7.932 -1.621 21.196 1.00 95.19 898 ASP A C 1
ATOM 7251 O O . ASP A 1 898 ? -8.687 -2.552 20.916 1.00 95.19 898 ASP A O 1
ATOM 7255 N N . LYS A 1 899 ? -8.393 -0.443 21.624 1.00 94.88 899 LYS A N 1
ATOM 7256 C CA . LYS A 1 899 ? -9.811 -0.224 21.907 1.00 94.88 899 LYS A CA 1
ATOM 7257 C C . LYS A 1 899 ? -10.661 -0.207 20.641 1.00 94.88 899 LYS A C 1
ATOM 7259 O O . LYS A 1 899 ? -11.773 -0.729 20.638 1.00 94.88 899 LYS A O 1
ATOM 7264 N N . PHE A 1 900 ? -10.150 0.369 19.557 1.00 97.19 900 PHE A N 1
ATOM 7265 C CA . PHE A 1 900 ? -10.873 0.434 18.295 1.00 97.19 900 PHE A CA 1
ATOM 7266 C C . PHE A 1 900 ? -10.956 -0.935 17.611 1.00 97.19 900 PHE A C 1
ATOM 7268 O O . PHE A 1 900 ? -12.024 -1.318 17.132 1.00 97.19 900 PHE A O 1
ATOM 7275 N N . SER A 1 901 ? -9.873 -1.714 17.634 1.00 97.62 901 SER A N 1
ATOM 7276 C CA . SER A 1 901 ? -9.881 -3.092 17.132 1.00 97.62 901 SER A CA 1
ATOM 7277 C C . SER A 1 901 ? -10.802 -4.000 17.955 1.00 97.62 901 SER A C 1
ATOM 7279 O O . SER A 1 901 ? -11.525 -4.811 17.369 1.00 97.62 901 SER A O 1
ATOM 7281 N N . GLU A 1 902 ? -10.856 -3.819 19.280 1.00 97.19 902 GLU A N 1
ATOM 7282 C CA . GLU A 1 902 ? -11.824 -4.483 20.161 1.00 97.19 902 GLU A CA 1
ATOM 7283 C C . GLU A 1 902 ? -13.266 -4.099 19.796 1.00 97.19 902 GLU A C 1
ATOM 7285 O O . GLU A 1 902 ? -14.098 -4.986 19.604 1.00 97.19 902 GLU A O 1
ATOM 7290 N N . LEU A 1 903 ? -13.560 -2.802 19.639 1.00 96.31 903 LEU A N 1
ATOM 7291 C CA . LEU A 1 903 ? -14.886 -2.320 19.240 1.00 96.31 903 LEU A CA 1
ATOM 7292 C C . LEU A 1 903 ? -15.348 -2.979 17.936 1.00 96.31 903 LEU A C 1
ATOM 7294 O O . LEU A 1 903 ? -16.458 -3.500 17.886 1.00 96.31 903 LEU A O 1
ATOM 7298 N N . LEU A 1 904 ? -14.499 -2.986 16.903 1.00 96.38 904 LEU A N 1
ATOM 7299 C CA . LEU A 1 904 ? -14.821 -3.567 15.595 1.00 96.38 904 LEU A CA 1
ATOM 7300 C C . LEU A 1 904 ? -15.024 -5.087 15.655 1.00 96.38 904 LEU A C 1
ATOM 7302 O O . LEU A 1 904 ? -15.914 -5.608 14.982 1.00 96.38 904 LEU A O 1
ATOM 7306 N N . SER A 1 905 ? -14.221 -5.790 16.458 1.00 95.06 905 SER A N 1
ATOM 7307 C CA . SER A 1 905 ? -14.295 -7.251 16.606 1.00 95.06 905 SER A CA 1
ATOM 7308 C C . SER A 1 905 ? -15.513 -7.694 17.420 1.00 95.06 905 SER A C 1
ATOM 7310 O O . SER A 1 905 ? -16.083 -8.749 17.152 1.00 95.06 905 SER A O 1
ATOM 7312 N N . ASN A 1 906 ? -15.928 -6.879 18.393 1.00 93.56 906 ASN A N 1
ATOM 7313 C CA . ASN A 1 906 ? -17.044 -7.172 19.293 1.00 93.56 906 ASN A CA 1
ATOM 7314 C C . ASN A 1 906 ? -18.408 -6.739 18.736 1.00 93.56 906 ASN A C 1
ATOM 7316 O O . ASN A 1 906 ? -19.428 -6.942 19.398 1.00 93.56 906 ASN A O 1
ATOM 7320 N N . LEU A 1 907 ? -18.461 -6.164 17.528 1.00 91.69 907 LEU A N 1
ATOM 7321 C CA . LEU A 1 907 ? -19.730 -5.885 16.862 1.00 91.69 907 LEU A CA 1
ATOM 7322 C C . LEU A 1 907 ? -20.518 -7.197 16.678 1.00 91.69 907 LEU A C 1
ATOM 7324 O O . LEU A 1 907 ? -20.001 -8.151 16.090 1.00 91.69 907 LEU A O 1
ATOM 7328 N N . PRO A 1 908 ? -21.778 -7.274 17.143 1.00 89.81 908 PRO A N 1
ATOM 7329 C CA . PRO A 1 908 ? -22.539 -8.512 17.089 1.00 89.81 908 PRO A CA 1
ATOM 7330 C C . PRO A 1 908 ? -22.842 -8.896 15.638 1.00 89.81 908 PRO A C 1
ATOM 7332 O O . PRO A 1 908 ? -23.120 -8.035 14.803 1.00 89.81 908 PRO A O 1
ATOM 7335 N N . GLU A 1 909 ? -22.869 -10.199 15.335 1.00 85.75 909 GLU A N 1
ATOM 7336 C CA . GLU A 1 909 ? -22.981 -10.696 13.952 1.00 85.75 909 GLU A CA 1
ATOM 7337 C C . GLU A 1 909 ? -24.200 -10.141 13.190 1.00 85.75 909 GLU A C 1
ATOM 7339 O O . GLU A 1 909 ? -24.128 -9.915 11.980 1.00 85.75 909 GLU A O 1
ATOM 7344 N N . ARG A 1 910 ? -25.291 -9.835 13.908 1.00 84.31 910 ARG A N 1
ATOM 7345 C CA . ARG A 1 910 ? -26.501 -9.190 13.369 1.00 84.31 910 ARG A CA 1
ATOM 7346 C C . ARG A 1 910 ? -26.219 -7.880 12.624 1.00 84.31 910 ARG A C 1
ATOM 7348 O O . ARG A 1 910 ? -26.913 -7.575 11.659 1.00 84.31 910 ARG A O 1
ATOM 7355 N N . VAL A 1 911 ? -25.193 -7.127 13.027 1.00 85.19 911 VAL A N 1
ATOM 7356 C CA . VAL A 1 911 ? -24.789 -5.877 12.365 1.00 85.19 911 VAL A CA 1
ATOM 7357 C C . VAL A 1 911 ? -24.331 -6.171 10.936 1.00 85.19 911 VAL A C 1
ATOM 7359 O O . VAL A 1 911 ? -24.790 -5.539 9.990 1.00 85.19 911 VAL A O 1
ATOM 7362 N N . PHE A 1 912 ? -23.511 -7.202 10.732 1.00 86.00 912 PHE A N 1
ATOM 7363 C CA . PHE A 1 912 ? -22.950 -7.527 9.415 1.00 86.00 912 PHE A CA 1
ATOM 7364 C C . PHE A 1 912 ? -23.952 -8.173 8.442 1.00 86.00 912 PHE A C 1
ATOM 7366 O O . PHE A 1 912 ? -23.623 -8.402 7.275 1.00 86.00 912 PHE A O 1
ATOM 7373 N N . GLN A 1 913 ? -25.172 -8.482 8.892 1.00 86.25 913 GLN A N 1
ATOM 7374 C CA . GLN A 1 913 ? -26.217 -9.055 8.040 1.00 86.25 913 GLN A CA 1
ATOM 7375 C C . GLN A 1 913 ? -26.968 -7.999 7.220 1.00 86.25 913 GLN A C 1
ATOM 7377 O O . GLN A 1 913 ? -27.375 -8.302 6.102 1.00 86.25 913 GLN A O 1
ATOM 7382 N N . ASN A 1 914 ? -27.137 -6.781 7.750 1.00 87.25 914 ASN A N 1
ATOM 7383 C CA . ASN A 1 914 ? -27.957 -5.732 7.124 1.00 87.25 914 ASN A CA 1
ATOM 7384 C C . ASN A 1 914 ? -27.342 -4.316 7.193 1.00 87.25 914 ASN A C 1
ATOM 7386 O O . ASN A 1 914 ? -27.930 -3.372 6.670 1.00 87.25 914 ASN A O 1
ATOM 7390 N N . THR A 1 915 ? -26.174 -4.133 7.817 1.00 92.56 915 THR A N 1
ATOM 7391 C CA . THR A 1 915 ? -25.547 -2.811 7.964 1.00 92.56 915 THR A CA 1
ATOM 7392 C C . THR A 1 915 ? -24.391 -2.605 6.995 1.00 92.56 915 THR A C 1
ATOM 7394 O O . THR A 1 915 ? -23.469 -3.414 6.930 1.00 92.56 915 THR A O 1
ATOM 7397 N N . PHE A 1 916 ? -24.417 -1.483 6.276 1.00 95.50 916 PHE A N 1
ATOM 7398 C CA . PHE A 1 916 ? -23.234 -0.918 5.639 1.00 95.50 916 PHE A CA 1
ATOM 7399 C C . PHE A 1 916 ? -22.433 -0.149 6.682 1.00 95.50 916 PHE A C 1
ATOM 7401 O O . PHE A 1 916 ? -22.881 0.890 7.174 1.00 95.50 916 PHE A O 1
ATOM 7408 N N . LEU A 1 917 ? -21.255 -0.671 7.014 1.00 97.50 917 LEU A N 1
ATOM 7409 C CA . LEU A 1 917 ? -20.314 -0.015 7.910 1.00 97.50 917 LEU A CA 1
ATOM 7410 C C . LEU A 1 917 ? -19.258 0.726 7.082 1.00 97.50 917 LEU A C 1
ATOM 7412 O O . LEU A 1 917 ? -18.522 0.125 6.299 1.00 97.50 917 LEU A O 1
ATOM 7416 N N . PHE A 1 918 ? -19.181 2.035 7.281 1.00 98.44 918 PHE A N 1
ATOM 7417 C CA . PHE A 1 918 ? -18.162 2.910 6.721 1.00 98.44 918 PHE A CA 1
ATOM 7418 C C . PHE A 1 918 ? -17.200 3.308 7.836 1.00 98.44 918 PHE A C 1
ATOM 7420 O O . PHE A 1 918 ? -17.623 3.871 8.844 1.00 98.44 918 PHE A O 1
ATOM 7427 N N . VAL A 1 919 ? -15.913 3.027 7.652 1.00 98.50 919 VAL A N 1
ATOM 7428 C CA . VAL A 1 919 ? -14.849 3.492 8.547 1.00 98.50 919 VAL A CA 1
ATOM 7429 C C . VAL A 1 919 ? -13.994 4.468 7.760 1.00 98.50 919 VAL A C 1
ATOM 7431 O O . VAL A 1 919 ? -13.397 4.085 6.752 1.00 98.50 919 VAL A O 1
ATOM 7434 N N . MET A 1 920 ? -13.985 5.738 8.162 1.00 98.06 920 MET A N 1
ATOM 7435 C CA . MET A 1 920 ? -13.394 6.804 7.349 1.00 98.06 920 MET A CA 1
ATOM 7436 C C . MET A 1 920 ? -12.590 7.830 8.144 1.00 98.06 920 MET A C 1
ATOM 7438 O O . MET A 1 920 ? -12.697 7.924 9.362 1.00 98.06 920 MET A O 1
ATOM 7442 N N . SER A 1 921 ? -11.816 8.615 7.408 1.00 97.88 921 SER A N 1
ATOM 7443 C CA . SER A 1 921 ? -11.181 9.846 7.868 1.00 97.88 921 SER A CA 1
ATOM 7444 C C . SER A 1 921 ? -11.467 10.967 6.863 1.00 97.88 921 SER A C 1
ATOM 7446 O O . SER A 1 921 ? -11.911 10.712 5.742 1.00 97.88 921 SER A O 1
ATOM 7448 N N . ASP A 1 922 ? -11.250 12.209 7.271 1.00 95.25 922 ASP A N 1
ATOM 7449 C CA . ASP A 1 922 ? -11.504 13.440 6.521 1.00 95.25 922 ASP A CA 1
ATOM 7450 C C . ASP A 1 922 ? -10.237 14.027 5.875 1.00 95.25 922 ASP A C 1
ATOM 7452 O O . ASP A 1 922 ? -10.269 14.483 4.729 1.00 95.25 922 ASP A O 1
ATOM 7456 N N . HIS A 1 923 ? -9.111 14.003 6.592 1.00 95.75 923 HIS A N 1
ATOM 7457 C CA . HIS A 1 923 ? -7.795 14.444 6.128 1.00 95.75 923 HIS A CA 1
ATOM 7458 C C . HIS A 1 923 ? -6.667 13.783 6.946 1.00 95.75 923 HIS A C 1
ATOM 7460 O O . HIS A 1 923 ? -6.920 13.115 7.939 1.00 95.75 923 HIS A O 1
ATOM 7466 N N . GLY A 1 924 ? -5.402 13.943 6.545 1.00 95.19 924 GLY A N 1
ATOM 7467 C CA . GLY A 1 924 ? -4.241 13.561 7.370 1.00 95.19 924 GLY A CA 1
ATOM 7468 C C . GLY A 1 924 ? -3.695 14.726 8.206 1.00 95.19 924 GLY A C 1
ATOM 7469 O O . GLY A 1 924 ? -4.259 15.816 8.202 1.00 95.19 924 GLY A O 1
ATOM 7470 N N . ILE A 1 925 ? -2.579 14.542 8.918 1.00 92.25 925 ILE A N 1
ATOM 7471 C CA . ILE A 1 925 ? -2.027 15.603 9.781 1.00 92.25 925 ILE A CA 1
ATOM 7472 C C . ILE A 1 925 ? -1.673 16.872 8.977 1.00 92.25 925 ILE A C 1
ATOM 7474 O O . ILE A 1 925 ? -0.894 16.827 8.023 1.00 92.25 925 ILE A O 1
ATOM 7478 N N . ARG A 1 926 ? -2.238 18.021 9.372 1.00 91.50 926 ARG A N 1
ATOM 7479 C CA . ARG A 1 926 ? -2.163 19.284 8.602 1.00 91.50 926 ARG A CA 1
ATOM 7480 C C . ARG A 1 926 ? -0.951 20.156 8.906 1.00 91.50 926 ARG A C 1
ATOM 7482 O O . ARG A 1 926 ? -0.683 21.113 8.188 1.00 91.50 926 ARG A O 1
ATOM 7489 N N . PHE A 1 927 ? -0.210 19.838 9.959 1.00 88.19 927 PHE A N 1
ATOM 7490 C CA . PHE A 1 927 ? 0.940 20.621 10.393 1.00 88.19 927 PHE A CA 1
ATOM 7491 C C . PHE A 1 927 ? 2.024 19.740 11.012 1.00 88.19 927 PHE A C 1
ATOM 7493 O O . PHE A 1 927 ? 1.789 18.602 11.418 1.00 88.19 927 PHE A O 1
ATOM 7500 N N . GLY A 1 928 ? 3.226 20.299 11.115 1.00 86.25 928 GLY A N 1
ATOM 7501 C CA . GLY A 1 928 ? 4.373 19.654 11.746 1.00 86.25 928 GLY A CA 1
ATOM 7502 C C . GLY A 1 928 ? 5.409 19.150 10.747 1.00 86.25 928 GLY A C 1
ATOM 7503 O O . GLY A 1 928 ? 5.218 19.159 9.533 1.00 86.25 928 GLY A O 1
ATOM 7504 N N . SER A 1 929 ? 6.546 18.699 11.272 1.00 86.00 929 SER A N 1
ATOM 7505 C CA . SER A 1 929 ? 7.729 18.391 10.462 1.00 86.00 929 SER A CA 1
ATOM 7506 C C . SER A 1 929 ? 7.503 17.272 9.438 1.00 86.00 929 SER A C 1
ATOM 7508 O O . SER A 1 929 ? 8.124 17.296 8.376 1.00 86.00 929 SER A O 1
ATOM 7510 N N . PHE A 1 930 ? 6.589 16.331 9.709 1.00 88.88 930 PHE A N 1
ATOM 7511 C CA . PHE A 1 930 ? 6.189 15.312 8.737 1.00 88.88 930 PHE A CA 1
ATOM 7512 C C . PHE A 1 930 ? 5.431 15.918 7.546 1.00 88.88 930 PHE A C 1
ATOM 7514 O O . PHE A 1 930 ? 5.784 15.624 6.403 1.00 88.88 930 PHE A O 1
ATOM 7521 N N . ARG A 1 931 ? 4.461 16.818 7.788 1.00 90.19 931 ARG A N 1
ATOM 7522 C CA . ARG A 1 931 ? 3.665 17.498 6.743 1.00 90.19 931 ARG A CA 1
ATOM 7523 C C . ARG A 1 931 ? 4.523 18.313 5.769 1.00 90.19 931 ARG A C 1
ATOM 7525 O O . ARG A 1 931 ? 4.147 18.473 4.609 1.00 90.19 931 ARG A O 1
ATOM 7532 N N . ASN A 1 932 ? 5.687 18.782 6.210 1.00 86.38 932 ASN A N 1
ATOM 7533 C CA . ASN A 1 932 ? 6.625 19.527 5.367 1.00 86.38 932 ASN A CA 1
ATOM 7534 C C . ASN A 1 932 ? 7.356 18.649 4.333 1.00 86.38 932 ASN A C 1
ATOM 7536 O O . ASN A 1 932 ? 8.001 19.171 3.425 1.00 86.38 932 ASN A O 1
ATOM 7540 N N . THR A 1 933 ? 7.272 17.320 4.444 1.00 87.25 933 THR A N 1
ATOM 7541 C CA . THR A 1 933 ? 7.805 16.395 3.434 1.00 87.25 933 THR A CA 1
ATOM 7542 C C . THR A 1 933 ? 6.811 16.189 2.289 1.00 87.25 933 THR A C 1
ATOM 7544 O O . THR A 1 933 ? 5.606 16.356 2.461 1.00 87.25 933 THR A O 1
ATOM 7547 N N . TYR A 1 934 ? 7.291 15.762 1.114 1.00 85.75 934 TYR A N 1
ATOM 7548 C CA . TYR A 1 934 ? 6.400 15.456 -0.013 1.00 85.75 934 TYR A CA 1
ATOM 7549 C C . TYR A 1 934 ? 5.400 14.340 0.321 1.00 85.75 934 TYR A C 1
ATOM 7551 O O . TYR A 1 934 ? 4.214 14.475 0.033 1.00 85.75 934 TYR A O 1
ATOM 7559 N N . GLN A 1 935 ? 5.858 13.274 0.983 1.00 89.06 935 GLN A N 1
ATOM 7560 C CA . GLN A 1 935 ? 4.966 12.210 1.431 1.00 89.06 935 GLN A CA 1
ATOM 7561 C C . GLN A 1 935 ? 3.954 12.721 2.460 1.00 89.06 935 GLN A C 1
ATOM 7563 O O . GLN A 1 935 ? 2.775 12.419 2.336 1.00 89.06 935 GLN A O 1
ATOM 7568 N N . GLY A 1 936 ? 4.375 13.536 3.431 1.00 90.75 936 GLY A N 1
ATOM 7569 C CA . GLY A 1 936 ? 3.458 14.121 4.410 1.00 90.75 936 GLY A CA 1
ATOM 7570 C C . GLY A 1 936 ? 2.394 15.018 3.780 1.00 90.75 936 GLY A C 1
ATOM 7571 O O . GLY A 1 936 ? 1.236 14.926 4.167 1.00 90.75 936 GLY A O 1
ATOM 7572 N N . MET A 1 937 ? 2.747 15.820 2.771 1.00 89.81 937 MET A N 1
ATOM 7573 C CA . MET A 1 937 ? 1.788 16.596 1.972 1.00 89.81 937 MET A CA 1
ATOM 7574 C C . MET A 1 937 ? 0.784 15.695 1.233 1.00 89.81 937 MET A C 1
ATOM 7576 O O . MET A 1 937 ? -0.404 16.000 1.192 1.00 89.81 937 MET A O 1
ATOM 7580 N N . MET A 1 938 ? 1.240 14.584 0.645 1.00 91.00 938 MET A N 1
ATOM 7581 C CA . MET A 1 938 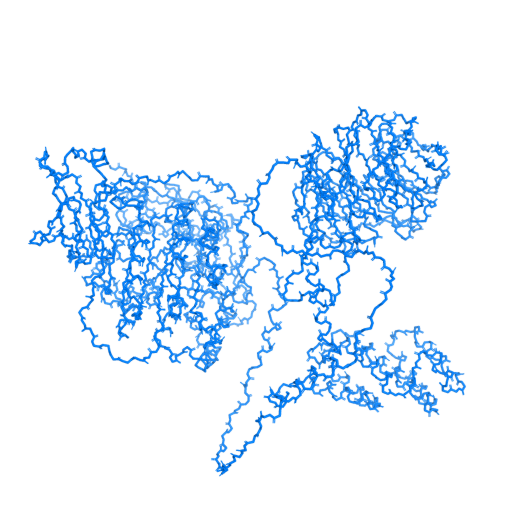? 0.354 13.638 -0.046 1.00 91.00 938 MET A CA 1
ATOM 7582 C C . MET A 1 938 ? -0.575 12.916 0.932 1.00 91.00 938 MET A C 1
ATOM 7584 O O . MET A 1 938 ? -1.778 12.849 0.702 1.00 91.00 938 MET A O 1
ATOM 7588 N N . GLU A 1 939 ? -0.034 12.431 2.046 1.00 93.44 939 GLU A N 1
ATOM 7589 C CA . GLU A 1 939 ? -0.795 11.755 3.093 1.00 93.44 939 GLU A CA 1
ATOM 7590 C C . GLU A 1 939 ? -1.822 12.674 3.758 1.00 93.44 939 GLU A C 1
ATOM 7592 O O . GLU A 1 939 ? -2.936 12.251 4.046 1.00 93.44 939 GLU A O 1
ATOM 7597 N N . GLU A 1 940 ? -1.489 13.947 3.948 1.00 93.69 940 GLU A N 1
ATOM 7598 C CA . GLU A 1 940 ? -2.422 14.957 4.441 1.00 93.69 940 GLU A CA 1
ATOM 7599 C C . GLU A 1 940 ? -3.659 15.095 3.539 1.00 93.69 940 GLU A C 1
ATOM 7601 O O . GLU A 1 940 ? -4.773 15.247 4.034 1.00 93.69 940 GLU A O 1
ATOM 7606 N N . ARG A 1 941 ? -3.486 14.929 2.223 1.00 94.44 941 ARG A N 1
ATOM 7607 C CA . ARG A 1 941 ? -4.558 15.006 1.218 1.00 94.44 941 ARG A CA 1
ATOM 7608 C C . ARG A 1 941 ? -5.296 13.682 0.978 1.00 94.44 941 ARG A C 1
ATOM 7610 O O . ARG A 1 941 ? -6.327 13.683 0.300 1.00 94.44 941 ARG A O 1
ATOM 7617 N N . GLN A 1 942 ? -4.783 12.573 1.515 1.00 94.56 942 GLN A N 1
ATOM 7618 C CA . GLN A 1 942 ? -5.261 11.206 1.273 1.00 94.56 942 GLN A CA 1
ATOM 7619 C C . GLN A 1 942 ? -5.723 10.531 2.578 1.00 94.56 942 GLN A C 1
ATOM 7621 O O . GLN A 1 942 ? -4.992 9.712 3.156 1.00 94.56 942 GLN A O 1
ATOM 7626 N N . PRO A 1 943 ? -6.936 10.856 3.060 1.00 96.81 943 PRO A N 1
ATOM 7627 C CA . PRO A 1 943 ? -7.577 10.106 4.136 1.00 96.81 943 PRO A CA 1
ATOM 7628 C C . PRO A 1 943 ? -7.945 8.683 3.689 1.00 96.81 943 PRO A C 1
ATOM 7630 O O . PRO A 1 943 ? -7.897 8.346 2.505 1.00 96.81 943 PRO A O 1
ATOM 7633 N N . PHE A 1 944 ? -8.328 7.824 4.635 1.00 97.44 944 PHE A N 1
ATOM 7634 C CA . PHE A 1 944 ? -8.849 6.496 4.307 1.00 97.44 944 PHE A CA 1
ATOM 7635 C C . PHE A 1 944 ? -10.376 6.470 4.203 1.00 97.44 944 PHE A C 1
ATOM 7637 O O . PHE A 1 944 ? -11.082 7.216 4.880 1.00 97.44 944 PHE A O 1
ATOM 7644 N N . LEU A 1 945 ? -10.874 5.516 3.416 1.00 98.38 945 LEU A N 1
ATOM 7645 C CA . LEU A 1 945 ? -12.266 5.082 3.423 1.00 98.38 945 LEU A CA 1
ATOM 7646 C C . LEU A 1 945 ? -12.315 3.557 3.258 1.00 98.38 945 LEU A C 1
ATOM 7648 O O . LEU A 1 945 ? -11.900 3.015 2.228 1.00 98.38 945 LEU A O 1
ATOM 7652 N N . PHE A 1 946 ? -12.822 2.877 4.284 1.00 98.56 946 PHE A N 1
ATOM 7653 C CA . PHE A 1 946 ? -13.108 1.447 4.301 1.00 98.56 946 PHE A CA 1
ATOM 7654 C C . PHE A 1 946 ? -14.614 1.224 4.300 1.00 98.56 946 PHE A C 1
ATOM 7656 O O . PHE A 1 946 ? -15.349 1.848 5.065 1.00 98.56 946 PHE A O 1
ATOM 7663 N N . ILE A 1 947 ? -15.065 0.302 3.455 1.00 98.25 947 ILE A N 1
ATOM 7664 C CA . ILE A 1 947 ? -16.480 -0.033 3.307 1.00 98.25 947 ILE A CA 1
ATOM 7665 C C . ILE A 1 947 ? -16.656 -1.518 3.593 1.00 98.25 947 ILE A C 1
ATOM 7667 O O . ILE A 1 947 ? -16.096 -2.361 2.893 1.00 98.25 947 ILE A O 1
ATOM 7671 N N . VAL A 1 948 ? -17.448 -1.840 4.608 1.00 97.25 948 VAL A N 1
ATOM 7672 C CA . VAL A 1 948 ? -17.867 -3.202 4.941 1.00 97.25 948 VAL A CA 1
ATOM 7673 C C . VAL A 1 948 ? -19.337 -3.335 4.540 1.00 97.25 948 VAL A C 1
ATOM 7675 O O . VAL A 1 948 ? -20.221 -2.894 5.282 1.00 97.25 948 VAL A O 1
ATOM 7678 N N . PRO A 1 949 ? -19.628 -3.867 3.339 1.00 95.00 949 PRO A N 1
ATOM 7679 C CA . PRO A 1 949 ? -21.001 -4.124 2.935 1.00 95.00 949 PRO A CA 1
ATOM 7680 C C . PRO A 1 949 ? -21.580 -5.329 3.702 1.00 95.00 949 PRO A C 1
ATOM 7682 O O . PRO A 1 949 ? -20.820 -6.199 4.137 1.00 95.00 949 PRO A O 1
ATOM 7685 N N . PRO A 1 950 ? -22.916 -5.442 3.815 1.00 92.81 950 PRO A N 1
ATOM 7686 C CA . PRO A 1 950 ? -23.562 -6.619 4.387 1.00 92.81 950 PRO A CA 1
ATOM 7687 C C . PRO A 1 950 ? -23.132 -7.917 3.688 1.00 92.81 950 PRO A C 1
ATOM 7689 O O . PRO A 1 950 ? -22.951 -7.933 2.467 1.00 92.81 950 PRO A O 1
ATOM 7692 N N . LYS A 1 951 ? -23.044 -9.033 4.427 1.00 88.56 951 LYS A N 1
ATOM 7693 C CA . LYS A 1 951 ? -22.590 -10.338 3.886 1.00 88.56 951 LYS A CA 1
ATOM 7694 C C . LYS A 1 951 ? -23.386 -10.792 2.647 1.00 88.56 951 LYS A C 1
ATOM 7696 O O . LYS A 1 951 ? -22.835 -11.416 1.745 1.00 88.56 951 LYS A O 1
ATOM 7701 N N . THR A 1 952 ? -24.675 -10.463 2.578 1.00 87.31 952 THR A N 1
ATOM 7702 C CA . THR A 1 952 ? -25.581 -10.809 1.467 1.00 87.31 952 THR A CA 1
ATOM 7703 C C . THR A 1 952 ? -25.489 -9.852 0.275 1.00 87.31 952 THR A C 1
ATOM 7705 O O . THR A 1 952 ? -26.048 -10.133 -0.787 1.00 87.31 952 THR A O 1
ATOM 7708 N N . PHE A 1 953 ? -24.795 -8.717 0.399 1.00 90.31 953 PHE A N 1
ATOM 7709 C CA . PHE A 1 953 ? -24.766 -7.691 -0.644 1.00 90.31 953 PHE A CA 1
ATOM 7710 C C . PHE A 1 953 ? -24.059 -8.173 -1.915 1.00 90.31 953 PHE A C 1
ATOM 7712 O O . PHE A 1 953 ? -24.516 -7.894 -3.021 1.00 90.31 953 PHE A O 1
ATOM 7719 N N . GLN A 1 954 ? -22.991 -8.962 -1.774 1.00 87.25 954 GLN A N 1
ATOM 7720 C CA . GLN A 1 954 ? -22.259 -9.516 -2.915 1.00 87.25 954 GLN A CA 1
ATOM 7721 C C . GLN A 1 954 ? -23.138 -10.418 -3.797 1.00 87.25 954 GLN A C 1
ATOM 7723 O O . GLN A 1 954 ? -23.013 -10.377 -5.022 1.00 87.25 954 GLN A O 1
ATOM 7728 N N . SER A 1 955 ? -24.019 -11.226 -3.195 1.00 88.38 955 SER A N 1
ATOM 7729 C CA . SER A 1 955 ? -24.901 -12.136 -3.934 1.00 88.38 955 SER A CA 1
ATOM 7730 C C . SER A 1 955 ? -26.150 -11.434 -4.469 1.00 88.38 955 SER A C 1
ATOM 7732 O O . SER A 1 955 ? -26.571 -11.715 -5.587 1.00 88.38 955 SER A O 1
ATOM 7734 N N . THR A 1 956 ? -26.720 -10.497 -3.710 1.00 88.81 956 THR A N 1
ATOM 7735 C CA . THR A 1 956 ? -27.956 -9.787 -4.091 1.00 88.81 956 THR A CA 1
ATOM 7736 C C . THR A 1 956 ? -27.718 -8.652 -5.092 1.00 88.81 956 THR A C 1
ATOM 7738 O O . THR A 1 956 ? -28.517 -8.454 -6.005 1.00 88.81 956 THR A O 1
ATOM 7741 N N . HIS A 1 957 ? -26.591 -7.945 -4.984 1.00 91.56 957 HIS A N 1
ATOM 7742 C CA . HIS A 1 957 ? -26.266 -6.745 -5.763 1.00 91.56 957 HIS A CA 1
ATOM 7743 C C . HIS A 1 957 ? -24.877 -6.866 -6.410 1.00 91.56 957 HIS A C 1
ATOM 7745 O O . HIS A 1 957 ? -24.005 -6.000 -6.281 1.00 91.56 957 HIS A O 1
ATOM 7751 N N . SER A 1 958 ? -24.655 -7.975 -7.120 1.00 93.31 958 SER A N 1
ATOM 7752 C CA . SER A 1 958 ? -23.350 -8.359 -7.673 1.00 93.31 958 SER A CA 1
ATOM 7753 C C . SER A 1 958 ? -22.705 -7.298 -8.575 1.00 93.31 958 SER A C 1
ATOM 7755 O O . SER A 1 958 ? -21.479 -7.190 -8.616 1.00 93.31 958 SER A O 1
ATOM 7757 N N . ILE A 1 959 ? -23.497 -6.501 -9.302 1.00 94.50 959 ILE A N 1
ATOM 7758 C CA . ILE A 1 959 ? -22.978 -5.461 -10.207 1.00 94.50 959 ILE A CA 1
ATOM 7759 C C . ILE A 1 959 ? -22.471 -4.257 -9.417 1.00 94.50 959 ILE A C 1
ATOM 7761 O O . ILE A 1 959 ? -21.344 -3.814 -9.641 1.00 94.50 959 ILE A O 1
ATOM 7765 N N . ALA A 1 960 ? -23.267 -3.776 -8.460 1.00 94.88 960 ALA A N 1
ATOM 7766 C CA . ALA A 1 960 ? -22.871 -2.699 -7.559 1.00 94.88 960 ALA A CA 1
ATOM 7767 C C . ALA A 1 960 ? -21.604 -3.077 -6.778 1.00 94.88 960 ALA A C 1
ATOM 7769 O O . ALA A 1 960 ? -20.657 -2.296 -6.712 1.00 94.88 960 ALA A O 1
ATOM 7770 N N . TYR A 1 961 ? -21.539 -4.313 -6.270 1.00 95.25 961 TYR A N 1
ATOM 7771 C CA . TYR A 1 961 ? -20.355 -4.837 -5.588 1.00 95.25 961 TYR A CA 1
ATOM 7772 C C . TYR A 1 961 ? -19.118 -4.886 -6.505 1.00 95.25 961 TYR A C 1
ATOM 7774 O O . TYR A 1 961 ? -18.022 -4.491 -6.105 1.00 95.25 961 TYR A O 1
ATOM 7782 N N . LYS A 1 962 ? -19.277 -5.298 -7.771 1.00 95.38 962 LYS A N 1
ATOM 7783 C CA . LYS A 1 962 ? -18.185 -5.287 -8.760 1.00 95.38 962 LYS A CA 1
ATOM 7784 C C . LYS A 1 962 ? -17.677 -3.868 -9.043 1.00 95.38 962 LYS A C 1
ATOM 7786 O O . LYS A 1 962 ? -16.467 -3.668 -9.150 1.00 95.38 962 LYS A O 1
ATOM 7791 N N . HIS A 1 963 ? -18.570 -2.886 -9.159 1.00 96.00 963 HIS A N 1
ATOM 7792 C CA . HIS A 1 963 ? -18.184 -1.484 -9.335 1.00 96.00 963 HIS A CA 1
ATOM 7793 C C . HIS A 1 963 ? -17.468 -0.930 -8.107 1.00 96.00 963 HIS A C 1
ATOM 7795 O O . HIS A 1 963 ? -16.430 -0.291 -8.260 1.00 96.00 963 HIS A O 1
ATOM 7801 N N . LEU A 1 964 ? -17.934 -1.272 -6.907 1.00 95.75 964 LEU A N 1
ATOM 7802 C CA . LEU A 1 964 ? -17.277 -0.904 -5.657 1.00 95.75 964 LEU A CA 1
ATOM 7803 C C . LEU A 1 964 ? -15.822 -1.404 -5.619 1.00 95.75 964 LEU A C 1
ATOM 7805 O O . LEU A 1 964 ? -14.904 -0.641 -5.320 1.00 95.75 964 LEU A O 1
ATOM 7809 N N . LEU A 1 965 ? -15.581 -2.657 -6.030 1.00 94.94 965 LEU A N 1
ATOM 7810 C CA . LEU A 1 965 ? -14.228 -3.211 -6.160 1.00 94.94 965 LEU A CA 1
ATOM 7811 C C . LEU A 1 965 ? -13.388 -2.509 -7.240 1.00 94.94 965 LEU A C 1
ATOM 7813 O O . LEU A 1 965 ? -12.195 -2.284 -7.035 1.00 94.94 965 LEU A O 1
ATOM 7817 N N . LYS A 1 966 ? -13.991 -2.137 -8.375 1.00 92.44 966 LYS A N 1
ATOM 7818 C CA . LYS A 1 966 ? -13.316 -1.386 -9.451 1.00 92.44 966 LYS A CA 1
ATOM 7819 C C . LYS A 1 966 ? -12.924 0.024 -8.996 1.00 92.44 966 LYS A C 1
ATOM 7821 O O . LYS A 1 966 ? -11.845 0.506 -9.341 1.00 92.44 966 LYS A O 1
ATOM 7826 N N . ASN A 1 967 ? -13.768 0.661 -8.188 1.00 96.12 967 ASN A N 1
ATOM 7827 C CA . ASN A 1 967 ? -13.584 2.024 -7.694 1.00 96.12 967 ASN A CA 1
ATOM 7828 C C . ASN A 1 967 ? -12.470 2.159 -6.653 1.00 96.12 967 ASN A C 1
ATOM 7830 O O . ASN A 1 967 ? -11.973 3.264 -6.454 1.00 96.12 967 ASN A O 1
ATOM 7834 N N . ARG A 1 968 ? -11.985 1.050 -6.073 1.00 94.88 968 ARG A N 1
ATOM 7835 C CA . ARG A 1 968 ? -10.831 1.043 -5.155 1.00 94.88 968 ARG A CA 1
ATOM 7836 C C . ARG A 1 968 ? -9.631 1.822 -5.689 1.00 94.88 968 ARG A C 1
ATOM 7838 O O . ARG A 1 968 ? -8.939 2.480 -4.923 1.00 94.88 968 ARG A O 1
ATOM 7845 N N . ARG A 1 969 ? -9.382 1.743 -6.999 1.00 93.25 969 ARG A N 1
ATOM 7846 C CA . ARG A 1 969 ? -8.258 2.399 -7.691 1.00 93.25 969 ARG A CA 1
ATOM 7847 C C . ARG A 1 969 ? -8.717 3.528 -8.623 1.00 93.25 969 ARG A C 1
ATOM 7849 O O . ARG A 1 969 ? -8.107 3.768 -9.663 1.00 93.25 969 ARG A O 1
ATOM 7856 N N . ARG A 1 970 ? -9.816 4.204 -8.282 1.00 94.69 970 ARG A N 1
ATOM 7857 C CA . ARG A 1 970 ? -10.315 5.401 -8.977 1.00 94.69 970 ARG A CA 1
ATOM 7858 C C . ARG A 1 970 ? -10.205 6.621 -8.063 1.00 94.69 970 ARG A C 1
ATOM 7860 O O . ARG A 1 970 ? -10.167 6.476 -6.846 1.00 94.69 970 ARG A O 1
ATOM 7867 N N . LEU A 1 971 ? -10.164 7.812 -8.661 1.00 95.44 971 LEU A N 1
ATOM 7868 C CA . LEU A 1 971 ? -10.277 9.070 -7.924 1.00 95.44 971 LEU A CA 1
ATOM 7869 C C . LEU A 1 971 ? -11.687 9.178 -7.333 1.00 95.44 971 LEU A C 1
ATOM 7871 O O . LEU A 1 971 ? -12.655 9.302 -8.087 1.00 95.44 971 LEU A O 1
ATOM 7875 N N . THR A 1 972 ? -11.775 9.141 -6.006 1.00 96.94 972 THR A N 1
ATOM 7876 C CA . THR A 1 972 ? -13.032 9.201 -5.248 1.00 96.94 972 THR A CA 1
ATOM 7877 C C . THR A 1 972 ? -12.971 10.312 -4.205 1.00 96.94 972 THR A C 1
ATOM 7879 O O . THR A 1 972 ? -11.886 10.671 -3.745 1.00 96.94 972 THR A O 1
ATOM 7882 N N . THR A 1 973 ? -14.116 10.890 -3.851 1.00 97.25 973 THR A N 1
ATOM 7883 C CA . THR A 1 973 ? -14.203 12.012 -2.905 1.00 97.25 973 THR A CA 1
ATOM 7884 C C . THR A 1 973 ? -15.381 11.876 -1.949 1.00 97.25 973 THR A C 1
ATOM 7886 O O . THR A 1 973 ? -16.242 11.007 -2.081 1.00 97.25 973 THR A O 1
ATOM 7889 N N . HIS A 1 974 ? -15.451 12.795 -0.994 1.00 97.81 974 HIS A N 1
ATOM 7890 C CA . HIS A 1 974 ? -16.553 12.942 -0.051 1.00 97.81 974 HIS A CA 1
ATOM 7891 C C . HIS A 1 974 ? -17.930 13.114 -0.735 1.00 97.81 974 HIS A C 1
ATOM 7893 O O . HIS A 1 974 ? -18.934 12.625 -0.219 1.00 97.81 974 HIS A O 1
ATOM 7899 N N . PHE A 1 975 ? -17.985 13.719 -1.931 1.00 98.25 975 PHE A N 1
ATOM 7900 C CA . PHE A 1 975 ? -19.219 13.818 -2.728 1.00 98.25 975 PHE A CA 1
ATOM 7901 C C . PHE A 1 975 ? -19.700 12.456 -3.242 1.00 98.25 975 PHE A C 1
ATOM 7903 O O . PHE A 1 975 ? -20.901 12.203 -3.309 1.00 98.25 975 PHE A O 1
ATOM 7910 N N . ASP A 1 976 ? -18.766 11.571 -3.594 1.00 98.38 976 ASP A N 1
ATOM 7911 C CA . ASP A 1 976 ? -19.078 10.220 -4.070 1.00 98.38 976 ASP A CA 1
ATOM 7912 C C . ASP A 1 976 ? -19.670 9.371 -2.933 1.00 98.38 976 ASP A C 1
ATOM 7914 O O . ASP A 1 976 ? -20.608 8.594 -3.135 1.00 98.38 976 ASP A O 1
ATOM 7918 N N . LEU A 1 977 ? -19.182 9.578 -1.703 1.00 98.06 977 LEU A N 1
ATOM 7919 C CA . LEU A 1 977 ? -19.748 8.952 -0.510 1.00 98.06 977 LEU A CA 1
ATOM 7920 C C . LEU A 1 977 ? -21.179 9.440 -0.232 1.00 98.06 977 LEU A C 1
ATOM 7922 O O . LEU A 1 977 ? -22.044 8.601 0.004 1.00 98.06 977 LEU A O 1
ATOM 7926 N N . TYR A 1 978 ? -21.468 10.743 -0.333 1.00 98.19 978 TYR A N 1
ATOM 7927 C CA . TYR A 1 978 ? -22.839 11.261 -0.180 1.00 98.19 978 TYR A CA 1
ATOM 7928 C C . TYR A 1 978 ? -23.819 10.628 -1.172 1.00 98.19 978 TYR A C 1
ATOM 7930 O O . TYR A 1 978 ? -24.874 10.141 -0.770 1.00 98.19 978 TYR A O 1
ATOM 7938 N N . GLU A 1 979 ? -23.456 10.558 -2.456 1.00 97.62 979 GLU A N 1
ATOM 7939 C CA . GLU A 1 979 ? -24.303 9.917 -3.472 1.00 97.62 979 GLU A CA 1
ATOM 7940 C C . GLU A 1 979 ? -24.508 8.421 -3.188 1.00 97.62 979 GLU A C 1
ATOM 7942 O O . GLU A 1 979 ? -25.587 7.882 -3.427 1.00 97.62 979 GLU A O 1
ATOM 7947 N N . THR A 1 980 ? -23.503 7.755 -2.615 1.00 97.62 980 THR A N 1
ATOM 7948 C CA . THR A 1 980 ? -23.613 6.354 -2.178 1.00 97.62 980 THR A CA 1
ATOM 7949 C C . THR A 1 980 ? -24.575 6.203 -0.998 1.00 97.62 980 THR A C 1
ATOM 7951 O O . THR A 1 980 ? -25.411 5.302 -0.998 1.00 97.62 980 THR A O 1
ATOM 7954 N N . LEU A 1 981 ? -24.498 7.092 -0.001 1.00 97.31 981 LEU A N 1
ATOM 7955 C CA . LEU A 1 981 ? -25.423 7.100 1.136 1.00 97.31 981 LEU A CA 1
ATOM 7956 C C . LEU A 1 981 ? -26.853 7.422 0.687 1.00 97.31 981 LEU A C 1
ATOM 7958 O O . LEU A 1 981 ? -27.800 6.819 1.190 1.00 97.31 981 LEU A O 1
ATOM 7962 N N . ARG A 1 982 ? -27.017 8.319 -0.294 1.00 95.56 982 ARG A N 1
ATOM 7963 C CA . ARG A 1 982 ? -28.322 8.614 -0.893 1.00 95.56 982 ARG A CA 1
ATOM 7964 C C . ARG A 1 982 ? -28.886 7.395 -1.617 1.00 95.56 982 ARG A C 1
ATOM 7966 O O . ARG A 1 982 ? -30.053 7.077 -1.419 1.00 95.56 982 ARG A O 1
ATOM 7973 N N . ASP A 1 983 ? -28.075 6.676 -2.390 1.00 95.06 983 ASP A N 1
ATOM 7974 C CA . ASP A 1 983 ? -28.499 5.429 -3.039 1.00 95.06 983 ASP A CA 1
ATOM 7975 C C . ASP A 1 983 ? -28.946 4.365 -2.018 1.00 95.06 983 ASP A C 1
ATOM 7977 O O . ASP A 1 983 ? -29.909 3.647 -2.267 1.00 95.06 983 ASP A O 1
ATOM 7981 N N . LEU A 1 984 ? -28.307 4.282 -0.844 1.00 93.81 984 LEU A N 1
ATOM 7982 C CA . LEU A 1 984 ? -28.716 3.354 0.223 1.00 93.81 984 LEU A CA 1
ATOM 7983 C C . LEU A 1 984 ? -30.081 3.686 0.842 1.00 93.81 984 LEU A C 1
ATOM 7985 O O . LEU A 1 984 ? -30.705 2.806 1.433 1.00 93.81 984 LEU A O 1
ATOM 7989 N N . SER A 1 985 ? -30.553 4.926 0.701 1.00 91.12 985 SER A N 1
ATOM 7990 C CA . SER A 1 985 ? -31.889 5.322 1.153 1.00 91.12 985 SER A CA 1
ATOM 7991 C C . SER A 1 985 ? -33.011 4.804 0.238 1.00 91.12 985 SER A C 1
ATOM 7993 O O . SER A 1 985 ? -34.157 4.713 0.676 1.00 91.12 985 SER A O 1
ATOM 7995 N N . ASP A 1 986 ? -32.689 4.397 -0.997 1.00 87.69 986 ASP A N 1
ATOM 7996 C CA . ASP A 1 986 ? -33.650 3.871 -1.969 1.00 87.69 986 ASP A CA 1
ATOM 7997 C C . ASP A 1 986 ? -33.192 2.515 -2.553 1.00 87.69 986 ASP A C 1
ATOM 7999 O O . ASP A 1 986 ? -32.457 2.458 -3.550 1.00 87.69 986 ASP A O 1
ATOM 8003 N N . PRO A 1 987 ? -33.671 1.390 -1.980 1.00 77.25 987 PRO A N 1
ATOM 8004 C CA . PRO A 1 987 ? -33.347 0.048 -2.456 1.00 77.25 987 PRO A CA 1
ATOM 8005 C C . PRO A 1 987 ? -33.678 -0.207 -3.937 1.00 77.25 987 PRO A C 1
ATOM 8007 O O . PRO A 1 987 ? -33.066 -1.075 -4.560 1.00 77.25 987 PRO A O 1
ATOM 8010 N N . GLY A 1 988 ? -34.620 0.534 -4.536 1.00 84.69 988 GLY A N 1
ATOM 8011 C CA . GLY A 1 988 ? -34.975 0.367 -5.947 1.00 84.69 988 GLY A CA 1
ATOM 8012 C C . GLY A 1 988 ? -33.838 0.764 -6.893 1.00 84.69 988 GLY A C 1
ATOM 8013 O O . GLY A 1 988 ? -33.649 0.153 -7.952 1.00 84.69 988 GLY A O 1
ATOM 8014 N N . VAL A 1 989 ? -33.025 1.743 -6.490 1.00 89.56 989 VAL A N 1
ATOM 8015 C CA . VAL A 1 989 ? -31.978 2.329 -7.336 1.00 89.56 989 VAL A CA 1
ATOM 8016 C C . VAL A 1 989 ? -30.697 1.487 -7.329 1.00 89.56 989 VAL A C 1
ATOM 8018 O O . VAL A 1 989 ? -29.936 1.525 -8.302 1.00 89.56 989 VAL A O 1
ATOM 8021 N N . ILE A 1 990 ? -30.481 0.684 -6.284 1.00 89.44 990 ILE A N 1
ATOM 8022 C CA . ILE A 1 990 ? -29.317 -0.207 -6.155 1.00 89.44 990 ILE A CA 1
ATOM 8023 C C . ILE A 1 990 ? -29.496 -1.557 -6.857 1.00 89.44 990 ILE A C 1
ATOM 8025 O O . ILE A 1 990 ? -28.522 -2.297 -6.989 1.00 89.44 990 ILE A O 1
ATOM 8029 N N . THR A 1 991 ? -30.696 -1.870 -7.360 1.00 91.50 991 THR A N 1
ATOM 8030 C CA . THR A 1 991 ? -30.956 -3.101 -8.125 1.00 91.50 991 THR A CA 1
ATOM 8031 C C . THR A 1 991 ? -30.002 -3.246 -9.315 1.00 91.50 991 THR A C 1
ATOM 8033 O O . THR A 1 991 ? -29.599 -2.268 -9.947 1.00 91.50 991 THR A O 1
ATOM 8036 N N . ASN A 1 992 ? -29.655 -4.487 -9.669 1.00 92.12 992 ASN A N 1
ATOM 8037 C CA . ASN A 1 992 ? -28.720 -4.763 -10.767 1.00 92.12 992 ASN A CA 1
ATOM 8038 C C . ASN A 1 992 ? -29.158 -4.128 -12.106 1.00 92.12 992 ASN A C 1
ATOM 8040 O O . ASN A 1 992 ? -28.310 -3.666 -12.870 1.00 92.12 992 ASN A O 1
ATOM 8044 N N . GLU A 1 993 ? -30.463 -4.077 -12.388 1.00 92.12 993 GLU A N 1
ATOM 8045 C CA . GLU A 1 993 ? -31.016 -3.435 -13.590 1.00 92.12 993 GLU A CA 1
ATOM 8046 C C . GLU A 1 993 ? -30.852 -1.912 -13.555 1.00 92.12 993 GLU A C 1
ATOM 8048 O O . GLU A 1 993 ? -30.343 -1.320 -14.510 1.00 92.12 993 GLU A O 1
ATOM 8053 N N . SER A 1 994 ? -31.205 -1.283 -12.430 1.00 94.31 994 SER A N 1
ATOM 8054 C CA . SER A 1 994 ? -31.032 0.158 -12.238 1.00 94.31 994 SER A CA 1
ATOM 8055 C C . SER A 1 994 ? -29.560 0.568 -12.331 1.00 94.31 994 SER A C 1
ATOM 8057 O O . SER A 1 994 ? -29.230 1.508 -13.054 1.00 94.31 994 SER A O 1
ATOM 8059 N N . ILE A 1 995 ? -28.655 -0.165 -11.675 1.00 95.94 995 ILE A N 1
ATOM 8060 C CA . ILE A 1 995 ? -27.212 0.110 -11.707 1.00 95.94 995 ILE A CA 1
ATOM 8061 C C . ILE A 1 995 ? -26.648 -0.023 -13.122 1.00 95.94 995 ILE A C 1
ATOM 8063 O O . ILE A 1 995 ? -25.855 0.825 -13.533 1.00 95.94 995 ILE A O 1
ATOM 8067 N N . LYS A 1 996 ? -27.068 -1.035 -13.895 1.00 93.25 996 LYS A N 1
ATOM 8068 C CA . LYS A 1 996 ? -26.688 -1.157 -15.311 1.00 93.25 996 LYS A CA 1
ATOM 8069 C C . LYS A 1 996 ? -27.126 0.073 -16.100 1.00 93.25 996 LYS A C 1
ATOM 8071 O O . LYS A 1 996 ? -26.278 0.693 -16.735 1.00 93.25 996 LYS A O 1
ATOM 8076 N N . ARG A 1 997 ? -28.406 0.450 -16.026 1.00 94.50 997 ARG A N 1
ATOM 8077 C CA . ARG A 1 997 ? -28.955 1.610 -16.746 1.00 94.50 997 ARG A CA 1
ATOM 8078 C C . ARG A 1 997 ? -28.231 2.907 -16.370 1.00 94.50 997 ARG A C 1
ATOM 8080 O O . ARG A 1 997 ? -27.693 3.577 -17.242 1.00 94.50 997 ARG A O 1
ATOM 8087 N N . ARG A 1 998 ? -28.122 3.208 -15.073 1.00 94.94 998 ARG A N 1
ATOM 8088 C CA . ARG A 1 998 ? -27.441 4.412 -14.560 1.00 94.94 998 ARG A CA 1
ATOM 8089 C C . ARG A 1 998 ? -25.957 4.456 -14.921 1.00 94.94 998 ARG A C 1
ATOM 8091 O O . ARG A 1 998 ? -25.411 5.532 -15.132 1.00 94.94 998 ARG A O 1
ATOM 8098 N N . SER A 1 999 ? -25.292 3.301 -15.006 1.00 93.31 999 SER A N 1
ATOM 8099 C CA . SER A 1 999 ? -23.889 3.239 -15.438 1.00 93.31 999 SER A CA 1
ATOM 8100 C C . SER A 1 999 ? -23.722 3.633 -16.908 1.00 93.31 999 SER A C 1
ATOM 8102 O O . SER A 1 999 ? -22.715 4.247 -17.239 1.00 93.31 999 SER A O 1
ATOM 8104 N N . HIS A 1 1000 ? -24.699 3.326 -17.771 1.00 89.88 1000 HIS A N 1
ATOM 8105 C CA . HIS A 1 1000 ? -24.699 3.787 -19.165 1.00 89.88 1000 HIS A CA 1
ATOM 8106 C C . HIS A 1 1000 ? -24.962 5.292 -19.241 1.00 89.88 1000 HIS A C 1
ATOM 8108 O O . HIS A 1 1000 ? -24.182 6.016 -19.848 1.00 89.88 1000 HIS A O 1
ATOM 8114 N N . GLU A 1 1001 ? -25.990 5.772 -18.533 1.00 92.12 1001 GLU A N 1
ATOM 8115 C CA . GLU A 1 1001 ? -26.322 7.203 -18.455 1.00 92.12 1001 GLU A CA 1
ATOM 8116 C C . GLU A 1 1001 ? -25.129 8.046 -17.970 1.00 92.12 1001 GLU A C 1
ATOM 8118 O O . GLU A 1 1001 ? -24.890 9.141 -18.472 1.00 92.12 1001 GLU A O 1
ATOM 8123 N N . LEU A 1 1002 ? -24.331 7.523 -17.031 1.00 92.75 1002 LEU A N 1
ATOM 8124 C CA . LEU A 1 1002 ? -23.134 8.195 -16.525 1.00 92.75 1002 LEU A CA 1
ATOM 8125 C C . LEU A 1 1002 ? -22.019 8.340 -17.574 1.00 92.75 1002 LEU A C 1
ATOM 8127 O O . LEU A 1 1002 ? -21.251 9.303 -17.517 1.00 92.75 1002 LEU A O 1
ATOM 8131 N N . LEU A 1 1003 ? -21.882 7.391 -18.502 1.00 86.69 1003 LEU A N 1
ATOM 8132 C CA . LEU A 1 1003 ? -20.857 7.458 -19.549 1.00 86.69 1003 LEU A CA 1
ATOM 8133 C C . LEU A 1 1003 ? -21.176 8.548 -20.580 1.00 86.69 1003 LEU A C 1
ATOM 8135 O O . LEU A 1 1003 ? -20.247 9.229 -21.035 1.00 86.69 1003 LEU A O 1
ATOM 8139 N N . ASP A 1 1004 ? -22.468 8.732 -20.858 1.00 84.56 1004 ASP A N 1
ATOM 8140 C CA . ASP A 1 1004 ? -23.012 9.722 -21.793 1.00 84.56 1004 ASP A CA 1
ATOM 8141 C C . ASP A 1 1004 ? -23.208 11.113 -21.163 1.00 84.56 1004 ASP A C 1
ATOM 8143 O O . ASP A 1 1004 ? -23.430 12.090 -21.878 1.00 84.56 1004 ASP A O 1
ATOM 8147 N N . ALA A 1 1005 ? -23.107 11.233 -19.835 1.00 86.19 1005 ALA A N 1
ATOM 8148 C CA . ALA A 1 1005 ? -23.292 12.497 -19.132 1.00 86.19 1005 ALA A CA 1
ATOM 8149 C C . ALA A 1 1005 ? -22.221 13.545 -19.507 1.00 86.19 1005 ALA A C 1
ATOM 8151 O O . ALA A 1 1005 ? -21.020 13.342 -19.286 1.00 86.19 1005 ALA A O 1
ATOM 8152 N N . ASP A 1 1006 ? -22.676 14.697 -20.008 1.00 84.38 1006 ASP A N 1
ATOM 8153 C CA . ASP A 1 1006 ? -21.864 15.885 -20.289 1.00 84.38 1006 ASP A CA 1
ATOM 8154 C C . ASP A 1 1006 ? -22.587 17.161 -19.793 1.00 84.38 1006 ASP A C 1
ATOM 8156 O O . ASP A 1 1006 ? -23.651 17.497 -20.319 1.00 84.38 1006 ASP A O 1
ATOM 8160 N N . PRO A 1 1007 ? -22.063 17.874 -18.775 1.00 84.44 1007 PRO A N 1
ATOM 8161 C CA . PRO A 1 1007 ? -20.850 17.560 -18.023 1.00 84.44 1007 PRO A CA 1
ATOM 8162 C C . PRO A 1 1007 ? -21.031 16.351 -17.090 1.00 84.44 1007 PRO A C 1
ATOM 8164 O O . PRO A 1 1007 ? -22.119 16.076 -16.588 1.00 84.44 1007 PRO A O 1
ATOM 8167 N N . MET A 1 1008 ? -19.928 15.650 -16.813 1.00 88.50 1008 MET A N 1
ATOM 8168 C CA . MET A 1 1008 ? -19.908 14.565 -15.825 1.00 88.50 1008 MET A CA 1
ATOM 8169 C C . MET A 1 1008 ? -20.315 15.087 -14.431 1.00 88.50 1008 MET A C 1
ATOM 8171 O O . MET A 1 1008 ? -19.797 16.128 -14.016 1.00 88.50 1008 MET A O 1
ATOM 8175 N N . PRO A 1 1009 ? -21.163 14.361 -13.674 1.00 93.75 1009 PRO A N 1
ATOM 8176 C CA . PRO A 1 1009 ? -21.536 14.747 -12.316 1.00 93.75 1009 PRO A CA 1
ATOM 8177 C C . PRO A 1 1009 ? -20.335 14.856 -11.365 1.00 93.75 1009 PRO A C 1
ATOM 8179 O O . PRO A 1 1009 ? -19.426 14.018 -11.390 1.00 93.75 1009 PRO A O 1
ATOM 8182 N N . ARG A 1 1010 ? -20.372 15.861 -10.475 1.00 93.81 1010 ARG A N 1
ATOM 8183 C CA . ARG A 1 1010 ? -19.371 16.046 -9.409 1.00 93.81 1010 ARG A CA 1
ATOM 8184 C C . ARG A 1 1010 ? -19.344 14.841 -8.472 1.00 93.81 1010 ARG A C 1
ATOM 8186 O O . ARG A 1 1010 ? -18.297 14.219 -8.337 1.00 93.81 1010 ARG A O 1
ATOM 8193 N N . GLY A 1 1011 ? -20.476 14.499 -7.859 1.00 96.12 1011 GLY A N 1
ATOM 8194 C CA . GLY A 1 1011 ? -20.636 13.290 -7.048 1.00 96.12 1011 GLY A CA 1
ATOM 8195 C C . GLY A 1 1011 ? -21.134 12.119 -7.893 1.00 96.12 1011 GLY A C 1
ATOM 8196 O O . GLY A 1 1011 ? -22.075 12.269 -8.671 1.00 96.12 1011 GLY A O 1
ATOM 8197 N N . ILE A 1 1012 ? -20.502 10.959 -7.748 1.00 97.38 1012 ILE A N 1
ATOM 8198 C CA . ILE A 1 1012 ? -20.870 9.702 -8.398 1.00 97.38 1012 ILE A CA 1
ATOM 8199 C C . ILE A 1 1012 ? -20.943 8.622 -7.320 1.00 97.38 1012 ILE A C 1
ATOM 8201 O O . ILE A 1 1012 ? -19.952 8.340 -6.653 1.00 97.38 1012 ILE A O 1
ATOM 8205 N N . SER A 1 1013 ? -22.103 7.977 -7.182 1.00 97.38 1013 SER A N 1
ATOM 8206 C CA . SER A 1 1013 ? -22.271 6.836 -6.276 1.00 97.38 1013 SER A CA 1
ATOM 8207 C C . SER A 1 1013 ? -21.226 5.750 -6.542 1.00 97.38 1013 SER A C 1
ATOM 8209 O O . SER A 1 1013 ? -20.995 5.350 -7.686 1.00 97.38 1013 SER A O 1
ATOM 8211 N N . LEU A 1 1014 ? -20.634 5.217 -5.474 1.00 97.62 1014 LEU A N 1
ATOM 8212 C CA . LEU A 1 1014 ? -19.610 4.174 -5.519 1.00 97.62 1014 LEU A CA 1
ATOM 8213 C C . LEU A 1 1014 ? -20.153 2.822 -6.012 1.00 97.62 1014 LEU A C 1
ATOM 8215 O O . LEU A 1 1014 ? -19.364 1.920 -6.301 1.00 97.62 1014 LEU A O 1
ATOM 8219 N N . PHE A 1 1015 ? -21.476 2.682 -6.149 1.00 96.69 1015 PHE A N 1
ATOM 8220 C CA . PHE A 1 1015 ? -22.124 1.543 -6.808 1.00 96.69 1015 PHE A CA 1
ATOM 8221 C C . PHE A 1 1015 ? -22.103 1.635 -8.343 1.00 96.69 1015 PHE A C 1
ATOM 8223 O O . PHE A 1 1015 ? -22.382 0.647 -9.026 1.00 96.69 1015 PHE A O 1
ATOM 8230 N N . LEU A 1 1016 ? -21.755 2.795 -8.906 1.00 96.75 1016 LEU A N 1
ATOM 8231 C CA . LEU A 1 1016 ? -21.519 3.000 -10.335 1.00 96.75 1016 LEU A CA 1
ATOM 8232 C C . LEU A 1 1016 ? -20.016 2.945 -10.624 1.00 96.75 1016 LEU A C 1
ATOM 8234 O O . LEU A 1 1016 ? -19.196 3.307 -9.785 1.00 96.75 1016 LEU A O 1
ATOM 8238 N N . SER A 1 1017 ? -19.619 2.502 -11.816 1.00 94.00 1017 SER A N 1
ATOM 8239 C CA . SER A 1 1017 ? -18.201 2.485 -12.197 1.00 94.00 1017 SER A CA 1
ATOM 8240 C C . SER A 1 1017 ? -17.702 3.911 -12.443 1.00 94.00 1017 SER A C 1
ATOM 8242 O O . SER A 1 1017 ? -18.044 4.510 -13.461 1.00 94.00 1017 SER A O 1
ATO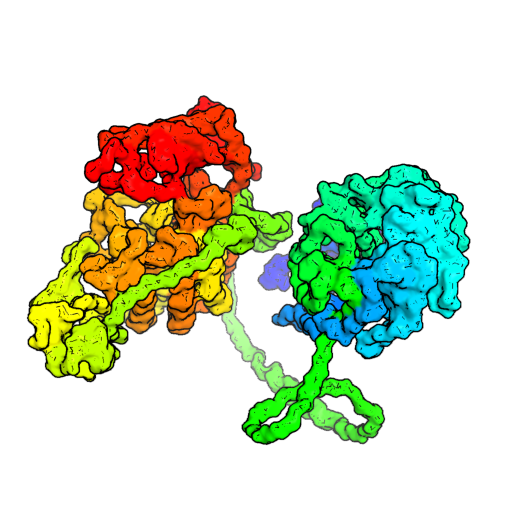M 8244 N N . ILE A 1 1018 ? -16.826 4.425 -11.576 1.00 95.00 1018 ILE A N 1
ATOM 8245 C CA . ILE A 1 1018 ? -16.248 5.762 -11.739 1.00 95.00 1018 ILE A CA 1
ATOM 8246 C C . ILE A 1 1018 ? -15.407 5.811 -13.031 1.00 95.00 1018 ILE A C 1
ATOM 8248 O O . ILE A 1 1018 ? -14.489 4.992 -13.196 1.00 95.00 1018 ILE A O 1
ATOM 8252 N N . PRO A 1 1019 ? -15.687 6.750 -13.960 1.00 92.62 1019 PRO A N 1
ATOM 8253 C CA . PRO A 1 1019 ? -15.017 6.782 -15.257 1.00 92.62 1019 PRO A CA 1
ATOM 8254 C C . PRO A 1 1019 ? -13.503 7.065 -15.168 1.00 92.62 1019 PRO A C 1
ATOM 8256 O O . PRO A 1 1019 ? -13.087 7.953 -14.421 1.00 92.62 1019 PRO A O 1
ATOM 8259 N N . PRO A 1 1020 ? -12.658 6.412 -15.996 1.00 90.00 1020 PRO A N 1
ATOM 8260 C CA . PRO A 1 1020 ? -11.200 6.624 -16.019 1.00 90.00 1020 PRO A CA 1
ATOM 8261 C C . PRO A 1 1020 ? -10.773 8.045 -16.421 1.00 90.00 1020 PRO A C 1
ATOM 8263 O O . PRO A 1 1020 ? -9.645 8.443 -16.140 1.00 90.00 1020 PRO A O 1
ATOM 8266 N N . LYS A 1 1021 ? -11.651 8.796 -17.101 1.00 87.69 1021 LYS A N 1
ATOM 8267 C CA . LYS A 1 1021 ? -11.416 10.180 -17.548 1.00 87.69 1021 LYS A CA 1
ATOM 8268 C C . LYS A 1 1021 ? -11.614 11.230 -16.442 1.00 87.69 1021 LYS A C 1
ATOM 8270 O O . LYS A 1 1021 ? -11.355 12.407 -16.675 1.00 87.69 1021 LYS A O 1
ATOM 8275 N N . ARG A 1 1022 ? -12.098 10.833 -15.257 1.00 90.88 1022 ARG A N 1
ATOM 8276 C CA . ARG A 1 1022 ? -12.382 11.743 -14.136 1.00 90.88 1022 ARG A CA 1
ATOM 8277 C C . ARG A 1 1022 ? -11.085 12.349 -13.587 1.00 90.88 1022 ARG A C 1
ATOM 8279 O O . ARG A 1 1022 ? -10.174 11.620 -13.206 1.00 90.88 1022 ARG A O 1
ATOM 8286 N N . SER A 1 1023 ? -11.027 13.678 -13.537 1.00 89.88 1023 SER A N 1
ATOM 8287 C CA . SER A 1 1023 ? -9.910 14.465 -12.995 1.00 89.88 1023 SER A CA 1
ATOM 8288 C C . SER A 1 1023 ? -10.318 15.209 -11.722 1.00 89.88 1023 SER A C 1
ATOM 8290 O O . SER A 1 1023 ? -11.509 15.314 -11.425 1.00 89.88 1023 SER A O 1
ATOM 8292 N N . CYS A 1 1024 ? -9.351 15.784 -10.995 1.00 90.50 1024 CYS A N 1
ATOM 8293 C CA . CYS A 1 1024 ? -9.620 16.589 -9.795 1.00 90.50 1024 CYS A CA 1
ATOM 8294 C C . CYS A 1 1024 ? -10.658 17.693 -10.036 1.00 90.50 1024 CYS A C 1
ATOM 8296 O O . CYS A 1 1024 ? -11.583 17.841 -9.244 1.00 90.50 1024 CYS A O 1
ATOM 8298 N N . ARG A 1 1025 ? -10.572 18.397 -11.175 1.00 87.38 1025 ARG A N 1
ATOM 8299 C CA . ARG A 1 1025 ? -11.539 19.440 -11.555 1.00 87.38 1025 ARG A CA 1
ATOM 8300 C C . ARG A 1 1025 ? -12.966 18.891 -11.641 1.00 87.38 1025 ARG A C 1
ATOM 8302 O O . ARG A 1 1025 ? -13.880 19.503 -11.105 1.00 87.38 1025 ARG A O 1
ATOM 8309 N N . LEU A 1 1026 ? -13.150 17.745 -12.303 1.00 91.00 1026 LEU A N 1
ATOM 8310 C CA . LEU A 1 1026 ? -14.466 17.105 -12.448 1.00 91.00 1026 LEU A CA 1
ATOM 8311 C C . LEU A 1 1026 ? -14.985 16.546 -11.116 1.00 91.00 1026 LEU A C 1
ATOM 8313 O O . LEU A 1 1026 ? -16.185 16.538 -10.881 1.00 91.00 1026 LEU A O 1
ATOM 8317 N N . ALA A 1 1027 ? -14.082 16.112 -10.237 1.00 93.06 1027 ALA A N 1
ATOM 8318 C CA . ALA A 1 1027 ? -14.409 15.600 -8.910 1.00 93.06 1027 ALA A CA 1
ATOM 8319 C C . ALA A 1 1027 ? -14.664 16.702 -7.858 1.00 93.06 1027 ALA A C 1
ATOM 8321 O O . ALA A 1 1027 ? -14.917 16.382 -6.698 1.00 93.06 1027 ALA A O 1
ATOM 8322 N N . GLY A 1 1028 ? -14.588 17.986 -8.237 1.00 90.56 1028 GLY A N 1
ATOM 8323 C CA . GLY A 1 1028 ? -14.777 19.113 -7.318 1.00 90.56 1028 GLY A CA 1
ATOM 8324 C C . GLY A 1 1028 ? -13.598 19.365 -6.372 1.00 90.56 1028 GLY A C 1
ATOM 8325 O O . GLY A 1 1028 ? -13.787 19.945 -5.310 1.00 90.56 1028 GLY A O 1
ATOM 8326 N N . ILE A 1 1029 ? -12.389 18.927 -6.733 1.00 92.19 1029 ILE A N 1
ATOM 8327 C CA . ILE A 1 1029 ? -11.167 19.124 -5.946 1.00 92.19 1029 ILE A CA 1
ATOM 8328 C C . ILE A 1 1029 ? -10.408 20.333 -6.504 1.00 92.19 1029 ILE A C 1
ATOM 8330 O O . ILE A 1 1029 ? -10.039 20.355 -7.684 1.00 92.19 1029 ILE A O 1
ATOM 8334 N N . SER A 1 1030 ? -10.136 21.329 -5.654 1.00 89.19 1030 SER A N 1
ATOM 8335 C CA . SER A 1 1030 ? -9.260 22.456 -6.011 1.00 89.19 1030 SER A CA 1
ATOM 8336 C C . SER A 1 1030 ? -7.855 21.954 -6.394 1.00 89.19 1030 SER A C 1
ATOM 8338 O O . SER A 1 1030 ? -7.361 21.014 -5.767 1.00 89.19 1030 SER A O 1
ATOM 8340 N N . PRO A 1 1031 ? -7.158 22.587 -7.361 1.00 86.56 1031 PRO A N 1
ATOM 8341 C CA . PRO A 1 1031 ? -5.764 22.266 -7.677 1.00 86.56 1031 PRO A CA 1
ATOM 8342 C C . PRO A 1 1031 ? -4.847 22.207 -6.449 1.00 86.56 1031 PRO A C 1
ATOM 8344 O O . PRO A 1 1031 ? -3.950 21.369 -6.411 1.00 86.56 1031 PRO A O 1
ATOM 8347 N N . HIS A 1 1032 ? -5.112 23.030 -5.426 1.00 89.12 1032 HIS A N 1
ATOM 8348 C CA . HIS A 1 1032 ? -4.356 23.024 -4.174 1.00 89.12 1032 HIS A CA 1
ATOM 8349 C C . HIS A 1 1032 ? -4.411 21.669 -3.446 1.00 89.12 1032 HIS A C 1
ATOM 8351 O O . HIS A 1 1032 ? -3.408 21.238 -2.891 1.00 89.12 1032 HIS A O 1
ATOM 8357 N N . TRP A 1 1033 ? -5.540 20.956 -3.512 1.00 91.75 1033 TRP A N 1
ATOM 8358 C CA . TRP A 1 1033 ? -5.776 19.687 -2.805 1.00 91.75 1033 TRP A CA 1
ATOM 8359 C C . TRP A 1 1033 ? -5.656 18.446 -3.695 1.00 91.75 1033 TRP A C 1
ATOM 8361 O O . TRP A 1 1033 ? -5.815 17.317 -3.230 1.00 91.75 1033 TRP A O 1
ATOM 8371 N N . CYS A 1 1034 ? -5.369 18.637 -4.979 1.00 90.00 1034 CYS A N 1
ATOM 8372 C CA . CYS A 1 1034 ? -5.287 17.555 -5.946 1.00 90.00 1034 CYS A CA 1
ATOM 8373 C C . CYS A 1 1034 ? -4.017 16.705 -5.759 1.00 90.00 1034 CYS A C 1
ATOM 8375 O O . CYS A 1 1034 ? -2.924 17.237 -5.562 1.00 90.00 1034 CYS A O 1
ATOM 8377 N N . THR A 1 1035 ? -4.151 15.380 -5.877 1.00 90.75 1035 THR A N 1
ATOM 8378 C CA . THR A 1 1035 ? -3.039 14.406 -5.780 1.00 90.75 1035 THR A CA 1
ATOM 8379 C C . THR A 1 1035 ? -2.772 13.649 -7.086 1.00 90.75 1035 THR A C 1
ATOM 8381 O O . THR A 1 1035 ? -1.933 12.755 -7.132 1.00 90.75 1035 THR A O 1
ATOM 8384 N N . CYS A 1 1036 ? -3.471 14.012 -8.165 1.00 85.56 1036 CYS A N 1
ATOM 8385 C CA . CYS A 1 1036 ? -3.487 13.298 -9.444 1.00 85.56 1036 CYS A CA 1
ATOM 8386 C C . CYS A 1 1036 ? -2.333 13.615 -10.413 1.00 85.56 1036 CYS A C 1
ATOM 8388 O O . CYS A 1 1036 ? -2.350 13.102 -11.535 1.00 85.56 1036 CYS A O 1
ATOM 8390 N N . HIS A 1 1037 ? -1.390 14.487 -10.046 1.00 72.88 1037 HIS A N 1
ATOM 8391 C CA . HIS A 1 1037 ? -0.397 15.039 -10.971 1.00 72.88 1037 HIS A CA 1
ATOM 8392 C C . HIS A 1 1037 ? 1.038 14.835 -10.480 1.00 72.88 1037 HIS A C 1
ATOM 8394 O O . HIS A 1 1037 ? 1.328 14.943 -9.287 1.00 72.88 1037 HIS A O 1
ATOM 8400 N N . GLY A 1 1038 ? 1.942 14.588 -11.433 1.00 65.25 1038 GLY A N 1
ATOM 8401 C CA . GLY A 1 1038 ? 3.380 14.536 -11.189 1.00 65.25 1038 GLY A CA 1
ATOM 8402 C C . GLY A 1 1038 ? 3.918 15.905 -10.778 1.00 65.25 1038 GLY A C 1
ATOM 8403 O O . GLY A 1 1038 ? 3.537 16.934 -11.338 1.00 65.25 1038 GLY A O 1
ATOM 8404 N N . LYS A 1 1039 ? 4.794 15.904 -9.775 1.00 71.62 1039 LYS A N 1
ATOM 8405 C CA . LYS A 1 1039 ? 5.453 17.097 -9.245 1.00 71.62 1039 LYS A CA 1
ATOM 8406 C C . LYS A 1 1039 ? 6.714 17.376 -10.063 1.00 71.62 1039 LYS A C 1
ATOM 8408 O O . LYS A 1 1039 ? 7.609 16.537 -10.089 1.00 71.62 1039 LYS A O 1
ATOM 8413 N N . GLN A 1 1040 ? 6.811 18.556 -10.672 1.00 81.75 1040 GLN A N 1
ATOM 8414 C CA . GLN A 1 1040 ? 8.080 19.077 -11.181 1.00 81.75 1040 GLN A CA 1
ATOM 8415 C C . GLN A 1 1040 ? 8.505 20.266 -10.316 1.00 81.75 1040 GLN A C 1
ATOM 8417 O O . GLN A 1 1040 ? 7.738 21.206 -10.110 1.00 81.75 1040 GLN A O 1
ATOM 8422 N N . GLU A 1 1041 ? 9.714 20.207 -9.771 1.00 85.38 1041 GLU A N 1
ATOM 8423 C CA . GLU A 1 1041 ? 10.243 21.261 -8.908 1.00 85.38 1041 GLU A CA 1
ATOM 8424 C C . GLU A 1 1041 ? 10.712 22.463 -9.740 1.00 85.38 1041 GLU A C 1
ATOM 8426 O O . GLU A 1 1041 ? 11.297 22.312 -10.814 1.00 85.38 1041 GLU A O 1
ATOM 8431 N N . LEU A 1 1042 ? 10.423 23.668 -9.250 1.00 89.19 1042 LEU A N 1
ATOM 8432 C CA . LEU A 1 1042 ? 10.873 24.936 -9.812 1.00 89.19 1042 LEU A CA 1
ATOM 8433 C C . LEU A 1 1042 ? 11.874 25.589 -8.859 1.00 89.19 1042 LEU A C 1
ATOM 8435 O O . LEU A 1 1042 ? 11.672 25.619 -7.645 1.00 89.19 1042 LEU A O 1
ATOM 8439 N N . ALA A 1 1043 ? 12.927 26.181 -9.420 1.00 89.06 1043 ALA A N 1
ATOM 8440 C CA . ALA A 1 1043 ? 13.880 26.958 -8.640 1.00 89.06 1043 ALA A CA 1
ATOM 8441 C C . ALA A 1 1043 ? 13.198 28.185 -8.009 1.00 89.06 1043 ALA A C 1
ATOM 8443 O O . ALA A 1 1043 ? 12.403 28.869 -8.655 1.00 89.06 1043 ALA A O 1
ATOM 8444 N N . ALA A 1 1044 ? 13.569 28.524 -6.771 1.00 87.06 1044 ALA A N 1
ATOM 8445 C CA . ALA A 1 1044 ? 13.065 29.720 -6.086 1.00 87.06 1044 ALA A CA 1
ATOM 8446 C C . ALA A 1 1044 ? 13.391 31.031 -6.836 1.00 87.06 1044 ALA A C 1
ATOM 8448 O O . ALA A 1 1044 ? 12.686 32.027 -6.686 1.00 87.06 1044 ALA A O 1
ATOM 8449 N N . THR A 1 1045 ? 14.440 31.019 -7.666 1.00 87.94 1045 THR A N 1
ATOM 8450 C CA . THR A 1 1045 ? 14.858 32.134 -8.527 1.00 87.94 1045 THR A CA 1
ATOM 8451 C C . THR A 1 1045 ? 14.006 32.297 -9.787 1.00 87.94 1045 THR A C 1
ATOM 8453 O O . THR A 1 1045 ? 14.170 33.290 -10.494 1.00 87.94 1045 THR A O 1
ATOM 8456 N N . ASP A 1 1046 ? 13.095 31.363 -10.089 1.00 90.81 1046 ASP A N 1
ATOM 8457 C CA . ASP A 1 1046 ? 12.201 31.488 -11.240 1.00 90.81 1046 ASP A CA 1
ATOM 8458 C C . ASP A 1 1046 ? 11.326 32.753 -11.081 1.00 90.81 1046 ASP A C 1
ATOM 8460 O O . ASP A 1 1046 ? 10.655 32.929 -10.053 1.00 90.81 1046 ASP A O 1
ATOM 8464 N N . PRO A 1 1047 ? 11.285 33.650 -12.087 1.00 89.69 1047 PRO A N 1
ATOM 8465 C CA . PRO A 1 1047 ? 10.503 34.882 -12.014 1.00 89.69 1047 PRO A CA 1
ATOM 8466 C C . PRO A 1 1047 ? 9.016 34.652 -11.723 1.00 89.69 1047 PRO A C 1
ATOM 8468 O O . PRO A 1 1047 ? 8.377 35.482 -11.074 1.00 89.69 1047 PRO A O 1
ATOM 8471 N N . ARG A 1 1048 ? 8.447 33.529 -12.182 1.00 90.12 1048 ARG A N 1
ATOM 8472 C CA . ARG A 1 1048 ? 7.047 33.166 -11.920 1.00 90.12 1048 ARG A CA 1
ATOM 8473 C C . ARG A 1 1048 ? 6.840 32.835 -10.449 1.00 90.12 1048 ARG A C 1
ATOM 8475 O O . ARG A 1 1048 ? 5.849 33.272 -9.873 1.00 90.12 1048 ARG A O 1
ATOM 8482 N N . VAL A 1 1049 ? 7.789 32.130 -9.833 1.00 92.81 1049 VAL A N 1
ATOM 8483 C CA . VAL A 1 1049 ? 7.746 31.749 -8.413 1.00 92.81 1049 VAL A CA 1
ATOM 8484 C C . VAL A 1 1049 ? 7.824 32.988 -7.524 1.00 92.81 1049 VAL A C 1
ATOM 8486 O O . VAL A 1 1049 ? 7.001 33.143 -6.625 1.00 92.81 1049 VAL A O 1
ATOM 8489 N N . SER A 1 1050 ? 8.733 33.919 -7.828 1.00 91.62 1050 SER A N 1
ATOM 8490 C CA . SER A 1 1050 ? 8.854 35.186 -7.091 1.00 91.62 1050 SER A CA 1
ATOM 8491 C C . SER A 1 1050 ? 7.583 36.045 -7.191 1.00 91.62 1050 SER A C 1
ATOM 8493 O O . SER A 1 1050 ? 7.124 36.593 -6.189 1.00 91.62 1050 SER A O 1
ATOM 8495 N N . LYS A 1 1051 ? 6.955 36.116 -8.376 1.00 92.69 1051 LYS A N 1
ATOM 8496 C CA . LYS A 1 1051 ? 5.660 36.797 -8.561 1.00 92.69 1051 LYS A CA 1
ATOM 8497 C C . LYS A 1 1051 ? 4.527 36.123 -7.781 1.00 92.69 1051 LYS A C 1
ATOM 8499 O O . LYS A 1 1051 ? 3.737 36.817 -7.146 1.00 92.69 1051 LYS A O 1
ATOM 8504 N N . CYS A 1 1052 ? 4.465 34.790 -7.792 1.00 94.62 1052 CYS A N 1
ATOM 8505 C CA . CYS A 1 1052 ? 3.478 34.031 -7.019 1.00 94.62 1052 CYS A CA 1
ATOM 8506 C C . CYS A 1 1052 ? 3.656 34.257 -5.511 1.00 94.62 1052 CYS A C 1
ATOM 8508 O O . CYS A 1 1052 ? 2.679 34.534 -4.823 1.00 94.62 1052 CYS A O 1
ATOM 8510 N N . ALA A 1 1053 ? 4.891 34.218 -5.002 1.00 95.50 1053 ALA A N 1
ATOM 8511 C CA . ALA A 1 1053 ? 5.186 34.512 -3.599 1.00 95.50 1053 ALA A CA 1
ATOM 8512 C C . ALA A 1 1053 ? 4.770 35.942 -3.210 1.00 95.50 1053 ALA A C 1
ATOM 8514 O O . ALA A 1 1053 ? 4.182 36.143 -2.149 1.00 95.50 1053 ALA A O 1
ATOM 8515 N N . GLY A 1 1054 ? 5.014 36.922 -4.089 1.00 95.06 1054 GLY A N 1
ATOM 8516 C CA . GLY A 1 1054 ? 4.555 38.300 -3.905 1.00 95.06 1054 GLY A CA 1
ATOM 8517 C C . GLY A 1 1054 ? 3.031 38.417 -3.809 1.00 95.06 1054 GLY A C 1
ATOM 8518 O O . GLY A 1 1054 ? 2.535 39.081 -2.900 1.00 95.06 1054 GLY A O 1
ATOM 8519 N N . LEU A 1 1055 ? 2.288 37.728 -4.686 1.00 95.56 1055 LEU A N 1
ATOM 8520 C CA . LEU A 1 1055 ? 0.823 37.675 -4.617 1.00 95.56 1055 LEU A CA 1
ATOM 8521 C C . LEU A 1 1055 ? 0.348 37.050 -3.299 1.00 95.56 1055 LEU A C 1
ATOM 8523 O O . LEU A 1 1055 ? -0.498 37.633 -2.632 1.00 95.56 1055 LEU A O 1
ATOM 8527 N N . ILE A 1 1056 ? 0.924 35.914 -2.891 1.00 95.94 1056 ILE A N 1
ATOM 8528 C CA . ILE A 1 1056 ? 0.544 35.224 -1.647 1.00 95.94 1056 ILE A CA 1
ATOM 8529 C C . ILE A 1 1056 ? 0.739 36.143 -0.434 1.00 95.94 1056 ILE A C 1
ATOM 8531 O O . ILE A 1 1056 ? -0.160 36.274 0.391 1.00 95.94 1056 ILE A O 1
ATOM 8535 N N . VAL A 1 1057 ? 1.886 36.822 -0.329 1.00 96.25 1057 VAL A N 1
ATOM 8536 C CA . VAL A 1 1057 ? 2.142 37.770 0.770 1.00 96.25 1057 VAL A CA 1
ATOM 8537 C C . VAL A 1 1057 ? 1.208 38.981 0.696 1.00 96.25 1057 VAL A C 1
ATOM 8539 O O . VAL A 1 1057 ? 0.778 39.485 1.734 1.00 96.25 1057 VAL A O 1
ATOM 8542 N N . S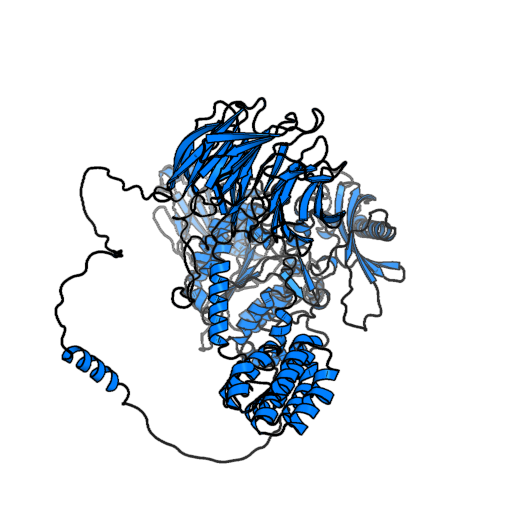ER A 1 1058 ? 0.854 39.442 -0.506 1.00 95.25 1058 SER A N 1
ATOM 8543 C CA . SER A 1 1058 ? -0.132 40.512 -0.668 1.00 95.25 1058 SER A CA 1
ATOM 8544 C C . SER A 1 1058 ? -1.516 40.090 -0.174 1.00 95.25 1058 SER A C 1
ATOM 8546 O O . SER A 1 1058 ? -2.148 40.864 0.538 1.00 95.25 1058 SER A O 1
ATOM 8548 N N . GLU A 1 1059 ? -1.977 38.886 -0.514 1.00 94.50 1059 GLU A N 1
ATOM 8549 C CA . GLU A 1 1059 ? -3.266 38.340 -0.067 1.00 94.50 1059 GLU A CA 1
ATOM 8550 C C . GLU A 1 1059 ? -3.289 38.125 1.451 1.00 94.50 1059 GLU A C 1
ATOM 8552 O O . GLU A 1 1059 ? -4.230 38.537 2.128 1.00 94.50 1059 GLU A O 1
ATOM 8557 N N . LEU A 1 1060 ? -2.205 37.585 2.021 1.00 94.25 1060 LEU A N 1
ATOM 8558 C CA . LEU A 1 1060 ? -2.049 37.483 3.474 1.00 94.25 1060 LEU A CA 1
ATOM 8559 C C . LEU A 1 1060 ? -2.190 38.850 4.150 1.00 94.25 1060 LEU A C 1
ATOM 8561 O O . LEU A 1 1060 ? -2.911 38.981 5.137 1.00 94.25 1060 LEU A O 1
ATOM 8565 N N . ASN A 1 1061 ? -1.545 39.884 3.609 1.00 95.06 1061 ASN A N 1
ATOM 8566 C CA . ASN A 1 1061 ? -1.646 41.233 4.155 1.00 95.06 1061 ASN A CA 1
ATOM 8567 C C . ASN A 1 1061 ? -3.023 41.866 3.949 1.00 95.06 1061 ASN A C 1
ATOM 8569 O O . ASN A 1 1061 ? -3.445 42.626 4.812 1.00 95.06 1061 ASN A O 1
ATOM 8573 N N . GLN A 1 1062 ? -3.750 41.559 2.870 1.00 93.44 1062 GLN A N 1
ATOM 8574 C CA . GLN A 1 1062 ? -5.140 42.006 2.733 1.00 93.44 1062 GLN A CA 1
ATOM 8575 C C . GLN A 1 1062 ? -5.999 41.478 3.888 1.00 93.44 1062 GLN A C 1
ATOM 8577 O O . GLN A 1 1062 ? -6.758 42.246 4.472 1.00 93.44 1062 GLN A O 1
ATOM 8582 N N . ILE A 1 1063 ? -5.821 40.208 4.269 1.00 90.25 1063 ILE A N 1
ATOM 8583 C CA . ILE A 1 1063 ? -6.524 39.604 5.408 1.00 90.25 1063 ILE A CA 1
ATOM 8584 C C . ILE A 1 1063 ? -6.052 40.239 6.721 1.00 90.25 1063 ILE A C 1
ATOM 8586 O O . ILE A 1 1063 ? -6.857 40.756 7.491 1.00 90.25 1063 ILE A O 1
ATOM 8590 N N . VAL A 1 1064 ? -4.744 40.250 6.972 1.00 91.88 1064 VAL A N 1
ATOM 8591 C CA . VAL A 1 1064 ? -4.155 40.711 8.238 1.00 91.88 1064 VAL A CA 1
ATOM 8592 C C . VAL A 1 1064 ? -4.431 42.198 8.501 1.00 91.88 1064 VAL A C 1
ATOM 8594 O O . VAL A 1 1064 ? -4.726 42.572 9.634 1.00 91.88 1064 VAL A O 1
ATOM 8597 N N . ASN A 1 1065 ? -4.426 43.047 7.469 1.00 90.81 1065 ASN A N 1
ATOM 8598 C CA . ASN A 1 1065 ? -4.666 44.487 7.607 1.00 90.81 1065 ASN A CA 1
ATOM 8599 C C . ASN A 1 1065 ? -6.106 44.843 8.000 1.00 90.81 1065 ASN A C 1
ATOM 8601 O O . ASN A 1 1065 ? -6.340 45.961 8.460 1.00 90.81 1065 ASN A O 1
ATOM 8605 N N . THR A 1 1066 ? -7.065 43.918 7.872 1.00 88.38 1066 THR A N 1
ATOM 8606 C CA . THR A 1 1066 ? -8.416 44.129 8.423 1.00 88.38 1066 THR A CA 1
ATOM 8607 C C . THR A 1 1066 ? -8.422 44.160 9.958 1.00 88.38 1066 THR A C 1
ATOM 8609 O O . THR A 1 1066 ? -9.356 44.697 10.554 1.00 88.38 1066 THR A O 1
ATOM 8612 N N . PHE A 1 1067 ? -7.349 43.681 10.604 1.00 88.94 1067 PHE A N 1
ATOM 8613 C CA . PHE A 1 1067 ? -7.188 43.645 12.055 1.00 88.94 1067 PHE A CA 1
ATOM 8614 C C . PHE A 1 1067 ? -5.979 44.489 12.496 1.00 88.94 1067 PHE A C 1
ATOM 8616 O O . PHE A 1 1067 ? -4.836 44.037 12.415 1.00 88.94 1067 PHE A O 1
ATOM 8623 N N . PRO A 1 1068 ? -6.194 45.696 13.061 1.00 88.50 1068 PRO A N 1
ATOM 8624 C CA . PRO A 1 1068 ? -5.110 46.611 13.446 1.00 88.50 1068 PRO A CA 1
ATOM 8625 C C . PRO A 1 1068 ? -4.099 46.028 14.447 1.00 88.50 1068 PRO A C 1
ATOM 8627 O O . PRO A 1 1068 ? -2.952 46.479 14.501 1.00 88.50 1068 PRO A O 1
ATOM 8630 N N . GLN A 1 1069 ? -4.535 45.035 15.230 1.00 90.75 1069 GLN A N 1
ATOM 8631 C CA . GLN A 1 1069 ? -3.763 44.315 16.249 1.00 90.75 1069 GLN A CA 1
ATOM 8632 C C . GLN A 1 1069 ? -2.627 43.463 15.651 1.00 90.75 1069 GLN A C 1
ATOM 8634 O O . GLN A 1 1069 ? -1.682 43.116 16.363 1.00 90.75 1069 GLN A O 1
ATOM 8639 N N . CYS A 1 1070 ? -2.726 43.113 14.365 1.00 92.56 1070 CYS A N 1
ATOM 8640 C CA . CYS A 1 1070 ? -1.779 42.250 13.675 1.00 92.56 1070 CYS A CA 1
ATOM 8641 C C . CYS A 1 1070 ? -0.723 43.057 12.910 1.00 92.56 1070 CYS A C 1
ATOM 8643 O O . CYS A 1 1070 ? -1.004 44.121 12.350 1.00 92.56 1070 CYS A O 1
ATOM 8645 N N . GLU A 1 1071 ? 0.504 42.547 12.892 1.00 93.12 1071 GLU A N 1
ATOM 8646 C CA . GLU A 1 1071 ? 1.638 43.110 12.163 1.00 93.12 1071 GLU A CA 1
ATOM 8647 C C . GLU A 1 1071 ? 1.622 42.662 10.693 1.00 93.12 1071 GLU A C 1
ATOM 8649 O O . GLU A 1 1071 ? 1.402 41.474 10.431 1.00 93.12 1071 GLU A O 1
ATOM 8654 N N . PRO A 1 1072 ? 1.879 43.571 9.732 1.00 94.06 1072 PRO A N 1
ATOM 8655 C CA . PRO A 1 1072 ? 2.037 43.200 8.332 1.00 94.06 1072 PRO A CA 1
ATOM 8656 C C . PRO A 1 1072 ? 3.162 42.180 8.130 1.00 94.06 1072 PRO A C 1
ATOM 8658 O O . PRO A 1 1072 ? 4.234 42.266 8.731 1.00 94.06 1072 PRO A O 1
ATOM 8661 N N . LEU A 1 1073 ? 2.924 41.221 7.243 1.00 95.31 1073 LEU A N 1
ATOM 8662 C CA . LEU A 1 1073 ? 3.854 40.149 6.924 1.00 95.31 1073 LEU A CA 1
ATOM 8663 C C . LEU A 1 1073 ? 4.741 40.528 5.734 1.00 95.31 1073 LEU A C 1
ATOM 8665 O O . LEU A 1 1073 ? 4.290 41.091 4.739 1.00 95.31 1073 LEU A O 1
ATOM 8669 N N . SER A 1 1074 ? 6.009 40.145 5.805 1.00 96.00 1074 SER A N 1
ATOM 8670 C CA . SER A 1 1074 ? 6.992 40.270 4.728 1.00 96.00 1074 SER A CA 1
ATOM 8671 C C . SER A 1 1074 ? 7.553 38.898 4.366 1.00 96.00 1074 SER A C 1
ATOM 8673 O O . SER A 1 1074 ? 7.657 38.017 5.222 1.00 96.00 1074 SER A O 1
ATOM 8675 N N . LEU A 1 1075 ? 7.905 38.692 3.095 1.00 96.19 1075 LEU A N 1
ATOM 8676 C CA . LEU A 1 1075 ? 8.535 37.448 2.652 1.00 96.19 1075 LEU A CA 1
ATOM 8677 C C . LEU A 1 1075 ? 9.912 37.301 3.317 1.00 96.19 1075 LEU A C 1
ATOM 8679 O O . LEU A 1 1075 ? 10.758 38.180 3.178 1.00 96.19 1075 LEU A O 1
ATOM 8683 N N . ASN A 1 1076 ? 10.145 36.188 4.013 1.00 95.56 1076 ASN A N 1
ATOM 8684 C CA . ASN A 1 1076 ? 11.457 35.844 4.560 1.00 95.56 1076 ASN A CA 1
ATOM 8685 C C . ASN A 1 1076 ? 12.251 34.982 3.573 1.00 95.56 1076 ASN A C 1
ATOM 8687 O O . ASN A 1 1076 ? 13.377 35.316 3.222 1.00 95.56 1076 ASN A O 1
ATOM 8691 N N . MET A 1 1077 ? 11.659 33.871 3.128 1.00 94.81 1077 MET A N 1
ATOM 8692 C CA . MET A 1 1077 ? 12.272 32.954 2.165 1.00 94.81 1077 MET A CA 1
ATOM 8693 C C . MET A 1 1077 ? 11.219 32.104 1.450 1.00 94.81 1077 MET A C 1
ATOM 8695 O O . MET A 1 1077 ? 10.104 31.944 1.941 1.00 94.81 1077 MET A O 1
ATOM 8699 N N . ILE A 1 1078 ? 11.589 31.539 0.302 1.00 95.19 1078 ILE A N 1
ATOM 8700 C CA . ILE A 1 1078 ? 10.795 30.544 -0.425 1.00 95.19 1078 ILE A CA 1
ATOM 8701 C C . ILE A 1 1078 ? 11.445 29.183 -0.174 1.00 95.19 1078 ILE A C 1
ATOM 8703 O O . ILE A 1 1078 ? 12.598 28.978 -0.544 1.00 95.19 1078 ILE A O 1
ATOM 8707 N N . SER A 1 1079 ? 10.720 28.281 0.483 1.00 90.56 1079 SER A N 1
ATOM 8708 C CA . SER A 1 1079 ? 11.209 26.959 0.884 1.00 90.56 1079 SER A CA 1
ATOM 8709 C C . SER A 1 1079 ? 11.218 25.978 -0.287 1.00 90.56 1079 SER A C 1
ATOM 8711 O O . SER A 1 1079 ? 12.165 25.219 -0.445 1.00 90.56 1079 SER A O 1
ATOM 8713 N N . SER A 1 1080 ? 10.163 25.977 -1.109 1.00 90.56 1080 SER A N 1
ATOM 8714 C CA . SER A 1 1080 ? 10.088 25.184 -2.345 1.00 90.56 1080 SER A CA 1
ATOM 8715 C C . SER A 1 1080 ? 8.978 25.704 -3.261 1.00 90.56 1080 SER A C 1
ATOM 8717 O O . SER A 1 1080 ? 8.048 26.369 -2.800 1.00 90.56 1080 SER A O 1
ATOM 8719 N N . ALA A 1 1081 ? 9.050 25.395 -4.555 1.00 91.50 1081 ALA A N 1
ATOM 8720 C CA . ALA A 1 1081 ? 7.987 25.701 -5.506 1.00 91.50 1081 ALA A CA 1
ATOM 8721 C C . ALA A 1 1081 ? 7.844 24.583 -6.537 1.00 91.50 1081 ALA A C 1
ATOM 8723 O O . ALA A 1 1081 ? 8.836 24.000 -6.960 1.00 91.50 1081 ALA A O 1
ATOM 8724 N N . ASN A 1 1082 ? 6.613 24.276 -6.940 1.00 88.88 1082 ASN A N 1
ATOM 8725 C CA . ASN A 1 1082 ? 6.315 23.138 -7.805 1.00 88.88 1082 ASN A CA 1
ATOM 8726 C C . ASN A 1 1082 ? 5.287 23.496 -8.864 1.00 88.88 1082 ASN A C 1
ATOM 8728 O O . ASN A 1 1082 ? 4.303 24.173 -8.571 1.00 88.88 1082 ASN A O 1
ATOM 8732 N N . ILE A 1 1083 ? 5.498 22.990 -10.072 1.00 85.50 1083 ILE A N 1
ATOM 8733 C CA . ILE A 1 1083 ? 4.563 23.083 -11.186 1.00 85.50 1083 ILE A CA 1
ATOM 8734 C C . ILE A 1 1083 ? 3.853 21.743 -11.372 1.00 85.50 1083 ILE A C 1
ATOM 8736 O O . ILE A 1 1083 ? 4.485 20.685 -11.358 1.00 85.50 1083 ILE A O 1
ATOM 8740 N N . PHE A 1 1084 ? 2.536 21.799 -11.555 1.00 69.50 1084 PHE A N 1
ATOM 8741 C CA . PHE A 1 1084 ? 1.734 20.638 -11.928 1.00 69.50 1084 PHE A CA 1
ATOM 8742 C C . PHE A 1 1084 ? 1.408 20.721 -13.420 1.00 69.50 1084 PHE A C 1
ATOM 8744 O O . PHE A 1 1084 ? 0.771 21.678 -13.867 1.00 69.50 1084 PHE A O 1
ATOM 8751 N N . SER A 1 1085 ? 1.866 19.744 -14.212 1.00 55.34 1085 SER A N 1
ATOM 8752 C CA . SER A 1 1085 ? 1.540 19.701 -15.638 1.00 55.34 1085 SER A CA 1
ATOM 8753 C C . SER A 1 1085 ? 0.092 19.240 -15.833 1.00 55.34 1085 SER A C 1
ATOM 8755 O O . SER A 1 1085 ? -0.317 18.150 -15.435 1.00 55.34 1085 SER A O 1
ATOM 8757 N N . THR A 1 1086 ? -0.705 20.090 -16.474 1.00 51.41 1086 THR A N 1
ATOM 8758 C CA . THR A 1 1086 ? -2.086 19.815 -16.897 1.00 51.41 1086 THR A CA 1
ATOM 8759 C C . THR A 1 1086 ? -2.149 19.071 -18.237 1.00 51.41 1086 THR A C 1
ATOM 8761 O O . THR A 1 1086 ? -3.192 19.061 -18.889 1.00 51.41 1086 THR A O 1
ATOM 8764 N N . GLU A 1 1087 ? -1.056 18.433 -18.678 1.00 44.03 1087 GLU A N 1
ATOM 8765 C CA . GLU A 1 1087 ? -0.999 17.721 -19.960 1.00 44.03 1087 GLU A CA 1
ATOM 8766 C C . GLU A 1 1087 ? -1.736 16.377 -19.894 1.00 44.03 1087 GLU A C 1
ATOM 8768 O O . GLU A 1 1087 ? -1.152 15.294 -19.879 1.00 44.03 1087 GLU A O 1
ATOM 8773 N N . ILE A 1 1088 ? -3.066 16.444 -19.907 1.00 44.47 1088 ILE A N 1
ATOM 8774 C CA . ILE A 1 1088 ? -3.899 15.333 -20.352 1.00 44.47 1088 ILE A CA 1
ATOM 8775 C C . ILE A 1 1088 ? -3.760 15.287 -21.878 1.00 44.47 1088 ILE A C 1
ATOM 8777 O O . ILE A 1 1088 ? -4.402 16.052 -22.601 1.00 44.47 1088 ILE A O 1
ATOM 8781 N N . LYS A 1 1089 ? -2.902 14.395 -22.386 1.00 36.78 1089 LYS A N 1
ATOM 8782 C CA . LYS A 1 1089 ? -2.905 14.005 -23.804 1.00 36.78 1089 LYS A CA 1
ATOM 8783 C C . LYS A 1 1089 ? -4.279 13.399 -24.121 1.00 36.78 1089 LYS A C 1
ATOM 8785 O O . LYS A 1 1089 ? -4.495 12.225 -23.838 1.00 36.78 1089 LYS A O 1
ATOM 8790 N N . GLY A 1 1090 ? -5.222 14.179 -24.657 1.00 37.47 1090 GLY A N 1
ATOM 8791 C CA . GLY A 1 1090 ? -6.483 13.592 -25.127 1.00 37.47 1090 GLY A CA 1
ATOM 8792 C C . GLY A 1 1090 ? -7.690 14.485 -25.413 1.00 37.47 1090 GLY A C 1
ATOM 8793 O O . GLY A 1 1090 ? -8.643 13.969 -25.984 1.00 37.47 1090 GLY A O 1
ATOM 8794 N N . THR A 1 1091 ? -7.717 15.780 -25.081 1.00 36.03 1091 THR A N 1
ATOM 8795 C CA . THR A 1 1091 ? -8.898 16.614 -25.405 1.00 36.03 1091 THR A CA 1
ATOM 8796 C C . THR A 1 1091 ? -8.516 17.969 -25.993 1.00 36.03 1091 THR A C 1
ATOM 8798 O O . THR A 1 1091 ? -8.156 18.895 -25.272 1.00 36.03 1091 THR A O 1
ATOM 8801 N N . GLU A 1 1092 ? -8.655 18.095 -27.314 1.00 35.91 1092 GLU A N 1
ATOM 8802 C CA . GLU A 1 1092 ? -8.381 19.280 -28.151 1.00 35.91 1092 GLU A CA 1
ATOM 8803 C C . GLU A 1 1092 ? -9.296 20.507 -27.900 1.00 35.91 1092 GLU A C 1
ATOM 8805 O O . GLU A 1 1092 ? -9.471 21.338 -28.790 1.00 35.91 1092 GLU A O 1
ATOM 8810 N N . LYS A 1 1093 ? -9.909 20.674 -26.717 1.00 39.47 1093 LYS A N 1
ATOM 8811 C CA . LYS A 1 1093 ? -10.914 21.740 -26.501 1.00 39.47 1093 LYS A CA 1
ATOM 8812 C C . LYS A 1 1093 ? -10.632 22.802 -25.436 1.00 39.47 1093 LYS A C 1
ATOM 8814 O O . LYS A 1 1093 ? -11.343 23.802 -25.448 1.00 39.47 1093 LYS A O 1
ATOM 8819 N N . ASP A 1 1094 ? -9.584 22.709 -24.617 1.00 42.47 1094 ASP A N 1
ATOM 8820 C CA . ASP A 1 1094 ? -9.260 23.792 -23.668 1.00 42.47 1094 ASP A CA 1
ATOM 8821 C C . ASP A 1 1094 ? -8.177 24.733 -24.242 1.00 42.47 1094 ASP A C 1
ATOM 8823 O O . ASP A 1 1094 ? -6.975 24.549 -24.073 1.00 42.47 1094 ASP A O 1
ATOM 8827 N N . LYS A 1 1095 ? -8.632 25.790 -24.933 1.00 41.84 1095 LYS A N 1
ATOM 8828 C CA . LYS A 1 1095 ? -7.821 26.904 -25.474 1.00 41.84 1095 LYS A CA 1
ATOM 8829 C C . LYS A 1 1095 ? -7.164 27.802 -24.406 1.00 41.84 1095 LYS A C 1
ATOM 8831 O O . LYS A 1 1095 ? -6.485 28.758 -24.769 1.00 41.84 1095 LYS A O 1
ATOM 8836 N N . ASN A 1 1096 ? -7.294 27.490 -23.117 1.00 47.34 1096 ASN A N 1
ATOM 8837 C CA . ASN A 1 1096 ? -6.644 28.227 -22.034 1.00 47.34 1096 ASN A CA 1
ATOM 8838 C C . ASN A 1 1096 ? -5.499 27.398 -21.448 1.00 47.34 1096 ASN A C 1
ATOM 8840 O O . ASN A 1 1096 ? -5.691 26.656 -20.488 1.00 47.34 1096 ASN A O 1
ATOM 8844 N N . LYS A 1 1097 ? -4.291 27.541 -22.011 1.00 65.69 1097 LYS A N 1
ATOM 8845 C CA . LYS A 1 1097 ? -3.076 27.053 -21.346 1.00 65.69 1097 LYS A CA 1
ATOM 8846 C C . LYS A 1 1097 ? -2.823 27.965 -20.140 1.00 65.69 1097 LYS A C 1
ATOM 8848 O O . LYS A 1 1097 ? -2.445 29.119 -20.295 1.00 65.69 1097 LYS A O 1
ATOM 8853 N N . PHE A 1 1098 ? -3.118 27.476 -18.947 1.00 76.38 1098 PHE A N 1
ATOM 8854 C CA . PHE A 1 1098 ? -2.663 28.057 -17.689 1.00 76.38 1098 PHE A CA 1
ATOM 8855 C C . PHE A 1 1098 ? -1.825 27.009 -16.964 1.00 76.38 1098 PHE A C 1
ATOM 8857 O O . PHE A 1 1098 ? -1.899 25.815 -17.266 1.00 76.38 1098 PHE A O 1
ATOM 8864 N N . VAL A 1 1099 ? -1.036 27.463 -16.002 1.00 83.44 1099 VAL A N 1
ATOM 8865 C CA . VAL A 1 1099 ? -0.160 26.626 -15.193 1.00 83.44 1099 VAL A CA 1
ATOM 8866 C C . VAL A 1 1099 ? -0.453 26.882 -13.724 1.00 83.44 1099 VAL A C 1
ATOM 8868 O O . VAL A 1 1099 ? -0.471 28.034 -13.304 1.00 83.44 1099 VAL A O 1
ATOM 8871 N N . ASP A 1 1100 ? -0.629 25.826 -12.936 1.00 87.31 1100 ASP A N 1
ATOM 8872 C CA . ASP A 1 1100 ? -0.800 25.946 -11.489 1.00 87.31 1100 ASP A CA 1
ATOM 8873 C C . ASP A 1 1100 ? 0.558 25.715 -10.795 1.00 87.31 1100 ASP A C 1
ATOM 8875 O O . ASP A 1 1100 ? 1.182 24.658 -10.938 1.00 87.31 1100 ASP A O 1
ATOM 8879 N N . ILE A 1 1101 ? 1.034 26.731 -10.066 1.00 89.94 1101 ILE A N 1
ATOM 8880 C CA . ILE A 1 1101 ? 2.298 26.721 -9.319 1.00 89.94 1101 ILE A CA 1
ATOM 8881 C C . ILE A 1 1101 ? 1.984 26.723 -7.826 1.00 89.94 1101 ILE A C 1
ATOM 8883 O O . ILE A 1 1101 ? 1.356 27.647 -7.314 1.00 89.94 1101 ILE A O 1
ATOM 8887 N N . THR A 1 1102 ? 2.446 25.702 -7.110 1.00 91.12 1102 THR A N 1
ATOM 8888 C CA . THR A 1 1102 ? 2.362 25.647 -5.647 1.00 91.12 1102 THR A CA 1
ATOM 8889 C C . THR A 1 1102 ? 3.652 26.145 -5.035 1.00 91.12 1102 THR A C 1
ATOM 8891 O O . THR A 1 1102 ? 4.719 25.629 -5.354 1.00 91.12 1102 THR A O 1
ATOM 8894 N N . VAL A 1 1103 ? 3.555 27.138 -4.158 1.00 93.50 1103 VAL A N 1
ATOM 8895 C CA . VAL A 1 1103 ? 4.692 27.777 -3.495 1.00 93.50 1103 VAL A CA 1
ATOM 8896 C C . VAL A 1 1103 ? 4.584 27.542 -1.997 1.00 93.50 1103 VAL A C 1
ATOM 8898 O O . VAL A 1 1103 ? 3.548 27.820 -1.396 1.00 93.50 1103 VAL A O 1
ATOM 8901 N N . HIS A 1 1104 ? 5.670 27.054 -1.406 1.00 94.00 1104 HIS A N 1
ATOM 8902 C CA . HIS A 1 1104 ? 5.870 26.997 0.034 1.00 94.00 1104 HIS A CA 1
ATOM 8903 C C . HIS A 1 1104 ? 6.845 28.113 0.422 1.00 94.00 1104 HIS A C 1
ATOM 8905 O O . HIS A 1 1104 ? 7.986 28.135 -0.044 1.00 94.00 1104 HIS A O 1
ATOM 8911 N N . LEU A 1 1105 ? 6.398 29.051 1.253 1.00 95.25 1105 LEU A N 1
ATOM 8912 C CA . LEU A 1 1105 ? 7.167 30.216 1.680 1.00 95.25 1105 LEU A CA 1
ATOM 8913 C C . LEU A 1 1105 ? 7.105 30.423 3.190 1.00 95.25 1105 LEU A C 1
ATOM 8915 O O . LEU A 1 1105 ? 6.194 29.944 3.858 1.00 95.25 1105 LEU A O 1
ATOM 8919 N N . GLN A 1 1106 ? 8.066 31.176 3.715 1.00 95.81 1106 GLN A N 1
ATOM 8920 C CA . GLN A 1 1106 ? 8.098 31.614 5.102 1.00 95.81 1106 GLN A CA 1
ATOM 8921 C C . GLN A 1 1106 ? 8.017 33.141 5.181 1.00 95.81 1106 GLN A C 1
ATOM 8923 O O . GLN A 1 1106 ? 8.661 33.831 4.386 1.00 95.81 1106 GLN A O 1
ATOM 8928 N N . THR A 1 1107 ? 7.279 33.683 6.151 1.00 96.06 1107 THR A N 1
ATOM 8929 C CA . THR A 1 1107 ? 7.163 35.134 6.380 1.00 96.06 1107 THR A CA 1
ATOM 8930 C C . THR A 1 1107 ? 7.779 35.594 7.705 1.00 96.06 1107 THR A C 1
ATOM 8932 O O . THR A 1 1107 ? 8.040 34.803 8.615 1.00 96.06 1107 THR A O 1
ATOM 8935 N N . LYS A 1 1108 ? 8.020 36.904 7.812 1.00 93.69 1108 LYS A N 1
ATOM 8936 C CA . LYS A 1 1108 ? 8.370 37.618 9.047 1.00 93.69 1108 LYS A CA 1
ATOM 8937 C C . LYS A 1 1108 ? 7.374 38.758 9.300 1.00 93.69 1108 LYS A C 1
ATOM 8939 O O . LYS A 1 1108 ? 6.996 39.415 8.329 1.00 93.69 1108 LYS A O 1
ATOM 8944 N N . PRO A 1 1109 ? 7.025 39.053 10.566 1.00 91.62 1109 PRO A N 1
ATOM 8945 C CA . PRO A 1 1109 ? 7.455 38.373 11.800 1.00 91.62 1109 PRO A CA 1
ATOM 8946 C C . PRO A 1 1109 ? 6.774 37.004 12.023 1.00 91.62 1109 PRO A C 1
ATOM 8948 O O . PRO A 1 1109 ? 5.895 36.608 11.269 1.00 91.62 1109 PRO A O 1
ATOM 8951 N N . GLY A 1 1110 ? 7.219 36.244 13.033 1.00 85.56 1110 GLY A N 1
ATOM 8952 C CA . GLY A 1 1110 ? 6.581 34.981 13.454 1.00 85.56 1110 GLY A CA 1
ATOM 8953 C C . GLY A 1 1110 ? 7.067 33.694 12.771 1.00 85.56 1110 GLY A C 1
ATOM 8954 O O . GLY A 1 1110 ? 6.702 32.609 13.224 1.00 85.56 1110 GLY A O 1
ATOM 8955 N N . LEU A 1 1111 ? 7.914 33.799 11.735 1.00 93.31 1111 LEU A N 1
ATOM 8956 C CA . LEU A 1 1111 ? 8.459 32.659 10.973 1.00 93.31 1111 LEU A CA 1
ATOM 8957 C C . LEU A 1 1111 ? 7.356 31.703 10.498 1.00 93.31 1111 LEU A C 1
ATOM 8959 O O . LEU A 1 1111 ? 7.444 30.480 10.632 1.00 93.31 1111 LEU A O 1
ATOM 8963 N N . GLY A 1 1112 ? 6.280 32.289 9.980 1.00 92.38 1112 GLY A N 1
ATOM 8964 C CA . GLY A 1 1112 ? 5.128 31.534 9.527 1.00 92.38 1112 GLY A CA 1
ATOM 8965 C C . GLY A 1 1112 ? 5.378 30.811 8.225 1.00 92.38 1112 GLY A C 1
ATOM 8966 O O . GLY A 1 1112 ? 5.792 31.457 7.272 1.00 92.38 1112 GLY A O 1
ATOM 8967 N N . GLU A 1 1113 ? 5.124 29.504 8.187 1.00 94.38 1113 GLU A N 1
ATOM 8968 C CA . GLU A 1 1113 ? 5.263 28.674 6.989 1.00 94.38 1113 GLU A CA 1
ATOM 8969 C C . GLU A 1 1113 ? 3.905 28.518 6.300 1.00 94.38 1113 GLU A C 1
ATOM 8971 O O . GLU A 1 1113 ? 2.933 28.062 6.912 1.00 94.38 1113 GLU A O 1
ATOM 8976 N N . PHE A 1 1114 ? 3.845 28.911 5.027 1.00 94.12 1114 PHE A N 1
ATOM 8977 C CA . PHE A 1 1114 ? 2.623 28.966 4.234 1.00 94.12 1114 PHE A CA 1
ATOM 8978 C C . PHE A 1 1114 ? 2.767 28.236 2.902 1.00 94.12 1114 PHE A C 1
ATOM 8980 O O . PHE A 1 1114 ? 3.763 28.406 2.200 1.00 94.12 1114 PHE A O 1
ATOM 8987 N N . GLU A 1 1115 ? 1.741 27.480 2.525 1.00 93.44 1115 GLU A N 1
ATOM 8988 C CA . GLU A 1 1115 ? 1.636 26.774 1.247 1.00 93.44 1115 GLU A CA 1
ATOM 8989 C C . GLU A 1 1115 ? 0.404 27.273 0.485 1.00 93.44 1115 GLU A C 1
ATOM 8991 O O . GLU A 1 1115 ? -0.698 27.316 1.026 1.00 93.44 1115 GLU A O 1
ATOM 8996 N N . ALA A 1 1116 ? 0.577 27.653 -0.779 1.00 93.38 1116 ALA A N 1
ATOM 8997 C CA . ALA A 1 1116 ? -0.517 28.140 -1.615 1.00 93.38 1116 ALA A CA 1
ATOM 8998 C C . ALA A 1 1116 ? -0.298 27.806 -3.091 1.00 93.38 1116 ALA A C 1
ATOM 9000 O O . ALA A 1 1116 ? 0.838 27.755 -3.564 1.00 93.38 1116 ALA A O 1
ATOM 9001 N N . THR A 1 1117 ? -1.395 27.615 -3.827 1.00 92.19 1117 THR A N 1
ATOM 9002 C CA . THR A 1 1117 ? -1.370 27.300 -5.263 1.00 92.19 1117 THR A CA 1
ATOM 9003 C C . THR A 1 1117 ? -1.939 28.450 -6.091 1.00 92.19 1117 THR A C 1
ATOM 9005 O O . THR A 1 1117 ? -3.121 28.795 -5.984 1.00 92.19 1117 THR A O 1
ATOM 9008 N N . VAL A 1 1118 ? -1.092 29.017 -6.949 1.00 92.19 1118 VAL A N 1
ATOM 9009 C CA . VAL A 1 1118 ? -1.390 30.158 -7.819 1.00 92.19 1118 VAL A CA 1
ATOM 9010 C C . VAL A 1 1118 ? -1.490 29.689 -9.265 1.00 92.19 1118 VAL A C 1
ATOM 9012 O O . VAL A 1 1118 ? -0.576 29.054 -9.791 1.00 92.19 1118 VAL A O 1
ATOM 9015 N N . ARG A 1 1119 ? -2.590 30.043 -9.924 1.00 89.81 1119 ARG A N 1
ATOM 9016 C CA . ARG A 1 1119 ? -2.780 29.879 -11.360 1.00 89.81 1119 ARG A CA 1
ATOM 9017 C C . ARG A 1 1119 ? -2.125 31.023 -12.106 1.00 89.81 1119 ARG A C 1
ATOM 9019 O O . ARG A 1 1119 ? -2.457 32.181 -11.872 1.00 89.81 1119 ARG A O 1
ATOM 9026 N N . VAL A 1 1120 ? -1.248 30.675 -13.035 1.00 88.50 1120 VAL A N 1
ATOM 9027 C CA . VAL A 1 1120 ? -0.573 31.584 -13.956 1.00 88.50 1120 VAL A CA 1
ATOM 9028 C C . VAL A 1 1120 ? -1.153 31.370 -15.347 1.00 88.50 1120 VAL A C 1
ATOM 9030 O O . VAL A 1 1120 ? -0.937 30.332 -15.975 1.00 88.50 1120 VAL A O 1
ATOM 9033 N N . SER A 1 1121 ? -1.917 32.343 -15.825 1.00 85.88 1121 SER A N 1
ATOM 9034 C CA . SER A 1 1121 ? -2.470 32.343 -17.179 1.00 85.88 1121 SER A CA 1
ATOM 9035 C C . SER A 1 1121 ? -1.409 32.747 -18.211 1.00 85.88 1121 SER A C 1
ATOM 9037 O O . SER A 1 1121 ? -0.407 33.382 -17.881 1.00 85.88 1121 SER A O 1
ATOM 9039 N N . ASN A 1 1122 ? -1.641 32.430 -19.488 1.00 78.69 1122 ASN A N 1
ATOM 9040 C CA . ASN A 1 1122 ? -0.751 32.825 -20.589 1.00 78.69 1122 ASN A CA 1
ATOM 9041 C C . ASN A 1 1122 ? -0.527 34.344 -20.716 1.00 78.69 1122 ASN A C 1
ATOM 9043 O O . ASN A 1 1122 ? 0.525 34.762 -21.189 1.00 78.69 1122 ASN A O 1
ATOM 9047 N N . ASP A 1 1123 ? -1.503 35.163 -20.322 1.00 80.81 1123 ASP A N 1
ATOM 9048 C CA . ASP A 1 1123 ? -1.410 36.630 -20.313 1.00 80.81 1123 ASP A CA 1
ATOM 9049 C C . ASP A 1 1123 ? -0.592 37.175 -19.124 1.00 80.81 1123 ASP A C 1
ATOM 9051 O O . ASP A 1 1123 ? -0.401 38.382 -18.994 1.00 80.81 1123 ASP A O 1
ATOM 9055 N N . GLY A 1 1124 ? -0.089 36.289 -18.256 1.00 78.50 1124 GLY A N 1
ATOM 9056 C CA . GLY A 1 1124 ? 0.645 36.639 -17.047 1.00 78.50 1124 GLY A CA 1
ATOM 9057 C C . GLY A 1 1124 ? -0.244 37.016 -15.861 1.00 78.50 1124 GLY A C 1
ATOM 9058 O O . GLY A 1 1124 ? 0.302 37.383 -14.819 1.00 78.50 1124 GLY A O 1
ATOM 9059 N N . SER A 1 1125 ? -1.575 36.919 -15.986 1.00 86.31 1125 SER A N 1
ATOM 9060 C CA . SER A 1 1125 ? -2.484 37.098 -14.852 1.00 86.31 1125 SER A CA 1
ATOM 9061 C C . SER A 1 1125 ? -2.295 35.982 -13.822 1.00 86.31 1125 SER A C 1
ATOM 9063 O O . SER A 1 1125 ? -2.060 34.817 -14.160 1.00 86.31 1125 SER A O 1
ATOM 9065 N N . LEU A 1 1126 ? -2.364 36.365 -12.549 1.00 90.12 1126 LEU A N 1
ATOM 9066 C CA . LEU A 1 1126 ? -2.164 35.483 -11.406 1.00 90.12 1126 LEU A CA 1
ATOM 9067 C C . LEU A 1 1126 ? -3.466 35.408 -10.614 1.00 90.12 1126 LEU A C 1
ATOM 9069 O O . LEU A 1 1126 ? -4.041 36.446 -10.292 1.00 90.12 1126 LEU A O 1
ATOM 9073 N N . ASN A 1 1127 ? -3.921 34.200 -10.292 1.00 89.75 1127 ASN A N 1
ATOM 9074 C CA . ASN A 1 1127 ? -5.113 34.004 -9.473 1.00 89.75 1127 ASN A CA 1
ATOM 9075 C C . ASN A 1 1127 ? -4.914 32.881 -8.450 1.00 89.75 1127 ASN A C 1
ATOM 9077 O O . ASN A 1 1127 ? -4.340 31.839 -8.762 1.00 89.75 1127 ASN A O 1
ATOM 9081 N N . MET A 1 1128 ? -5.419 33.069 -7.236 1.00 88.06 1128 MET A N 1
ATOM 9082 C CA . MET A 1 1128 ? -5.417 32.037 -6.202 1.00 88.06 1128 MET A CA 1
ATOM 9083 C C . MET A 1 1128 ? -6.429 30.938 -6.551 1.00 88.06 1128 MET A C 1
ATOM 9085 O O . MET A 1 1128 ? -7.571 31.221 -6.905 1.00 88.06 1128 MET A O 1
ATOM 9089 N N . THR A 1 1129 ? -6.022 29.668 -6.463 1.00 82.06 1129 THR A N 1
ATOM 9090 C CA . THR A 1 1129 ? -6.901 28.519 -6.791 1.00 82.06 1129 THR A CA 1
ATOM 9091 C C . THR A 1 1129 ? -7.534 27.852 -5.569 1.00 82.06 1129 THR A C 1
ATOM 9093 O O . THR A 1 1129 ? -8.417 27.003 -5.711 1.00 82.06 1129 THR A O 1
ATOM 9096 N N . GLY A 1 1130 ? -7.098 28.233 -4.370 1.00 81.81 1130 GLY A N 1
ATOM 9097 C CA . GLY A 1 1130 ? -7.534 27.682 -3.093 1.00 81.81 1130 GLY A CA 1
ATOM 9098 C C . GLY A 1 1130 ? -7.132 28.588 -1.931 1.00 81.81 1130 GLY A C 1
ATOM 9099 O O . GLY A 1 1130 ? -6.702 29.725 -2.136 1.00 81.81 1130 GLY A O 1
ATOM 9100 N N . THR A 1 1131 ? -7.290 28.074 -0.716 1.00 85.81 1131 THR A N 1
ATOM 9101 C CA . THR A 1 1131 ? -6.904 28.740 0.532 1.00 85.81 1131 THR A CA 1
ATOM 9102 C C . THR A 1 1131 ? -5.383 28.729 0.730 1.00 85.81 1131 THR A C 1
ATOM 9104 O O . THR A 1 1131 ? -4.659 27.979 0.075 1.00 85.81 1131 THR A O 1
ATOM 9107 N N . ILE A 1 1132 ? -4.884 29.616 1.598 1.00 91.00 1132 ILE A N 1
ATOM 9108 C CA . ILE A 1 1132 ? -3.467 29.661 1.975 1.00 91.00 1132 ILE A CA 1
ATOM 9109 C C . ILE A 1 1132 ? -3.297 28.797 3.224 1.00 91.00 1132 ILE A C 1
ATOM 9111 O O . ILE A 1 1132 ? -3.796 29.131 4.294 1.00 91.00 1132 ILE A O 1
ATOM 9115 N N . SER A 1 1133 ? -2.589 27.683 3.096 1.00 91.62 1133 SER A N 1
ATOM 9116 C CA . SER A 1 1133 ? -2.408 26.726 4.185 1.00 91.62 1133 SER A CA 1
ATOM 9117 C C . SER A 1 1133 ? -1.283 27.166 5.118 1.00 91.62 1133 SER A C 1
ATOM 9119 O O . SER A 1 1133 ? -0.179 27.451 4.661 1.00 91.62 1133 SER A O 1
ATOM 9121 N N . ARG A 1 1134 ? -1.533 27.186 6.432 1.00 91.31 1134 ARG A N 1
ATOM 9122 C CA . ARG A 1 1134 ? -0.510 27.386 7.475 1.00 91.31 1134 ARG A CA 1
ATOM 9123 C C . ARG A 1 1134 ? 0.022 26.022 7.929 1.00 91.31 1134 ARG A C 1
ATOM 9125 O O . ARG A 1 1134 ? -0.701 25.289 8.595 1.00 91.31 1134 ARG A O 1
ATOM 9132 N N . VAL A 1 1135 ? 1.274 25.688 7.603 1.00 90.62 1135 VAL A N 1
ATOM 9133 C CA . VAL A 1 1135 ? 1.820 24.320 7.795 1.00 90.62 1135 VAL A CA 1
ATOM 9134 C C . VAL A 1 1135 ? 2.628 24.128 9.089 1.00 90.62 1135 VAL A C 1
ATOM 9136 O O . VAL A 1 1135 ? 2.936 22.997 9.476 1.00 90.62 1135 VAL A O 1
ATOM 9139 N N . ASN A 1 1136 ? 2.921 25.210 9.818 1.00 90.19 1136 ASN A N 1
ATOM 9140 C CA . ASN A 1 1136 ? 3.531 25.159 11.149 1.00 90.19 1136 ASN A CA 1
ATOM 9141 C C . ASN A 1 1136 ? 2.635 25.779 12.236 1.00 90.19 1136 ASN A C 1
ATOM 9143 O O . ASN A 1 1136 ? 1.871 26.715 11.993 1.00 90.19 1136 ASN A O 1
ATOM 9147 N N . LEU A 1 1137 ? 2.759 25.267 13.465 1.00 85.19 1137 LEU A N 1
ATOM 9148 C CA . LEU A 1 1137 ? 2.013 25.760 14.625 1.00 85.19 1137 LEU A CA 1
ATOM 9149 C C . LEU A 1 1137 ? 2.344 27.235 14.905 1.00 85.19 1137 LEU A C 1
ATOM 9151 O O . LEU A 1 1137 ? 3.511 27.615 14.970 1.00 85.19 1137 LEU A O 1
ATOM 9155 N N . TYR A 1 1138 ? 1.314 28.056 15.110 1.00 84.69 1138 TYR A N 1
ATOM 9156 C CA . TYR A 1 1138 ? 1.453 29.482 15.433 1.00 84.69 1138 TYR A CA 1
ATOM 9157 C C . TYR A 1 1138 ? 1.410 29.766 16.946 1.00 84.69 1138 TYR A C 1
ATOM 9159 O O . TYR A 1 1138 ? 1.846 30.829 17.384 1.00 84.69 1138 TYR A O 1
ATOM 9167 N N . GLY A 1 1139 ? 0.941 28.821 17.770 1.00 83.06 1139 GLY A N 1
ATOM 9168 C CA . GLY A 1 1139 ? 0.945 28.938 19.234 1.00 83.06 1139 GLY A CA 1
ATOM 9169 C C . GLY A 1 1139 ? 0.330 30.253 19.726 1.00 83.06 1139 GLY A C 1
ATOM 9170 O O . GLY A 1 1139 ? -0.785 30.603 19.350 1.00 83.06 1139 GLY A O 1
ATOM 9171 N N . ASN A 1 1140 ? 1.082 31.006 20.533 1.00 85.62 1140 ASN A N 1
ATOM 9172 C CA . ASN A 1 1140 ? 0.612 32.265 21.117 1.00 85.62 1140 ASN A CA 1
ATOM 9173 C C . ASN A 1 1140 ? 0.820 33.499 20.207 1.00 85.62 1140 ASN A C 1
ATOM 9175 O O . ASN A 1 1140 ? 0.617 34.623 20.659 1.00 85.62 1140 ASN A O 1
ATOM 9179 N N . GLN A 1 1141 ? 1.230 33.332 18.943 1.00 89.19 1141 GLN A N 1
ATOM 9180 C CA . GLN A 1 1141 ? 1.518 34.463 18.041 1.00 89.19 1141 GLN A CA 1
ATOM 9181 C C . GLN A 1 1141 ? 0.277 35.295 17.684 1.00 89.19 1141 GLN A C 1
ATOM 9183 O O . GLN A 1 1141 ? 0.409 36.481 17.396 1.00 89.19 1141 GLN A O 1
ATOM 9188 N N . SER A 1 1142 ? -0.914 34.693 17.728 1.00 89.62 1142 SER A N 1
ATOM 9189 C CA . SER A 1 1142 ? -2.173 35.289 17.269 1.00 89.62 1142 SER A CA 1
ATOM 9190 C C . SER A 1 1142 ? -3.192 35.502 18.403 1.00 89.62 1142 SER A C 1
ATOM 9192 O O . SER A 1 1142 ? -4.396 35.491 18.158 1.00 89.62 1142 SER A O 1
ATOM 9194 N N . VAL A 1 1143 ? -2.739 35.631 19.658 1.00 87.75 1143 VAL A N 1
ATOM 9195 C CA . VAL A 1 1143 ? -3.611 35.712 20.858 1.00 87.75 1143 VAL A CA 1
ATOM 9196 C C . VAL A 1 1143 ? -4.512 36.955 20.870 1.00 87.75 1143 VAL A C 1
ATOM 9198 O O . VAL A 1 1143 ? -5.589 36.929 21.448 1.00 87.75 1143 VAL A O 1
ATOM 9201 N N . CYS A 1 1144 ? -4.093 38.037 20.217 1.00 87.12 1144 CYS A N 1
ATOM 9202 C CA . CYS A 1 1144 ? -4.802 39.319 20.152 1.00 87.12 1144 CYS A CA 1
ATOM 9203 C C . CYS A 1 1144 ? -6.023 39.334 19.215 1.00 87.12 1144 CYS A C 1
ATOM 9205 O O . CYS A 1 1144 ? -6.727 40.343 19.153 1.00 87.12 1144 CYS A O 1
ATOM 9207 N N . VAL A 1 1145 ? -6.251 38.265 18.450 1.00 85.75 1145 VAL A N 1
ATOM 9208 C CA . VAL A 1 1145 ? -7.393 38.127 17.542 1.00 85.75 1145 VAL A CA 1
ATOM 9209 C C . VAL A 1 1145 ? -8.178 36.908 17.967 1.00 85.75 1145 VAL A C 1
ATOM 9211 O O . VAL A 1 1145 ? -7.565 35.896 18.275 1.00 85.75 1145 VAL A O 1
ATOM 9214 N N . ASP A 1 1146 ? -9.510 36.987 17.946 1.00 76.00 1146 ASP A N 1
ATOM 9215 C CA . ASP A 1 1146 ? -10.391 35.851 18.238 1.00 76.00 1146 ASP A CA 1
ATOM 9216 C C . ASP A 1 1146 ? -10.978 35.164 16.997 1.00 76.00 1146 ASP A C 1
ATOM 9218 O O . ASP A 1 1146 ? -11.444 34.030 17.095 1.00 76.00 1146 ASP A O 1
ATOM 9222 N N . ASP A 1 1147 ? -10.844 35.792 15.829 1.00 78.56 1147 ASP A N 1
ATOM 9223 C CA . ASP A 1 1147 ? -11.269 35.287 14.522 1.00 78.56 1147 ASP A CA 1
ATOM 9224 C C . ASP A 1 1147 ? -10.340 34.173 14.001 1.00 78.56 1147 ASP A C 1
ATOM 9226 O O . ASP A 1 1147 ? -9.141 34.385 13.813 1.00 78.56 1147 ASP A O 1
ATOM 9230 N N . TYR A 1 1148 ? -10.886 32.980 13.742 1.00 72.62 1148 TYR A N 1
ATOM 9231 C CA . TYR A 1 1148 ? -10.120 31.832 13.242 1.00 72.62 1148 TYR A CA 1
ATOM 9232 C C . TYR A 1 1148 ? -9.484 32.073 11.867 1.00 72.62 1148 TYR A C 1
ATOM 9234 O O . TYR A 1 1148 ? -8.329 31.696 11.658 1.00 72.62 1148 TYR A O 1
ATOM 9242 N N . ALA A 1 1149 ? -10.217 32.697 10.939 1.00 75.44 1149 ALA A N 1
ATOM 9243 C CA . ALA A 1 1149 ? -9.736 32.923 9.582 1.00 75.44 1149 ALA A CA 1
ATOM 9244 C C . ALA A 1 1149 ? -8.493 33.815 9.585 1.00 75.44 1149 ALA A C 1
ATOM 9246 O O . ALA A 1 1149 ? -7.638 33.669 8.718 1.00 75.44 1149 ALA A O 1
ATOM 9247 N N . VAL A 1 1150 ? -8.358 34.686 10.588 1.00 86.12 1150 VAL A N 1
ATOM 9248 C CA . VAL A 1 1150 ? -7.197 35.566 10.747 1.00 86.12 1150 VAL A CA 1
ATOM 9249 C C . VAL A 1 1150 ? -6.161 35.024 11.731 1.00 86.12 1150 VAL A C 1
ATOM 9251 O O . VAL A 1 1150 ? -4.971 35.275 11.539 1.00 86.12 1150 VAL A O 1
ATOM 9254 N N . LYS A 1 1151 ? -6.550 34.218 12.731 1.00 87.06 1151 LYS A N 1
ATOM 9255 C CA . LYS A 1 1151 ? -5.624 33.580 13.692 1.00 87.06 1151 LYS A CA 1
ATOM 9256 C C . LYS A 1 1151 ? -4.493 32.814 13.004 1.00 87.06 1151 LYS A C 1
ATOM 9258 O O . LYS A 1 1151 ? -3.361 32.870 13.467 1.00 87.06 1151 LYS A O 1
ATOM 9263 N N . LEU A 1 1152 ? -4.777 32.152 11.881 1.00 87.56 1152 LEU A N 1
ATOM 9264 C CA . LEU A 1 1152 ? -3.778 31.407 11.099 1.00 87.56 1152 LEU A CA 1
ATOM 9265 C C . LEU A 1 1152 ? -2.645 32.291 10.543 1.00 87.56 1152 LEU A C 1
ATOM 9267 O O . LEU A 1 1152 ? -1.534 31.804 10.310 1.00 87.56 1152 LEU A O 1
ATOM 9271 N N . TYR A 1 1153 ? -2.926 33.576 10.315 1.00 92.00 1153 TYR A N 1
ATOM 9272 C CA . TYR A 1 1153 ? -2.041 34.509 9.614 1.00 92.00 1153 TYR A CA 1
ATOM 9273 C C . TYR A 1 1153 ? -1.496 35.619 10.522 1.00 92.00 1153 TYR A C 1
ATOM 9275 O O . TYR A 1 1153 ? -0.426 36.160 10.256 1.00 92.00 1153 TYR A O 1
ATOM 9283 N N . CYS A 1 1154 ? -2.213 35.968 11.589 1.00 92.06 1154 CYS A N 1
ATOM 9284 C CA . CYS A 1 1154 ? -1.892 37.104 12.443 1.00 92.06 1154 CYS A CA 1
ATOM 9285 C C . CYS A 1 1154 ? -0.653 36.871 13.314 1.00 92.06 1154 CYS A C 1
ATOM 9287 O O . CYS A 1 1154 ? -0.537 35.861 14.009 1.00 92.06 1154 CYS A O 1
ATOM 9289 N N . TYR A 1 1155 ? 0.212 37.883 13.359 1.00 92.81 1155 TYR A N 1
ATOM 9290 C CA . TYR A 1 1155 ? 1.236 38.041 14.384 1.00 92.81 1155 TYR A CA 1
ATOM 9291 C C . TYR A 1 1155 ? 0.950 39.311 15.190 1.00 92.81 1155 TYR A C 1
ATOM 9293 O O . TYR A 1 1155 ? 0.902 40.401 14.625 1.00 92.81 1155 TYR A O 1
ATOM 9301 N N . CYS A 1 1156 ? 0.742 39.195 16.497 1.00 91.94 1156 CYS A N 1
ATOM 9302 C CA . CYS A 1 1156 ? 0.326 40.319 17.337 1.00 91.94 1156 CYS A CA 1
ATOM 9303 C C . CYS A 1 1156 ? 1.433 41.365 17.535 1.00 91.94 1156 CYS A C 1
ATOM 9305 O O . CYS A 1 1156 ? 2.561 41.029 17.899 1.00 91.94 1156 CYS A O 1
ATOM 9307 N N . LYS A 1 1157 ? 1.093 42.654 17.372 1.00 86.50 1157 LYS A N 1
ATOM 9308 C CA . LYS A 1 1157 ? 2.037 43.788 17.491 1.00 86.50 1157 LYS A CA 1
ATOM 9309 C C . LYS A 1 1157 ? 2.660 43.945 18.882 1.00 86.50 1157 LYS A C 1
ATOM 9311 O O . LYS A 1 1157 ? 3.793 44.406 19.005 1.00 86.50 1157 LYS A O 1
ATOM 9316 N N . ARG A 1 1158 ? 1.926 43.579 19.936 1.00 69.19 1158 ARG A N 1
ATOM 9317 C CA . ARG A 1 1158 ? 2.387 43.507 21.331 1.00 69.19 1158 ARG A CA 1
ATOM 9318 C C . ARG A 1 1158 ? 1.632 42.381 22.039 1.00 69.19 1158 ARG A C 1
ATOM 9320 O O . ARG A 1 1158 ? 0.411 42.320 21.928 1.00 69.19 1158 ARG A O 1
ATOM 9327 N N . PHE A 1 1159 ? 2.345 41.521 22.769 1.00 53.69 1159 PHE A N 1
ATOM 9328 C CA . PHE A 1 1159 ? 1.733 40.717 23.829 1.00 53.69 1159 PHE A CA 1
ATOM 9329 C C . PHE A 1 1159 ? 1.260 41.712 24.897 1.00 53.69 1159 PHE A C 1
ATOM 9331 O O . PHE A 1 1159 ? 2.106 42.381 25.493 1.00 53.69 1159 PHE A O 1
ATOM 9338 N N . MET A 1 1160 ? -0.052 41.903 25.053 1.00 38.88 1160 MET A N 1
ATOM 9339 C CA . MET A 1 1160 ? -0.582 42.543 26.263 1.00 38.88 1160 MET A CA 1
ATOM 9340 C C . MET A 1 1160 ? -0.627 41.525 27.389 1.00 38.88 1160 MET A C 1
ATOM 9342 O O . MET A 1 1160 ? -1.047 40.379 27.108 1.00 38.88 1160 MET A O 1
#

Radius of gyration: 40.08 Å; chains: 1; bounding box: 108×110×119 Å

Sequence (1160 aa):
MQESGCNLEHPFATKFRHHVMAGDWTKADHYLQELQPMVEGKQSSIEMKFLLLEQKYLEYLEDSRPLDALHVLRNELTPLQHNTPRVHQLSSYMMCSNSEDLHRRAHWEGKGTLSRTRLMDRLQTYLPATVMLPPRRLRTLLKQAVELQAEKCPCHDMAWETHIDNVCLLTDHNCSQDGFPIQPLQVLSEHCDEVWYCKFSPDGLKLATGSKDMSVRIYDVDPQKLTVKPRRSLEGHTYGISFVAWSPDSKHLLVCGTEESPDLFIWNIDEEKVLVKMSNSPDDSLAYAAFNKDGTKFVAGGQKGQFYVCDLSGTIHDSWDGVRVNALAFRSDNKSVLAADTLYRIREYSFDTRTEQNIVQEEHPIQSFTVNSADRLALINVKSQGVHMWDLQDKCLIRKFQGVTQSLLTIHSCFGGVNESFVASGSEDCKVYIWQIRREEPLAKLEGHTKPVNCVSWNPMYPALLASASDDGTVRIWGPRSHQSSQSESDECSSCSSSSSWNMTTMYKNGKKISLLQILIILAIIFGTVLYTVDVSLLSLPKYLSFNFTKTDWNLEDERKQQEHDWDSSYFVNTIGCKMPSFPVNSVHIEKFMSVYKPPVQCSTPMTKTDSNNLWIALNETELDLFYGVKNVSELMCCFYPLYRQSDDKSQPDTTKSTNFTYGKTVAVNYEFVEVVCRSSSTSGIIYKDHHFFFPPLSESNVRDVNYKPNVMVIGLDSISRLNFHRQMNKSVSVLLNQLKAIELFGFNKVEDNTYPNLIPVLTGLDKKEIGDACVPNEKSRFDRCHFIWDIFKHLNYSTLFAEDTAWLGLFNYFRGGFIKQPTDYYLRPIIVTLEKNKETKRRGNCFLCLGYKNSFDLFSEYISKFIDFIGLKAHFSFFWSSSYSHDNFLSPQLIDDKFSELLSNLPERVFQNTFLFVMSDHGIRFGSFRNTYQGMMEERQPFLFIVPPKTFQSTHSIAYKHLLKNRRRLTTHFDLYETLRDLSDPGVITNESIKRRSHELLDADPMPRGISLFLSIPPKRSCRLAGISPHWCTCHGKQELAATDPRVSKCAGLIVSELNQIVNTFPQCEPLSLNMISSANIFSTEIKGTEKDKNKFVDITVHLQTKPGLGEFEATVRVSNDGSLNMTGTISRVNLYGNQSVCVDDYAVKLYCYCKRFM

Foldseek 3Di:
DVVPPDDQADPLLVQLLVCLLVVVLVVNVVSLVVCVVQFPDPVLSLVLQLLSLLVNLLQCVQVVNLVVSVCSLPPPNVVSVPPVVVSVLSVVLSPQPHNVSSCVSVVAPYDHNVRSVVSVLVNCVRGPCRRHNHPPNVVVVLQVLQVVLLVPAFPRQAPDDGDSVPDDSVDRDYDDQQFAQQAFPDKFLPFPFAWQEKAAALVLQKIWTWFQSQKIWIWGADLVSLDTHTDDIDHDGPGGWNDKEAFNVRQWMWTFHPQQDQWIWIDGPVVRDTQDIAGDDNQFGFNEKEAANVRQWMWTGAQTWWIFIGGSNRDTDDIDGDFHFLYKYQDNVNFWIWTQGQQQWTWIAGPVVRDIDTQEHDPAHFNYKDADPVRFKMWTQGAQQGIWIAGSVVSDTDAGADDAAHHPARKEKAQAGQRSQKIWTWHQVQWIFIGGPNDNYTPDIHDDGPGTWRYKYARNVRRQWIWITGRSSIITITGGDDPDPDDDDDDDDDDDDDDDDDDDDDDDDDDDDDDPVVVVVVVVVVVVPVPPDDDDDDDDDDDDDDDDDDDDDDDPVVVVVVPPPDDDVQFLFDFLFFTFGDDDLDDPVCVVVDDDDDDADAFQAAQWDDDQFKIAGDDDQVVCCVRQVANDQVQKKKKKFAWDDPALLDIDGDPVDIDIDGHPDMDTHQHQKIWMWMDGNVDPDTRDIAMDGHDHDDDDDDDDDDDFAFAEAEAEEEAFFPSLCCVQQVLQVCCQCPVLVWQKAQQEFFFFAGDQQQCCCLWQVDGPVRQCVQFNVDQAGECPRGHTLVVLVVVVVAQEEDEELASCPDNQRVSHRYHGDDPGNYYHSSRNSVQCVAPSFDDDDPATQDRRRDGSVVSQLSVVVSCLVVCPLTHHHYHYYYYRQNAPDSNRSNNCSVVSSVSSVPRDLSCLARYWYKYWYNFHHQADPQCPDPVVVSRRGHIMIIIRHRPCCCVQQVLLVVLLNLSSNPNAGSNQSNVQSVVSSPPVCSGNVNQVVVLVVQVVDVVHALHHHSSHRDDSSDHCVSVNHFPLSGSRFDKDWDDCPPPLNVVQVVVVLVVLQVLQVVPPQFDRKDFDFWPTKTKTDPPSPDDPPPPWDKIKMWTWTFIPDQRWTWIFIWIQTPVRDIDGRGDIRTHYDSPCQQVVDPDPSNSSRGGGPDDD

Secondary structure (DSSP, 8-state):
-TTT---SS-HHHHHHHHHHHHT-HHHHHHHHHHHGGGSSSHHHHHHHHHHHHHHHHHHHHHTT-HHHHHHIIIIIIGGG---HHHHHHHHHGGG-SSHHHHHHHHT---SSHHHHHHHHHHHHTTS-TTTSPPTTHHHHHHHHHHHHHHHH-TT--SS----TTTS-TTS-----STTSS-EEEEEE---SS-EEEEEE-TTSSEEEEEETTS-EEEEEEETTTTEEEEEEEE---SS-EEEEEE-TTSSEEEEEE-TT---EEEEETTTTEEEEEE-S-TT----EEEE-TTSSEEEEE-SSS-EEEEETTS-EEEEETT--EEEEEE-TTSSEEEEEETTTEEEEEETTTTEEEEEEE-SS-EEEEEE-TTSSEEEEEETTTEEEEEETTTTEEEEEE-S---SSS--B-EEESTTS-EEEEE-TTS-EEEEETT-SS-SEEE---SS-EEEEEE-SS-TT-EEEEETTS-EEEEEPPP------------------PPPP-----------THHHHHHHHHHHSSSSS-----------------------TTHHHHHHSS---TTEEEE-SS-EEE---SS-HHHHTT---PPPPPPPPPPSEEE-SSEEEE-S-HHHHHHHH--S-GGGEEEEEEEEEEEETTEEEE-TT--EEE-TT--EE--SSEEEEEEEETTSSSEEEEEEEE--PPPS-----------EEEEEEETT-BHHHHHHH-HHHHHIIIIIS--EE-TTEE-SSSSHHHHHHHHHHS--HHHHHHHT--STT--GGGS--HHHHHHHTT-EEEEEES-SSS-TTTTTS---SS-SSSEESHHHHHHHTTSTT-EEETTEEEEETTEEHHHHHHHHHHHHHHHHTTS-EEEEEEE-TTTSS-SSGGGGTHHHHHHHHHTS-TTHHHHEEEEEEES----SSTTTTSHHHHHHHH-B-EEEE--TTHHHHSHHHHHHHHHHTTS-EEHHHHHHHHHHHH-TTTTSHHHHHHHHHHHHH-SSPPSS--TTS---TT--TTTTT--GGG--SS-EEEE-TT-HHHHHHHHHHHHHHHHHHTTSTTBPPPEEEEEEEEEEEP---TT-TT----EEEEEEEEEEETTTEEEEEEEEEETTS-EEE-S--EE-S--GGGGTT---HHHHTT--BSS--

InterPro domains:
  IPR001680 WD40 repeat [PF00400] (183-220)
  IPR001680 WD40 repeat [PF00400] (229-257)
  IPR001680 WD40 repeat [PF00400] (419-435)
  IPR001680 WD40 repeat [PF00400] (441-478)
  IPR001680 WD40 repeat [PS50082] (188-229)
  IPR001680 WD40 repeat [PS50082] (446-488)
  IPR001680 WD40 repeat [SM00320] (181-220)
  IPR001680 WD40 repeat [SM00320] (227-268)
  IPR001680 WD40 repeat [SM00320] (272-311)
  IPR001680 WD40 repeat [SM00320] (394-436)
  IPR001680 WD40 repeat [SM00320] (439-479)
  IPR004245 Protein of unknown function DUF229 [PF02995] (611-1078)
  IPR004245 Protein of unknown function DUF229 [cd16021] (710-984)
  IPR006595 CTLH, C-terminal LisH motif [PS50897] (15-68)
  IPR006595 CTLH, C-terminal LisH motif [SM00668] (9-68)
  IPR015943 WD40/YVTN repeat-like-containing domain superfamily [G3DSA:2.130.10.10] (136-318)
  IPR015943 WD40/YVTN repeat-like-containing domain superfamily [G3DSA:2.130.10.10] (319-517)
  IPR017850 Alkaline-phosphatase-like, core domain superfamily [G3DSA:3.40.720.10] (703-987)
  IPR017850 Alkaline-phosphatase-like, core domain superfamily [SSF53649] (710-985)
  IPR036322 WD40-repeat-containing domain superfamily [SSF50978] (180-478)

Organism: NCBI:txid35572

pLDDT: mean 83.9, std 17.42, range [22.5, 98.56]